Protein 4A9A (pdb70)

Sequence (903 aa):
STTVEKIKAIEDEMARTQKNKATSFHLGQLKAKLAKLRRELLTSGAGIGFDVARTGVASVGFVGFPSVGKSTLLSKLTGTESEAAEYEFTTLVTVPGVIRYKGAKIQMLDLPGIIDGGRGKQVIAVARTCNLLFIILDVNKPLHHKQIIEKELEGVGIRLNKTPPDILIKKKEKGGISITNTVPLTHLGNDEIRAVMSEYRINSAEIAFRCDATVDDLIDVLEASSRRYMPAIYVLNKIDSLSIEELELLYRIPNAVPISSGQDWNLDELLQVMWDRLNLVRIYTKPKGQIPDFTDPVVLRSDRCSVKDFCNQIHKSLVDDFRNALVYGSSVKHQPQYVGLSHILEDEDVVTILKKSTTVEKIKAIEDEMARTQKNKATSFHLGQLKAKLAKLRRELLTSASSGSGGGAGIGFDVARTGVASVGFVGFPSVGKSTLLSKLTGTESETTLVTVPGVIRYKGAKIQMLDLPGIIDGGKQVIAVARTCNLLFIILDVNKPLHHKQIIEKELEGVGIRLNKTPPDILIKKKEKGGISITNTVPLTHLGNDEIRAVMSEYRINSAEIAFRCDATVDDLIDVLEASSRRYMPAIYVLNKIDSLSIEELELLYRIPNAVPISSGQDWNLDELLQVMWDRLNLVRIYTKPKGQIPDFTDPVVLRSDRCSVKDFCNQIHKSLVDDFRNALVYGSSVKHQPQYVGLSHILEDEDVVTILKKLEKQPKITLEEFIETERGKLDKSKLTPITIANFAQWKKDHVIAKINAEKKLSSKRKPTGREIILKMSAEAWDLTEFTDALKKADHQDDGGIKDYGDGSNPTFDIKKLEKQPKITLEEFIETERGKLDKSKLTPITIANFAQWKKDHVIAKINAEKKLSSKRKPTGREIILKMSAEDGGIKDYGDGSNPTFDI

Foldseek 3Di:
DVLVVLLVVLVVVLVPDDDDPVCLLVNLLSVLVNLVSLQVVLPDCAAEVRLHDNDWLFEEEEEEDDDPQVQLLLCVVAVHHDDPLNNDLVRAKDFSHWDADLQTIYTYMYGSLLDDCVVNSRSLRNVLPGQEYEYEAALVDRDVGVVSSVCSCVSNQEAEPDDQFPKDKAADDDDFEAEAEDPDAPADDVSSVSSNCVSVVRGHIYMYHPDNDHSVSSSCVVVVVRHRYHYYAYEHEDCVVDDPVVQVVCVVDPRYQYYYSVVGRCVVVVVVVVVVRQQKAWEFEQEPPGGTDSPHTDIHGPVQAFLLSVQVSVPPCQLVFFPWKWKADDQDPDPIDTDHRRRGDHHYIYMYTDTD/DVLVVLLVVLVVVLVVDDDDPVCLLVPLLSVLVNLVSLVCLPCCDCCHVVRNDADNQDCLQAQEAEEEEDDDPPLCRQLLLCVVAVHHQDPPDFDFSHWDADQLGIYTYGYLPCLQVDCSRSLSVVLSHQEYEYRAALVDRPVSVVRRVVSCVSNQEDEPDDQFPKDKAQDPDDFEEEADDPDQDADDVSSVNSNCVSVVGGDIYMYHPDNDHSVSVSCVVVVVRHRYHYYAHEHEDCVPDDPVVVVVCVVPPRYFYAYSVVGRCSVVVVVVVVVRSQKAWEWEDEDVGGTDSNHTRIGRQVDAFQLSVQSNVPVCVVVFFDWKWKADDLDDDGIDIDDRRRGDGHYMYMYTDGD/DPDDDDDDPCCCVPPVVVVDDPVPDDDPDPVVVVVVVVVVVVVVVVVVVVVVVVDDDDPVRVVVVVVVVPDDCPVVVVVVVCVVCVVVVPDDDCDPVPPGDDDDDD/DDDDDDDDPVCCVPPVVVVDDVVPDDDDDPVVVVVVVVVVVVVVVVVCVVPPPPDDDDPVRVVVVVVPCPPPDDDCDPVPPDDDDD

Radius of gyration: 31.67 Å; Cα contacts (8 Å, |Δi|>4): 1609; chains: 4; bounding box: 94×55×94 Å

GO terms:
  GO:0005525 GTP binding (F, IDA)
  GO:0005777 peroxisome (C, IDA)
  GO:0002181 cytoplasmic translation (P, IGI)
  GO:1903833 positive regulation of cellular response to amino acid starvation (P, IGI)
  GO:0005737 cytoplasm (C, HDA)
  GO:0010494 cytoplasmic stress granule (C, HDA)
  GO:0005515 protein binding (F, IPI)

Secondary structure (DSSP, 8-state):
-HHHHHHHHHHHHHHHS--STTTHHHHHHHHHHHHHHHHHHH----SBTTTB-B-SSEEEEEE----HHHHHHHHHHHSBPPPGGGT-SS---EEEEEEEETTEEEEEEE-GGG----HHHHHHHHHHH-SEEEEEEETTSHHHHHHHHHHHHHHTTEEET-PPP-EEEEE-SSS-EEEEESS--SS--HHHHHHHHHHTT--SEEEEE-S---HHHHHHHHTTTT-EEE-EEEEEE-GGGS-HHHHHHHTTSTTEEE--TTT-TTHHHHHHHHHHHH--EEEEE--SSS---SSSPEEEBTTB-BHHHHHHHH-GGGGGGEEEEEEESTTSSSSSEEE-TTPBP-TT-EEEEEE-/-HHHHHHHHHHHHHHHPPPSTTTHHHHHHHHHHHHHHHHHHHTTTSSSTTSS-B----HHHHSEEEEEEE--TTSSHHHHHHHHHSS-----S----EEEEETTEEEEEEE-GGGS---HHHHHHHHH-SEEEEEEETTS-HHHHHHHHHHHHHTTEEET-PPP-EEEEE-SSS-EEEEESS--SS--HHHHHHHHHHTT--SEEEEE-S---HHHHHHHHTTTT-EEE-EEEEEE-GGGSBHHHHHHHTTSTTEEE-BTTTTBTHHHHHHHHHHHH-EEEEEE--SSSPPPSSS-EEEETTB-BHHHHHHHH-TTHHHH--EEEEESTT-SSSSEEE-TTPBP-TTEEEEEE--/--S-----HHHIIIIIGGGS-GGGPPP--HHHHHHHHHHHHHHHHHHHHHHHTTSPPPHHHHHHHHHH-----HHHHHHHHHHHHTTGGGSEE-TTSSS---PPB-/--------HHHIIIIIHHHS-GGG--B--HHHHHHHHHHHHHHHHHHHTTTTTSSPPPHHHHHHHHHT---S-EE-TTSSS-----

Solvent-accessible surface area: 46320 Å² total; per-residue (Å²): 92,86,40,81,115,111,16,133,62,16,52,69,43,46,94,186,24,128,180,69,202,94,28,26,83,88,20,3,39,7,61,0,82,13,11,47,22,64,71,88,63,42,95,118,66,48,0,6,6,30,11,3,12,35,60,0,4,0,0,0,0,0,0,1,49,84,61,122,3,16,30,36,0,5,7,22,0,5,4,58,87,16,122,86,37,32,145,93,88,122,14,21,3,8,46,8,15,23,0,9,1,49,26,0,12,0,2,0,0,4,0,8,10,11,8,101,128,79,51,36,102,15,3,44,13,0,0,23,48,8,54,0,0,0,0,14,5,38,3,78,128,3,41,132,41,23,118,50,0,34,104,64,0,74,20,25,4,0,32,18,48,100,116,87,24,68,8,96,37,137,141,90,164,182,72,28,26,60,48,79,68,98,72,100,44,107,110,13,26,70,75,30,0,104,0,0,0,49,8,34,168,19,118,4,0,75,0,29,1,119,33,52,0,46,18,63,26,0,6,2,29,37,8,61,105,12,20,92,59,8,30,0,0,26,0,0,4,68,0,72,70,21,3,23,64,11,0,86,20,0,50,48,15,63,53,11,4,0,0,2,3,52,83,51,26,2,0,48,12,0,0,68,37,0,19,78,62,7,98,9,10,29,0,9,16,31,53,99,77,123,113,1,60,51,112,44,23,10,8,9,24,64,136,120,9,16,0,83,31,0,0,70,24,8,75,83,45,4,45,113,64,22,163,36,0,14,0,23,0,22,22,6,200,122,67,42,68,133,18,36,49,97,35,119,2,72,45,24,0,0,0,7,5,27,116,184,91,93,24,80,110,106,15,133,61,16,59,50,65,44,89,182,36,149,124,82,206,96,29,12,77,73,14,1,58,7,52,0,82,10,10,46,25,70,60,29,57,25,40,8,26,45,42,1,12,9,26,48,18,7,18,29,20,60,4,16,128,44,6,32,0,2,0,0,0,0,1,44,109,102,2,14,23,60,55,0,4,7,27,0,6,15,74,141,64,158,132,42,5,6,51,49,28,15,45,0,42,2,66,20,1,56,0,17,0,0,24,0,67,34,11,11,119,87,84,98,41,23,45,28,4,0,26,27,9,26,0,0,0,0,0,0,27,2,67,160,1,37,126,38,26,109,46,0,44,116,50,0,49,21,25,4,0,29,12,50,100,121,85,28,68,5,107,39,131,146,89,161,168,77,31,49,56,58,79,78,76,88,110,44,104,92,14,26,83,52,10,0,128,0,0,0,62,14,30,168,17,127,12,0,74,0,18,0,116,35,51,0,52,14,68,36,0,6,11,32,40,7,61,110,9,23,90,63,6,30,0,0,22,0,0,0,70,0,67,79,6,1,30,60,9,0,87,21,0,53,49,11,58,52,12,4,0,0,0,7,57,78,55,22,2,0,35,10,0,0,83,32,0,33,98,63,9,85,16,7,23,0,8,55,27,68,159,77,111,113,3,61,56,97,75,13,12,3,0,71,57,115,114,8,14,0,101,22,2,0,57,30,80,108,180,47,20,45,124,74,40,131,47,0,32,0,28,1,35,22,18,193,118,66,45,71,128,18,38,48,96,38,104,2,78,53,29,0,0,1,6,32,13,106,125,185,162,168,72,86,133,10,66,4,62,80,1,58,121,80,30,93,68,153,55,79,176,103,155,48,45,83,17,68,126,76,46,10,57,94,22,34,115,74,27,59,87,61,93,90,75,52,84,126,127,113,44,92,154,96,112,53,17,0,87,52,15,17,78,120,107,85,92,171,101,30,113,21,73,75,64,17,77,60,33,67,121,14,24,67,49,48,53,79,64,24,44,89,15,37,99,10,72,142,26,95,21,117,76,145,224,165,96,204,121,85,142,9,68,4,68,82,1,49,128,84,30,89,62,153,53,87,152,104,165,44,57,96,16,68,116,72,33,12,58,118,20,32,123,84,33,59,88,59,67,85,94,58,74,120,167,134,46,82,172,133,144,59,22,0,90,83,24,17,82,168,106,83,84,176,132,74,74,36,38,89,15,38,98,4,70,144,30,90,21,123,107

InterPro domains:
  IPR004095 TGS [PF02824] (294-368)
  IPR004095 TGS [PS51880] (292-368)
  IPR005225 Small GTP-binding domain [TIGR00231] (67-200)
  IPR006073 GTP binding domain [PF01926] (68-183)
  IPR006073 GTP binding domain [PR00326] (68-88)
  IPR006073 GTP binding domain [PR00326] (89-107)
  IPR006073 GTP binding domain [PR00326] (116-131)
  IPR006073 GTP binding domain [PR00326] (133-151)
  IPR006074 GTP1/OBG, conserved site [PS00905] (118-131)
  IPR012675 Beta-grasp domain superfamily [G3DSA:3.10.20.30] (285-369)
  IPR012676 TGS-like [SSF81271] (288-368)
  IPR027417 P-loop containing nucleoside triphosphate hydrolase [SSF52540] (68-307)
  IPR031167 OBG-type guanine nucleotide-binding (G) domain [PS51710] (66-292)
  IPR031662 GTP binding protein, second domain [PF16897] (187-293)
  IPR045001 Developmentally regulated GTP-binding protein [PTHR43127] (1-369)
  IPR045001 Developmentally regulated GTP-binding protein [cd01896] (66-299)

B-factor: mean 76.94, std 29.66, range [32.93, 222.36]

CATH classification: 6.10.140.1070 (+2 more: 3.40.50.300, 3.10.20.30)

Structure (mmCIF, N/CA/C/O backbone):
data_4A9A
#
_entry.id   4A9A
#
_cell.length_a   86.200
_cell.length_b   224.890
_cell.length_c   84.890
_cell.angle_alpha   90.00
_cell.angle_beta   90.00
_cell.angle_gamma   90.00
#
_symmetry.space_group_name_H-M   'P 21 21 2'
#
loop_
_entity.id
_entity.type
_entity.pdbx_description
1 polymer 'RIBOSOME-INTERACTING GTPASE 1'
2 polymer 'TRANSLATION MACHINERY-ASSOCIATED PROTEIN 46'
3 water water
#
loop_
_atom_site.group_PDB
_atom_site.id
_atom_site.type_symbol
_atom_site.label_atom_id
_atom_site.label_alt_id
_atom_site.label_comp_id
_atom_site.label_asym_id
_atom_site.label_entity_id
_atom_site.label_seq_id
_atom_site.pdbx_PDB_ins_code
_atom_site.Cartn_x
_atom_site.Cartn_y
_atom_site.Cartn_z
_atom_site.occupancy
_atom_site.B_iso_or_equiv
_atom_site.auth_seq_id
_atom_site.auth_comp_id
_atom_site.auth_asym_id
_atom_site.auth_atom_id
_atom_site.pdbx_PDB_model_num
ATOM 1 N N . SER A 1 9 ? 80.839 9.398 61.243 1.00 142.61 2 SER A N 1
ATOM 2 C CA . SER A 1 9 ? 81.638 10.537 61.781 1.00 140.25 2 SER A CA 1
ATOM 3 C C . SER A 1 9 ? 81.344 10.796 63.255 1.00 133.57 2 SER A C 1
ATOM 4 O O . SER A 1 9 ? 80.274 10.447 63.761 1.00 127.93 2 SER A O 1
ATOM 7 N N . THR A 1 10 ? 82.300 11.421 63.935 1.00 132.84 3 THR A N 1
ATOM 8 C CA . THR A 1 10 ? 82.097 11.834 65.313 1.00 127.48 3 THR A CA 1
ATOM 9 C C . THR A 1 10 ? 80.857 12.728 65.406 1.00 117.01 3 THR A C 1
ATOM 10 O O . THR A 1 10 ? 80.047 12.583 66.320 1.00 112.85 3 THR A O 1
ATOM 14 N N . THR A 1 11 ? 80.695 13.617 64.428 1.00 112.95 4 THR A N 1
ATOM 15 C CA . THR A 1 11 ? 79.558 14.538 64.406 1.00 104.53 4 THR A CA 1
ATOM 16 C C . THR A 1 11 ? 78.201 13.832 64.248 1.00 100.86 4 THR A C 1
ATOM 17 O O . THR A 1 11 ? 77.197 14.299 64.788 1.00 95.59 4 THR A O 1
ATOM 21 N N . VAL A 1 12 ? 78.168 12.711 63.528 1.00 104.16 5 VAL A N 1
ATOM 22 C CA . VAL A 1 12 ? 76.929 11.936 63.405 1.00 101.69 5 VAL A CA 1
ATOM 23 C C . VAL A 1 12 ? 76.717 11.059 64.644 1.00 103.25 5 VAL A C 1
ATOM 24 O O . VAL A 1 12 ? 75.580 10.746 65.005 1.00 100.53 5 VAL A O 1
ATOM 28 N N . GLU A 1 13 ? 77.820 10.685 65.293 1.00 107.62 6 GLU A N 1
ATOM 29 C CA . GLU A 1 13 ? 77.777 9.949 66.550 1.00 110.49 6 GLU A CA 1
ATOM 30 C C . GLU A 1 13 ? 77.289 10.855 67.679 1.00 105.18 6 GLU A C 1
ATOM 31 O O . GLU A 1 13 ? 76.561 10.412 68.572 1.00 104.82 6 GLU A O 1
ATOM 37 N N . LYS A 1 14 ? 77.699 12.121 67.632 1.00 101.56 7 LYS A N 1
ATOM 38 C CA . LYS A 1 14 ? 77.322 13.107 68.645 1.00 97.18 7 LYS A CA 1
ATOM 39 C C . LYS A 1 14 ? 75.811 13.360 68.670 1.00 91.19 7 LYS A C 1
ATOM 40 O O . LYS A 1 14 ? 75.227 13.593 69.737 1.00 88.18 7 LYS A O 1
ATOM 46 N N . ILE A 1 15 ? 75.193 13.318 67.489 1.00 88.17 8 ILE A N 1
ATOM 47 C CA . ILE A 1 15 ? 73.751 13.514 67.350 1.00 82.69 8 ILE A CA 1
ATOM 48 C C . ILE A 1 15 ? 72.987 12.353 67.992 1.00 84.47 8 ILE A C 1
ATOM 49 O O . ILE A 1 15 ? 72.034 12.574 68.746 1.00 82.52 8 ILE A O 1
ATOM 54 N N . LYS A 1 16 ? 73.416 11.124 67.713 1.00 89.27 9 LYS A N 1
ATOM 55 C CA . LYS A 1 16 ? 72.726 9.963 68.250 1.00 92.85 9 LYS A CA 1
ATOM 56 C C . LYS A 1 16 ? 72.798 9.941 69.773 1.00 93.31 9 LYS A C 1
ATOM 57 O O . LYS A 1 16 ? 71.803 9.652 70.436 1.00 94.16 9 LYS A O 1
ATOM 63 N N . ALA A 1 17 ? 73.965 10.281 70.318 1.00 93.51 10 ALA A N 1
ATOM 64 C CA . ALA A 1 17 ? 74.164 10.337 71.766 1.00 94.37 10 ALA A CA 1
ATOM 65 C C . ALA A 1 17 ? 73.186 11.292 72.464 1.00 89.43 10 ALA A C 1
ATOM 66 O O . ALA A 1 17 ? 72.696 10.998 73.559 1.00 91.04 10 ALA A O 1
ATOM 68 N N . ILE A 1 18 ? 72.903 12.427 71.827 1.00 83.66 11 ILE A N 1
ATOM 69 C CA . ILE A 1 18 ? 71.945 13.393 72.362 1.00 78.88 11 ILE A CA 1
ATOM 70 C C . ILE A 1 18 ? 70.501 12.908 72.219 1.00 80.06 11 ILE A C 1
ATOM 71 O O . ILE A 1 18 ? 69.704 13.031 73.155 1.00 79.32 11 ILE A O 1
ATOM 76 N N . GLU A 1 19 ? 70.164 12.347 71.063 1.00 82.31 12 GLU A N 1
ATOM 77 C CA . GLU A 1 19 ? 68.823 11.798 70.879 1.00 86.84 12 GLU A CA 1
ATOM 78 C C . GLU A 1 19 ? 68.544 10.726 71.935 1.00 91.64 12 GLU A C 1
ATOM 79 O O . GLU A 1 19 ? 67.462 10.691 72.528 1.00 91.83 12 GLU A O 1
ATOM 85 N N . ASP A 1 20 ? 69.550 9.893 72.192 1.00 95.93 13 ASP A N 1
ATOM 86 C CA . ASP A 1 20 ? 69.464 8.853 73.211 1.00 102.45 13 ASP A CA 1
ATOM 87 C C . ASP A 1 20 ? 69.236 9.419 74.614 1.00 100.95 13 ASP A C 1
ATOM 88 O O . ASP A 1 20 ? 68.349 8.950 75.334 1.00 104.00 13 ASP A O 1
ATOM 93 N N . GLU A 1 21 ? 70.023 10.428 74.995 1.00 96.46 14 GLU A N 1
ATOM 94 C CA . GLU A 1 21 ? 69.900 11.023 76.325 1.00 94.32 14 GLU A CA 1
ATOM 95 C C . GLU A 1 21 ? 68.508 11.595 76.539 1.00 91.27 14 GLU A C 1
ATOM 96 O O . GLU A 1 21 ? 67.889 11.362 77.572 1.00 93.90 14 GLU A O 1
ATOM 102 N N . MET A 1 22 ? 68.019 12.327 75.548 1.00 88.04 15 MET A N 1
ATOM 103 C CA . MET A 1 22 ? 66.696 12.933 75.619 1.00 87.95 15 MET A CA 1
ATOM 104 C C . MET A 1 22 ? 65.593 11.895 75.853 1.00 92.34 15 MET A C 1
ATOM 105 O O . MET A 1 22 ? 64.707 12.102 76.687 1.00 92.41 15 MET A O 1
ATOM 110 N N . ALA A 1 23 ? 65.674 10.774 75.137 1.00 95.85 16 ALA A N 1
ATOM 111 C CA . ALA A 1 23 ? 64.681 9.702 75.241 1.00 101.45 16 ALA A CA 1
ATOM 112 C C . ALA A 1 23 ? 64.601 9.058 76.635 1.00 106.48 16 ALA A C 1
ATOM 113 O O . ALA A 1 23 ? 63.532 8.610 77.047 1.00 111.58 16 ALA A O 1
ATOM 115 N N . ARG A 1 24 ? 65.724 9.018 77.354 1.00 106.40 17 ARG A N 1
ATOM 116 C CA . ARG A 1 24 ? 65.782 8.396 78.692 1.00 111.80 17 ARG A CA 1
ATOM 117 C C . ARG A 1 24 ? 65.716 9.403 79.845 1.00 108.28 17 ARG A C 1
ATOM 118 O O . ARG A 1 24 ? 65.717 9.017 81.015 1.00 112.03 17 ARG A O 1
ATOM 126 N N . THR A 1 25 ? 65.668 10.689 79.502 1.00 102.38 18 THR A N 1
ATOM 127 C CA . THR A 1 25 ? 65.506 11.758 80.481 1.00 100.46 18 THR A CA 1
ATOM 128 C C . THR A 1 25 ? 64.034 12.117 80.603 1.00 102.75 18 THR A C 1
ATOM 129 O O . THR A 1 25 ? 63.401 12.494 79.618 1.00 100.09 18 THR A O 1
ATOM 133 N N . GLN A 1 26 ? 63.492 11.996 81.813 1.00 109.58 19 GLN A N 1
ATOM 134 C CA . GLN A 1 26 ? 62.122 12.435 82.070 1.00 112.72 19 GLN A CA 1
ATOM 135 C C . GLN A 1 26 ? 62.096 13.967 82.127 1.00 106.81 19 GLN A C 1
ATOM 136 O O . GLN A 1 26 ? 63.102 14.606 82.458 1.00 102.66 19 GLN A O 1
ATOM 142 N N . LYS A 1 27 ? 60.954 14.545 81.769 1.00 106.50 20 LYS A N 1
ATOM 143 C CA . LYS A 1 27 ? 60.849 15.986 81.565 1.00 101.11 20 LYS A CA 1
ATOM 144 C C . LYS A 1 27 ? 60.156 16.644 82.749 1.00 102.26 20 LYS A C 1
ATOM 145 O O . LYS A 1 27 ? 58.946 16.509 82.921 1.00 108.42 20 LYS A O 1
ATOM 151 N N . ASN A 1 28 ? 60.933 17.342 83.572 1.00 97.23 21 ASN A N 1
ATOM 152 C CA . ASN A 1 28 ? 60.387 18.059 84.719 1.00 98.16 21 ASN A CA 1
ATOM 153 C C . ASN A 1 28 ? 61.040 19.425 84.919 1.00 94.30 21 ASN A C 1
ATOM 154 O O . ASN A 1 28 ? 61.870 19.848 84.119 1.00 89.39 21 ASN A O 1
ATOM 159 N N . LYS A 1 29 ? 60.657 20.101 85.999 1.00 97.64 22 LYS A N 1
ATOM 160 C CA . LYS A 1 29 ? 61.200 21.403 86.368 1.00 95.32 22 LYS A CA 1
ATOM 161 C C . LYS A 1 29 ? 62.726 21.363 86.477 1.00 90.29 22 LYS A C 1
ATOM 162 O O . LYS A 1 29 ? 63.404 22.285 86.024 1.00 86.85 22 LYS A O 1
ATOM 168 N N . ALA A 1 30 ? 63.255 20.279 87.046 1.00 89.77 23 ALA A N 1
ATOM 169 C CA . ALA A 1 30 ? 64.697 20.140 87.273 1.00 87.30 23 ALA A CA 1
ATOM 170 C C . ALA A 1 30 ? 65.515 19.838 86.013 1.00 82.93 23 ALA A C 1
ATOM 171 O O . ALA A 1 30 ? 66.668 20.261 85.908 1.00 82.15 23 ALA A O 1
ATOM 173 N N . THR A 1 31 ? 64.928 19.121 85.059 1.00 80.86 24 THR A N 1
ATOM 174 C CA . THR A 1 31 ? 65.667 18.710 83.867 1.00 77.29 24 THR A CA 1
ATOM 175 C C . THR A 1 31 ? 65.537 19.686 82.692 1.00 74.51 24 THR A C 1
ATOM 176 O O . THR A 1 31 ? 66.237 19.540 81.686 1.00 71.84 24 THR A O 1
ATOM 180 N N . SER A 1 32 ? 64.649 20.672 82.811 1.00 75.20 25 SER A N 1
ATOM 181 C CA . SER A 1 32 ? 64.256 21.463 81.643 1.00 73.23 25 SER A CA 1
ATOM 182 C C . SER A 1 32 ? 65.393 22.285 81.068 1.00 70.31 25 SER A C 1
ATOM 183 O O . SER A 1 32 ? 65.551 22.342 79.845 1.00 71.04 25 SER A O 1
ATOM 186 N N . PHE A 1 33 ? 66.193 22.900 81.933 1.00 70.98 26 PHE A N 1
ATOM 187 C CA . PHE A 1 33 ? 67.385 23.617 81.478 1.00 70.60 26 PHE A CA 1
ATOM 188 C C . PHE A 1 33 ? 68.303 22.743 80.624 1.00 69.76 26 PHE A C 1
ATOM 189 O O . PHE A 1 33 ? 68.560 23.069 79.468 1.00 70.75 26 PHE A O 1
ATOM 197 N N . HIS A 1 34 ? 68.796 21.646 81.193 1.00 70.61 27 HIS A N 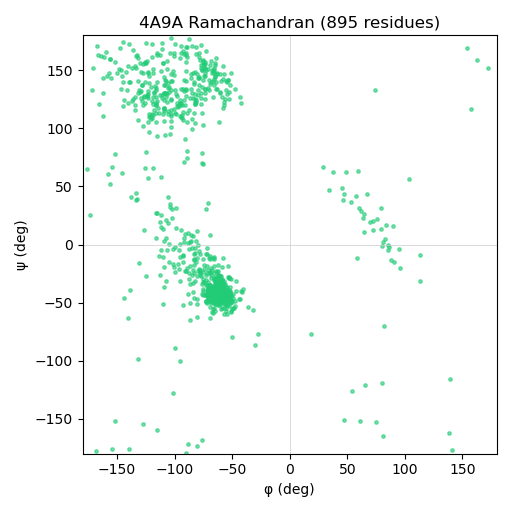1
ATOM 198 C CA . HIS A 1 34 ? 69.620 20.711 80.442 1.00 69.19 27 HIS A CA 1
ATOM 199 C C . HIS A 1 34 ? 68.986 20.287 79.141 1.00 67.91 27 HIS A C 1
ATOM 200 O O . HIS A 1 34 ? 69.644 20.315 78.102 1.00 67.88 27 HIS A O 1
ATOM 207 N N . LEU A 1 35 ? 67.710 19.905 79.168 1.00 67.31 28 LEU A N 1
ATOM 208 C CA . LEU A 1 35 ? 67.051 19.461 77.948 1.00 67.10 28 LEU A CA 1
ATOM 209 C C . LEU A 1 35 ? 66.992 20.586 76.919 1.00 66.42 28 LEU A C 1
ATOM 210 O O . LEU A 1 35 ? 67.047 20.338 75.711 1.00 65.19 28 LEU A O 1
ATOM 215 N N . GLY A 1 36 ? 66.873 21.820 77.407 1.00 66.27 29 GLY A N 1
ATOM 216 C CA . GLY A 1 36 ? 66.893 22.993 76.538 1.00 66.01 29 GLY A CA 1
ATOM 217 C C . GLY A 1 36 ? 68.232 23.105 75.834 1.00 64.72 29 GLY A C 1
ATOM 218 O O . GLY A 1 36 ? 68.303 23.284 74.613 1.00 64.58 29 GLY A O 1
ATOM 219 N N . GLN A 1 37 ? 69.299 22.976 76.608 1.00 64.11 30 GLN A N 1
ATOM 220 C CA . GLN A 1 37 ? 70.640 22.950 76.045 1.00 64.68 30 GLN A CA 1
ATOM 221 C C . GLN A 1 37 ? 70.805 21.793 75.067 1.00 64.52 30 GLN A C 1
ATOM 222 O O . GLN A 1 37 ? 71.426 21.969 74.014 1.00 66.29 30 GLN A O 1
ATOM 228 N N . LEU A 1 38 ? 70.227 20.632 75.385 1.00 62.82 31 LEU A N 1
ATOM 229 C CA . LEU A 1 38 ? 70.403 19.473 74.523 1.00 62.91 31 LEU A CA 1
ATOM 230 C C . LEU A 1 38 ? 69.786 19.711 73.137 1.00 63.15 31 LEU A C 1
ATOM 231 O O . LEU A 1 38 ? 70.440 19.476 72.111 1.00 62.39 31 LEU A O 1
ATOM 236 N N . LYS A 1 39 ? 68.547 20.208 73.122 1.00 63.40 32 LYS A N 1
ATOM 237 C CA . LYS A 1 39 ? 67.862 20.598 71.897 1.00 62.60 32 LYS A CA 1
ATOM 238 C C . LYS A 1 39 ? 68.707 21.553 71.060 1.00 62.57 32 LYS A C 1
ATOM 239 O O . LYS A 1 39 ? 68.787 21.406 69.846 1.00 64.14 32 LYS A O 1
ATOM 245 N N . ALA A 1 40 ? 69.348 22.510 71.724 1.00 63.37 33 ALA A N 1
ATOM 246 C CA . ALA A 1 40 ? 70.197 23.498 71.066 1.00 63.67 33 ALA A CA 1
ATOM 247 C C . ALA A 1 40 ? 71.492 22.889 70.537 1.00 64.06 33 ALA A C 1
ATOM 248 O O . ALA A 1 40 ? 71.908 2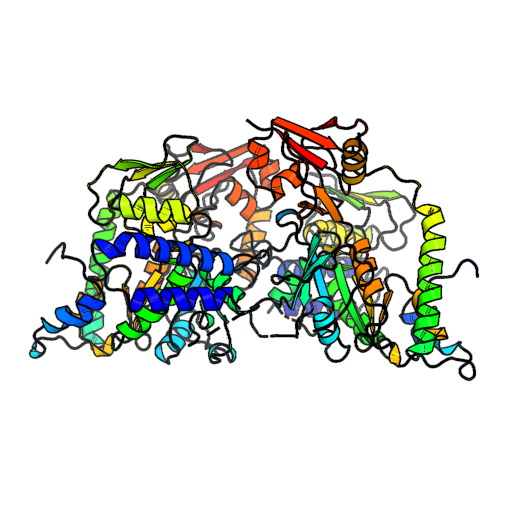3.187 69.415 1.00 64.84 33 ALA A O 1
ATOM 250 N N . LYS A 1 41 ? 72.126 22.043 71.347 1.00 64.71 34 LYS A N 1
ATOM 251 C CA . LYS A 1 41 ? 73.303 21.274 70.925 1.00 66.98 34 LYS A CA 1
ATOM 252 C C . LYS A 1 41 ? 72.950 20.477 69.661 1.00 65.96 34 LYS A C 1
ATOM 253 O O . LYS A 1 41 ? 73.695 20.452 68.681 1.00 67.03 34 LYS A O 1
ATOM 259 N N . LEU A 1 42 ? 71.782 19.850 69.699 1.00 63.16 35 LEU A N 1
ATOM 260 C CA . LEU A 1 42 ? 71.309 19.006 68.633 1.00 62.62 35 LEU A CA 1
ATOM 261 C C . LEU A 1 42 ? 71.097 19.818 67.361 1.00 63.36 35 LEU A C 1
ATOM 262 O O . LEU A 1 42 ? 71.550 19.432 66.279 1.00 67.22 35 LEU A O 1
ATOM 267 N N . ALA A 1 43 ? 70.411 20.947 67.497 1.00 60.43 36 ALA A N 1
ATOM 268 C CA . ALA A 1 43 ? 70.141 21.816 66.365 1.00 60.21 36 ALA A CA 1
ATOM 269 C C . ALA A 1 43 ? 71.431 22.269 65.667 1.00 61.79 36 ALA A C 1
ATOM 270 O O . ALA A 1 43 ? 71.530 22.226 64.434 1.00 62.10 36 ALA A O 1
ATOM 272 N N . LYS A 1 44 ? 72.414 22.691 66.463 1.00 61.62 37 LYS A N 1
ATOM 273 C CA . LYS A 1 44 ? 73.668 23.206 65.924 1.00 64.47 37 LYS A CA 1
ATOM 274 C C . LYS A 1 44 ? 74.370 22.127 65.115 1.00 66.16 37 LYS A C 1
ATOM 275 O O . LYS A 1 44 ? 74.798 22.365 63.984 1.00 68.71 37 LYS A O 1
ATOM 281 N N . LEU A 1 45 ? 74.436 20.928 65.683 1.00 65.63 38 LEU A N 1
ATOM 282 C CA . LEU A 1 45 ? 75.060 19.801 65.016 1.00 68.89 38 LEU A CA 1
ATOM 283 C C . LEU A 1 45 ? 74.394 19.515 63.674 1.00 69.08 38 LEU A C 1
ATOM 284 O O . LEU A 1 45 ? 75.065 19.396 62.653 1.00 72.35 38 LEU A O 1
ATOM 289 N N . ARG A 1 46 ? 73.070 19.444 63.673 1.00 67.89 39 ARG A N 1
ATOM 290 C CA . ARG A 1 46 ? 72.321 19.138 62.451 1.00 69.00 39 ARG A CA 1
ATOM 291 C C . ARG A 1 46 ? 72.537 20.147 61.322 1.00 70.49 39 ARG A C 1
ATOM 292 O O . ARG A 1 46 ? 72.596 19.762 60.148 1.00 74.35 39 ARG A O 1
ATOM 300 N N . ARG A 1 47 ? 72.660 21.428 61.672 1.00 69.76 40 ARG A N 1
ATOM 301 C CA . ARG A 1 47 ? 72.966 22.452 60.680 1.00 72.73 40 ARG A CA 1
ATOM 302 C C . ARG A 1 47 ? 74.355 22.251 60.088 1.00 76.09 40 ARG A C 1
ATOM 303 O O . ARG A 1 47 ? 74.560 22.496 58.895 1.00 79.08 40 ARG A O 1
ATOM 311 N N . GLU A 1 48 ? 75.299 21.810 60.913 1.00 77.10 41 GLU A N 1
ATOM 312 C CA . GLU A 1 48 ? 76.656 21.559 60.437 1.00 83.19 41 GLU A CA 1
ATOM 313 C C . GLU A 1 48 ? 76.693 20.529 59.315 1.00 85.40 41 GLU A C 1
ATOM 314 O O . GLU A 1 48 ? 77.560 20.594 58.443 1.00 92.74 41 GLU A O 1
ATOM 320 N N . LEU A 1 49 ? 75.744 19.597 59.323 1.00 82.01 42 LEU A N 1
ATOM 321 C CA . LEU A 1 49 ? 75.622 18.604 58.253 1.00 84.17 42 LEU A CA 1
ATOM 322 C C . LEU A 1 49 ? 75.292 19.195 56.877 1.00 86.50 42 LEU A C 1
ATOM 323 O O . LEU A 1 49 ? 75.702 18.648 55.847 1.00 92.71 42 LEU A O 1
ATOM 328 N N . LEU A 1 50 ? 74.553 20.302 56.866 1.00 83.26 43 LEU A N 1
ATOM 329 C CA . LEU A 1 50 ? 74.178 20.993 55.629 1.00 85.43 43 LEU A CA 1
ATOM 330 C C . LEU A 1 50 ? 75.335 21.815 55.046 1.00 92.32 43 LEU A C 1
ATOM 331 O O . LEU A 1 50 ? 75.398 22.052 53.832 1.00 95.10 43 LEU A O 1
ATOM 336 N N . THR A 1 51 ? 76.239 22.244 55.933 1.00 95.32 44 THR A N 1
ATOM 337 C CA . THR A 1 51 ? 77.385 23.104 55.604 1.00 101.69 44 THR A CA 1
ATOM 338 C C . THR A 1 51 ? 78.311 22.487 54.557 1.00 108.25 44 THR A C 1
ATOM 339 O O . THR A 1 51 ? 78.778 21.355 54.715 1.00 110.00 44 THR A O 1
ATOM 343 N N . SER A 1 52 ? 78.567 23.253 53.496 1.00 113.64 45 SER A N 1
ATOM 344 C CA . SER A 1 52 ? 79.363 22.797 52.356 1.00 118.43 45 SER A CA 1
ATOM 345 C C . SER A 1 52 ? 80.434 23.817 51.959 1.00 124.71 45 SER A C 1
ATOM 346 O O . SER A 1 52 ? 81.054 23.705 50.898 1.00 130.19 45 SER A O 1
ATOM 349 N N . GLY A 1 60 ? 75.599 26.615 45.940 1.00 77.42 53 GLY A N 1
ATOM 350 C CA . GLY A 1 60 ? 75.633 25.649 44.858 1.00 72.13 53 GLY A CA 1
ATOM 351 C C . GLY A 1 60 ? 75.145 24.294 45.316 1.00 70.94 53 GLY A C 1
ATOM 352 O O . GLY A 1 60 ? 75.914 23.330 45.312 1.00 73.86 53 GLY A O 1
ATOM 353 N N . ALA A 1 61 ? 73.872 24.221 45.712 1.00 65.46 54 ALA A N 1
ATOM 354 C CA . ALA A 1 61 ? 73.255 22.965 46.163 1.00 60.99 54 ALA A CA 1
ATOM 355 C C . ALA A 1 61 ? 71.748 22.874 45.850 1.00 57.22 54 ALA A C 1
ATOM 356 O O . ALA A 1 61 ? 71.050 23.887 45.791 1.00 54.61 54 ALA A O 1
ATOM 358 N N . GLY A 1 62 ? 71.246 21.655 45.654 1.00 54.95 55 GLY A N 1
ATOM 359 C CA . GLY A 1 62 ? 69.821 21.456 45.384 1.00 52.17 55 GLY A CA 1
ATOM 360 C C . GLY A 1 62 ? 69.410 21.844 43.973 1.00 51.31 55 GLY A C 1
ATOM 361 O O . GLY A 1 62 ? 70.218 21.793 43.031 1.00 50.75 55 GLY A O 1
ATOM 362 N N . ILE A 1 63 ? 68.149 22.233 43.820 1.00 49.27 56 ILE A N 1
ATOM 363 C CA . ILE A 1 63 ? 67.598 22.497 42.495 1.00 48.96 56 ILE A CA 1
ATOM 364 C C . ILE A 1 63 ? 68.359 23.603 41.794 1.00 50.13 56 ILE A C 1
ATOM 365 O O . ILE A 1 63 ? 68.630 24.642 42.379 1.00 55.51 56 ILE A O 1
ATOM 370 N N . GLY A 1 64 ? 68.747 23.358 40.550 1.00 50.15 57 GLY A N 1
ATOM 371 C CA . GLY A 1 64 ? 69.545 24.313 39.789 1.00 48.54 57 GLY A CA 1
ATOM 372 C C . GLY A 1 64 ? 71.024 24.019 39.872 1.00 50.32 57 GLY A C 1
ATOM 373 O O . GLY A 1 64 ? 71.818 24.696 39.237 1.00 50.63 57 GLY A O 1
ATOM 374 N N . PHE A 1 65 ? 71.392 23.013 40.665 1.00 51.18 58 PHE A N 1
ATOM 375 C CA . PHE A 1 65 ? 72.792 22.689 40.951 1.00 53.99 58 PHE A CA 1
ATOM 376 C C . PHE A 1 65 ? 72.991 21.187 40.990 1.00 55.18 58 PHE A C 1
ATOM 377 O O . PHE A 1 65 ? 73.720 20.633 40.185 1.00 58.83 58 PHE A O 1
ATOM 385 N N . ASP A 1 66 ? 72.333 20.535 41.934 1.00 54.48 59 ASP A N 1
ATOM 386 C CA . ASP A 1 66 ? 72.375 19.100 42.042 1.00 56.24 59 ASP A CA 1
ATOM 387 C C . ASP A 1 66 ? 71.436 18.381 41.033 1.00 55.65 59 ASP A C 1
ATOM 388 O O . ASP A 1 66 ? 71.656 17.213 40.720 1.00 57.94 59 ASP A O 1
ATOM 393 N N . VAL A 1 67 ? 70.402 19.075 40.544 1.00 53.18 60 VAL A N 1
ATOM 394 C CA . VAL A 1 67 ? 69.574 18.635 39.392 1.00 52.26 60 VAL A CA 1
ATOM 395 C C . VAL A 1 67 ? 69.231 19.881 38.582 1.00 50.80 60 VAL A C 1
ATOM 396 O O . VAL A 1 67 ? 69.065 20.955 39.156 1.00 52.41 60 VAL A O 1
ATOM 400 N N . ALA A 1 68 ? 69.089 19.759 37.267 1.00 49.69 61 ALA A N 1
ATOM 401 C CA . ALA A 1 68 ? 68.691 20.920 36.460 1.00 49.95 61 ALA A CA 1
ATOM 402 C C . ALA A 1 68 ? 67.299 21.396 36.852 1.00 48.81 61 ALA A C 1
ATOM 403 O O . ALA A 1 68 ? 66.396 20.584 37.043 1.00 49.83 61 ALA A O 1
ATOM 405 N N . ARG A 1 69 ? 67.141 22.704 37.019 1.00 50.15 62 ARG A N 1
ATOM 406 C CA . ARG A 1 69 ? 65.820 23.286 37.199 1.00 51.02 62 ARG A CA 1
ATOM 407 C C . ARG A 1 69 ? 65.153 23.349 35.838 1.00 52.12 62 ARG A C 1
ATOM 408 O O . ARG A 1 69 ? 65.715 23.908 34.879 1.00 52.83 62 ARG A O 1
ATOM 416 N N . THR A 1 70 ? 63.960 22.774 35.750 1.00 52.02 63 THR A N 1
ATOM 417 C CA . THR A 1 70 ? 63.246 22.690 34.473 1.00 53.65 63 THR A CA 1
ATOM 418 C C . THR A 1 70 ? 61.823 23.246 34.538 1.00 53.09 63 THR A C 1
ATOM 419 O O . THR A 1 70 ? 61.045 23.012 33.614 1.00 56.22 63 THR A O 1
ATOM 423 N N . GLY A 1 71 ? 61.481 23.961 35.612 1.00 50.82 64 GLY A N 1
ATOM 424 C CA . GLY A 1 71 ? 60.208 24.681 35.686 1.00 52.21 64 GLY A CA 1
ATOM 425 C C . GLY A 1 71 ? 60.299 25.999 36.445 1.00 53.18 64 GLY A C 1
ATOM 426 O O . GLY A 1 71 ? 61.335 26.301 36.999 1.00 57.64 64 GLY A O 1
ATOM 427 N N . VAL A 1 72 ? 59.222 26.788 36.460 1.00 51.56 65 VAL A N 1
ATOM 428 C CA . VAL A 1 72 ? 59.117 27.935 37.366 1.00 50.75 65 VAL A CA 1
ATOM 429 C C . VAL A 1 72 ? 58.975 27.488 38.817 1.00 50.18 65 VAL A C 1
ATOM 430 O O . VAL A 1 72 ? 59.284 28.244 39.724 1.00 53.19 65 VAL A O 1
ATOM 434 N N . ALA A 1 73 ? 58.490 26.271 39.030 1.00 45.19 66 ALA A N 1
ATOM 435 C CA . ALA A 1 73 ? 58.421 25.696 40.368 1.00 43.81 66 ALA A CA 1
ATOM 436 C C . ALA A 1 73 ? 58.784 24.216 40.334 1.00 43.79 66 ALA A C 1
ATOM 437 O O . ALA A 1 73 ? 58.622 23.532 39.319 1.00 45.43 66 ALA A O 1
ATOM 439 N N . SER A 1 74 ? 59.278 23.724 41.448 1.00 42.74 67 SER A N 1
ATOM 440 C CA . SER A 1 74 ? 59.676 22.347 41.537 1.00 44.24 67 SER A CA 1
ATOM 441 C C . SER A 1 74 ? 58.981 21.806 42.745 1.00 46.13 67 SER A C 1
ATOM 442 O O . SER A 1 74 ? 58.946 22.454 43.799 1.00 48.29 67 SER A O 1
ATOM 445 N N . VAL A 1 75 ? 58.461 20.602 42.594 1.00 42.55 68 VAL A N 1
ATOM 446 C CA . VAL A 1 75 ? 57.593 20.034 43.572 1.00 43.20 68 VAL A CA 1
ATOM 447 C C . VAL A 1 75 ? 58.071 18.625 43.920 1.00 43.69 68 VAL A C 1
ATOM 448 O O . VAL A 1 75 ? 58.346 17.827 43.017 1.00 43.34 68 VAL A O 1
ATOM 452 N N . GLY A 1 76 ? 58.177 18.331 45.220 1.00 42.96 69 GLY A N 1
ATOM 453 C CA . GLY A 1 76 ? 58.805 17.087 45.711 1.00 41.67 69 GLY A CA 1
ATOM 454 C C . GLY A 1 76 ? 57.815 16.098 46.301 1.00 41.69 69 GLY A C 1
ATOM 455 O O . GLY A 1 76 ? 56.905 16.498 47.019 1.00 43.73 69 GLY A O 1
ATOM 456 N N . PHE A 1 77 ? 57.977 14.816 45.984 1.00 40.52 70 PHE A N 1
ATOM 457 C CA . PHE A 1 77 ? 57.107 13.770 46.504 1.00 40.12 70 PHE A CA 1
ATOM 458 C C . PHE A 1 77 ? 57.893 12.955 47.489 1.00 41.12 70 PHE A C 1
ATOM 459 O O . PHE A 1 77 ? 58.995 12.517 47.165 1.00 43.90 70 PHE A O 1
ATOM 467 N N . VAL A 1 78 ? 57.320 12.735 48.671 1.00 39.21 71 VAL A N 1
ATOM 468 C CA . VAL A 1 78 ? 57.933 11.920 49.701 1.00 41.62 71 VAL A CA 1
ATOM 469 C C . VAL A 1 78 ? 56.950 10.855 50.151 1.00 42.87 71 VAL A C 1
ATOM 470 O O . VAL A 1 78 ? 55.861 11.160 50.635 1.00 43.18 71 VAL A O 1
ATOM 474 N N . GLY A 1 79 ? 57.331 9.597 49.994 1.00 44.13 72 GLY A N 1
ATOM 475 C CA . GLY A 1 79 ? 56.460 8.519 50.423 1.00 43.24 72 GLY A CA 1
ATOM 476 C C . GLY A 1 79 ? 57.150 7.182 50.359 1.00 45.43 72 GLY A C 1
ATOM 477 O O . GLY A 1 79 ? 58.056 6.998 49.543 1.00 49.17 72 GLY A O 1
ATOM 478 N N . PHE A 1 80 ? 56.725 6.255 51.222 1.00 43.22 73 PHE A N 1
ATOM 479 C CA . PHE A 1 80 ? 57.167 4.868 51.126 1.00 43.02 73 PHE A CA 1
ATOM 480 C C . PHE A 1 80 ? 56.703 4.187 49.847 1.00 41.53 73 PHE A C 1
ATOM 481 O O . PHE A 1 80 ? 55.620 4.469 49.334 1.00 39.18 73 PHE A O 1
ATOM 489 N N . PRO A 1 81 ? 57.550 3.314 49.308 1.00 42.18 74 PRO A N 1
ATOM 490 C CA . PRO A 1 81 ? 57.278 2.629 48.047 1.00 44.10 74 PRO A CA 1
ATOM 491 C C . PRO A 1 81 ? 55.948 1.889 48.100 1.00 45.13 74 PRO A C 1
ATOM 492 O O . PRO A 1 81 ? 55.664 1.186 49.074 1.00 47.25 74 PRO A O 1
ATOM 496 N N . SER A 1 82 ? 55.142 2.057 47.063 1.00 44.54 75 SER A N 1
ATOM 497 C CA . SER A 1 82 ? 53.860 1.388 46.988 1.00 44.44 75 SER A CA 1
ATOM 498 C C . SER A 1 82 ? 53.275 1.474 45.596 1.00 45.55 75 SER A C 1
ATOM 499 O O . SER A 1 82 ? 53.664 2.309 44.780 1.00 45.99 75 SER A O 1
ATOM 502 N N . VAL A 1 83 ? 52.308 0.608 45.341 1.00 46.92 76 VAL A N 1
ATOM 503 C CA . VAL A 1 83 ? 51.590 0.627 44.095 1.00 45.59 76 VAL A CA 1
ATOM 504 C C . VAL A 1 83 ? 50.768 1.933 43.978 1.00 45.83 76 VAL A C 1
ATOM 505 O O . VAL A 1 83 ? 50.657 2.518 42.893 1.00 46.15 76 VAL A O 1
ATOM 509 N N . GLY A 1 84 ? 50.217 2.395 45.101 1.00 44.49 77 GLY A N 1
ATOM 510 C CA . GLY A 1 84 ? 49.451 3.637 45.139 1.00 40.96 77 GLY A CA 1
ATOM 511 C C . GLY A 1 84 ? 50.266 4.835 44.691 1.00 44.63 77 GLY A C 1
ATOM 512 O O . GLY A 1 84 ? 49.819 5.642 43.856 1.00 44.52 77 GLY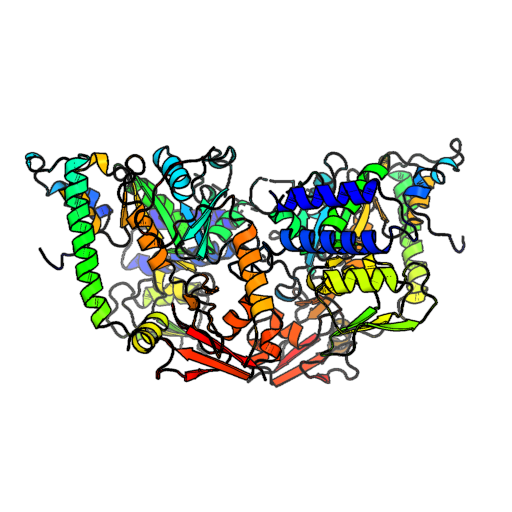 A O 1
ATOM 513 N N . LYS A 1 85 ? 51.483 4.940 45.228 1.00 45.14 78 LYS A N 1
ATOM 514 C CA . LYS A 1 85 ? 52.353 6.070 44.931 1.00 41.39 78 LYS A CA 1
ATOM 515 C C . LYS A 1 85 ? 52.891 6.016 43.492 1.00 40.60 78 LYS A C 1
ATOM 516 O O . LYS A 1 85 ? 53.014 7.050 42.851 1.00 40.70 78 LYS A O 1
ATOM 522 N N . SER A 1 86 ? 53.213 4.827 42.988 1.00 39.77 79 SER A N 1
ATOM 523 C CA . SER A 1 86 ? 53.645 4.699 41.593 1.00 41.64 79 SER A CA 1
ATOM 524 C C . SER A 1 86 ? 52.558 5.084 40.604 1.00 41.20 79 SER A C 1
ATOM 525 O O . SER A 1 86 ? 52.838 5.647 39.556 1.00 41.33 79 SER A O 1
ATOM 528 N N . THR A 1 87 ? 51.318 4.741 40.933 1.00 40.62 80 THR A N 1
ATOM 529 C CA . THR A 1 87 ? 50.200 5.046 40.074 1.00 38.70 80 THR A CA 1
ATOM 530 C C . THR A 1 87 ? 49.942 6.537 40.134 1.00 36.84 80 THR A C 1
ATOM 531 O O . THR A 1 87 ? 49.712 7.165 39.111 1.00 36.64 80 THR A O 1
ATOM 535 N N . LEU A 1 88 ? 50.003 7.089 41.336 1.00 36.09 81 LEU A N 1
ATOM 536 C CA . LEU A 1 88 ? 49.874 8.509 41.525 1.00 36.54 81 LEU A CA 1
ATOM 537 C C . LEU A 1 88 ? 50.817 9.274 40.605 1.00 39.73 81 LEU A C 1
ATOM 538 O O . LEU A 1 88 ? 50.352 10.100 39.804 1.00 41.14 81 LEU A O 1
ATOM 543 N N . LEU A 1 89 ? 52.125 9.002 40.708 1.00 39.86 82 LEU A N 1
ATOM 544 C CA . LEU A 1 89 ? 53.106 9.778 39.956 1.00 39.24 82 LEU A CA 1
ATOM 545 C C . LEU A 1 89 ? 52.886 9.588 38.467 1.00 40.34 82 LEU A C 1
ATOM 546 O O . LEU A 1 89 ? 52.944 10.549 37.709 1.00 42.61 82 LEU A O 1
ATOM 551 N N . SER A 1 90 ? 52.643 8.352 38.052 1.00 39.61 83 SER A N 1
ATOM 552 C CA . SER A 1 90 ? 52.414 8.043 36.653 1.00 42.38 83 SER A CA 1
ATOM 553 C C . SER A 1 90 ? 51.234 8.834 36.114 1.00 43.60 83 SER A C 1
ATOM 554 O O . SER A 1 90 ? 51.298 9.373 35.003 1.00 44.83 83 SER A O 1
ATOM 557 N N . LYS A 1 91 ? 50.178 8.917 36.922 1.00 39.75 84 LYS A N 1
ATOM 558 C CA . LYS A 1 91 ? 48.970 9.601 36.540 1.00 38.83 84 LYS A CA 1
ATOM 559 C C . LYS A 1 91 ? 49.120 11.097 36.505 1.00 39.40 84 LYS A C 1
ATOM 560 O O . LYS A 1 91 ? 48.648 11.723 35.582 1.00 44.97 84 LYS A O 1
ATOM 566 N N . LEU A 1 92 ? 49.754 11.680 37.511 1.00 39.42 85 LEU A N 1
ATOM 567 C CA . LEU A 1 92 ? 49.965 13.132 37.538 1.00 38.28 85 LEU A CA 1
ATOM 568 C C . LEU A 1 92 ? 50.834 13.609 36.398 1.00 39.00 85 LEU A C 1
ATOM 569 O O . LEU A 1 92 ? 50.654 14.729 35.931 1.00 39.96 85 LEU A O 1
ATOM 574 N N . THR A 1 93 ? 51.767 12.771 35.950 1.00 39.49 86 THR A N 1
ATOM 575 C CA . THR A 1 93 ? 52.782 13.214 34.993 1.00 41.11 86 THR A CA 1
ATOM 576 C C . THR A 1 93 ? 52.514 12.707 33.593 1.00 44.63 86 THR A C 1
ATOM 577 O O . THR A 1 93 ? 53.118 13.189 32.641 1.00 46.88 86 THR A O 1
ATOM 581 N N . GLY A 1 94 ? 51.629 11.717 33.475 1.00 45.91 87 GLY A N 1
ATOM 582 C CA . GLY A 1 94 ? 51.190 11.216 32.178 1.00 44.99 87 GLY A CA 1
ATOM 583 C C . GLY A 1 94 ? 52.090 10.161 31.570 1.00 47.49 87 GLY A C 1
ATOM 584 O O . GLY A 1 94 ? 51.789 9.613 30.511 1.00 50.56 87 GLY A O 1
ATOM 585 N N . THR A 1 95 ? 53.211 9.883 32.220 1.00 50.07 88 THR A N 1
ATOM 586 C CA . THR A 1 95 ? 54.156 8.884 31.712 1.00 52.04 88 THR A CA 1
ATOM 587 C C . THR A 1 95 ? 54.368 7.804 32.750 1.00 54.17 88 THR A C 1
ATOM 588 O O . THR A 1 95 ? 54.439 8.090 33.948 1.00 53.84 88 THR A O 1
ATOM 592 N N . GLU A 1 96 ? 54.433 6.560 32.281 1.00 61.05 89 GLU A N 1
ATOM 593 C CA . GLU A 1 96 ? 54.644 5.392 33.139 1.00 64.16 89 GLU A CA 1
ATOM 594 C C . GLU A 1 96 ? 56.016 5.470 33.789 1.00 64.75 89 GLU A C 1
ATOM 595 O O . GLU A 1 96 ? 56.997 5.879 33.152 1.00 67.60 89 GLU A O 1
ATOM 601 N N . SER A 1 97 ? 56.072 5.089 35.060 1.00 63.81 90 SER A N 1
ATOM 602 C CA . SER A 1 97 ? 57.321 5.030 35.815 1.00 67.11 90 SER A CA 1
ATOM 603 C C . SER A 1 97 ? 58.454 4.315 35.053 1.00 72.23 90 SER A C 1
ATOM 604 O O . SER A 1 97 ? 58.259 3.246 34.464 1.00 73.62 90 SER A O 1
ATOM 607 N N . GLU A 1 98 ? 59.633 4.930 35.056 1.00 76.26 91 GLU A N 1
ATOM 608 C CA . GLU A 1 98 ? 60.812 4.371 34.394 1.00 79.78 91 GLU A CA 1
ATOM 609 C C . GLU A 1 98 ? 61.635 3.476 35.338 1.00 81.13 91 GLU A C 1
ATOM 610 O O . GLU A 1 98 ? 61.438 3.522 36.563 1.00 75.41 91 GLU A O 1
ATOM 616 N N . ALA A 1 99 ? 62.544 2.670 34.765 1.00 82.79 92 ALA A N 1
ATOM 617 C CA . ALA A 1 99 ? 63.406 1.741 35.539 1.00 87.98 92 ALA A CA 1
ATOM 618 C C . ALA A 1 99 ? 63.863 2.300 36.908 1.00 89.15 92 ALA A C 1
ATOM 619 O O . ALA A 1 99 ? 63.641 1.673 37.957 1.00 86.98 92 ALA A O 1
ATOM 621 N N . ALA A 1 100 ? 64.462 3.493 36.873 1.00 88.87 93 ALA A N 1
ATOM 622 C CA . ALA A 1 100 ? 65.014 4.166 38.055 1.00 91.20 93 ALA A CA 1
ATOM 623 C C . ALA A 1 100 ? 63.988 4.530 39.143 1.00 90.55 93 ALA A C 1
ATOM 624 O O . ALA A 1 100 ? 64.343 4.639 40.322 1.00 89.86 93 ALA A O 1
ATOM 626 N N . GLU A 1 101 ? 62.727 4.713 38.753 1.00 89.19 94 GLU A N 1
ATOM 627 C CA . GLU A 1 101 ? 61.662 5.041 39.709 1.00 88.71 94 GLU A CA 1
ATOM 628 C C . GLU A 1 101 ? 61.234 3.857 40.605 1.00 92.12 94 GLU A C 1
ATOM 629 O O . GLU A 1 101 ? 60.450 4.037 41.544 1.00 84.10 94 GLU A O 1
ATOM 635 N N . TYR A 1 102 ? 61.743 2.654 40.304 1.00 97.49 95 TYR A N 1
ATOM 636 C CA . TYR A 1 102 ? 61.486 1.456 41.120 1.00 95.66 95 TYR A CA 1
ATOM 637 C C . TYR A 1 102 ? 62.644 1.084 42.064 1.00 98.83 95 TYR A C 1
ATOM 638 O O . TYR A 1 102 ? 62.440 0.349 43.034 1.00 94.01 95 TYR A O 1
ATOM 647 N N . GLU A 1 103 ? 63.845 1.597 41.780 1.00 106.44 96 GLU A N 1
ATOM 648 C CA . GLU A 1 103 ? 65.026 1.374 42.626 1.00 115.18 96 GLU A CA 1
ATOM 649 C C . GLU A 1 103 ? 64.936 2.194 43.916 1.00 121.77 96 GLU A C 1
ATOM 650 O O . GLU A 1 103 ? 64.649 3.398 43.884 1.00 119.12 96 GLU A O 1
ATOM 656 N N . PHE A 1 104 ? 65.160 1.534 45.050 1.00 133.82 97 PHE A N 1
ATOM 657 C CA . PHE A 1 104 ? 65.152 2.228 46.338 1.00 137.99 97 PHE A CA 1
ATOM 658 C C . PHE A 1 104 ? 66.547 2.760 46.706 1.00 135.29 97 PHE A C 1
ATOM 659 O O . PHE A 1 104 ? 66.666 3.679 47.524 1.00 135.83 97 PHE A O 1
ATOM 667 N N . THR A 1 105 ? 67.587 2.194 46.082 1.00 127.97 98 THR A N 1
ATOM 668 C CA . THR A 1 105 ? 68.962 2.721 46.177 1.00 120.47 98 THR A CA 1
ATOM 669 C C . THR A 1 105 ? 69.113 4.084 45.473 1.00 107.54 98 THR A C 1
ATOM 670 O O . THR A 1 105 ? 70.064 4.833 45.739 1.00 106.22 98 THR A O 1
ATOM 674 N N . THR A 1 106 ? 68.182 4.388 44.569 1.00 90.58 99 THR A N 1
ATOM 675 C CA . THR A 1 106 ? 68.182 5.646 43.839 1.00 78.02 99 THR A CA 1
ATOM 676 C C . THR A 1 106 ? 67.674 6.730 44.793 1.00 70.72 99 THR A C 1
ATOM 677 O O . THR A 1 106 ? 66.901 6.442 45.704 1.00 74.97 99 THR A O 1
ATOM 681 N N . LEU A 1 107 ? 68.114 7.966 44.619 1.00 60.40 100 LEU A N 1
ATOM 682 C CA . LEU A 1 107 ? 67.873 8.937 45.664 1.00 54.99 100 LEU A CA 1
ATOM 683 C C . LEU A 1 107 ? 66.838 9.979 45.259 1.00 51.19 100 LEU A C 1
ATOM 684 O O . LEU A 1 107 ? 66.015 10.405 46.077 1.00 48.18 100 LEU A O 1
ATOM 689 N N . VAL A 1 108 ? 66.871 10.353 43.984 1.00 49.43 101 VAL A N 1
ATOM 690 C CA . VAL A 1 108 ? 65.966 11.327 43.401 1.00 46.51 101 VAL A CA 1
ATOM 691 C C . VAL A 1 108 ? 65.670 10.888 41.982 1.00 45.16 101 VAL A C 1
ATOM 692 O O . VAL A 1 108 ? 66.559 10.454 41.284 1.00 45.96 101 VAL A O 1
ATOM 696 N N . THR A 1 109 ? 64.429 11.030 41.545 1.00 43.48 102 THR A N 1
ATOM 697 C CA . THR A 1 109 ? 64.108 10.877 40.137 1.00 44.26 102 THR A CA 1
ATOM 698 C C . THR A 1 109 ? 63.227 12.043 39.722 1.00 43.97 102 THR A C 1
ATOM 699 O O . THR A 1 109 ? 62.659 12.739 40.586 1.00 42.07 102 THR A O 1
ATOM 703 N N . VAL A 1 110 ? 63.123 12.259 38.405 1.00 43.96 103 VAL A N 1
ATOM 704 C CA . VAL A 1 110 ? 62.116 13.165 37.854 1.00 42.24 103 VAL A CA 1
ATOM 705 C C . VAL A 1 110 ? 61.030 12.362 37.140 1.00 41.43 103 VAL A C 1
ATOM 706 O O . VAL A 1 110 ? 61.164 12.048 35.969 1.00 42.83 103 VAL A O 1
ATOM 710 N N . PRO A 1 111 ? 59.939 12.040 37.845 1.00 41.59 104 PRO A N 1
ATOM 711 C CA . PRO A 1 111 ? 58.767 11.412 37.222 1.00 41.67 104 PRO A CA 1
ATOM 712 C C . PRO A 1 111 ? 58.269 12.159 35.984 1.00 43.51 104 PRO A C 1
ATOM 713 O O . PRO A 1 111 ? 57.701 11.538 35.089 1.00 45.33 104 PRO A O 1
ATOM 717 N N . GLY A 1 112 ? 58.470 13.477 35.948 1.00 43.27 105 GLY A N 1
ATOM 718 C CA . GLY A 1 112 ? 58.093 14.289 34.803 1.00 42.88 105 GLY A CA 1
ATOM 719 C C . GLY A 1 112 ? 57.794 15.755 35.082 1.00 43.88 105 GLY A C 1
ATOM 720 O O . GLY A 1 112 ? 57.676 16.206 36.255 1.00 42.40 105 GLY A O 1
ATOM 721 N N . VAL A 1 113 ? 57.679 16.503 33.990 1.00 41.39 106 VAL A N 1
ATOM 722 C CA . VAL A 1 113 ? 57.351 17.917 34.059 1.00 41.09 106 VAL A CA 1
ATOM 723 C C . VAL A 1 113 ? 55.930 18.098 33.560 1.00 40.96 106 VAL A C 1
ATOM 724 O O . VAL A 1 113 ? 55.582 17.577 32.503 1.00 43.44 106 VAL A O 1
ATOM 728 N N . ILE A 1 114 ? 55.097 18.815 34.305 1.00 40.42 107 ILE A N 1
ATOM 729 C CA . ILE A 1 114 ? 53.764 19.144 33.782 1.00 40.53 107 ILE A CA 1
ATOM 730 C C . ILE A 1 114 ? 53.617 20.636 33.482 1.00 41.97 107 ILE A C 1
ATOM 731 O O . ILE A 1 114 ? 54.484 21.444 33.833 1.00 44.27 107 ILE A O 1
ATOM 736 N N . ARG A 1 115 ? 52.540 20.979 32.790 1.00 41.99 108 ARG A N 1
ATOM 737 C CA . ARG A 1 115 ? 52.171 22.353 32.579 1.00 43.14 108 ARG A CA 1
ATOM 738 C C . ARG A 1 115 ? 50.764 22.510 33.115 1.00 43.61 108 ARG A C 1
ATOM 739 O O . ARG A 1 115 ? 49.846 21.763 32.745 1.00 42.79 108 ARG A O 1
ATOM 747 N N . TYR A 1 116 ? 50.620 23.483 34.002 1.00 42.41 109 TYR A N 1
ATOM 748 C CA . TYR A 1 116 ? 49.383 23.734 34.695 1.00 41.72 109 TYR A CA 1
ATOM 749 C C . TYR A 1 116 ? 49.200 25.234 34.686 1.00 42.94 109 TYR A C 1
ATOM 750 O O . TYR A 1 116 ? 50.087 25.970 35.112 1.00 41.69 109 TYR A O 1
ATOM 759 N N . LYS A 1 117 ? 48.063 25.674 34.146 1.00 44.79 110 LYS A N 1
ATOM 760 C CA . LYS A 1 117 ? 47.735 27.085 33.980 1.00 44.26 110 LYS A CA 1
ATOM 761 C C . LYS A 1 117 ? 48.903 27.855 33.395 1.00 45.78 110 LYS A C 1
ATOM 762 O O . LYS A 1 117 ? 49.167 28.993 33.778 1.00 47.25 110 LYS A O 1
ATOM 768 N N . GLY A 1 118 ? 49.607 27.234 32.459 1.00 45.43 111 GLY A N 1
ATOM 769 C CA . GLY A 1 118 ? 50.656 27.937 31.739 1.00 45.58 111 GLY A CA 1
ATOM 770 C C . GLY A 1 118 ? 52.016 27.817 32.394 1.00 44.61 111 GLY A C 1
ATOM 771 O O . GLY A 1 118 ? 53.005 28.121 31.774 1.00 47.37 111 GLY A O 1
ATOM 772 N N . ALA A 1 119 ? 52.073 27.376 33.644 1.00 41.98 112 ALA A N 1
ATOM 773 C CA . ALA A 1 119 ? 53.346 27.213 34.332 1.00 42.14 112 ALA A CA 1
ATOM 774 C C . ALA A 1 119 ? 53.927 25.800 34.181 1.00 42.20 112 ALA A C 1
ATOM 775 O O . ALA A 1 119 ? 53.215 24.801 34.362 1.00 42.40 112 ALA A O 1
ATOM 777 N N . LYS A 1 120 ? 55.208 25.714 33.827 1.00 43.23 113 LYS A N 1
ATOM 778 C CA . LYS A 1 120 ? 55.919 24.437 33.834 1.00 43.43 113 LYS A CA 1
ATOM 779 C C . LYS A 1 120 ? 56.290 24.068 35.263 1.00 43.52 113 LYS A C 1
ATOM 780 O O . LYS A 1 120 ? 56.981 24.834 35.949 1.00 43.86 113 LYS A O 1
ATOM 786 N N . ILE A 1 121 ? 55.816 22.913 35.729 1.00 41.17 114 ILE A N 1
ATOM 787 C CA . ILE A 1 121 ? 56.147 22.480 37.078 1.00 40.08 114 ILE A CA 1
ATOM 788 C C . ILE A 1 121 ? 56.906 21.168 37.023 1.00 42.47 114 ILE A C 1
ATOM 789 O O . ILE A 1 121 ? 56.410 20.194 36.456 1.00 45.98 114 ILE A O 1
ATOM 794 N N . GLN A 1 122 ? 58.124 21.174 37.563 1.00 40.61 115 GLN A N 1
ATOM 795 C CA . GLN A 1 122 ? 58.959 19.992 37.647 1.00 41.39 115 GLN A CA 1
ATOM 796 C C . GLN A 1 122 ? 58.514 19.130 38.833 1.00 41.61 115 GLN A C 1
ATOM 797 O O . GLN A 1 122 ? 58.399 19.620 39.964 1.00 41.87 115 GLN A O 1
ATOM 803 N N . MET A 1 123 ? 58.277 17.845 38.590 1.00 40.99 116 MET A N 1
ATOM 804 C CA . MET A 1 123 ? 57.902 16.948 39.676 1.00 39.70 116 MET A CA 1
ATOM 805 C C . MET A 1 123 ? 59.023 15.967 40.006 1.00 40.73 116 MET A C 1
ATOM 806 O O . MET A 1 123 ? 59.428 15.165 39.159 1.00 42.47 116 MET A O 1
ATOM 811 N N . LEU A 1 124 ? 59.538 16.046 41.233 1.00 40.50 117 LEU A N 1
ATOM 812 C CA . LEU A 1 124 ? 60.614 15.153 41.678 1.00 41.74 117 LEU A CA 1
ATOM 813 C C . LEU A 1 124 ? 60.143 14.144 42.707 1.00 41.93 117 LEU A C 1
ATOM 814 O O . LEU A 1 124 ? 59.292 14.453 43.549 1.00 43.19 117 LEU A O 1
ATOM 819 N N . ASP A 1 125 ? 60.689 12.938 42.636 1.00 42.24 118 ASP A N 1
ATOM 820 C CA . ASP A 1 125 ? 60.433 11.937 43.667 1.00 42.88 118 ASP A CA 1
ATOM 821 C C . ASP A 1 125 ? 61.676 11.839 44.5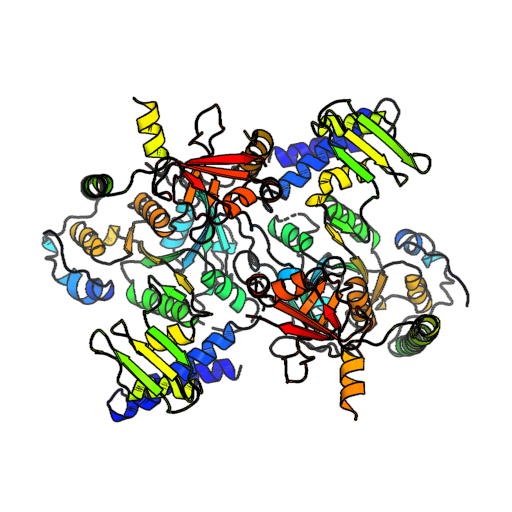37 1.00 43.73 118 ASP A C 1
ATOM 822 O O . ASP A 1 125 ? 62.800 11.806 44.025 1.00 44.77 118 ASP A O 1
ATOM 827 N N . LEU A 1 126 ? 61.470 11.796 45.852 1.00 42.86 119 LEU A N 1
ATOM 828 C CA . LEU A 1 126 ? 62.569 11.872 46.801 1.00 42.87 119 LEU A CA 1
ATOM 829 C C . LEU A 1 126 ? 62.648 10.674 47.768 1.00 45.57 119 LEU A C 1
ATOM 830 O O . LEU A 1 126 ? 62.650 10.853 48.993 1.00 46.39 119 LEU A O 1
ATOM 835 N N . PRO A 1 127 ? 62.757 9.444 47.230 1.00 46.53 120 PRO A N 1
ATOM 836 C CA . PRO A 1 127 ? 62.852 8.293 48.129 1.00 47.88 120 PRO A CA 1
ATOM 837 C C . PRO A 1 127 ? 64.092 8.359 49.038 1.00 51.68 120 PRO A C 1
ATOM 838 O O . PRO A 1 127 ? 64.086 7.808 50.145 1.00 53.44 120 PRO A O 1
ATOM 842 N N . GLY A 1 128 ? 65.130 9.050 48.579 1.00 51.83 121 GLY A N 1
ATOM 843 C CA . GLY A 1 128 ? 66.349 9.236 49.364 1.00 57.00 121 GLY A CA 1
ATOM 844 C C . GLY A 1 128 ? 66.184 9.798 50.771 1.00 58.13 121 GLY A C 1
ATOM 845 O O . GLY A 1 128 ? 67.000 9.524 51.649 1.00 60.32 121 GLY A O 1
ATOM 846 N N . ILE A 1 129 ? 65.142 10.592 50.988 1.00 58.26 122 ILE A N 1
ATOM 847 C CA . ILE A 1 129 ? 64.830 11.119 52.317 1.00 59.66 122 ILE A CA 1
ATOM 848 C C . ILE A 1 129 ? 64.502 10.000 53.336 1.00 62.87 122 ILE A C 1
ATOM 849 O O . ILE A 1 129 ? 64.657 10.186 54.540 1.00 66.14 122 ILE A O 1
ATOM 854 N N . ILE A 1 130 ? 64.080 8.838 52.846 1.00 65.44 123 ILE A N 1
ATOM 855 C CA . ILE A 1 130 ? 63.788 7.681 53.681 1.00 72.28 123 ILE A CA 1
ATOM 856 C C . ILE A 1 130 ? 64.849 6.577 53.494 1.00 81.02 123 ILE A C 1
ATOM 857 O O . ILE A 1 130 ? 64.873 5.900 52.462 1.00 81.00 123 ILE A O 1
ATOM 862 N N . ASP A 1 131 ? 65.734 6.392 54.472 1.00 94.26 124 ASP A N 1
ATOM 863 C CA . ASP A 1 131 ? 66.824 5.402 54.331 1.00 101.79 124 ASP A CA 1
ATOM 864 C C . ASP A 1 131 ? 67.231 4.681 55.627 1.00 113.06 124 ASP A C 1
ATOM 865 O O . ASP A 1 131 ? 68.381 4.774 56.079 1.00 117.82 124 ASP A O 1
ATOM 870 N N . GLY A 1 132 ? 66.279 3.945 56.201 1.00 120.46 125 GLY A N 1
ATOM 871 C CA . GLY A 1 132 ? 66.503 3.185 57.434 1.00 126.23 125 GLY A CA 1
ATOM 872 C C . GLY A 1 132 ? 65.317 2.311 57.804 1.00 125.39 125 GLY A C 1
ATOM 873 O O . GLY A 1 132 ? 65.452 1.096 57.959 1.00 125.39 125 GLY A O 1
ATOM 874 N N . GLY A 1 138 ? 78.014 12.185 50.689 1.00 93.49 131 GLY A N 1
ATOM 875 C CA . GLY A 1 138 ? 78.251 12.868 49.419 1.00 93.14 131 GLY A CA 1
ATOM 876 C C . GLY A 1 138 ? 76.949 13.064 48.663 1.00 92.78 131 GLY A C 1
ATOM 877 O O . GLY A 1 138 ? 76.388 14.167 48.647 1.00 95.31 131 GLY A O 1
ATOM 878 N N . ARG A 1 139 ? 76.466 11.980 48.051 1.00 89.49 132 ARG A N 1
ATOM 879 C CA . ARG A 1 139 ? 75.180 11.949 47.346 1.00 81.58 132 ARG A CA 1
ATOM 880 C C . ARG A 1 139 ? 73.974 12.063 48.286 1.00 77.92 132 ARG A C 1
ATOM 881 O O . ARG A 1 139 ? 72.898 12.487 47.865 1.00 76.46 132 ARG A O 1
ATOM 889 N N . GLY A 1 140 ? 74.150 11.671 49.549 1.00 76.80 133 GLY A N 1
ATOM 890 C CA . GLY A 1 140 ? 73.099 11.770 50.559 1.00 70.55 133 GLY A CA 1
ATOM 891 C C . GLY A 1 140 ? 72.752 13.222 50.835 1.00 69.32 133 GLY A C 1
ATOM 892 O O . GLY A 1 140 ? 71.585 13.567 51.071 1.00 67.25 133 GLY A O 1
ATOM 893 N N . LYS A 1 141 ? 73.763 14.081 50.789 1.00 68.36 134 LYS A N 1
ATOM 894 C CA . LYS A 1 141 ? 73.546 15.507 50.965 1.00 69.07 134 LYS A CA 1
ATOM 895 C C . LYS A 1 141 ? 72.849 16.161 49.760 1.00 65.89 134 LYS A C 1
ATOM 896 O O . LYS A 1 141 ? 72.192 17.192 49.913 1.00 65.87 134 LYS A O 1
ATOM 902 N N . GLN A 1 142 ? 72.985 15.558 48.576 1.00 63.30 135 GLN A N 1
ATOM 903 C CA . GLN A 1 142 ? 72.354 16.074 47.359 1.00 57.53 135 GLN A CA 1
ATOM 904 C C . GLN A 1 142 ? 70.853 15.918 47.426 1.00 54.39 135 GLN A C 1
ATOM 905 O O . GLN A 1 142 ? 70.120 16.845 47.092 1.00 53.78 135 GLN A O 1
ATOM 911 N N . VAL A 1 143 ? 70.376 14.764 47.873 1.00 52.22 136 VAL A N 1
ATOM 912 C CA . VAL A 1 143 ? 68.930 14.592 48.024 1.00 49.08 136 VAL A CA 1
ATOM 913 C C . VAL A 1 143 ? 68.350 15.552 49.080 1.00 47.99 136 VAL A C 1
ATOM 914 O O . VAL A 1 143 ? 67.281 16.145 48.882 1.00 45.58 136 VAL A O 1
ATOM 918 N N . ILE A 1 144 ? 69.074 15.734 50.181 1.00 49.72 137 ILE A N 1
ATOM 919 C CA . ILE A 1 144 ? 68.652 16.659 51.223 1.00 49.42 137 ILE A CA 1
ATOM 920 C C . ILE A 1 144 ? 68.554 18.068 50.655 1.00 48.82 137 ILE A C 1
ATOM 921 O O . ILE A 1 144 ? 67.533 18.740 50.833 1.00 48.43 137 ILE A O 1
ATOM 926 N N . ALA A 1 145 ? 69.595 18.503 49.949 1.00 48.01 138 ALA A N 1
ATOM 927 C CA . ALA A 1 145 ? 69.594 19.835 49.360 1.00 48.74 138 ALA A CA 1
ATOM 928 C C . ALA A 1 145 ? 68.429 20.016 48.385 1.00 48.91 138 ALA A C 1
ATOM 929 O O . ALA A 1 145 ? 67.772 21.066 48.370 1.00 52.42 138 ALA A O 1
ATOM 931 N N . VAL A 1 146 ? 68.162 18.993 47.586 1.00 46.19 139 VAL A N 1
ATOM 932 C CA . VAL A 1 146 ? 67.058 19.045 46.663 1.00 45.78 139 VAL A CA 1
ATOM 933 C C . VAL A 1 146 ? 65.766 19.217 47.451 1.00 46.40 139 VAL A C 1
ATOM 934 O O . VAL A 1 146 ? 64.932 20.074 47.111 1.00 45.51 139 VAL A O 1
ATOM 938 N N . ALA A 1 147 ? 65.612 18.424 48.513 1.00 47.13 140 ALA A N 1
ATOM 939 C CA . ALA A 1 147 ? 64.370 18.453 49.283 1.00 46.71 140 ALA A CA 1
ATOM 940 C C . ALA A 1 147 ? 64.173 19.868 49.802 1.00 47.67 140 ALA A C 1
ATOM 941 O O . ALA A 1 147 ? 63.095 20.441 49.666 1.00 47.95 140 ALA A O 1
ATOM 943 N N . ARG A 1 148 ? 65.244 20.438 50.344 1.00 48.25 141 ARG A N 1
ATOM 944 C CA . ARG A 1 148 ? 65.207 21.755 50.955 1.00 49.26 141 ARG A CA 1
ATOM 945 C C . ARG A 1 148 ? 64.881 22.859 49.960 1.00 49.66 141 ARG A C 1
ATOM 946 O O . ARG A 1 148 ? 64.421 23.928 50.352 1.00 51.21 141 ARG A O 1
ATOM 954 N N . THR A 1 149 ? 65.135 22.612 48.678 1.00 48.56 142 THR A N 1
ATOM 955 C CA . THR A 1 149 ? 64.971 23.667 47.690 1.00 47.29 142 THR A CA 1
ATOM 956 C C . THR A 1 149 ? 63.767 23.486 46.794 1.00 47.82 142 THR A C 1
ATOM 957 O O . THR A 1 149 ? 63.603 24.246 45.858 1.00 50.21 142 THR A O 1
ATOM 961 N N . CYS A 1 150 ? 62.940 22.480 47.068 1.00 46.56 143 CYS A N 1
ATOM 962 C CA . CYS A 1 150 ? 61.606 22.391 46.488 1.00 46.57 143 CYS A CA 1
ATOM 963 C C . CYS A 1 150 ? 60.691 23.543 46.947 1.00 46.90 143 CYS A C 1
ATOM 964 O O . CYS A 1 150 ? 60.899 24.133 48.004 1.00 51.83 143 CYS A O 1
ATOM 967 N N . ASN A 1 151 ? 59.676 23.856 46.153 1.00 46.18 144 ASN A N 1
ATOM 968 C CA . ASN A 1 151 ? 58.718 24.918 46.482 1.00 44.28 144 ASN A CA 1
ATOM 969 C C . ASN A 1 151 ? 57.524 24.402 47.264 1.00 46.96 144 ASN A C 1
ATOM 970 O O . ASN A 1 151 ? 56.835 25.179 47.940 1.00 50.76 144 ASN A O 1
ATOM 975 N N . LEU A 1 152 ? 57.258 23.102 47.134 1.00 43.98 145 LEU A N 1
ATOM 976 C CA . LEU A 1 152 ? 56.158 22.450 47.820 1.00 43.04 145 LEU A CA 1
ATOM 977 C C . LEU A 1 152 ? 56.431 20.949 47.902 1.00 42.83 145 LEU A C 1
ATOM 978 O O . LEU A 1 152 ? 56.986 20.371 46.976 1.00 46.14 145 LEU A O 1
ATOM 983 N N . LEU A 1 153 ? 56.030 20.310 48.990 1.00 42.19 146 LEU A N 1
ATOM 984 C CA . LEU A 1 153 ? 56.174 18.864 49.113 1.00 41.57 146 LEU A CA 1
ATOM 985 C C . LEU A 1 153 ? 54.822 18.151 49.186 1.00 40.41 146 LEU A C 1
ATOM 986 O O . LEU A 1 153 ? 53.895 18.624 49.845 1.00 41.66 146 LEU A O 1
ATOM 991 N N . PHE A 1 154 ? 54.705 17.009 48.525 1.00 39.63 147 PHE A N 1
ATOM 992 C CA . PHE A 1 154 ? 53.569 16.114 48.761 1.00 39.51 147 PHE A CA 1
ATOM 993 C C . PHE A 1 154 ? 54.031 14.967 49.622 1.00 39.66 147 PHE A C 1
ATOM 994 O O . PHE A 1 154 ? 54.972 14.270 49.266 1.00 41.04 147 PHE A O 1
ATOM 1002 N N . ILE A 1 155 ? 53.353 14.752 50.736 1.00 40.14 148 ILE A N 1
ATOM 1003 C CA . ILE A 1 155 ? 53.638 13.643 51.623 1.00 39.17 148 ILE A CA 1
ATOM 1004 C C . ILE A 1 155 ? 52.568 12.595 51.383 1.00 41.20 148 ILE A C 1
ATOM 1005 O O . ILE A 1 155 ? 51.380 12.821 51.675 1.00 42.46 148 ILE A O 1
ATOM 1010 N N . ILE A 1 156 ? 52.979 11.457 50.829 1.00 40.40 149 ILE A N 1
ATOM 1011 C CA . ILE A 1 156 ? 52.026 10.458 50.377 1.00 39.65 149 ILE A CA 1
ATOM 1012 C C . ILE A 1 156 ? 51.784 9.438 51.460 1.00 41.58 149 ILE A C 1
ATOM 1013 O O . ILE A 1 156 ? 52.711 8.742 51.887 1.00 42.46 149 ILE A O 1
ATOM 1018 N N . LEU A 1 157 ? 50.531 9.326 51.890 1.00 41.68 150 LEU A N 1
ATOM 1019 C CA . LEU A 1 157 ? 50.179 8.343 52.907 1.00 41.75 150 LEU A CA 1
ATOM 1020 C C . LEU A 1 157 ? 49.073 7.433 52.450 1.00 40.56 150 LEU A C 1
ATOM 1021 O O . LEU A 1 157 ? 48.299 7.774 51.556 1.00 41.47 150 LEU A O 1
ATOM 1026 N N . ASP A 1 158 ? 49.026 6.258 53.052 1.00 41.96 151 ASP A N 1
ATOM 1027 C CA . ASP A 1 158 ? 47.941 5.324 52.845 1.00 42.72 151 ASP A CA 1
ATOM 1028 C C . ASP A 1 158 ? 47.065 5.518 54.072 1.00 44.04 151 ASP A C 1
ATOM 1029 O O . ASP A 1 158 ? 47.487 5.275 55.208 1.00 45.67 151 ASP A O 1
ATOM 1034 N N . VAL A 1 159 ? 45.843 5.971 53.838 1.00 43.64 152 VAL A N 1
ATOM 1035 C CA . VAL A 1 159 ? 44.978 6.376 54.926 1.00 44.02 152 VAL A CA 1
ATOM 1036 C C . VAL A 1 159 ? 44.597 5.182 55.793 1.00 45.40 152 VAL A C 1
ATOM 1037 O O . VAL A 1 159 ? 44.057 5.362 56.871 1.00 47.95 152 VAL A O 1
ATOM 1041 N N . ASN A 1 160 ? 44.878 3.966 55.335 1.00 44.44 153 ASN A N 1
ATOM 1042 C CA . ASN A 1 160 ? 44.677 2.810 56.191 1.00 47.39 153 ASN A CA 1
ATOM 1043 C C . ASN A 1 160 ? 45.793 2.557 57.203 1.00 49.84 153 ASN A C 1
ATOM 1044 O O . ASN A 1 160 ? 45.624 1.738 58.113 1.00 53.22 153 ASN A O 1
ATOM 1049 N N . LYS A 1 161 ? 46.923 3.248 57.048 1.00 48.71 154 LYS A N 1
ATOM 1050 C CA . LYS A 1 161 ? 48.075 3.089 57.937 1.00 47.51 154 LYS A CA 1
ATOM 1051 C C . LYS A 1 161 ? 48.957 4.341 57.939 1.00 47.38 154 LYS A C 1
ATOM 1052 O O . LYS A 1 161 ? 50.169 4.260 57.734 1.00 50.30 154 LYS A O 1
ATOM 1058 N N . PRO A 1 162 ? 48.361 5.511 58.175 1.00 45.47 155 PRO A N 1
ATOM 1059 C CA . PRO A 1 162 ? 49.128 6.740 57.990 1.00 43.77 155 PRO A CA 1
ATOM 1060 C C . PRO A 1 162 ? 50.197 7.061 59.038 1.00 47.11 155 PRO A C 1
ATOM 1061 O O . PRO A 1 162 ? 51.190 7.701 58.687 1.00 49.85 155 PRO A O 1
ATOM 1065 N N . LEU A 1 163 ? 50.010 6.657 60.297 1.00 47.94 156 LEU A N 1
ATOM 1066 C CA . LEU A 1 163 ? 50.771 7.294 61.390 1.00 48.63 156 LEU A CA 1
ATOM 1067 C C . LEU A 1 163 ? 52.235 6.947 61.430 1.00 50.32 156 LEU A C 1
ATOM 1068 O O . LEU A 1 163 ? 53.083 7.840 61.483 1.00 50.68 156 LEU A O 1
ATOM 1073 N N . HIS A 1 164 ? 52.549 5.660 61.373 1.00 51.76 157 HIS A N 1
ATOM 1074 C CA . HIS A 1 164 ? 53.948 5.260 61.394 1.00 52.78 157 HIS A CA 1
ATOM 1075 C C . HIS A 1 164 ? 54.712 5.990 60.322 1.00 53.17 157 HIS A C 1
ATOM 1076 O O . HIS A 1 164 ? 55.700 6.654 60.618 1.00 54.28 157 HIS A O 1
ATOM 1083 N N . HIS A 1 165 ? 54.240 5.922 59.076 1.00 51.73 158 HIS A N 1
ATOM 1084 C CA . HIS A 1 165 ? 54.952 6.553 57.965 1.00 51.30 158 HIS A CA 1
ATOM 1085 C C . HIS A 1 165 ? 55.061 8.048 58.061 1.00 51.60 158 HIS A C 1
ATOM 1086 O O . HIS A 1 165 ? 56.100 8.612 57.725 1.00 50.65 158 HIS A O 1
ATOM 1093 N N . LYS A 1 166 ? 54.000 8.695 58.537 1.00 51.03 159 LYS A N 1
ATOM 1094 C CA . LYS A 1 166 ? 53.963 10.138 58.657 1.00 49.99 159 LYS A CA 1
ATOM 1095 C C . LYS A 1 166 ? 55.016 10.591 59.647 1.00 53.15 159 LYS A C 1
ATOM 1096 O O . LYS A 1 166 ? 55.743 11.565 59.427 1.00 54.10 159 LYS A O 1
ATOM 1102 N N . GLN A 1 167 ? 55.120 9.848 60.730 1.00 56.60 160 GLN A N 1
ATOM 1103 C CA . GLN A 1 167 ? 56.026 10.198 61.792 1.00 59.53 160 GLN A CA 1
ATOM 1104 C C . GLN A 1 167 ? 57.477 10.163 61.316 1.00 58.15 160 GLN A C 1
ATOM 1105 O O . GLN A 1 167 ? 58.248 11.058 61.658 1.00 59.11 160 GLN A O 1
ATOM 1111 N N . ILE A 1 168 ? 57.838 9.153 60.518 1.00 54.98 161 ILE A N 1
ATOM 1112 C CA . ILE A 1 168 ? 59.200 9.026 59.973 1.00 54.38 161 ILE A CA 1
ATOM 1113 C C . ILE A 1 168 ? 59.491 10.147 58.965 1.00 52.98 161 ILE A C 1
ATOM 1114 O O . ILE A 1 168 ? 60.561 10.780 58.985 1.00 54.98 161 ILE A O 1
ATOM 1119 N N . ILE A 1 169 ? 58.538 10.399 58.086 1.00 48.70 162 ILE A N 1
ATOM 1120 C CA . ILE A 1 169 ? 58.733 11.383 57.047 1.00 48.33 162 ILE A CA 1
ATOM 1121 C C . ILE A 1 169 ? 58.972 12.760 57.694 1.00 51.14 162 ILE A C 1
ATOM 1122 O O . ILE A 1 169 ? 59.923 13.483 57.362 1.00 50.74 162 ILE A O 1
ATOM 1127 N N . GLU A 1 170 ? 58.124 13.096 58.654 1.00 52.56 163 GLU A N 1
ATOM 1128 C CA . GLU A 1 170 ? 58.266 14.355 59.348 1.00 52.39 163 GLU A CA 1
ATOM 1129 C C . GLU A 1 170 ? 59.591 14.434 60.074 1.00 53.44 163 GLU A C 1
ATOM 1130 O O . GLU A 1 170 ? 60.319 15.377 59.865 1.00 55.23 163 GLU A O 1
ATOM 1136 N N . LYS A 1 171 ? 59.941 13.427 60.864 1.00 55.32 164 LYS A N 1
ATOM 1137 C CA . LYS A 1 171 ? 61.230 13.453 61.568 1.00 58.49 164 LYS A CA 1
ATOM 1138 C C . LYS A 1 171 ? 62.397 13.730 60.606 1.00 58.45 164 LYS A C 1
ATOM 1139 O O . LYS A 1 171 ? 63.247 14.569 60.889 1.00 59.95 164 LYS A O 1
ATOM 1145 N N . GLU A 1 172 ? 62.408 13.058 59.460 1.00 57.15 165 GLU A N 1
ATOM 1146 C CA . GLU A 1 172 ? 63.497 13.209 58.500 1.00 57.67 165 GLU A CA 1
ATOM 1147 C C . GLU A 1 172 ? 63.532 14.614 57.887 1.00 54.60 165 GLU A C 1
ATOM 1148 O O . GLU A 1 172 ? 64.602 15.211 57.739 1.00 54.06 165 GLU A O 1
ATOM 1154 N N . LEU A 1 173 ? 62.362 15.139 57.545 1.00 49.49 166 LEU A N 1
ATOM 1155 C CA . LEU A 1 173 ? 62.284 16.480 57.013 1.00 48.01 166 LEU A CA 1
ATOM 1156 C C . LEU A 1 173 ? 62.626 17.571 58.058 1.00 52.16 166 LEU A C 1
ATOM 1157 O O . LEU A 1 173 ? 63.478 18.440 57.782 1.00 51.89 166 LEU A O 1
ATOM 1162 N N . GLU A 1 174 ? 62.001 17.521 59.246 1.00 54.02 167 GLU A N 1
ATOM 1163 C CA . GLU A 1 174 ? 62.346 18.452 60.317 1.00 57.64 167 GLU A CA 1
ATOM 1164 C C . GLU A 1 174 ? 63.838 18.350 60.570 1.00 57.64 167 GLU A C 1
ATOM 1165 O O . GLU A 1 174 ? 64.506 19.362 60.664 1.00 58.52 167 GLU A O 1
ATOM 1171 N N . GLY A 1 175 ? 64.354 17.125 60.646 1.00 56.15 168 GLY A N 1
ATOM 1172 C CA . GLY A 1 175 ? 65.761 16.877 60.944 1.00 55.72 168 GLY A CA 1
ATOM 1173 C C . GLY A 1 175 ? 66.749 17.606 60.051 1.00 55.93 168 GLY A C 1
ATOM 1174 O O . GLY A 1 175 ? 67.874 17.901 60.476 1.00 58.87 168 GLY A O 1
ATOM 1175 N N . VAL A 1 176 ? 66.345 17.899 58.816 1.00 52.58 169 VAL A N 1
ATOM 1176 C CA . VAL A 1 176 ? 67.227 18.577 57.871 1.00 52.62 169 VAL A CA 1
ATOM 1177 C C . VAL A 1 176 ? 66.782 20.024 57.664 1.00 52.77 169 VAL A C 1
ATOM 1178 O O . VAL A 1 176 ? 67.098 20.653 56.641 1.00 52.23 169 VAL A O 1
ATOM 1182 N N . GLY A 1 177 ? 66.028 20.535 58.638 1.00 52.83 170 GLY A N 1
ATOM 1183 C CA . GLY A 1 177 ? 65.731 21.960 58.740 1.00 52.79 170 GLY A CA 1
ATOM 1184 C C . GLY A 1 177 ? 64.571 22.451 57.899 1.00 51.59 170 GLY A C 1
ATOM 1185 O O . GLY A 1 177 ? 64.435 23.658 57.662 1.00 52.25 170 GLY A O 1
ATOM 1186 N N . ILE A 1 178 ? 63.738 21.527 57.440 1.00 49.98 171 ILE A N 1
ATOM 1187 C CA . ILE A 1 178 ? 62.552 21.892 56.686 1.00 49.25 171 ILE A CA 1
ATOM 1188 C C . ILE A 1 178 ? 61.408 22.077 57.677 1.00 49.49 171 ILE A C 1
ATOM 1189 O O . ILE A 1 178 ? 61.209 21.261 58.564 1.00 50.71 171 ILE A O 1
ATOM 1194 N N . ARG A 1 179 ? 60.670 23.165 57.524 1.00 49.94 172 ARG A N 1
ATOM 1195 C CA . ARG A 1 179 ? 59.554 23.454 58.404 1.00 51.17 172 ARG A CA 1
ATOM 1196 C C . ARG A 1 179 ? 58.309 23.519 57.559 1.00 50.96 172 ARG A C 1
ATOM 1197 O O . ARG A 1 179 ? 58.140 24.436 56.756 1.00 52.11 172 ARG A O 1
ATOM 1205 N N . LEU A 1 180 ? 57.470 22.500 57.729 1.00 52.33 173 LEU A N 1
ATOM 1206 C CA . LEU A 1 180 ? 56.285 22.253 56.908 1.00 51.01 173 LEU A CA 1
ATOM 1207 C C . LEU A 1 180 ? 55.100 23.083 57.358 1.00 53.16 173 LEU A C 1
ATOM 1208 O O . LEU A 1 180 ? 54.695 23.022 58.528 1.00 54.77 173 LEU A O 1
ATOM 1213 N N . ASN A 1 181 ? 54.539 23.844 56.420 1.00 53.44 174 ASN A N 1
ATOM 1214 C CA . ASN A 1 181 ? 53.322 24.628 56.672 1.00 54.60 174 ASN A CA 1
ATOM 1215 C C . ASN A 1 181 ? 53.483 25.618 57.838 1.00 55.44 174 ASN A C 1
ATOM 1216 O O . ASN A 1 181 ? 52.592 25.783 58.674 1.00 56.31 174 ASN A O 1
ATOM 1221 N N . LYS A 1 182 ? 54.634 26.273 57.880 1.00 89.99 175 LYS A N 1
ATOM 1222 C CA . LYS A 1 182 ? 54.930 27.203 58.951 1.00 85.92 175 LYS A CA 1
ATOM 1223 C C . LYS A 1 182 ? 55.403 28.521 58.392 1.00 85.76 175 LYS A C 1
ATOM 1224 O O . LYS A 1 182 ? 56.031 28.570 57.338 1.00 88.25 175 LYS A O 1
ATOM 1230 N N . THR A 1 183 ? 55.085 29.588 59.110 1.00 84.76 176 THR A N 1
ATOM 1231 C CA . THR A 1 183 ? 55.668 30.893 58.866 1.00 84.68 176 THR A CA 1
ATOM 1232 C C . THR A 1 183 ? 56.739 31.049 59.945 1.00 78.88 176 THR A C 1
ATOM 1233 O O . THR A 1 183 ? 56.585 30.477 61.030 1.00 76.09 176 THR A O 1
ATOM 1237 N N . PRO A 1 184 ? 57.838 31.789 59.662 1.00 77.72 177 PRO A N 1
ATOM 1238 C CA . PRO A 1 184 ? 58.828 32.019 60.720 1.00 72.35 177 PRO A CA 1
ATOM 1239 C C . PRO A 1 184 ? 58.163 32.623 61.950 1.00 71.23 177 PRO A C 1
ATOM 1240 O O . PRO A 1 184 ? 57.262 33.456 61.802 1.00 75.55 177 PRO A O 1
ATOM 1244 N N . PRO A 1 185 ? 58.571 32.184 63.153 1.00 67.16 178 PRO A N 1
ATOM 1245 C CA . PRO A 1 185 ? 58.014 32.687 64.415 1.00 68.43 178 PRO A CA 1
ATOM 1246 C C . PRO A 1 185 ? 58.288 34.178 64.605 1.00 71.59 178 PRO A C 1
ATOM 1247 O O . PRO A 1 185 ? 59.321 34.679 64.150 1.00 70.85 178 PRO A O 1
ATOM 1251 N N . ASP A 1 186 ? 57.376 34.883 65.267 1.00 74.97 179 ASP A N 1
ATOM 1252 C CA . ASP A 1 186 ? 57.587 36.300 65.469 1.00 79.66 179 ASP A CA 1
ATOM 1253 C C . ASP A 1 186 ? 58.357 36.601 66.757 1.00 79.17 179 ASP A C 1
ATOM 1254 O O . ASP A 1 186 ? 57.799 37.058 67.766 1.00 80.72 179 ASP A O 1
ATOM 1259 N N . ILE A 1 187 ? 59.654 36.319 66.692 1.00 75.98 180 ILE A N 1
ATOM 1260 C CA . ILE A 1 187 ? 60.587 36.597 67.764 1.00 75.68 180 ILE A CA 1
ATOM 1261 C C . ILE A 1 187 ? 61.687 37.471 67.173 1.00 78.90 180 ILE A C 1
ATOM 1262 O O . ILE A 1 187 ? 62.236 37.145 66.115 1.00 77.68 180 ILE A O 1
ATOM 1267 N N . LEU A 1 188 ? 61.980 38.593 67.831 1.00 84.03 181 LEU A N 1
ATOM 1268 C CA . LEU A 1 188 ? 63.142 39.403 67.465 1.00 87.77 181 LEU A CA 1
ATOM 1269 C C . LEU A 1 188 ? 64.279 39.196 68.449 1.00 87.51 181 LEU A C 1
ATOM 1270 O O . LEU A 1 188 ? 64.067 39.210 69.665 1.00 87.78 181 LEU A O 1
ATOM 1275 N N . ILE A 1 189 ? 65.481 38.982 67.916 1.00 87.61 182 ILE A N 1
ATOM 1276 C CA . ILE A 1 189 ? 66.681 38.856 68.744 1.00 87.59 182 ILE A CA 1
ATOM 1277 C C . ILE A 1 189 ? 67.686 39.939 68.385 1.00 95.15 182 ILE A C 1
ATOM 1278 O O . ILE A 1 189 ? 68.245 39.950 67.289 1.00 97.40 182 ILE A O 1
ATOM 1283 N N . LYS A 1 190 ? 67.902 40.852 69.321 1.00 101.06 183 LYS A N 1
ATOM 1284 C CA . LYS A 1 190 ? 68.879 41.909 69.154 1.00 110.49 183 LYS A CA 1
ATOM 1285 C C . LYS A 1 190 ? 70.046 41.613 70.087 1.00 112.57 183 LYS A C 1
ATOM 1286 O O . LYS A 1 190 ? 69.874 41.583 71.307 1.00 111.58 183 LYS A O 1
ATOM 1292 N N . LYS A 1 191 ? 71.226 41.381 69.515 1.00 116.27 184 LYS A N 1
ATOM 1293 C CA . LYS A 1 191 ? 72.412 41.033 70.308 1.00 118.64 184 LYS A CA 1
ATOM 1294 C C . LYS A 1 191 ? 73.030 42.253 70.997 1.00 127.90 184 LYS A C 1
ATOM 1295 O O . LYS A 1 191 ? 73.271 43.282 70.364 1.00 135.11 184 LYS A O 1
ATOM 1301 N N . LYS A 1 192 ? 73.278 42.122 72.298 1.00 128.69 185 LYS A N 1
ATOM 1302 C CA . LYS A 1 192 ? 73.751 43.232 73.128 1.00 138.01 185 LYS A CA 1
ATOM 1303 C C . LYS A 1 192 ? 75.203 43.056 73.595 1.00 142.86 185 LYS A C 1
ATOM 1304 O O . LYS A 1 192 ? 75.812 42.004 73.382 1.00 138.06 185 LYS A O 1
ATOM 1310 N N . GLU A 1 193 ? 75.742 44.095 74.233 1.00 152.10 186 GLU A N 1
ATOM 1311 C CA . GLU A 1 193 ? 77.122 44.090 74.718 1.00 158.42 186 GLU A CA 1
ATOM 1312 C C . GLU A 1 193 ? 77.220 43.614 76.165 1.00 156.54 186 GLU A C 1
ATOM 1313 O O . GLU A 1 193 ? 78.001 42.712 76.480 1.00 153.32 186 GLU A O 1
ATOM 1319 N N . LYS A 1 194 ? 76.421 44.233 77.033 1.00 159.06 187 LYS A N 1
ATOM 1320 C CA . LYS A 1 194 ? 76.477 44.007 78.476 1.00 159.50 187 LYS A CA 1
ATOM 1321 C C . LYS A 1 194 ? 75.100 43.600 79.009 1.00 152.61 187 LYS A C 1
ATOM 1322 O O . LYS A 1 194 ? 74.113 43.602 78.268 1.00 146.34 187 LYS A O 1
ATOM 1328 N N . GLY A 1 195 ? 75.047 43.238 80.290 1.00 153.03 188 GLY A N 1
ATOM 1329 C CA . GLY A 1 195 ? 73.783 43.039 80.999 1.00 149.15 188 GLY A CA 1
ATOM 1330 C C . GLY A 1 195 ? 72.980 41.804 80.641 1.00 137.20 188 GLY A C 1
ATOM 1331 O O . GLY A 1 195 ? 71.773 41.762 80.882 1.00 135.46 188 GLY A O 1
ATOM 1332 N N . GLY A 1 196 ? 73.645 40.810 80.056 1.00 130.22 189 GLY A N 1
ATOM 1333 C CA . GLY A 1 196 ? 73.063 39.483 79.843 1.00 120.16 189 GLY A CA 1
ATOM 1334 C C . GLY A 1 196 ? 71.822 39.421 78.976 1.00 114.52 189 GLY A C 1
ATOM 1335 O O . GLY A 1 196 ? 71.617 40.264 78.104 1.00 116.40 189 GLY A O 1
ATOM 1336 N N . ILE A 1 197 ? 70.992 38.414 79.229 1.00 108.51 190 ILE A N 1
ATOM 1337 C CA . ILE A 1 197 ? 69.790 38.160 78.437 1.00 101.58 190 ILE A CA 1
ATOM 1338 C C . ILE A 1 197 ? 68.547 38.868 79.001 1.00 104.09 190 ILE A C 1
ATOM 1339 O O . ILE A 1 197 ? 68.147 38.628 80.134 1.00 105.98 190 ILE A O 1
ATOM 1344 N N . SER A 1 198 ? 67.945 39.736 78.191 1.00 105.15 191 SER A N 1
ATOM 1345 C CA . SER A 1 198 ? 66.719 40.456 78.556 1.00 108.92 191 SER A CA 1
ATOM 1346 C C . SER A 1 198 ? 65.549 40.078 77.624 1.00 104.37 191 SER A C 1
ATOM 1347 O O . SER A 1 198 ? 65.716 40.015 76.406 1.00 99.75 191 SER A O 1
ATOM 1350 N N . ILE A 1 199 ? 64.371 39.850 78.207 1.00 105.98 192 ILE A N 1
ATOM 1351 C CA . ILE A 1 199 ? 63.240 39.243 77.495 1.00 102.43 192 ILE A CA 1
ATOM 1352 C C . ILE A 1 199 ? 61.964 40.094 77.524 1.00 108.76 192 ILE A C 1
ATOM 1353 O O . ILE A 1 199 ? 61.504 40.486 78.593 1.00 113.83 192 ILE A O 1
ATOM 1358 N N . THR A 1 200 ? 61.388 40.353 76.345 1.00 109.65 193 THR A N 1
ATOM 1359 C CA . THR A 1 200 ? 60.086 41.035 76.230 1.00 115.98 193 THR A CA 1
ATOM 1360 C C . THR A 1 200 ? 59.002 40.074 75.737 1.00 112.71 193 THR A C 1
ATOM 1361 O O . THR A 1 200 ? 59.291 39.075 75.071 1.00 104.94 193 THR A O 1
ATOM 1365 N N . ASN A 1 201 ? 57.753 40.399 76.059 1.00 119.10 194 ASN A N 1
ATOM 1366 C CA . ASN A 1 201 ? 56.637 39.483 75.892 1.00 118.54 194 ASN A CA 1
ATOM 1367 C C . ASN A 1 201 ? 55.326 40.197 75.538 1.00 125.40 194 ASN A C 1
ATOM 1368 O O . ASN A 1 201 ? 54.979 41.205 76.164 1.00 134.28 194 ASN A O 1
ATOM 1373 N N . THR A 1 202 ? 54.608 39.677 74.538 1.00 122.60 195 THR A N 1
ATOM 1374 C CA . THR A 1 202 ? 53.258 40.158 74.209 1.00 128.52 195 THR A CA 1
ATOM 1375 C C . THR A 1 202 ? 52.213 39.220 74.808 1.00 130.00 195 THR A C 1
ATOM 1376 O O . THR A 1 202 ? 51.755 39.432 75.928 1.00 138.73 195 THR A O 1
ATOM 1380 N N . VAL A 1 203 ? 51.837 38.191 74.056 1.00 124.98 196 VAL A N 1
ATOM 1381 C CA . VAL A 1 203 ? 50.952 37.156 74.568 1.00 126.61 196 VAL A CA 1
ATOM 1382 C C . VAL A 1 203 ? 51.739 36.334 75.592 1.00 123.40 196 VAL A C 1
ATOM 1383 O O . VAL A 1 203 ? 52.901 36.000 75.346 1.00 116.41 196 VAL A O 1
ATOM 1387 N N . PRO A 1 204 ? 51.124 36.034 76.753 1.00 129.34 197 PRO A N 1
ATOM 1388 C CA . PRO A 1 204 ? 51.779 35.224 77.780 1.00 128.26 197 PRO A CA 1
ATOM 1389 C C . PRO A 1 204 ? 52.354 33.923 77.227 1.00 120.39 197 PRO A C 1
ATOM 1390 O O . PRO A 1 204 ? 51.810 33.352 76.279 1.00 119.25 197 PRO A O 1
ATOM 1394 N N . LEU A 1 205 ? 53.454 33.470 77.819 1.00 115.84 198 LEU A N 1
ATOM 1395 C CA . LEU A 1 205 ? 54.198 32.333 77.300 1.00 108.46 198 LEU A CA 1
ATOM 1396 C C . LEU A 1 205 ? 53.864 31.055 78.049 1.00 112.77 198 LEU A C 1
ATOM 1397 O O . LEU A 1 205 ? 54.190 30.917 79.229 1.00 117.22 198 LEU A O 1
ATOM 1402 N N . THR A 1 206 ? 53.229 30.119 77.349 1.00 112.88 199 THR A N 1
ATOM 1403 C CA . THR A 1 206 ? 52.732 28.880 77.954 1.00 118.68 199 THR A CA 1
ATOM 1404 C C . THR A 1 206 ? 53.732 27.725 77.859 1.00 114.93 199 THR A C 1
ATOM 1405 O O . THR A 1 206 ? 53.534 26.676 78.480 1.00 120.00 199 THR A O 1
ATOM 1409 N N . HIS A 1 207 ? 54.805 27.918 77.093 1.00 107.21 200 HIS A N 1
ATOM 1410 C CA . HIS A 1 207 ? 55.705 26.813 76.758 1.00 103.00 200 HIS A CA 1
ATOM 1411 C C . HIS A 1 207 ? 57.143 27.046 77.104 1.00 98.75 200 HIS A C 1
ATOM 1412 O O . HIS A 1 207 ? 57.884 26.094 77.349 1.00 100.33 200 HIS A O 1
ATOM 1419 N N . LEU A 1 208 ? 57.553 28.309 77.133 1.00 95.22 201 LEU A N 1
ATOM 1420 C CA . LEU A 1 208 ? 58.915 28.654 77.521 1.00 90.87 201 LEU A CA 1
ATOM 1421 C C . LEU A 1 208 ? 58.987 29.252 78.913 1.00 95.68 201 LEU A C 1
ATOM 1422 O O . LEU A 1 208 ? 58.139 30.058 79.294 1.00 101.79 201 LEU A O 1
ATOM 1427 N N . GLY A 1 209 ? 60.007 28.855 79.664 1.00 95.07 202 GLY A N 1
ATOM 1428 C CA . GLY A 1 209 ? 60.389 29.569 80.878 1.00 99.44 202 GLY A CA 1
ATOM 1429 C C . GLY A 1 209 ? 61.630 30.367 80.539 1.00 94.07 202 GLY A C 1
ATOM 1430 O O . GLY A 1 209 ? 62.258 30.118 79.509 1.00 87.56 202 GLY A O 1
ATOM 1431 N N . ASN A 1 210 ? 61.986 31.328 81.391 1.00 98.06 203 ASN A N 1
ATOM 1432 C CA . ASN A 1 210 ? 63.207 32.116 81.186 1.00 95.16 203 ASN A CA 1
ATOM 1433 C C . ASN A 1 210 ? 64.457 31.244 81.250 1.00 92.38 203 ASN A C 1
ATOM 1434 O O . ASN A 1 210 ? 65.392 31.419 80.470 1.00 88.47 203 ASN A O 1
ATOM 1439 N N . ASP A 1 211 ? 64.442 30.301 82.186 1.00 97.03 204 ASP A N 1
ATOM 1440 C CA . ASP A 1 211 ? 65.470 29.275 82.335 1.00 96.85 204 ASP A CA 1
ATOM 1441 C C . ASP A 1 211 ? 65.806 28.616 80.995 1.00 89.80 204 ASP A C 1
ATOM 1442 O O . ASP A 1 211 ? 66.972 28.573 80.596 1.00 86.76 204 ASP A O 1
ATOM 1447 N N . GLU A 1 212 ? 64.773 28.136 80.302 1.00 87.58 205 GLU A N 1
ATOM 1448 C CA . GLU A 1 212 ? 64.911 27.499 78.995 1.00 81.34 205 GLU A CA 1
ATOM 1449 C C . GLU A 1 212 ? 65.426 28.438 77.914 1.00 75.54 205 GLU A C 1
ATOM 1450 O O . GLU A 1 212 ? 66.227 28.027 77.074 1.00 73.84 205 GLU A O 1
ATOM 1456 N N . ILE A 1 213 ? 64.961 29.685 77.916 1.00 74.26 206 ILE A N 1
ATOM 1457 C CA . ILE A 1 213 ? 65.465 30.674 76.964 1.00 71.29 206 ILE A CA 1
ATOM 1458 C C . ILE A 1 213 ? 66.955 30.880 77.193 1.00 70.73 206 ILE A C 1
ATOM 1459 O O . ILE A 1 213 ? 67.748 30.824 76.256 1.00 67.98 206 ILE A O 1
ATOM 1464 N N . ARG A 1 214 ? 67.330 31.090 78.448 1.00 74.86 207 ARG A N 1
ATOM 1465 C CA . ARG A 1 214 ? 68.740 31.203 78.809 1.00 77.17 207 ARG A CA 1
ATOM 1466 C C . ARG A 1 214 ? 69.524 29.959 78.415 1.00 74.76 207 ARG A C 1
ATOM 1467 O O . ARG A 1 214 ? 70.665 30.061 77.964 1.00 74.20 207 ARG A O 1
ATOM 1475 N N . ALA A 1 215 ? 68.893 28.795 78.575 1.00 74.33 208 ALA A N 1
ATOM 1476 C CA . ALA A 1 215 ? 69.501 27.519 78.220 1.00 73.61 208 ALA A CA 1
ATOM 1477 C C . ALA A 1 215 ? 69.916 27.514 76.761 1.00 70.42 208 ALA A C 1
ATOM 1478 O O . ALA A 1 215 ? 71.032 27.111 76.425 1.00 71.68 208 ALA A O 1
ATOM 1480 N N . VAL A 1 216 ? 69.016 27.983 75.905 1.00 67.76 209 VAL A N 1
ATOM 1481 C CA . VAL A 1 216 ? 69.255 28.023 74.467 1.00 65.42 209 VAL A CA 1
ATOM 1482 C C . VAL A 1 216 ? 70.309 29.082 74.106 1.00 66.73 209 VAL A C 1
ATOM 1483 O O . VAL A 1 216 ? 71.268 28.798 73.373 1.00 66.40 209 VAL A O 1
ATOM 1487 N N . MET A 1 217 ? 70.144 30.287 74.646 1.00 67.36 210 MET A N 1
ATOM 1488 C CA . MET A 1 217 ? 71.034 31.389 74.318 1.00 69.53 210 MET A CA 1
ATOM 1489 C C . MET A 1 217 ? 72.476 31.107 74.735 1.00 72.38 210 MET A C 1
ATOM 1490 O O . MET A 1 217 ? 73.415 31.426 74.001 1.00 75.42 210 MET A O 1
ATOM 1495 N N . SER A 1 218 ? 72.648 30.500 75.904 1.00 72.73 211 SER A N 1
ATOM 1496 C CA . SER A 1 218 ? 73.988 30.190 76.415 1.00 75.85 211 SER A CA 1
ATOM 1497 C C . SER A 1 218 ? 74.651 29.062 75.622 1.00 73.79 211 SER A C 1
ATOM 1498 O O . SER A 1 218 ? 75.846 29.100 75.352 1.00 75.67 211 SER A O 1
ATOM 1501 N N . GLU A 1 219 ? 73.865 28.062 75.248 1.00 70.71 212 GLU A N 1
ATOM 1502 C CA . GLU A 1 219 ? 74.363 26.992 74.401 1.00 70.57 212 GLU A CA 1
ATOM 1503 C C . GLU A 1 219 ? 74.843 27.541 73.054 1.00 70.48 212 GLU A C 1
ATOM 1504 O O . GLU A 1 219 ? 75.828 27.054 72.488 1.00 71.99 212 GLU A O 1
ATOM 1510 N N . TYR A 1 220 ? 74.150 28.571 72.570 1.00 68.78 213 TYR A N 1
ATOM 1511 C CA . TYR A 1 220 ? 74.556 29.286 71.367 1.00 70.36 213 TYR A CA 1
ATOM 1512 C C . TYR A 1 220 ? 75.653 30.296 71.642 1.00 76.55 213 TYR A C 1
ATOM 1513 O O . TYR A 1 220 ? 75.967 31.122 70.783 1.00 79.90 213 TYR A O 1
ATOM 1522 N N . ARG A 1 221 ? 76.235 30.216 72.838 1.00 79.18 214 ARG A N 1
ATOM 1523 C CA . ARG A 1 221 ? 77.292 31.124 73.272 1.00 85.76 214 ARG A CA 1
ATOM 1524 C C . ARG A 1 221 ? 76.953 32.580 72.987 1.00 87.77 214 ARG A C 1
ATOM 1525 O O . ARG A 1 221 ? 77.783 33.344 72.510 1.00 92.84 214 ARG A O 1
ATOM 1533 N N . ILE A 1 222 ? 75.706 32.942 73.270 1.00 85.77 215 ILE A N 1
ATOM 1534 C CA . ILE A 1 222 ? 75.272 34.328 73.203 1.00 89.69 215 ILE A CA 1
ATOM 1535 C C . ILE A 1 222 ? 75.189 34.871 74.634 1.00 94.38 215 ILE A C 1
ATOM 1536 O O . ILE A 1 222 ? 74.238 34.588 75.386 1.00 91.81 215 ILE A O 1
ATOM 1541 N N . ASN A 1 223 ? 76.232 35.622 74.986 1.00 101.77 216 ASN A N 1
ATOM 1542 C CA . ASN A 1 223 ? 76.429 36.219 76.298 1.00 107.37 216 ASN A CA 1
ATOM 1543 C C . ASN A 1 223 ? 75.256 37.122 76.669 1.00 107.34 216 ASN A C 1
ATOM 1544 O O . ASN A 1 223 ? 74.620 36.946 77.717 1.00 104.83 216 ASN A O 1
ATOM 1549 N N . SER A 1 224 ? 74.969 38.074 75.785 1.00 109.39 217 SER A N 1
ATOM 1550 C CA . SER A 1 224 ? 74.043 39.155 76.078 1.00 112.05 217 SER A CA 1
ATOM 1551 C C . SER A 1 224 ? 73.196 39.467 74.859 1.00 108.05 217 SER A C 1
ATOM 1552 O O . SER A 1 224 ? 73.718 39.589 73.746 1.00 108.11 217 SER A O 1
ATOM 1555 N N . ALA A 1 225 ? 71.889 39.595 75.080 1.00 104.63 218 ALA A N 1
ATOM 1556 C CA . ALA A 1 225 ? 70.940 39.864 74.005 1.00 101.91 218 ALA A CA 1
ATOM 1557 C C . ALA A 1 225 ? 69.584 40.352 74.510 1.00 102.20 218 ALA A C 1
ATOM 1558 O O . ALA A 1 225 ? 69.240 40.170 75.677 1.00 101.53 218 ALA A O 1
ATOM 1560 N N . GLU A 1 226 ? 68.822 40.963 73.605 1.00 104.10 219 GLU A N 1
ATOM 1561 C CA . GLU A 1 226 ? 67.452 41.387 73.866 1.00 106.64 219 GLU A CA 1
ATOM 1562 C C . GLU A 1 226 ? 66.475 40.654 72.937 1.00 101.43 219 GLU A C 1
ATOM 1563 O O . GLU A 1 226 ? 66.517 40.820 71.714 1.00 102.89 219 GLU A O 1
ATOM 1569 N N . ILE A 1 227 ? 65.598 39.846 73.531 1.00 96.66 220 ILE A N 1
ATOM 1570 C CA . ILE A 1 227 ? 64.694 38.972 72.786 1.00 90.47 220 ILE A CA 1
ATOM 1571 C C . ILE A 1 227 ? 63.228 39.359 72.993 1.00 91.63 220 ILE A C 1
ATOM 1572 O O . ILE A 1 227 ? 62.744 39.390 74.125 1.00 93.81 220 ILE A O 1
ATOM 1577 N N . ALA A 1 228 ? 62.520 39.640 71.903 1.00 90.61 221 ALA A N 1
ATOM 1578 C CA . ALA A 1 228 ? 61.130 40.083 71.998 1.00 94.33 221 ALA A CA 1
ATOM 1579 C C . ALA A 1 228 ? 60.145 39.066 71.422 1.00 91.08 221 ALA A C 1
ATOM 1580 O O . ALA A 1 228 ? 60.121 38.817 70.209 1.00 89.47 221 ALA A O 1
ATOM 1582 N N . PHE A 1 229 ? 59.331 38.491 72.303 1.00 92.29 222 PHE A N 1
ATOM 1583 C CA . PHE A 1 229 ? 58.349 37.471 71.926 1.00 91.05 222 PHE A CA 1
ATOM 1584 C C . PHE A 1 229 ? 56.960 38.029 71.614 1.00 97.48 222 PHE A C 1
ATOM 1585 O O . PHE A 1 229 ? 56.242 38.500 72.507 1.00 103.06 222 PHE A O 1
ATOM 1593 N N . ARG A 1 230 ? 56.587 37.956 70.339 1.00 98.40 223 ARG A N 1
ATOM 1594 C CA . ARG A 1 230 ? 55.264 38.371 69.886 1.00 103.21 223 ARG A CA 1
ATOM 1595 C C . ARG A 1 230 ? 54.376 37.176 69.562 1.00 99.42 223 ARG A C 1
ATOM 1596 O O . ARG A 1 230 ? 53.380 37.309 68.854 1.00 102.09 223 ARG A O 1
ATOM 1604 N N . CYS A 1 231 ? 54.751 36.010 70.074 1.00 94.35 224 CYS A N 1
ATOM 1605 C CA . CYS A 1 231 ? 54.013 34.773 69.841 1.00 93.90 224 CYS A CA 1
ATOM 1606 C C . CYS A 1 231 ? 54.223 33.853 71.029 1.00 92.15 224 CYS A C 1
ATOM 1607 O O . CYS A 1 231 ? 55.199 33.993 71.760 1.00 90.09 224 CYS A O 1
ATOM 1610 N N . ASP A 1 232 ? 53.304 32.916 71.227 1.00 94.37 225 ASP A N 1
ATOM 1611 C CA . ASP A 1 232 ? 53.442 31.939 72.296 1.00 94.28 225 ASP A CA 1
ATOM 1612 C C . ASP A 1 232 ? 54.482 30.904 71.870 1.00 87.13 225 ASP A C 1
ATOM 1613 O O . ASP A 1 232 ? 54.162 29.750 71.598 1.00 86.73 225 ASP A O 1
ATOM 1618 N N . ALA A 1 233 ? 55.734 31.344 71.818 1.00 82.22 226 ALA A N 1
ATOM 1619 C CA . ALA A 1 233 ? 56.808 30.561 71.239 1.00 76.50 226 ALA A CA 1
ATOM 1620 C C . ALA A 1 233 ? 57.196 29.346 72.057 1.00 76.71 226 ALA A C 1
ATOM 1621 O O . ALA A 1 233 ? 57.220 29.366 73.285 1.00 79.36 226 ALA A O 1
ATOM 1623 N N . THR A 1 234 ? 57.497 28.281 71.332 1.00 76.51 227 THR A N 1
ATOM 1624 C CA . THR A 1 234 ? 58.051 27.070 71.898 1.00 78.05 227 THR A CA 1
ATOM 1625 C C . THR A 1 234 ? 59.585 27.177 71.872 1.00 74.19 227 THR A C 1
ATOM 1626 O O . THR A 1 234 ? 60.147 28.101 71.269 1.00 71.00 227 THR A O 1
ATOM 1630 N N . VAL A 1 235 ? 60.261 26.248 72.535 1.00 74.46 228 VAL A N 1
ATOM 1631 C CA . VAL A 1 235 ? 61.721 26.238 72.536 1.00 70.99 228 VAL A CA 1
ATOM 1632 C C . VAL A 1 235 ? 62.274 26.003 71.123 1.00 67.50 228 VAL A C 1
ATOM 1633 O O . VAL A 1 235 ? 63.256 26.636 70.737 1.00 66.85 228 VAL A O 1
ATOM 1637 N N . ASP A 1 236 ? 61.617 25.138 70.348 1.00 67.80 229 ASP A N 1
ATOM 1638 C CA . ASP A 1 236 ? 61.970 24.912 68.932 1.00 64.44 229 ASP A CA 1
ATOM 1639 C C . ASP A 1 236 ? 61.810 26.148 68.058 1.00 63.31 229 ASP A C 1
ATOM 1640 O O . ASP A 1 236 ? 62.610 26.379 67.148 1.00 62.15 229 ASP A O 1
ATOM 1645 N N . ASP A 1 237 ? 60.763 26.926 68.331 1.00 64.59 230 ASP A N 1
ATOM 1646 C CA . ASP A 1 237 ? 60.513 28.186 67.639 1.00 64.05 230 ASP A CA 1
ATOM 1647 C C . ASP A 1 237 ? 61.686 29.146 67.828 1.00 62.64 230 ASP A C 1
ATOM 1648 O O . ASP A 1 237 ? 62.129 29.795 66.875 1.00 63.60 230 ASP A O 1
ATOM 1653 N N . LEU A 1 238 ? 62.178 29.234 69.062 1.00 60.74 231 LEU A N 1
ATOM 1654 C CA . LEU A 1 238 ? 63.296 30.109 69.381 1.00 59.71 231 LEU A CA 1
ATOM 1655 C C . LEU A 1 238 ? 64.519 29.660 68.619 1.00 58.42 231 LEU A C 1
ATOM 1656 O O . LEU A 1 238 ? 65.195 30.466 67.978 1.00 61.01 231 LEU A O 1
ATOM 1661 N N . ILE A 1 239 ? 64.789 28.364 68.684 1.00 56.73 232 ILE A N 1
ATOM 1662 C CA . ILE A 1 239 ? 65.905 27.777 67.958 1.00 56.80 232 ILE A CA 1
ATOM 1663 C C . ILE A 1 239 ? 65.767 28.029 66.460 1.00 57.12 232 ILE A C 1
ATOM 1664 O O . ILE A 1 239 ? 66.721 28.446 65.816 1.00 59.53 232 ILE A O 1
ATOM 1669 N N . ASP A 1 240 ? 64.580 27.803 65.910 1.00 69.26 233 ASP A N 1
ATOM 1670 C CA . ASP A 1 240 ? 64.367 28.066 64.487 1.00 67.26 233 ASP A CA 1
ATOM 1671 C C . ASP A 1 240 ? 64.831 29.464 64.120 1.00 67.77 233 ASP A C 1
ATOM 1672 O O . ASP A 1 240 ? 65.516 29.635 63.123 1.00 67.96 233 ASP A O 1
ATOM 1677 N N . VAL A 1 241 ? 64.485 30.449 64.951 1.00 68.20 234 VAL A N 1
ATOM 1678 C CA . VAL A 1 241 ? 64.804 31.851 64.681 1.00 67.54 234 VAL A CA 1
ATOM 1679 C C . VAL A 1 241 ? 66.307 32.064 64.694 1.00 69.21 234 VAL A C 1
ATOM 1680 O O . VAL A 1 241 ? 66.858 32.703 63.799 1.00 67.53 234 VAL A O 1
ATOM 1684 N N . LEU A 1 242 ? 66.967 31.523 65.716 1.00 71.13 235 LEU A N 1
ATOM 1685 C CA . LEU A 1 242 ? 68.423 31.512 65.770 1.00 71.48 235 LEU A CA 1
ATOM 1686 C C . LEU A 1 242 ? 69.025 30.835 64.546 1.00 70.13 235 LEU A C 1
ATOM 1687 O O . LEU A 1 242 ? 70.077 31.233 64.071 1.00 69.20 235 LEU A O 1
ATOM 1692 N N . GLU A 1 243 ? 68.338 29.818 64.032 1.00 69.24 236 GLU A N 1
ATOM 1693 C CA . GLU A 1 243 ? 68.822 29.061 62.891 1.00 68.59 236 GLU A CA 1
ATOM 1694 C C . GLU A 1 243 ? 68.161 29.536 61.600 1.00 67.45 236 GLU A C 1
ATOM 1695 O O . GLU A 1 243 ? 67.947 28.747 60.667 1.00 65.09 236 GLU A O 1
ATOM 1701 N N . ALA A 1 244 ? 67.833 30.825 61.546 1.00 68.31 237 ALA A N 1
ATOM 1702 C CA . ALA A 1 244 ? 66.937 31.317 60.501 1.00 67.25 237 ALA A CA 1
ATOM 1703 C C . ALA A 1 244 ? 67.569 31.261 59.138 1.00 66.84 237 ALA A C 1
ATOM 1704 O O . ALA A 1 244 ? 66.869 31.108 58.148 1.00 66.16 237 ALA A O 1
ATOM 1706 N N . SER A 1 245 ? 68.888 31.367 59.075 1.00 69.29 238 SER A N 1
ATOM 1707 C CA . SER A 1 245 ? 69.526 31.452 57.779 1.00 71.03 238 SER A CA 1
ATOM 1708 C C . SER A 1 245 ? 69.497 30.113 57.039 1.00 71.06 238 SER A C 1
ATOM 1709 O O . SER A 1 245 ? 69.647 30.078 55.819 1.00 75.22 238 SER A O 1
ATOM 1712 N N . SER A 1 246 ? 69.278 29.015 57.758 1.00 70.03 239 SER A N 1
ATOM 1713 C CA . SER A 1 246 ? 69.220 27.711 57.100 1.00 67.63 239 SER A CA 1
ATOM 1714 C C . SER A 1 246 ? 67.860 27.015 57.130 1.00 63.79 239 SER A C 1
ATOM 1715 O O . SER A 1 246 ? 67.674 26.031 56.433 1.00 64.08 239 SER A O 1
ATOM 1718 N N . ARG A 1 247 ? 66.906 27.516 57.904 1.00 61.83 240 ARG A N 1
ATOM 1719 C CA . ARG A 1 247 ? 65.560 26.925 57.886 1.00 60.48 240 ARG A CA 1
ATOM 1720 C C . ARG A 1 247 ? 64.860 27.192 56.550 1.00 60.87 240 ARG A C 1
ATOM 1721 O O . ARG A 1 247 ? 64.977 28.285 55.988 1.00 62.74 240 ARG A O 1
ATOM 1729 N N . ARG A 1 248 ? 64.150 26.191 56.035 1.00 59.78 241 ARG A N 1
ATOM 1730 C CA . ARG A 1 248 ? 63.404 26.336 54.795 1.00 56.68 241 ARG A CA 1
ATOM 1731 C C . ARG A 1 248 ? 61.950 26.042 55.082 1.00 55.33 241 ARG A C 1
ATOM 1732 O O . ARG A 1 248 ? 61.577 24.915 55.394 1.00 55.01 241 ARG A O 1
ATOM 1740 N N . TYR A 1 249 ? 61.134 27.083 55.013 1.00 56.14 242 TYR A N 1
ATOM 1741 C CA . TYR A 1 249 ? 59.708 26.971 55.310 1.00 54.13 242 TYR A CA 1
ATOM 1742 C C . TYR A 1 249 ? 58.990 26.637 54.040 1.00 52.62 242 TYR A C 1
ATOM 1743 O O . TYR A 1 249 ? 59.169 27.311 53.023 1.00 52.49 242 TYR A O 1
ATOM 1752 N N . MET A 1 250 ? 58.189 25.583 54.069 1.00 51.77 243 MET A N 1
ATOM 1753 C CA . MET A 1 250 ? 57.506 25.215 52.850 1.00 50.23 243 MET A CA 1
ATOM 1754 C C . MET A 1 250 ? 56.169 24.558 53.022 1.00 48.38 243 MET A C 1
ATOM 1755 O O . MET A 1 250 ? 55.956 23.832 54.000 1.00 51.79 243 MET A O 1
ATOM 1760 N N . PRO A 1 251 ? 55.266 24.815 52.060 1.00 44.14 244 PRO A N 1
ATOM 1761 C CA . PRO A 1 251 ? 53.948 24.209 52.027 1.00 43.22 244 PRO A CA 1
ATOM 1762 C C . PRO A 1 251 ? 54.129 22.727 51.803 1.00 43.19 244 PRO A C 1
ATOM 1763 O O . PRO A 1 251 ? 55.029 22.327 51.068 1.00 43.66 244 PRO A O 1
ATOM 1767 N N . ALA A 1 252 ? 53.298 21.921 52.446 1.00 44.16 245 ALA A N 1
ATOM 1768 C CA . ALA A 1 252 ? 53.324 20.487 52.230 1.00 44.71 245 ALA A CA 1
ATOM 1769 C C . ALA A 1 252 ? 51.886 20.052 52.185 1.00 45.84 245 ALA A C 1
ATOM 1770 O O . ALA A 1 252 ? 51.079 20.538 52.970 1.00 50.90 245 ALA A O 1
ATOM 1772 N N . ILE A 1 253 ? 51.567 19.142 51.277 1.00 43.76 246 ILE A N 1
ATOM 1773 C CA . ILE A 1 253 ? 50.222 18.605 51.178 1.00 43.31 246 ILE A CA 1
ATOM 1774 C C . ILE A 1 253 ? 50.248 17.156 51.608 1.00 42.92 246 ILE A C 1
ATOM 1775 O O . ILE A 1 253 ? 51.030 16.368 51.092 1.00 43.25 246 ILE A O 1
ATOM 1780 N N . TYR A 1 254 ? 49.395 16.811 52.560 1.00 44.09 247 TYR A N 1
ATOM 1781 C CA . TYR A 1 254 ? 49.257 15.425 52.981 1.00 43.61 247 TYR A CA 1
ATOM 1782 C C . TYR A 1 254 ? 48.282 14.727 52.060 1.00 43.03 247 TYR A C 1
ATOM 1783 O O . TYR A 1 254 ? 47.082 15.002 52.079 1.00 44.22 247 TYR A O 1
ATOM 1792 N N . VAL A 1 255 ? 48.818 13.860 51.213 1.00 38.84 248 VAL A N 1
ATOM 1793 C CA . VAL A 1 255 ? 47.996 13.165 50.256 1.00 36.85 248 VAL A CA 1
ATOM 1794 C C . VAL A 1 255 ? 47.581 11.851 50.860 1.00 37.67 248 VAL A C 1
ATOM 1795 O O . VAL A 1 255 ? 48.431 10.975 51.106 1.00 37.22 248 VAL A O 1
ATOM 1799 N N . LEU A 1 256 ? 46.282 11.710 51.115 1.00 36.15 249 LEU A N 1
ATOM 1800 C CA . LEU A 1 256 ? 45.813 10.525 51.823 1.00 37.78 249 LEU A CA 1
ATOM 1801 C C . LEU A 1 256 ? 45.154 9.573 50.842 1.00 37.81 249 LEU A C 1
ATOM 1802 O O . LEU A 1 256 ? 43.966 9.705 50.517 1.00 40.62 249 LEU A O 1
ATOM 1807 N N . ASN A 1 257 ? 45.931 8.615 50.364 1.00 36.75 250 ASN A N 1
ATOM 1808 C CA . ASN A 1 257 ? 45.456 7.692 49.350 1.00 36.96 250 ASN A CA 1
ATOM 1809 C C . ASN A 1 257 ? 44.576 6.614 49.948 1.00 37.07 250 ASN A C 1
ATOM 1810 O O . ASN A 1 257 ? 44.562 6.419 51.169 1.00 37.22 250 ASN A O 1
ATOM 1815 N N . LYS A 1 258 ? 43.842 5.923 49.081 1.00 37.57 251 LYS A N 1
ATOM 1816 C CA . LYS A 1 258 ? 43.074 4.720 49.448 1.00 41.42 251 LYS A CA 1
ATOM 1817 C C . LYS A 1 258 ? 41.753 4.999 50.149 1.00 41.88 251 LYS A C 1
ATOM 1818 O O . LYS A 1 258 ? 41.316 4.204 50.975 1.00 44.55 251 LYS A O 1
ATOM 1824 N N . ILE A 1 259 ? 41.111 6.111 49.822 1.00 41.23 252 ILE A N 1
ATOM 1825 C CA . ILE A 1 259 ? 39.806 6.419 50.413 1.00 41.34 252 ILE A CA 1
ATOM 1826 C C . ILE A 1 259 ? 38.707 5.402 50.079 1.00 41.41 252 ILE A C 1
ATOM 1827 O O . ILE A 1 259 ? 37.711 5.323 50.761 1.00 44.73 252 ILE A O 1
ATOM 1832 N N . ASP A 1 260 ? 38.901 4.598 49.055 1.00 40.68 253 ASP A N 1
ATOM 1833 C CA . ASP A 1 260 ? 37.904 3.589 48.704 1.00 42.39 253 ASP A CA 1
ATOM 1834 C C . ASP A 1 260 ? 37.749 2.501 49.763 1.00 42.11 253 ASP A C 1
ATOM 1835 O O . ASP A 1 260 ? 36.808 1.731 49.711 1.00 43.66 253 ASP A O 1
ATOM 1840 N N . SER A 1 261 ? 38.646 2.462 50.735 1.00 42.06 254 SER A N 1
ATOM 1841 C CA . SER A 1 261 ? 38.477 1.597 51.894 1.00 44.07 254 SER A CA 1
ATOM 1842 C C . SER A 1 261 ? 37.683 2.286 53.018 1.00 43.86 254 SER A C 1
ATOM 1843 O O . SER A 1 261 ? 37.491 1.723 54.089 1.00 43.93 254 SER A O 1
ATOM 1846 N N . LEU A 1 262 ? 37.247 3.511 52.788 1.00 42.79 255 LEU A N 1
ATOM 1847 C CA . LEU A 1 262 ? 36.542 4.245 53.818 1.00 43.24 255 LEU A CA 1
ATOM 1848 C C . LEU A 1 262 ? 35.037 4.233 53.591 1.00 44.68 255 LEU A C 1
ATOM 1849 O O . LEU A 1 262 ? 34.439 3.186 53.401 1.00 46.74 255 LEU A O 1
ATOM 1854 N N . SER A 1 263 ? 34.446 5.418 53.600 1.00 46.94 256 SER A N 1
ATOM 1855 C CA . SER A 1 263 ? 33.011 5.639 53.423 1.00 47.02 256 SER A CA 1
ATOM 1856 C C . SER A 1 263 ? 32.863 7.143 53.180 1.00 48.17 256 SER A C 1
ATOM 1857 O O . SER A 1 263 ? 33.833 7.908 53.382 1.00 47.49 256 SER A O 1
ATOM 1860 N N . ILE A 1 264 ? 31.667 7.587 52.796 1.00 45.85 257 ILE A N 1
ATOM 1861 C CA . ILE A 1 264 ? 31.447 9.006 52.535 1.00 44.14 257 ILE A CA 1
ATOM 1862 C C . ILE A 1 264 ? 31.639 9.847 53.804 1.00 46.65 257 ILE A C 1
ATOM 1863 O O . ILE A 1 264 ? 32.288 10.900 53.767 1.00 45.14 257 ILE A O 1
ATOM 1868 N N . GLU A 1 265 ? 31.106 9.378 54.931 1.00 47.36 258 GLU A N 1
ATOM 1869 C CA . GLU A 1 265 ? 31.173 10.180 56.139 1.00 49.72 258 GLU A CA 1
ATOM 1870 C C . GLU A 1 265 ? 32.606 10.285 56.606 1.00 49.77 258 GLU A C 1
ATOM 1871 O O . GLU A 1 265 ? 33.040 11.356 57.053 1.00 51.22 258 GLU A O 1
ATOM 1877 N N . GLU A 1 266 ? 33.344 9.180 56.498 1.00 49.09 259 GLU A N 1
ATOM 1878 C CA . GLU A 1 266 ? 34.760 9.179 56.855 1.00 48.21 259 GLU A CA 1
ATOM 1879 C C . GLU A 1 266 ? 35.552 10.102 55.930 1.00 49.34 259 GLU A C 1
ATOM 1880 O O . GLU A 1 266 ? 36.384 10.899 56.393 1.00 52.16 259 GLU A O 1
ATOM 1886 N N . LEU A 1 267 ? 35.269 10.031 54.631 1.00 46.73 260 LEU A N 1
ATOM 1887 C CA . LEU A 1 267 ? 35.899 10.939 53.686 1.00 44.90 260 LEU A CA 1
ATOM 1888 C C . LEU A 1 267 ? 35.667 12.404 54.074 1.00 45.79 260 LEU A C 1
ATOM 1889 O O . LEU A 1 267 ? 36.624 13.174 54.159 1.00 45.58 260 LEU A O 1
ATOM 1894 N N . GLU A 1 268 ? 34.409 12.772 54.328 1.00 47.34 261 GLU A N 1
ATOM 1895 C CA . GLU A 1 268 ? 34.052 14.137 54.750 1.00 48.69 261 GLU A CA 1
ATOM 1896 C C . GLU A 1 268 ? 34.899 14.554 55.937 1.00 49.32 261 GLU A C 1
ATOM 1897 O O . GLU A 1 268 ? 35.471 15.639 55.950 1.00 53.18 261 GLU A O 1
ATOM 1903 N N . LEU A 1 269 ? 35.024 13.655 56.902 1.00 49.11 262 LEU A N 1
ATOM 1904 C CA . LEU A 1 269 ? 35.810 13.882 58.100 1.00 50.11 262 LEU A CA 1
ATOM 1905 C C . LEU A 1 269 ? 37.302 14.225 57.849 1.00 50.57 262 LEU A C 1
ATOM 1906 O O . LEU A 1 269 ? 37.901 15.003 58.597 1.00 51.70 262 LEU A O 1
ATOM 1911 N N . LEU A 1 270 ? 37.908 13.665 56.806 1.00 47.01 263 LEU A N 1
ATOM 1912 C CA . LEU A 1 270 ? 39.305 13.980 56.530 1.00 45.44 263 LEU A CA 1
ATOM 1913 C C . LEU A 1 270 ? 39.496 15.462 56.214 1.00 47.20 263 LEU A C 1
ATOM 1914 O O . LEU A 1 270 ? 40.575 16.022 56.456 1.00 46.56 263 LEU A O 1
ATOM 1919 N N . TYR A 1 271 ? 38.451 16.107 55.695 1.00 46.71 264 TYR A N 1
ATOM 1920 C CA . TYR A 1 271 ? 38.570 17.516 55.336 1.00 45.25 264 TYR A CA 1
ATOM 1921 C C . TYR A 1 271 ? 38.626 18.408 56.559 1.00 47.57 264 TYR A C 1
ATOM 1922 O O . TYR A 1 271 ? 38.820 19.619 56.441 1.00 48.55 264 TYR A O 1
ATOM 1931 N N . ARG A 1 272 ? 38.499 17.818 57.743 1.00 48.57 265 ARG A N 1
ATOM 1932 C CA . ARG A 1 272 ? 38.738 18.598 58.950 1.00 50.25 265 ARG A CA 1
ATOM 1933 C C . ARG A 1 272 ? 40.227 18.657 59.340 1.00 50.91 265 ARG A C 1
ATOM 1934 O O . ARG A 1 272 ? 40.584 19.352 60.301 1.00 51.80 265 ARG A O 1
ATOM 1942 N N . ILE A 1 273 ? 41.074 17.950 58.581 1.00 46.85 266 ILE A N 1
ATOM 1943 C CA . ILE A 1 273 ? 42.515 17.950 58.788 1.00 46.52 266 ILE A CA 1
ATOM 1944 C C . ILE A 1 273 ? 43.136 18.949 57.831 1.00 47.66 266 ILE A C 1
ATOM 1945 O O . ILE A 1 273 ? 43.011 18.783 56.627 1.00 50.76 266 ILE A O 1
ATOM 1950 N N . PRO A 1 274 ? 43.806 19.989 58.356 1.00 50.31 267 PRO A N 1
ATOM 1951 C CA . PRO A 1 274 ? 44.475 20.974 57.507 1.00 50.17 267 PRO A CA 1
ATOM 1952 C C . PRO A 1 274 ? 45.516 20.358 56.578 1.00 51.41 267 PRO A C 1
ATOM 1953 O O . PRO A 1 274 ? 46.229 19.422 56.962 1.00 53.37 267 PRO A O 1
ATOM 1957 N N . ASN A 1 275 ? 45.584 20.902 55.364 1.00 50.17 268 ASN A N 1
ATOM 1958 C CA . ASN A 1 275 ? 46.586 20.554 54.354 1.00 49.38 268 ASN A CA 1
ATOM 1959 C C . ASN A 1 275 ? 46.511 19.117 53.883 1.00 48.43 268 ASN A C 1
ATOM 1960 O O . ASN A 1 275 ? 47.505 18.568 53.385 1.00 52.31 268 ASN A O 1
ATOM 1965 N N . ALA A 1 276 ? 45.340 18.510 54.035 1.00 45.59 269 ALA A N 1
ATOM 1966 C CA . ALA A 1 276 ? 45.122 17.145 53.582 1.00 44.00 269 ALA A CA 1
ATOM 1967 C C . ALA A 1 276 ? 44.291 17.170 52.340 1.00 43.08 269 ALA A C 1
ATOM 1968 O O . ALA A 1 276 ? 43.294 17.864 52.281 1.00 47.04 269 ALA A O 1
ATOM 1970 N N . VAL A 1 277 ? 44.697 16.397 51.346 1.00 42.09 270 VAL A N 1
ATOM 1971 C CA . VAL A 1 277 ? 43.847 16.125 50.205 1.00 39.32 270 VAL A CA 1
ATOM 1972 C C . VAL A 1 277 ? 43.638 14.614 50.117 1.00 40.39 270 VAL A C 1
ATOM 1973 O O . VAL A 1 277 ? 44.559 13.889 49.782 1.00 44.00 270 VAL A O 1
ATOM 1977 N N . PRO A 1 278 ? 42.433 14.126 50.449 1.00 41.40 271 PRO A N 1
ATOM 1978 C CA . PRO A 1 278 ? 42.191 12.686 50.342 1.00 41.14 271 PRO A CA 1
ATOM 1979 C C . PRO A 1 278 ? 41.938 12.289 48.898 1.00 41.88 271 PRO A C 1
ATOM 1980 O O . PRO A 1 278 ? 41.201 12.988 48.185 1.00 45.79 271 PRO A O 1
ATOM 1984 N N . ILE A 1 279 ? 42.529 11.175 48.474 1.00 39.66 272 ILE A N 1
ATOM 1985 C CA . ILE A 1 279 ? 42.436 10.731 47.088 1.00 38.17 272 ILE A CA 1
ATOM 1986 C C . ILE A 1 279 ? 42.260 9.213 46.969 1.00 39.71 272 ILE A C 1
ATOM 1987 O O . ILE A 1 279 ? 42.340 8.468 47.950 1.00 42.94 272 ILE A O 1
ATOM 1992 N N . SER A 1 280 ? 42.015 8.767 45.747 1.00 37.32 273 SER A N 1
ATOM 1993 C CA . SER A 1 280 ? 42.166 7.395 45.402 1.00 35.97 273 SER A CA 1
ATOM 1994 C C . SER A 1 280 ? 42.911 7.423 44.088 1.00 38.88 273 SER A C 1
ATOM 1995 O O . SER A 1 280 ? 42.363 7.904 43.075 1.00 42.70 273 SER A O 1
ATOM 1998 N N . SER A 1 281 ? 44.133 6.893 44.076 1.00 37.12 274 SER A N 1
ATOM 1999 C CA . SER A 1 281 ? 44.948 6.922 42.873 1.00 36.13 274 SER A CA 1
ATOM 2000 C C . SER A 1 281 ? 44.439 5.944 41.822 1.00 37.46 274 SER A C 1
ATOM 2001 O O . SER A 1 281 ? 44.661 6.142 40.625 1.00 37.97 274 SER A O 1
ATOM 2004 N N . GLY A 1 282 ? 43.761 4.889 42.264 1.00 37.84 275 GLY A N 1
ATOM 2005 C CA . GLY A 1 282 ? 43.159 3.933 41.341 1.00 38.73 275 GLY A CA 1
ATOM 2006 C C . GLY A 1 282 ? 41.940 4.517 40.647 1.00 42.89 275 GLY A C 1
ATOM 2007 O O . GLY A 1 282 ? 41.834 4.458 39.419 1.00 45.53 275 GLY A O 1
ATOM 2008 N N . GLN A 1 283 ? 41.025 5.111 41.420 1.00 40.82 276 GLN A N 1
ATOM 2009 C CA . GLN A 1 283 ? 39.802 5.667 40.845 1.00 39.22 276 GLN A CA 1
ATOM 2010 C C . GLN A 1 283 ? 39.943 7.052 40.215 1.00 40.57 276 GLN A C 1
ATOM 2011 O O . GLN A 1 283 ? 39.057 7.454 39.473 1.00 40.20 276 GLN A O 1
ATOM 2017 N N . ASP A 1 284 ? 41.043 7.769 40.492 1.00 40.88 277 ASP A N 1
ATOM 2018 C CA . ASP A 1 284 ? 41.244 9.184 40.055 1.00 40.66 277 ASP A CA 1
ATOM 2019 C C . ASP A 1 284 ? 40.534 10.234 40.930 1.00 40.77 277 ASP A C 1
ATOM 2020 O O . ASP A 1 284 ? 40.659 11.443 40.682 1.00 43.16 277 ASP A O 1
ATOM 2025 N N . TRP A 1 285 ? 39.807 9.782 41.949 1.00 37.90 278 TRP A N 1
ATOM 2026 C CA . TRP A 1 285 ? 39.093 10.674 42.841 1.00 35.72 278 TRP A CA 1
ATOM 2027 C C . TRP A 1 285 ? 40.022 11.679 43.413 1.00 36.44 278 TRP A C 1
ATOM 2028 O O . TRP A 1 285 ? 41.078 11.316 43.928 1.00 36.00 278 TRP A O 1
ATOM 2039 N N . ASN A 1 286 ? 39.609 12.948 43.313 1.00 36.78 279 ASN A N 1
ATOM 2040 C CA . ASN A 1 286 ? 40.271 14.110 43.897 1.00 36.85 279 ASN A CA 1
ATOM 2041 C C . ASN A 1 286 ? 41.675 14.440 43.368 1.00 38.67 279 ASN A C 1
ATOM 2042 O O . ASN A 1 286 ? 42.381 15.295 43.939 1.00 40.55 279 ASN A O 1
ATOM 2047 N N . LEU A 1 287 ? 42.084 13.789 42.280 1.00 37.85 280 LEU A N 1
ATOM 2048 C CA . LEU A 1 287 ? 43.322 14.196 41.612 1.00 36.84 280 LEU A CA 1
ATOM 2049 C C . LEU A 1 287 ? 43.176 15.610 41.103 1.00 37.25 280 LEU A C 1
ATOM 2050 O O . LEU A 1 287 ? 44.119 16.386 41.156 1.00 40.44 280 LEU A O 1
ATOM 2055 N N . ASP A 1 288 ? 41.987 15.972 40.652 1.00 38.76 281 ASP A N 1
ATOM 2056 C CA . ASP A 1 288 ? 41.782 17.330 40.186 1.00 41.05 281 ASP A CA 1
ATOM 2057 C C . ASP A 1 288 ? 41.972 18.308 41.359 1.00 41.73 281 ASP A C 1
ATOM 2058 O O . ASP A 1 288 ? 42.675 19.308 41.227 1.00 44.44 281 ASP A O 1
ATOM 2063 N N . GLU A 1 289 ? 41.397 17.981 42.514 1.00 41.43 282 GLU A N 1
ATOM 2064 C CA . GLU A 1 289 ? 41.547 18.795 43.710 1.00 41.24 282 GLU A CA 1
ATOM 2065 C C . GLU A 1 289 ? 43.004 18.901 44.105 1.00 40.35 282 GLU A C 1
ATOM 2066 O O . GLU A 1 289 ? 43.466 19.999 44.423 1.00 40.05 282 GLU A O 1
ATOM 2072 N N . LEU A 1 290 ? 43.721 17.768 44.090 1.00 38.57 283 LEU A N 1
ATOM 2073 C CA . LEU A 1 290 ? 45.150 17.741 44.426 1.00 36.10 283 LEU A CA 1
ATOM 2074 C C . LEU A 1 290 ? 45.937 18.763 43.633 1.00 38.73 283 LEU A C 1
ATOM 2075 O O . LEU A 1 290 ? 46.767 19.477 44.192 1.00 39.21 283 LEU A O 1
ATOM 2080 N N . LEU A 1 291 ? 45.674 18.842 42.329 1.00 38.59 284 LEU A N 1
ATOM 2081 C CA . LEU A 1 291 ? 46.401 19.764 41.504 1.00 39.96 284 LEU A CA 1
ATOM 2082 C C . LEU A 1 291 ? 45.970 21.198 41.785 1.00 43.81 284 LEU A C 1
ATOM 2083 O O . LEU A 1 291 ? 46.810 22.104 41.861 1.00 45.12 284 LEU A O 1
ATOM 2088 N N . GLN A 1 292 ? 44.672 21.409 41.982 1.00 47.02 285 GLN A N 1
ATOM 2089 C CA . GLN A 1 292 ? 44.184 22.745 42.293 1.00 48.31 285 GLN A CA 1
ATOM 2090 C C . GLN A 1 292 ? 44.867 23.283 43.557 1.00 46.79 285 GLN A C 1
ATOM 2091 O O . GLN A 1 292 ? 45.374 24.406 43.578 1.00 47.34 285 GLN A O 1
ATOM 2097 N N . VAL A 1 293 ? 44.919 22.459 44.594 1.00 44.03 286 VAL A N 1
ATOM 2098 C CA . VAL A 1 293 ? 45.497 22.872 45.849 1.00 43.66 286 VAL A CA 1
ATOM 2099 C C . VAL A 1 293 ? 46.990 23.132 45.673 1.00 43.90 286 VAL A C 1
ATOM 2100 O O . VAL A 1 293 ? 47.529 24.116 46.179 1.00 42.42 286 VAL A O 1
ATOM 2104 N N . MET A 1 294 ? 47.648 22.272 44.909 1.00 43.34 287 MET A N 1
ATOM 2105 C CA . MET A 1 294 ? 49.050 22.484 44.625 1.00 44.05 287 MET A CA 1
ATOM 2106 C C . MET A 1 294 ? 49.239 23.883 44.040 1.00 47.23 287 MET A C 1
ATOM 2107 O O . MET A 1 294 ? 50.049 24.673 44.528 1.00 51.35 287 MET A O 1
ATOM 2112 N N . TRP A 1 295 ? 48.477 24.195 43.004 1.00 46.30 288 TRP A N 1
ATOM 2113 C CA . TRP A 1 295 ? 48.566 25.507 42.395 1.00 46.82 288 TRP A CA 1
ATOM 2114 C C . TRP A 1 295 ? 48.358 26.616 43.402 1.00 49.43 288 TRP A C 1
ATOM 2115 O O . TRP A 1 295 ? 49.129 27.575 43.442 1.00 51.01 288 TRP A O 1
ATOM 2126 N N . ASP A 1 296 ? 47.317 26.495 44.219 1.00 50.42 289 ASP A N 1
ATOM 2127 C CA . ASP A 1 296 ? 47.024 27.496 45.242 1.00 53.22 289 ASP A CA 1
ATOM 2128 C C . ASP A 1 296 ? 48.197 27.740 46.191 1.00 51.71 289 ASP A C 1
ATOM 2129 O O . ASP A 1 296 ? 48.465 28.887 46.544 1.00 54.32 289 ASP A O 1
ATOM 2134 N N . ARG A 1 297 ? 48.882 26.672 46.602 1.00 47.89 290 ARG A N 1
ATOM 2135 C CA . ARG A 1 297 ? 49.941 26.801 47.584 1.00 49.08 290 ARG A CA 1
ATOM 2136 C C . ARG A 1 297 ? 51.249 27.309 46.990 1.00 50.22 290 ARG A C 1
ATOM 2137 O O . ARG A 1 297 ? 52.101 27.807 47.731 1.00 52.50 290 ARG A O 1
ATOM 2145 N N . LEU A 1 298 ? 51.424 27.160 45.678 1.00 46.55 291 LEU A N 1
ATOM 2146 C CA . LEU A 1 298 ? 52.676 27.526 45.031 1.00 44.50 291 LEU A CA 1
ATOM 2147 C C . LEU A 1 298 ? 52.776 29.032 44.833 1.00 49.22 291 LEU A C 1
ATOM 2148 O O . LEU A 1 298 ? 53.879 29.559 44.676 1.00 49.13 291 LEU A O 1
ATOM 2153 N N . ASN A 1 299 ? 51.618 29.707 44.823 1.00 50.36 292 ASN A N 1
ATOM 2154 C CA . ASN A 1 299 ? 51.513 31.160 44.666 1.00 50.90 292 ASN A CA 1
ATOM 2155 C C . ASN A 1 299 ? 52.370 31.762 43.571 1.00 51.32 292 ASN A C 1
ATOM 2156 O O . ASN A 1 299 ? 53.062 32.750 43.796 1.00 52.27 292 ASN A O 1
ATOM 2161 N N . LEU A 1 300 ? 52.323 31.172 42.383 1.00 50.10 293 LEU A N 1
ATOM 2162 C CA . LEU A 1 300 ? 53.083 31.694 41.247 1.00 48.66 293 LEU A CA 1
ATOM 2163 C C . LEU A 1 300 ? 52.406 32.946 40.703 1.00 51.95 293 LEU A C 1
ATOM 2164 O O . LEU A 1 300 ? 51.206 33.148 40.943 1.00 55.77 293 LEU A O 1
ATOM 2169 N N . VAL A 1 301 ? 53.152 33.799 39.993 1.00 51.41 294 VAL A N 1
ATOM 2170 C CA . VAL A 1 301 ? 52.523 34.982 39.433 1.00 51.70 294 VAL A CA 1
ATOM 2171 C C . VAL A 1 301 ? 52.588 35.052 37.905 1.00 52.40 294 VAL A C 1
ATOM 2172 O O . VAL A 1 301 ? 53.637 35.227 37.301 1.00 52.35 294 VAL A O 1
ATOM 2176 N N . ARG A 1 302 ? 51.423 34.908 37.294 1.00 53.53 295 ARG A N 1
ATOM 2177 C CA . ARG A 1 302 ? 51.272 35.071 35.857 1.00 54.97 295 ARG A CA 1
ATOM 2178 C C . ARG A 1 302 ? 51.152 36.529 35.507 1.00 58.07 295 ARG A C 1
ATOM 2179 O O . ARG A 1 302 ? 50.279 37.216 36.027 1.00 60.33 295 ARG A O 1
ATOM 2187 N N . ILE A 1 303 ? 52.028 37.004 34.631 1.00 58.85 296 ILE A N 1
ATOM 2188 C CA . ILE A 1 303 ? 51.929 38.364 34.131 1.00 61.77 296 ILE A CA 1
ATOM 2189 C C . ILE A 1 303 ? 51.480 38.268 32.695 1.00 63.94 296 ILE A C 1
ATOM 2190 O O . ILE A 1 303 ? 51.946 37.399 31.971 1.00 65.50 296 ILE A O 1
ATOM 2195 N N . TYR A 1 304 ? 50.554 39.131 32.300 1.00 66.27 297 TYR A N 1
ATOM 2196 C CA . TYR A 1 304 ? 50.048 39.142 30.934 1.00 68.93 297 TYR A CA 1
ATOM 2197 C C . TYR A 1 304 ? 50.596 40.343 30.205 1.00 72.39 297 TYR A C 1
ATOM 2198 O O . TYR A 1 304 ? 50.410 41.479 30.638 1.00 75.48 297 TYR A O 1
ATOM 2207 N N . THR A 1 305 ? 51.279 40.091 29.097 1.00 73.47 298 THR A N 1
ATOM 2208 C CA . THR A 1 305 ? 51.932 41.150 28.359 1.00 75.03 298 THR A CA 1
ATOM 2209 C C . THR A 1 305 ? 50.921 41.797 27.455 1.00 78.94 298 THR A C 1
ATOM 2210 O O . THR A 1 305 ? 50.075 41.107 26.878 1.00 77.91 298 THR A O 1
ATOM 2214 N N . LYS A 1 306 ? 51.004 43.128 27.374 1.00 82.16 299 LYS A N 1
ATOM 2215 C CA . LYS A 1 306 ? 50.123 43.943 26.544 1.00 85.41 299 LYS A CA 1
ATOM 2216 C C . LYS A 1 306 ? 50.953 44.963 25.785 1.00 89.20 299 LYS A C 1
ATOM 2217 O O . LYS A 1 306 ? 51.639 45.776 26.402 1.00 89.04 299 LYS A O 1
ATOM 2223 N N . PRO A 1 307 ? 50.910 44.915 24.442 1.00 96.52 300 PRO A N 1
ATOM 2224 C CA . PRO A 1 307 ? 51.547 45.965 23.654 1.00 102.93 300 PRO A CA 1
ATOM 2225 C C . PRO A 1 307 ? 50.707 47.243 23.702 1.00 107.33 300 PRO A C 1
ATOM 2226 O O . PRO A 1 307 ? 49.494 47.174 23.935 1.00 107.13 300 PRO A O 1
ATOM 2230 N N . LYS A 1 308 ? 51.346 48.393 23.482 1.00 112.08 301 LYS A N 1
ATOM 2231 C CA . LYS A 1 308 ? 50.667 49.692 23.573 1.00 116.61 301 LYS A CA 1
ATOM 2232 C C . LYS A 1 308 ? 49.345 49.714 22.794 1.00 122.79 301 LYS A C 1
ATOM 2233 O O . LYS A 1 308 ? 48.292 50.024 23.358 1.00 122.12 301 LYS A O 1
ATOM 2239 N N . GLY A 1 309 ? 49.406 49.364 21.511 1.00 130.10 302 GLY A N 1
ATOM 2240 C CA . GLY A 1 309 ? 48.224 49.364 20.653 1.00 138.19 302 GLY A CA 1
ATOM 2241 C C . GLY A 1 309 ? 47.221 48.277 20.993 1.00 136.39 302 GLY A C 1
ATOM 2242 O O . GLY A 1 309 ? 46.088 48.564 21.398 1.00 135.90 302 GLY A O 1
ATOM 2243 N N . GLN A 1 310 ? 47.647 47.026 20.846 1.00 134.92 303 GLN A N 1
ATOM 2244 C CA . GLN A 1 310 ? 46.737 45.890 20.954 1.00 134.71 303 GLN A CA 1
ATOM 2245 C C . GLN A 1 310 ? 46.440 45.493 22.412 1.00 124.46 303 GLN A C 1
ATOM 2246 O O . GLN A 1 310 ? 46.823 46.200 23.346 1.00 116.76 303 GLN A O 1
ATOM 2252 N N . ILE A 1 311 ? 45.730 44.379 22.587 1.00 124.31 304 ILE A N 1
ATOM 2253 C CA . ILE A 1 311 ? 45.279 43.910 23.899 1.00 117.70 304 ILE A CA 1
ATOM 2254 C C . ILE A 1 311 ? 46.261 42.895 24.489 1.00 113.23 304 ILE A C 1
ATOM 2255 O O . ILE A 1 311 ? 47.181 42.462 23.792 1.00 116.78 304 ILE A O 1
ATOM 2260 N N . PRO A 1 312 ? 46.074 42.514 25.773 1.00 105.95 305 PRO A N 1
ATOM 2261 C CA . PRO A 1 312 ? 46.910 41.458 26.335 1.00 101.00 305 PRO A CA 1
ATOM 2262 C C . PRO A 1 312 ? 46.484 40.115 25.765 1.00 105.79 305 PRO A C 1
ATOM 2263 O O . PRO A 1 312 ? 45.318 39.951 25.400 1.00 111.00 305 PRO A O 1
ATOM 2267 N N . ASP A 1 313 ? 47.409 39.163 25.685 1.00 105.15 306 ASP A N 1
ATOM 2268 C CA . ASP A 1 313 ? 47.114 37.899 25.001 1.00 113.61 306 ASP A CA 1
ATOM 2269 C C . ASP A 1 313 ? 46.369 36.861 25.854 1.00 111.60 306 ASP A C 1
ATOM 2270 O O . ASP A 1 313 ? 45.595 36.058 25.311 1.00 119.02 306 ASP A O 1
ATOM 2275 N N . PHE A 1 314 ? 46.613 36.871 27.168 1.00 100.49 307 PHE A N 1
ATOM 2276 C CA . PHE A 1 314 ? 45.971 35.947 28.121 1.00 95.50 307 PHE A CA 1
ATOM 2277 C C . PHE A 1 314 ? 46.205 34.466 27.841 1.00 96.65 307 PHE A C 1
ATOM 2278 O O . PHE A 1 314 ? 45.907 33.619 28.687 1.00 95.72 307 PHE A O 1
ATOM 2286 N N . THR A 1 315 ? 46.740 34.165 26.660 1.00 98.33 308 THR A N 1
ATOM 2287 C CA . THR A 1 315 ? 47.069 32.798 26.261 1.00 99.44 308 THR A CA 1
ATOM 2288 C C . THR A 1 315 ? 48.444 32.380 26.793 1.00 93.85 308 THR A C 1
ATOM 2289 O O . THR A 1 315 ? 48.611 31.258 27.263 1.00 93.18 308 THR A O 1
ATOM 2293 N N . ASP A 1 316 ? 49.419 33.284 26.737 1.00 89.50 309 ASP A N 1
ATOM 2294 C CA . ASP A 1 316 ? 50.779 32.958 27.146 1.00 86.40 309 ASP A CA 1
ATOM 2295 C C . ASP A 1 316 ? 51.313 33.895 28.209 1.00 78.87 309 ASP A C 1
ATOM 2296 O O . ASP A 1 316 ? 52.082 34.803 27.901 1.00 79.85 309 ASP A O 1
ATOM 2301 N N . PRO A 1 317 ? 50.921 33.680 29.474 1.00 72.98 310 PRO A N 1
ATOM 2302 C CA . PRO A 1 317 ? 51.523 34.474 30.544 1.00 66.61 310 PRO A CA 1
ATOM 2303 C C . PRO A 1 317 ? 53.008 34.163 30.740 1.00 65.44 310 PRO A C 1
ATOM 2304 O O . PRO A 1 317 ? 53.443 33.034 30.484 1.00 68.59 310 PRO A O 1
ATOM 2308 N N . VAL A 1 318 ? 53.783 35.153 31.179 1.00 61.37 311 VAL A N 1
ATOM 2309 C CA . VAL A 1 318 ? 55.086 34.850 31.753 1.00 60.85 311 VAL A CA 1
ATOM 2310 C C . VAL A 1 318 ? 54.882 34.558 33.231 1.00 58.12 311 VAL A C 1
ATOM 2311 O O . VAL A 1 318 ? 54.258 35.334 33.952 1.00 56.36 311 VAL A O 1
ATOM 2315 N N . VAL A 1 319 ? 55.362 33.406 33.669 1.00 59.58 312 VAL A N 1
ATOM 2316 C CA . VAL A 1 319 ? 55.115 32.993 35.026 1.00 58.47 312 VAL A CA 1
ATOM 2317 C C . VAL A 1 319 ? 56.356 33.222 35.861 1.00 59.65 312 VAL A C 1
ATOM 2318 O O . VAL A 1 319 ? 57.439 32.744 35.530 1.00 63.74 312 VAL A O 1
ATOM 2322 N N . LEU A 1 320 ? 56.186 33.971 36.939 1.00 58.71 313 LEU A N 1
ATOM 2323 C CA . LEU A 1 320 ? 57.278 34.304 37.840 1.00 60.67 313 LEU A CA 1
ATOM 2324 C C . LEU A 1 320 ? 57.113 33.595 39.179 1.00 61.88 313 LEU A C 1
ATOM 2325 O O . LEU A 1 320 ? 55.999 33.247 39.556 1.00 60.31 313 LEU A O 1
ATOM 2330 N N . ARG A 1 321 ? 58.213 33.391 39.897 1.00 65.78 314 ARG A N 1
ATOM 2331 C CA . ARG A 1 321 ? 58.134 32.794 41.229 1.00 70.76 314 ARG A CA 1
ATOM 2332 C C . ARG A 1 321 ? 57.663 33.782 42.300 1.00 70.30 314 ARG A C 1
ATOM 2333 O O . ARG A 1 321 ? 57.829 34.993 42.175 1.00 68.99 314 ARG A O 1
ATOM 2341 N N . SER A 1 322 ? 57.072 33.242 43.355 1.00 74.64 315 SER A N 1
ATOM 2342 C CA . SER A 1 322 ? 56.528 34.026 44.472 1.00 74.46 315 SER A CA 1
ATOM 2343 C C . SER A 1 322 ? 57.508 35.066 45.013 1.00 74.80 315 SER A C 1
ATOM 2344 O O . SER A 1 322 ? 57.118 36.195 45.293 1.00 72.52 315 SER A O 1
ATOM 2347 N N . ASP A 1 323 ? 58.779 34.678 45.156 1.00 78.33 316 ASP A N 1
ATOM 2348 C CA . ASP A 1 323 ? 59.817 35.560 45.724 1.00 79.44 316 ASP A CA 1
ATOM 2349 C C . ASP A 1 323 ? 60.756 36.192 44.678 1.00 76.78 316 ASP A C 1
ATOM 2350 O O . ASP A 1 323 ? 61.873 36.600 44.998 1.00 79.00 316 ASP A O 1
ATOM 2355 N N . ARG A 1 324 ? 60.284 36.285 43.438 1.00 71.87 317 ARG A N 1
ATOM 2356 C CA . ARG A 1 324 ? 61.092 36.780 42.335 1.00 70.95 317 ARG A CA 1
ATOM 2357 C C . ARG A 1 324 ? 60.169 37.278 41.229 1.00 65.50 317 ARG A C 1
ATOM 2358 O O . ARG A 1 324 ? 60.186 36.783 40.104 1.00 64.13 317 ARG A O 1
ATOM 2366 N N . CYS A 1 325 ? 59.357 38.274 41.551 1.00 62.71 318 CYS A N 1
ATOM 2367 C CA . CYS A 1 325 ? 58.389 38.763 40.586 1.00 60.22 318 CYS A CA 1
ATOM 2368 C C . CYS A 1 325 ? 58.393 40.282 40.484 1.00 61.05 318 CYS A C 1
ATOM 2369 O O . CYS A 1 325 ? 57.334 40.928 40.342 1.00 59.98 318 CYS A O 1
ATOM 2372 N N . SER A 1 326 ? 59.589 40.860 40.542 1.00 63.08 319 SER A N 1
ATOM 2373 C CA . SER A 1 326 ? 59.706 42.284 40.324 1.00 63.99 319 SER A CA 1
ATOM 2374 C C . SER A 1 326 ? 59.559 42.575 38.831 1.00 63.12 319 SER A C 1
ATOM 2375 O O . SER A 1 326 ? 59.752 41.689 37.991 1.00 62.10 319 SER A O 1
ATOM 2378 N N . VAL A 1 327 ? 59.200 43.812 38.504 1.00 62.08 320 VAL A N 1
ATOM 2379 C CA . VAL A 1 327 ? 59.191 44.250 37.114 1.00 62.33 320 VAL A CA 1
ATOM 2380 C C . VAL A 1 327 ? 60.560 43.923 36.493 1.00 66.13 320 VAL A C 1
ATOM 2381 O O . VAL A 1 327 ? 60.646 43.447 35.357 1.00 66.01 320 VAL A O 1
ATOM 2385 N N . LYS A 1 328 ? 61.614 44.143 37.279 1.00 70.20 321 LYS A N 1
ATOM 2386 C CA . LYS A 1 328 ? 62.983 43.739 36.933 1.00 75.99 321 LYS A CA 1
ATOM 2387 C C . LYS A 1 328 ? 63.053 42.267 36.534 1.00 73.56 321 LYS A C 1
ATOM 2388 O O . LYS A 1 328 ? 63.656 41.932 35.517 1.00 76.23 321 LYS A O 1
ATOM 2394 N N . ASP A 1 329 ? 62.414 41.405 37.322 1.00 69.62 322 ASP A N 1
ATOM 2395 C CA . ASP A 1 329 ? 62.417 39.964 37.063 1.00 67.82 322 ASP A CA 1
ATOM 2396 C C . ASP A 1 329 ? 61.611 39.619 35.825 1.00 63.98 322 ASP A C 1
ATOM 2397 O O . ASP A 1 329 ? 62.005 38.773 35.040 1.00 62.90 322 ASP A O 1
ATOM 2402 N N . PHE A 1 330 ? 60.488 40.308 35.644 1.00 62.26 323 PHE A N 1
ATOM 2403 C CA . PHE A 1 330 ? 59.690 40.173 34.435 1.00 61.32 323 PHE A CA 1
ATOM 2404 C C . PHE A 1 330 ? 60.535 40.468 33.204 1.00 66.15 323 PHE A C 1
ATOM 2405 O O . PHE A 1 330 ? 60.590 39.652 32.273 1.00 69.16 323 PHE A O 1
ATOM 2413 N N . CYS A 1 331 ? 61.216 41.617 33.223 1.00 67.19 324 CYS A N 1
ATOM 2414 C CA . CYS A 1 331 ? 62.068 42.042 32.114 1.00 71.15 324 CYS A CA 1
ATOM 2415 C C . CYS A 1 331 ? 63.100 40.980 31.769 1.00 76.23 324 CYS A C 1
ATOM 2416 O O . CYS A 1 331 ? 63.215 40.558 30.612 1.00 79.64 324 CYS A O 1
ATOM 2419 N N . ASN A 1 332 ? 63.835 40.535 32.784 1.00 77.56 325 ASN A N 1
ATOM 2420 C CA . ASN A 1 332 ? 64.895 39.558 32.590 1.00 81.31 325 ASN A CA 1
ATOM 2421 C C . ASN A 1 332 ? 64.359 38.243 32.057 1.00 81.91 325 ASN A C 1
ATOM 2422 O O . ASN A 1 332 ? 64.974 37.612 31.200 1.00 86.68 325 ASN A O 1
ATOM 2427 N N . GLN A 1 333 ? 63.194 37.848 32.548 1.00 78.71 326 GLN A N 1
ATOM 2428 C CA . GLN A 1 333 ? 62.540 36.635 32.073 1.00 81.40 326 GLN A CA 1
ATOM 2429 C C . GLN A 1 333 ? 62.285 36.708 30.561 1.00 83.14 326 GLN A C 1
ATOM 2430 O O . GLN A 1 333 ? 62.340 35.697 29.876 1.00 86.18 326 GLN A O 1
ATOM 2436 N N . ILE A 1 334 ? 62.026 37.908 30.049 1.00 82.64 327 ILE A N 1
ATOM 2437 C CA . ILE A 1 334 ? 61.747 38.088 28.623 1.00 84.96 327 ILE A CA 1
ATOM 2438 C C . ILE A 1 334 ? 63.022 38.196 27.784 1.00 90.16 327 ILE A C 1
ATOM 2439 O O . ILE A 1 334 ? 63.129 37.562 26.736 1.00 95.31 327 ILE A O 1
ATOM 2444 N N . HIS A 1 335 ? 63.978 39.005 28.239 1.00 90.46 328 HIS A N 1
ATOM 2445 C CA . HIS A 1 335 ? 65.282 39.111 27.574 1.00 96.51 328 HIS A CA 1
ATOM 2446 C C . HIS A 1 335 ? 66.277 39.921 28.358 1.00 97.81 328 HIS A C 1
ATOM 2447 O O . HIS A 1 335 ? 65.968 41.023 28.824 1.00 97.38 328 HIS A O 1
ATOM 2454 N N . LYS A 1 336 ? 67.489 39.384 28.479 1.00 101.79 329 LYS A N 1
ATOM 2455 C CA . LYS A 1 336 ? 68.579 39.981 29.264 1.00 104.16 329 LYS A CA 1
ATOM 2456 C C . LYS A 1 336 ? 68.743 41.509 29.149 1.00 104.58 329 LYS A C 1
ATOM 2457 O O . LYS A 1 336 ? 68.990 42.182 30.155 1.00 102.17 329 LYS A O 1
ATOM 2459 N N . SER A 1 337 ? 68.589 42.038 27.933 1.00 108.30 330 SER A N 1
ATOM 2460 C CA . SER A 1 337 ? 68.954 43.426 27.595 1.00 111.81 330 SER A CA 1
ATOM 2461 C C . SER A 1 337 ? 67.993 44.505 28.099 1.00 107.75 330 SER A C 1
ATOM 2462 O O . SER A 1 337 ? 68.422 45.618 28.412 1.00 109.83 330 SER A O 1
ATOM 2465 N N . LEU A 1 338 ? 66.707 44.158 28.175 1.00 104.04 331 LEU A N 1
ATOM 2466 C CA . LEU A 1 338 ? 65.604 45.094 28.476 1.00 100.47 331 LEU A CA 1
ATOM 2467 C C . LEU A 1 338 ? 65.841 46.123 29.584 1.00 99.14 331 LEU A C 1
ATOM 2468 O O . LEU A 1 338 ? 65.430 47.274 29.448 1.00 100.23 331 LEU A O 1
ATOM 2473 N N . VAL A 1 339 ? 66.493 45.702 30.667 1.00 98.46 332 VAL A N 1
ATOM 2474 C CA . VAL A 1 339 ? 66.797 46.567 31.815 1.00 98.65 332 VAL A CA 1
ATOM 2475 C C . VAL A 1 339 ? 67.567 47.832 31.412 1.00 105.14 332 VAL A C 1
ATOM 2476 O O . VAL A 1 339 ? 67.311 48.922 31.935 1.00 103.70 332 VAL A O 1
ATOM 2480 N N . ASP A 1 340 ? 68.493 47.675 30.468 1.00 112.03 333 ASP A N 1
ATOM 2481 C CA . ASP A 1 340 ? 69.365 48.755 30.025 1.00 118.31 333 ASP A CA 1
ATOM 2482 C C . ASP A 1 340 ? 68.621 49.907 29.365 1.00 117.51 333 ASP A C 1
ATOM 2483 O O . ASP A 1 340 ? 69.055 51.054 29.455 1.00 121.44 333 ASP A O 1
ATOM 2488 N N . ASP A 1 341 ? 67.515 49.597 28.696 1.00 113.38 334 ASP A N 1
ATOM 2489 C CA . ASP A 1 341 ? 66.737 50.608 27.978 1.00 114.30 334 ASP A CA 1
ATOM 2490 C C . ASP A 1 341 ? 65.335 50.785 28.566 1.00 106.33 334 ASP A C 1
ATOM 2491 O O . ASP A 1 341 ? 64.400 51.189 27.871 1.00 105.96 334 ASP A O 1
ATOM 2496 N N . PHE A 1 342 ? 65.200 50.487 29.851 1.00 100.81 335 PHE A N 1
ATOM 2497 C CA . PHE A 1 342 ? 63.916 50.548 30.531 1.00 94.95 335 PHE A CA 1
ATOM 2498 C C . PHE A 1 342 ? 63.608 51.971 30.955 1.00 96.84 335 PHE A C 1
ATOM 2499 O O . PHE A 1 342 ? 64.376 52.561 31.709 1.00 100.86 335 PHE A O 1
ATOM 2507 N N . ARG A 1 343 ? 62.494 52.521 30.476 1.00 96.60 336 ARG A N 1
ATOM 2508 C CA . ARG A 1 343 ? 61.999 53.815 30.974 1.00 96.52 336 ARG A CA 1
ATOM 2509 C C . ARG A 1 343 ? 61.135 53.556 32.213 1.00 90.12 336 ARG A C 1
ATOM 2510 O O . ARG A 1 343 ? 61.489 53.957 33.325 1.00 88.41 336 ARG A O 1
ATOM 2518 N N . ASN A 1 344 ? 60.019 52.859 32.007 1.00 85.73 337 ASN A N 1
ATOM 2519 C CA . ASN A 1 344 ? 59.132 52.418 33.085 1.00 80.33 337 ASN A CA 1
ATOM 2520 C C . ASN A 1 344 ? 58.093 51.409 32.579 1.00 76.92 337 ASN A C 1
ATOM 2521 O O . ASN A 1 344 ? 58.114 51.032 31.401 1.00 79.46 337 ASN A O 1
ATOM 2526 N N . ALA A 1 345 ? 57.196 50.975 33.468 1.00 71.94 338 ALA A N 1
ATOM 2527 C CA . ALA A 1 345 ? 56.166 49.995 33.123 1.00 67.69 338 ALA A CA 1
ATOM 2528 C C . ALA A 1 345 ? 54.765 50.442 33.517 1.00 66.86 338 ALA A C 1
ATOM 2529 O O . ALA A 1 345 ? 54.555 50.979 34.611 1.00 67.24 338 ALA A O 1
ATOM 2531 N N . LEU A 1 346 ? 53.814 50.206 32.617 1.00 66.03 339 LEU A N 1
ATOM 2532 C CA . LEU A 1 346 ? 52.416 50.468 32.875 1.00 65.78 339 LEU A CA 1
ATOM 2533 C C . LEU A 1 346 ? 51.743 49.192 33.345 1.00 64.69 339 LEU A C 1
ATOM 2534 O O . LEU A 1 346 ? 51.788 48.163 32.664 1.00 67.32 339 LEU A O 1
ATOM 2539 N N . VAL A 1 347 ? 51.113 49.261 34.511 1.00 63.40 340 VAL A N 1
ATOM 2540 C CA . VAL A 1 347 ? 50.559 48.077 35.163 1.00 59.88 340 VAL A CA 1
ATOM 2541 C C . VAL A 1 347 ? 49.105 48.277 35.574 1.00 61.48 340 VAL A C 1
ATOM 2542 O O . VAL A 1 347 ? 48.765 49.258 36.269 1.00 61.42 340 VAL A O 1
ATOM 2546 N N . TYR A 1 348 ? 48.256 47.349 35.132 1.00 60.43 341 TYR A N 1
ATOM 2547 C CA . TYR A 1 348 ? 46.922 47.190 35.691 1.00 60.64 341 TYR A CA 1
ATOM 2548 C C . TYR A 1 348 ? 46.966 45.988 36.607 1.00 59.71 341 TYR A C 1
ATOM 2549 O O . TYR A 1 348 ? 47.619 44.986 36.283 1.00 62.73 341 TYR A O 1
ATOM 2558 N N . GLY A 1 349 ? 46.281 46.066 37.742 1.00 58.62 342 GLY A N 1
ATOM 2559 C CA . GLY A 1 349 ? 46.139 44.905 38.602 1.00 56.32 342 GLY A CA 1
ATOM 2560 C C . GLY A 1 349 ? 46.227 45.163 40.088 1.00 56.81 342 GLY A C 1
ATOM 2561 O O . GLY A 1 349 ? 46.350 46.305 40.532 1.00 59.35 342 GLY A O 1
ATOM 2562 N N . SER A 1 350 ? 46.170 44.080 40.853 1.00 55.37 343 SER A N 1
ATOM 2563 C CA . SER A 1 350 ? 46.086 44.152 42.303 1.00 57.16 343 SER A CA 1
ATOM 2564 C C . SER A 1 350 ? 47.366 44.646 42.968 1.00 57.43 343 SER A C 1
ATOM 2565 O O . SER A 1 350 ? 47.358 44.967 44.158 1.00 62.19 343 SER A O 1
ATOM 2568 N N . SER A 1 351 ? 48.453 44.721 42.211 1.00 55.04 344 SER A N 1
ATOM 2569 C CA . SER A 1 351 ? 49.734 45.149 42.767 1.00 57.16 344 SER A CA 1
ATOM 2570 C C . SER A 1 351 ? 49.882 46.679 42.837 1.00 60.74 344 SER A C 1
ATOM 2571 O O . SER A 1 351 ? 50.790 47.192 43.509 1.00 64.79 344 SER A O 1
ATOM 2574 N N . VAL A 1 352 ? 48.993 47.403 42.156 1.00 60.12 345 VAL A N 1
ATOM 2575 C CA . VAL A 1 352 ? 49.061 48.867 42.125 1.00 63.27 345 VAL A CA 1
ATOM 2576 C C . VAL A 1 352 ? 47.803 49.494 42.720 1.00 68.46 345 VAL A C 1
ATOM 2577 O O . VAL A 1 352 ? 46.713 48.935 42.608 1.00 70.27 345 VAL A O 1
ATOM 2581 N N . LYS A 1 353 ? 47.945 50.648 43.359 1.00 73.38 346 LYS A N 1
ATOM 2582 C CA . LYS A 1 353 ? 46.823 51.180 44.129 1.00 78.52 346 LYS A CA 1
ATOM 2583 C C . LYS A 1 353 ? 45.911 52.113 43.316 1.00 79.62 346 LYS A C 1
ATOM 2584 O O . LYS A 1 353 ? 45.014 52.746 43.869 1.00 83.34 346 LYS A O 1
ATOM 2590 N N . HIS A 1 354 ? 46.146 52.168 42.004 1.00 76.55 347 HIS A N 1
ATOM 2591 C CA . HIS A 1 354 ? 45.349 52.951 41.051 1.00 76.53 347 HIS A CA 1
ATOM 2592 C C . HIS A 1 354 ? 45.466 52.345 39.678 1.00 73.59 347 HIS A C 1
ATOM 2593 O O . HIS A 1 354 ? 46.544 51.881 39.304 1.00 71.81 347 HIS A O 1
ATOM 2600 N N . GLN A 1 355 ? 44.386 52.353 38.900 1.00 73.96 348 GLN A N 1
ATOM 2601 C CA . GLN A 1 355 ? 44.385 51.623 37.628 1.00 71.90 348 GLN A CA 1
ATOM 2602 C C . GLN A 1 355 ? 44.395 52.526 36.403 1.00 74.42 348 GLN A C 1
ATOM 2603 O O . GLN A 1 355 ? 43.450 53.268 36.191 1.00 79.59 348 GLN A O 1
ATOM 2609 N N . PRO A 1 356 ? 45.477 52.483 35.600 1.00 72.41 349 PRO A N 1
ATOM 2610 C CA . PRO A 1 356 ? 46.736 51.787 35.822 1.00 67.99 349 PRO A CA 1
ATOM 2611 C C . PRO A 1 356 ? 47.705 52.672 36.573 1.00 69.07 349 PRO A C 1
ATOM 2612 O O . PRO A 1 356 ? 47.330 53.755 37.025 1.00 72.66 349 PRO A O 1
ATOM 2616 N N . GLN A 1 357 ? 48.944 52.215 36.695 1.00 67.50 350 GLN A N 1
ATOM 2617 C CA . GLN A 1 357 ? 49.986 53.035 37.287 1.00 70.72 350 GLN A CA 1
ATOM 2618 C C . GLN A 1 357 ? 51.340 52.779 36.631 1.00 68.69 350 GLN A C 1
ATOM 2619 O O . GLN A 1 357 ? 51.643 51.656 36.225 1.00 66.38 350 GLN A O 1
ATOM 2625 N N . TYR A 1 358 ? 52.155 53.819 36.515 1.00 69.91 351 TYR A N 1
ATOM 2626 C CA . TYR A 1 358 ? 53.536 53.615 36.088 1.00 68.69 351 TYR A CA 1
ATOM 2627 C C . TYR A 1 358 ? 54.369 53.214 37.281 1.00 67.86 351 TYR A C 1
ATOM 2628 O O . TYR A 1 358 ? 54.225 53.781 38.380 1.00 69.22 351 TYR A O 1
ATOM 2637 N N . VAL A 1 359 ? 55.240 52.236 37.060 1.00 65.72 352 VAL A N 1
ATOM 2638 C CA . VAL A 1 359 ? 56.088 51.716 38.121 1.00 65.65 352 VAL A CA 1
ATOM 2639 C C . VAL A 1 359 ? 57.519 51.517 37.626 1.00 68.38 352 VAL A C 1
ATOM 2640 O O . VAL A 1 359 ? 57.774 51.552 36.415 1.00 68.91 352 VAL A O 1
ATOM 2644 N N . GLY A 1 360 ? 58.432 51.295 38.579 1.00 70.10 353 GLY A N 1
ATOM 2645 C CA . GLY A 1 360 ? 59.841 51.032 38.308 1.00 70.88 353 GLY A CA 1
ATOM 2646 C C . GLY A 1 360 ? 60.230 49.570 38.436 1.00 69.94 353 GLY A C 1
ATOM 2647 O O . GLY A 1 360 ? 59.414 48.713 38.802 1.00 65.24 353 GLY A O 1
ATOM 2648 N N . LEU A 1 361 ? 61.498 49.298 38.138 1.00 73.11 354 LEU A N 1
ATOM 2649 C CA . LEU A 1 361 ? 62.053 47.948 38.119 1.00 72.13 354 LEU A CA 1
ATOM 2650 C C . LEU A 1 361 ? 61.797 47.153 39.398 1.00 72.65 354 LEU A C 1
ATOM 2651 O O . LEU A 1 361 ? 61.572 45.938 39.352 1.00 72.27 354 LEU A O 1
ATOM 2656 N N . SER A 1 362 ? 61.838 47.835 40.536 1.00 75.60 355 SER A N 1
ATOM 2657 C CA . SER A 1 362 ? 61.722 47.160 41.824 1.00 76.61 355 SER A CA 1
ATOM 2658 C C . SER A 1 362 ? 60.283 46.865 42.216 1.00 73.70 355 SER A C 1
ATOM 2659 O O . SER A 1 362 ? 60.048 46.260 43.262 1.00 77.09 355 SER A O 1
ATOM 2662 N N . HIS A 1 363 ? 59.323 47.304 41.400 1.00 69.20 356 HIS A N 1
ATOM 2663 C CA . HIS A 1 363 ? 57.918 47.096 41.713 1.00 64.25 356 HIS A CA 1
ATOM 2664 C C . HIS A 1 363 ? 57.585 45.633 41.669 1.00 62.68 356 HIS A C 1
ATOM 2665 O O . HIS A 1 363 ? 57.865 44.946 40.670 1.00 61.37 356 HIS A O 1
ATOM 2672 N N . ILE A 1 364 ? 56.989 45.153 42.760 1.00 61.40 357 ILE A N 1
ATOM 2673 C CA . ILE A 1 364 ? 56.626 43.747 42.924 1.00 59.83 357 ILE A CA 1
ATOM 2674 C C . ILE A 1 364 ? 55.237 43.433 42.361 1.00 58.01 357 ILE A C 1
ATOM 2675 O O . ILE A 1 364 ? 54.223 43.946 42.850 1.00 56.88 357 ILE A O 1
ATOM 2680 N N . LEU A 1 365 ? 55.200 42.585 41.332 1.00 56.01 358 LEU A N 1
ATOM 2681 C CA . LEU A 1 365 ? 53.942 42.253 40.668 1.00 54.13 358 LEU A CA 1
ATOM 2682 C C . LEU A 1 365 ? 53.138 41.177 41.409 1.00 55.97 358 LEU A C 1
ATOM 2683 O O . LEU A 1 365 ? 53.636 40.526 42.347 1.00 57.11 358 LEU A O 1
ATOM 2688 N N . GLU A 1 366 ? 51.896 40.994 40.966 1.00 53.12 359 GLU A N 1
ATOM 2689 C CA . GLU A 1 366 ? 50.972 40.039 41.569 1.00 52.43 359 GLU A CA 1
ATOM 2690 C C . GLU A 1 366 ? 50.225 39.289 40.494 1.00 50.93 359 GLU A C 1
ATOM 2691 O O . GLU A 1 366 ? 50.015 39.815 39.406 1.00 51.90 359 GLU A O 1
ATOM 2697 N N . ASP A 1 367 ? 49.821 38.064 40.809 1.00 50.90 360 ASP A N 1
ATOM 2698 C CA . ASP A 1 367 ? 49.182 37.179 39.842 1.00 51.76 360 ASP A CA 1
ATOM 2699 C C . ASP A 1 367 ? 48.142 37.905 38.985 1.00 52.94 360 ASP A C 1
ATOM 2700 O O . ASP A 1 367 ? 47.239 38.578 39.507 1.00 53.68 360 ASP A O 1
ATOM 2705 N N . GLU A 1 368 ? 48.305 37.773 37.667 1.00 53.39 361 GLU A N 1
ATOM 2706 C CA . GLU A 1 368 ? 47.381 38.308 36.655 1.00 54.11 361 GLU A CA 1
ATOM 2707 C C . GLU A 1 368 ? 47.364 39.839 36.531 1.00 53.07 361 GLU A C 1
ATOM 2708 O O . GLU A 1 368 ? 46.423 40.407 35.988 1.00 53.43 361 GLU A O 1
ATOM 2714 N N . ASP A 1 369 ? 48.413 40.499 37.021 1.00 52.09 362 ASP A N 1
ATOM 2715 C CA . ASP A 1 369 ? 48.727 41.863 36.597 1.00 52.70 362 ASP A CA 1
ATOM 2716 C C . ASP A 1 369 ? 48.906 41.876 35.078 1.00 54.89 362 ASP A C 1
ATOM 2717 O O . ASP A 1 369 ? 49.398 40.905 34.497 1.00 54.77 362 ASP A O 1
ATOM 2722 N N . VAL A 1 370 ? 48.518 42.980 34.446 1.00 56.23 363 VAL A N 1
ATOM 2723 C CA . VAL A 1 370 ? 48.751 43.202 33.022 1.00 57.50 363 VAL A CA 1
ATOM 2724 C C . VAL A 1 370 ? 49.820 44.293 32.871 1.00 58.62 363 VAL A C 1
ATOM 2725 O O . VAL A 1 370 ? 49.713 45.357 33.498 1.00 60.23 363 VAL A O 1
ATOM 2729 N N . VAL A 1 371 ? 50.844 44.033 32.052 1.00 58.76 364 VAL A N 1
ATOM 2730 C CA . VAL A 1 371 ? 52.039 44.894 32.003 1.00 59.31 364 VAL A CA 1
ATOM 2731 C C . VAL A 1 371 ? 52.485 45.322 30.599 1.00 64.27 364 VAL A C 1
ATOM 2732 O O . VAL A 1 371 ? 52.586 44.498 29.686 1.00 68.50 364 VAL A O 1
ATOM 2736 N N . THR A 1 372 ? 52.756 46.617 30.451 1.00 65.51 365 THR A N 1
ATOM 2737 C CA . THR A 1 372 ? 53.302 47.188 29.228 1.00 70.07 365 THR A CA 1
ATOM 2738 C C . THR A 1 372 ? 54.609 47.893 29.567 1.00 71.72 365 THR A C 1
ATOM 2739 O O . THR A 1 372 ? 54.597 48.909 30.257 1.00 74.91 365 THR A O 1
ATOM 2743 N N . ILE A 1 373 ? 55.733 47.372 29.088 1.00 73.33 366 ILE A N 1
ATOM 2744 C CA . ILE A 1 373 ? 57.022 48.023 29.333 1.00 75.64 366 ILE A CA 1
ATOM 2745 C C . ILE A 1 373 ? 57.290 49.137 28.323 1.00 80.47 366 ILE A C 1
ATOM 2746 O O . ILE A 1 373 ? 56.870 49.051 27.167 1.00 84.07 366 ILE A O 1
ATOM 2751 N N . LEU A 1 374 ? 57.989 50.183 28.767 1.00 80.94 367 LEU A N 1
ATOM 2752 C CA . LEU A 1 374 ? 58.273 51.333 27.909 1.00 86.94 367 LEU A CA 1
ATOM 2753 C C . LEU A 1 374 ? 59.762 51.608 27.763 1.00 91.00 367 LEU A C 1
ATOM 2754 O O . LEU A 1 374 ? 60.549 51.421 28.703 1.00 88.34 367 LEU A O 1
ATOM 2759 N N . LYS A 1 375 ? 60.123 52.055 26.564 1.00 97.80 368 LYS A N 1
ATOM 2760 C CA . LYS A 1 375 ? 61.509 52.190 26.148 1.00 104.61 368 LYS A CA 1
ATOM 2761 C C . LYS A 1 375 ? 62.078 53.572 26.482 1.00 109.93 368 LYS A C 1
ATOM 2762 O O . LYS A 1 375 ? 61.451 54.601 26.211 1.00 110.73 368 LYS A O 1
ATOM 2768 N N . LYS A 1 376 ? 63.275 53.566 27.069 1.00 113.64 369 LYS A N 1
ATOM 2769 C CA . LYS A 1 376 ? 64.035 54.778 27.375 1.00 118.13 369 LYS A CA 1
ATOM 2770 C C . LYS A 1 376 ? 64.514 55.425 26.089 1.00 123.80 369 LYS A C 1
ATOM 2771 O O . LYS A 1 376 ? 63.733 56.054 25.383 1.00 125.08 369 LYS A O 1
ATOM 2777 N N . SER B 1 9 ? 61.748 14.023 17.355 1.00 137.20 2 SER B N 1
ATOM 2778 C CA . SER B 1 9 ? 61.804 15.490 17.609 1.00 130.91 2 SER B CA 1
ATOM 2779 C C . SER B 1 9 ? 62.096 16.225 16.304 1.00 123.33 2 SER B C 1
ATOM 2780 O O . SER B 1 9 ? 63.206 16.159 15.773 1.00 115.34 2 SER B O 1
ATOM 2783 N N . THR B 1 10 ? 61.084 16.919 15.790 1.00 125.75 3 THR B N 1
ATOM 2784 C CA . THR B 1 10 ? 61.207 17.625 14.516 1.00 120.10 3 THR B CA 1
ATOM 2785 C C . THR B 1 10 ? 62.431 18.546 14.508 1.00 109.62 3 THR B C 1
ATOM 2786 O O . THR B 1 10 ? 63.034 18.777 13.465 1.00 105.48 3 THR B O 1
ATOM 2790 N N . THR B 1 11 ? 62.821 19.044 15.675 1.00 106.48 4 THR B N 1
ATOM 2791 C CA . THR B 1 11 ? 64.012 19.886 15.748 1.00 98.35 4 THR B CA 1
ATOM 2792 C C . THR B 1 11 ? 65.332 19.101 15.581 1.00 94.17 4 THR B C 1
ATOM 2793 O O . THR B 1 11 ? 66.286 19.614 14.986 1.00 88.46 4 THR B O 1
ATOM 2797 N N . VAL B 1 12 ? 65.378 17.865 16.077 1.00 97.92 5 VAL B N 1
ATOM 2798 C CA . VAL B 1 12 ? 66.573 17.028 15.925 1.00 95.24 5 VAL B CA 1
ATOM 2799 C C . VAL B 1 12 ? 66.661 16.467 14.507 1.00 95.15 5 VAL B C 1
ATOM 2800 O O . VAL B 1 12 ? 67.755 16.301 13.961 1.00 90.88 5 VAL B O 1
ATOM 2804 N N . GLU B 1 13 ? 65.498 16.186 13.923 1.00 100.70 6 GLU B N 1
ATOM 2805 C CA . GLU B 1 13 ? 65.418 15.673 12.563 1.00 103.17 6 GLU B CA 1
ATOM 2806 C C . GLU B 1 13 ? 65.870 16.762 11.601 1.00 97.04 6 GLU B C 1
ATOM 2807 O O . GLU B 1 13 ? 66.560 16.477 10.622 1.00 96.90 6 GLU B O 1
ATOM 2813 N N . LYS B 1 14 ? 65.484 18.005 11.898 1.00 93.44 7 LYS B N 1
ATOM 2814 C CA . LYS B 1 14 ? 65.912 19.168 11.126 1.00 87.00 7 LYS B CA 1
ATOM 2815 C C . LYS B 1 14 ? 67.424 19.293 11.123 1.00 81.28 7 LYS B C 1
ATOM 2816 O O . LYS B 1 14 ? 68.014 19.540 10.079 1.00 79.57 7 LYS B O 1
ATOM 2822 N N . ILE B 1 15 ? 68.041 19.122 12.291 1.00 81.12 8 ILE B N 1
ATOM 2823 C CA . ILE B 1 15 ? 69.496 19.155 12.415 1.00 77.15 8 ILE B CA 1
ATOM 2824 C C . ILE B 1 15 ? 70.119 18.142 11.457 1.00 78.70 8 ILE B C 1
ATOM 2825 O O . ILE B 1 15 ? 70.927 18.513 10.598 1.00 76.66 8 ILE B O 1
ATOM 2830 N N . LYS B 1 16 ? 69.723 16.876 11.598 1.00 83.21 9 LYS B N 1
ATOM 2831 C CA . LYS B 1 16 ? 70.294 15.783 10.812 1.00 86.44 9 LYS B CA 1
ATOM 2832 C C . LYS B 1 16 ? 70.209 16.072 9.317 1.00 85.60 9 LYS B C 1
ATOM 2833 O O . LYS B 1 16 ? 71.183 15.890 8.579 1.00 84.92 9 LYS B O 1
ATOM 2839 N N . ALA B 1 17 ? 69.043 16.541 8.883 1.00 86.41 10 ALA B N 1
ATOM 2840 C CA . ALA B 1 17 ? 68.801 16.856 7.477 1.00 86.21 10 ALA B CA 1
ATOM 2841 C C . ALA B 1 17 ? 69.837 17.847 6.958 1.00 81.70 10 ALA B C 1
ATOM 2842 O O . ALA B 1 17 ? 70.343 17.700 5.838 1.00 83.34 10 ALA B O 1
ATOM 2844 N N . ILE B 1 18 ? 70.158 18.843 7.782 1.00 76.70 11 ILE B N 1
ATOM 2845 C CA . ILE B 1 18 ? 71.120 19.868 7.402 1.00 72.56 11 ILE B CA 1
ATOM 2846 C C . ILE B 1 18 ? 72.538 19.306 7.397 1.00 73.39 11 ILE B C 1
ATOM 2847 O O . ILE B 1 18 ? 73.264 19.467 6.417 1.00 75.24 11 ILE B O 1
ATOM 2852 N N . GLU B 1 19 ? 72.913 18.616 8.467 1.00 75.41 12 GLU B N 1
ATOM 2853 C CA . GLU B 1 19 ? 74.220 17.974 8.536 1.00 76.84 12 GLU B CA 1
ATOM 2854 C C . GLU B 1 19 ? 74.469 17.077 7.327 1.00 79.72 12 GLU B C 1
ATOM 2855 O O . GLU B 1 19 ? 75.563 17.080 6.766 1.00 79.58 12 GLU B O 1
ATOM 2861 N N . ASP B 1 20 ? 73.447 16.325 6.923 1.00 82.41 13 ASP B N 1
ATOM 2862 C CA . ASP B 1 20 ? 73.578 15.390 5.808 1.00 86.46 13 ASP B CA 1
ATOM 2863 C C . ASP B 1 20 ? 73.693 16.101 4.463 1.00 85.15 13 ASP B C 1
ATOM 2864 O O . ASP B 1 20 ? 74.470 15.674 3.605 1.00 87.73 13 ASP B O 1
ATOM 2869 N N . GLU B 1 21 ? 72.928 17.181 4.285 1.00 81.37 14 GLU B N 1
ATOM 2870 C CA . GLU B 1 21 ? 73.039 17.995 3.079 1.00 78.76 14 GLU B CA 1
ATOM 2871 C C . GLU B 1 21 ? 74.424 18.639 3.040 1.00 76.08 14 GLU B C 1
ATOM 2872 O O . GLU B 1 21 ? 75.106 18.592 2.024 1.00 77.58 14 GLU B O 1
ATOM 2878 N N . MET B 1 22 ? 74.846 19.210 4.160 1.00 73.66 15 MET B N 1
ATOM 2879 C CA . MET B 1 22 ? 76.153 19.858 4.237 1.00 74.82 15 MET B CA 1
ATOM 2880 C C . MET B 1 22 ? 77.281 18.902 3.860 1.00 78.95 15 MET B C 1
ATOM 2881 O O . MET B 1 22 ? 78.225 19.279 3.160 1.00 80.70 15 MET B O 1
ATOM 2886 N N . ALA B 1 23 ? 77.158 17.659 4.321 1.00 81.87 16 ALA B N 1
ATOM 2887 C CA . ALA B 1 23 ? 78.227 16.673 4.215 1.00 86.41 16 ALA B CA 1
ATOM 2888 C C . ALA B 1 23 ? 78.488 16.253 2.776 1.00 90.20 16 ALA B C 1
ATOM 2889 O O . ALA B 1 23 ? 79.645 16.137 2.365 1.00 94.86 16 ALA B O 1
ATOM 2891 N N . ARG B 1 24 ? 77.421 16.028 2.012 1.00 88.60 17 ARG B N 1
ATOM 2892 C CA . ARG B 1 24 ? 77.572 15.602 0.623 1.00 91.97 17 ARG B CA 1
ATOM 2893 C C . ARG B 1 24 ? 77.699 16.790 -0.336 1.00 88.89 17 ARG B C 1
ATOM 2894 O O . ARG B 1 24 ? 77.940 16.602 -1.529 1.00 91.64 17 ARG B O 1
ATOM 2902 N N . THR B 1 25 ? 77.567 18.005 0.202 1.00 84.25 18 THR B N 1
ATOM 2903 C CA . THR B 1 25 ? 77.724 19.235 -0.583 1.00 83.28 18 THR B CA 1
ATOM 2904 C C . THR B 1 25 ? 79.126 19.842 -0.476 1.00 86.21 18 THR B C 1
ATOM 2905 O O . THR B 1 25 ? 79.588 20.201 0.609 1.00 85.90 18 THR B O 1
ATOM 2909 N N . GLN B 1 26 ? 79.786 19.954 -1.625 1.00 91.73 19 GLN B N 1
ATOM 2910 C CA . GLN B 1 26 ? 81.118 20.534 -1.722 1.00 95.56 19 GLN B CA 1
ATOM 2911 C C . GLN B 1 26 ? 81.040 22.046 -1.849 1.00 93.10 19 GLN B C 1
ATOM 2912 O O . GLN B 1 26 ? 80.108 22.574 -2.461 1.00 90.98 19 GLN B O 1
ATOM 2918 N N . LYS B 1 27 ? 82.029 22.738 -1.289 1.00 94.30 20 LYS B N 1
ATOM 2919 C CA . LYS B 1 27 ? 82.072 24.197 -1.359 1.00 92.56 20 LYS B CA 1
ATOM 2920 C C . LYS B 1 27 ? 82.654 24.706 -2.677 1.00 96.70 20 LYS B C 1
ATOM 2921 O O . LYS B 1 27 ? 83.774 24.359 -3.053 1.00 102.05 20 LYS B O 1
ATOM 2927 N N . ASN B 1 28 ? 81.857 25.510 -3.378 1.00 93.64 21 ASN B N 1
ATOM 2928 C CA . ASN B 1 28 ? 82.286 26.257 -4.564 1.00 97.14 21 ASN B CA 1
ATOM 2929 C C . ASN B 1 28 ? 81.407 27.491 -4.741 1.00 93.78 21 ASN B C 1
ATOM 2930 O O . ASN B 1 28 ? 80.540 27.751 -3.901 1.00 89.74 21 ASN B O 1
ATOM 2935 N N . LYS B 1 29 ? 81.618 28.237 -5.825 1.00 96.72 22 LYS B N 1
ATOM 2936 C CA . LYS B 1 29 ? 80.861 29.463 -6.090 1.00 95.32 22 LYS B CA 1
ATOM 2937 C C . LYS B 1 29 ? 79.359 29.187 -6.198 1.00 89.67 22 LYS B C 1
ATOM 2938 O O . LYS B 1 29 ? 78.538 30.050 -5.904 1.00 87.80 22 LYS B O 1
ATOM 2944 N N . ALA B 1 30 ? 79.010 27.973 -6.602 1.00 88.10 23 ALA B N 1
ATOM 2945 C CA . ALA B 1 30 ? 77.612 27.595 -6.790 1.00 84.59 23 ALA B CA 1
ATOM 2946 C C . ALA B 1 30 ? 76.907 27.161 -5.505 1.00 78.84 23 ALA B C 1
ATOM 2947 O O . ALA B 1 30 ? 75.691 26.965 -5.518 1.00 77.41 23 ALA B O 1
ATOM 2949 N N . THR B 1 31 ? 77.656 27.010 -4.412 1.00 76.33 24 THR B N 1
ATOM 2950 C CA . THR B 1 31 ? 77.099 26.455 -3.177 1.00 72.25 24 THR B CA 1
ATOM 2951 C C . THR B 1 31 ? 77.411 27.266 -1.934 1.00 71.87 24 THR B C 1
ATOM 2952 O O . THR B 1 31 ? 76.779 27.066 -0.888 1.00 70.81 24 THR B O 1
ATOM 2956 N N . SER B 1 32 ? 78.394 28.161 -2.022 1.00 74.19 25 SER B N 1
ATOM 2957 C CA . SER B 1 32 ? 78.885 28.843 -0.823 1.00 73.84 25 SER B CA 1
ATOM 2958 C C . SER B 1 32 ? 77.827 29.690 -0.110 1.00 71.43 25 SER B C 1
ATOM 2959 O O . SER B 1 32 ? 77.783 29.714 1.119 1.00 70.79 25 SER B O 1
ATOM 2962 N N . PHE B 1 33 ? 76.979 30.371 -0.872 1.00 72.95 26 PHE B N 1
ATOM 2963 C CA . PHE B 1 33 ? 75.839 31.079 -0.298 1.00 73.24 26 PHE B CA 1
ATOM 2964 C C . PHE B 1 33 ? 74.987 30.090 0.491 1.00 71.70 26 PHE B C 1
ATOM 2965 O O . PHE B 1 33 ? 74.807 30.248 1.704 1.00 71.41 26 PHE B O 1
ATOM 2973 N N . HIS B 1 34 ? 74.490 29.065 -0.203 1.00 71.26 27 HIS B N 1
ATOM 2974 C CA . HIS B 1 34 ? 73.657 28.038 0.408 1.00 69.72 27 HIS B CA 1
ATOM 2975 C C . HIS B 1 34 ? 74.278 27.453 1.642 1.00 67.85 27 HIS B C 1
ATOM 2976 O O . HIS B 1 34 ? 73.611 27.332 2.668 1.00 65.39 27 HIS B O 1
ATOM 2983 N N . LEU B 1 35 ? 75.556 27.091 1.565 1.00 68.05 28 LEU B N 1
ATOM 2984 C CA . LEU B 1 35 ? 76.236 26.525 2.725 1.00 68.22 28 LEU B CA 1
ATOM 2985 C C . LEU B 1 35 ? 76.234 27.512 3.891 1.00 67.56 28 LEU B C 1
ATOM 2986 O O . LEU B 1 35 ? 76.204 27.110 5.060 1.00 64.93 28 LEU B O 1
ATOM 2991 N N . GLY B 1 36 ? 76.259 28.802 3.553 1.00 68.76 29 GLY B N 1
ATOM 2992 C CA . GLY B 1 36 ? 76.179 29.874 4.541 1.00 69.02 29 GLY B CA 1
ATOM 2993 C C . GLY B 1 36 ? 74.826 29.832 5.212 1.00 67.30 29 GLY B C 1
ATOM 2994 O O . GLY B 1 36 ? 74.739 29.698 6.427 1.00 67.89 29 GLY B O 1
ATOM 2995 N N . GLN B 1 37 ? 73.768 29.922 4.412 1.00 67.95 30 GLN B N 1
ATOM 2996 C CA . GLN B 1 37 ? 72.410 29.680 4.896 1.00 68.44 30 GLN B CA 1
ATOM 2997 C C . GLN B 1 37 ? 72.334 28.453 5.807 1.00 65.80 30 GLN B C 1
ATOM 2998 O O . GLN B 1 37 ? 71.737 28.513 6.884 1.00 67.93 30 GLN B O 1
ATOM 3004 N N . LEU B 1 38 ? 72.939 27.349 5.378 1.00 61.97 31 LEU B N 1
ATOM 3005 C CA . LEU B 1 38 ? 72.782 26.096 6.092 1.00 60.47 31 LEU B CA 1
ATOM 3006 C C . LEU B 1 38 ? 73.476 26.155 7.444 1.00 59.85 31 LEU B C 1
ATOM 3007 O O . LEU B 1 38 ? 72.911 25.719 8.446 1.00 60.04 31 LEU B O 1
ATOM 3012 N N . LYS B 1 39 ? 74.680 26.722 7.473 1.00 59.78 32 LYS B N 1
ATOM 3013 C CA . LYS B 1 39 ? 75.446 26.847 8.714 1.00 58.22 32 LYS B CA 1
ATOM 3014 C C . LYS B 1 39 ? 74.717 27.726 9.722 1.00 58.57 32 LYS B C 1
ATOM 3015 O O . LYS B 1 39 ? 74.723 27.437 10.926 1.00 59.17 32 LYS B O 1
ATOM 3021 N N . ALA B 1 40 ? 74.065 28.772 9.220 1.00 58.70 33 ALA B N 1
ATOM 3022 C CA . ALA B 1 40 ? 73.253 29.648 10.050 1.00 60.75 33 ALA B CA 1
ATOM 3023 C C . ALA B 1 40 ? 72.036 28.902 10.597 1.00 63.11 33 ALA B C 1
ATOM 3024 O O . ALA B 1 40 ? 71.839 28.844 11.814 1.00 64.83 33 ALA B O 1
ATOM 3026 N N . LYS B 1 41 ? 71.238 28.309 9.706 1.00 63.83 34 LYS B N 1
ATOM 3027 C CA . LYS B 1 41 ? 70.121 27.467 10.125 1.00 65.47 34 LYS B CA 1
ATOM 3028 C C . LYS B 1 41 ? 70.541 26.435 11.178 1.00 64.41 34 LYS B C 1
ATOM 3029 O O . LYS B 1 41 ? 69.858 26.269 12.191 1.00 67.07 34 LYS B O 1
ATOM 3035 N N . LEU B 1 42 ? 71.667 25.762 10.941 1.00 60.55 35 LEU B N 1
ATOM 3036 C CA . LEU B 1 42 ? 72.151 24.743 11.852 1.00 59.92 35 LEU B CA 1
ATOM 3037 C C . LEU B 1 42 ? 72.454 25.346 13.222 1.00 61.37 35 LEU B C 1
ATOM 3038 O O . LEU B 1 42 ? 71.990 24.840 14.249 1.00 62.45 35 LEU B O 1
ATOM 3043 N N . ALA B 1 43 ? 73.206 26.443 13.230 1.00 59.86 36 ALA B N 1
ATOM 3044 C CA . ALA B 1 43 ? 73.549 27.100 14.476 1.00 60.62 36 ALA B CA 1
ATOM 3045 C C . ALA B 1 43 ? 72.305 27.565 15.213 1.00 63.43 36 ALA B C 1
ATOM 3046 O O . ALA B 1 43 ? 72.219 27.416 16.428 1.00 66.90 36 ALA B O 1
ATOM 3048 N N . LYS B 1 44 ? 71.333 28.110 14.484 1.00 64.55 37 LYS B N 1
ATOM 3049 C CA . LYS B 1 44 ? 70.098 28.578 15.120 1.00 67.59 37 LYS B CA 1
ATOM 3050 C C . LYS B 1 44 ? 69.374 27.438 15.817 1.00 69.25 37 LYS B C 1
ATOM 3051 O O . LYS B 1 44 ? 68.905 27.595 16.954 1.00 73.25 37 LYS B O 1
ATOM 3057 N N . LEU B 1 45 ? 69.330 26.282 15.157 1.00 67.15 38 LEU B N 1
ATOM 3058 C CA . LEU B 1 45 ? 68.657 25.111 15.718 1.00 68.85 38 LEU B CA 1
ATOM 3059 C C . LEU B 1 45 ? 69.366 24.549 16.947 1.00 68.68 38 LEU B C 1
ATOM 3060 O O . LEU B 1 45 ? 68.716 24.207 17.939 1.00 72.63 38 LEU B O 1
ATOM 3065 N N . ARG B 1 46 ? 70.695 24.503 16.893 1.00 65.15 39 ARG B N 1
ATOM 3066 C CA . ARG B 1 46 ? 71.496 23.986 17.999 1.00 64.49 39 ARG B CA 1
ATOM 3067 C C . ARG B 1 46 ? 71.377 24.821 19.269 1.00 65.15 39 ARG B C 1
ATOM 3068 O O . ARG B 1 46 ? 71.371 24.270 20.366 1.00 67.12 39 ARG B O 1
ATOM 3076 N N . ARG B 1 47 ? 71.290 26.142 19.106 1.00 64.11 40 ARG B N 1
ATOM 3077 C CA . ARG B 1 47 ? 71.108 27.070 20.218 1.00 67.50 40 ARG B CA 1
ATOM 3078 C C . ARG B 1 47 ? 69.790 26.787 20.923 1.00 72.77 40 ARG B C 1
ATOM 3079 O O . ARG B 1 47 ? 69.708 26.843 22.153 1.00 76.09 40 ARG B O 1
ATOM 3087 N N . GLU B 1 48 ? 68.766 26.472 20.137 1.00 75.04 41 GLU B N 1
ATOM 3088 C CA . GLU B 1 48 ? 67.439 26.223 20.678 1.00 82.13 41 GLU B CA 1
ATOM 3089 C C . GLU B 1 48 ? 67.377 24.985 21.563 1.00 83.34 41 GLU B C 1
ATOM 3090 O O . GLU B 1 48 ? 66.587 24.948 22.501 1.00 89.38 41 GLU B O 1
ATOM 3096 N N . LEU B 1 49 ? 68.212 23.987 21.282 1.00 79.64 42 LEU B N 1
ATOM 3097 C CA . LEU B 1 49 ? 68.326 22.819 22.161 1.00 82.72 42 LEU B CA 1
ATOM 3098 C C . LEU B 1 49 ? 68.898 23.167 23.533 1.00 84.55 42 LEU B C 1
ATOM 3099 O O . LEU B 1 49 ? 68.661 22.460 24.516 1.00 87.90 42 LEU B O 1
ATOM 3104 N N . LEU B 1 50 ? 69.660 24.254 23.591 1.00 82.97 43 LEU B N 1
ATOM 3105 C CA . LEU B 1 50 ? 70.257 24.699 24.847 1.00 86.61 43 LEU B CA 1
ATOM 3106 C C . LEU B 1 50 ? 69.299 25.594 25.615 1.00 93.72 43 LEU B C 1
ATOM 3107 O O . LEU B 1 50 ? 69.046 25.376 26.797 1.00 96.66 43 LEU B O 1
ATOM 3112 N N . THR B 1 51 ? 68.770 26.602 24.919 1.00 99.00 44 THR B N 1
ATOM 3113 C CA . THR B 1 51 ? 67.910 27.635 25.511 1.00 108.00 44 THR B CA 1
ATOM 3114 C C . THR B 1 51 ? 66.518 27.080 25.856 1.00 117.89 44 THR B C 1
ATOM 3115 O O . THR B 1 51 ? 65.525 27.808 25.841 1.00 125.15 44 THR B O 1
ATOM 3119 N N . SER B 1 52 ? 66.465 25.788 26.179 1.00 122.28 45 SER B N 1
ATOM 3120 C CA . SER B 1 52 ? 65.211 25.090 26.478 1.00 132.52 45 SER B CA 1
ATOM 3121 C C . SER B 1 52 ? 64.585 25.381 27.863 1.00 142.34 45 SER B C 1
ATOM 3122 O O . SER B 1 52 ? 63.362 25.509 27.951 1.00 148.55 45 SER B O 1
ATOM 3125 N N . ALA B 1 53 ? 65.374 25.487 28.941 1.00 146.08 46 ALA B N 1
ATOM 3126 C CA . ALA B 1 53 ? 66.832 25.321 28.952 1.00 140.90 46 ALA B CA 1
ATOM 3127 C C . ALA B 1 53 ? 67.553 26.327 29.832 1.00 144.50 46 ALA B C 1
ATOM 3128 O O . ALA B 1 53 ? 67.374 26.334 31.054 1.00 147.32 46 ALA B O 1
ATOM 3129 N N . SER B 1 54 ? 68.375 27.169 29.203 1.00 142.47 47 SER B N 1
ATOM 3130 C CA . SER B 1 54 ? 69.111 28.227 29.902 1.00 145.58 47 SER B CA 1
ATOM 3131 C C . SER B 1 54 ? 68.259 29.458 30.162 1.00 152.19 47 SER B C 1
ATOM 3132 O O . SER B 1 54 ? 68.259 30.004 31.273 1.00 156.17 47 SER B O 1
ATOM 3133 N N . SER B 1 55 ? 67.540 29.893 29.126 1.00 151.57 48 SER B N 1
ATOM 3134 C CA . SER B 1 55 ? 66.580 30.991 29.231 1.00 155.25 48 SER B CA 1
ATOM 3135 C C . SER B 1 55 ? 65.146 30.518 29.056 1.00 159.43 48 SER B C 1
ATOM 3136 O O . SER B 1 55 ? 64.432 30.984 28.163 1.00 159.12 48 SER B O 1
ATOM 3137 N N . GLY B 1 56 ? 64.727 29.590 29.917 1.00 161.09 49 GLY B N 1
ATOM 3138 C CA . GLY B 1 56 ? 63.386 29.011 29.850 1.00 164.53 49 GLY B CA 1
ATOM 3139 C C . GLY B 1 56 ? 62.542 29.338 31.065 1.00 173.36 49 GLY B C 1
ATOM 3140 O O . GLY B 1 56 ? 62.824 30.302 31.783 1.00 175.38 49 GLY B O 1
ATOM 3141 N N . SER B 1 57 ? 61.505 28.529 31.286 1.00 178.50 50 SER B N 1
ATOM 3142 C CA . SER B 1 57 ? 60.588 28.684 32.420 1.00 185.25 50 SER B CA 1
ATOM 3143 C C . SER B 1 57 ? 61.292 28.635 33.762 1.00 183.66 50 SER B C 1
ATOM 3144 O O . SER B 1 57 ? 61.887 27.620 34.128 1.00 178.42 50 SER B O 1
ATOM 3145 N N . GLY B 1 58 ? 61.213 29.744 34.492 1.00 188.10 51 GLY B N 1
ATOM 3146 C CA . GLY B 1 58 ? 61.946 29.923 35.741 1.00 187.74 51 GLY B CA 1
ATOM 3147 C C . GLY B 1 58 ? 63.001 31.004 35.590 1.00 183.06 51 GLY B C 1
ATOM 3148 O O . GLY B 1 58 ? 63.318 31.707 36.554 1.00 184.21 51 GLY B O 1
ATOM 3149 N N . GLY B 1 59 ? 63.542 31.126 34.372 1.00 176.41 52 GLY B N 1
ATOM 3150 C CA . GLY B 1 59 ? 64.554 32.136 34.028 1.00 171.24 52 GLY B CA 1
ATOM 3151 C C . GLY B 1 59 ? 65.964 31.735 34.419 1.00 164.38 52 GLY B C 1
ATOM 3152 O O . GLY B 1 59 ? 66.807 31.464 33.549 1.00 153.26 52 GLY B O 1
ATOM 3153 N N . GLY B 1 60 ? 66.209 31.719 35.735 1.00 169.09 53 GLY B N 1
ATOM 3154 C CA . GLY B 1 60 ? 67.439 31.187 36.336 1.00 163.02 53 GLY B CA 1
ATOM 3155 C C . GLY B 1 60 ? 67.395 29.672 36.307 1.00 159.04 53 GLY B C 1
ATOM 3156 O O . GLY B 1 60 ? 67.283 29.013 37.344 1.00 161.00 53 GLY B O 1
ATOM 3157 N N . ALA B 1 61 ? 67.499 29.137 35.093 1.00 83.84 54 ALA B N 1
ATOM 3158 C CA . ALA B 1 61 ? 67.179 27.738 34.795 1.00 82.39 54 ALA B CA 1
ATOM 3159 C C . ALA B 1 61 ? 68.412 26.924 34.346 1.00 77.76 54 ALA B C 1
ATOM 3160 O O . ALA B 1 61 ? 69.465 27.482 33.994 1.00 78.64 54 ALA B O 1
ATOM 3162 N N . GLY B 1 62 ? 68.262 25.603 34.370 1.00 70.84 55 GLY B N 1
ATOM 3163 C CA . GLY B 1 62 ? 69.351 24.702 34.099 1.00 61.16 55 GLY B CA 1
ATOM 3164 C C . GLY B 1 62 ? 70.225 24.550 35.331 1.00 56.61 55 GLY B C 1
ATOM 3165 O O . GLY B 1 62 ? 69.772 24.112 36.394 1.00 55.34 55 GLY B O 1
ATOM 3166 N N . ILE B 1 63 ? 71.485 24.930 35.175 1.00 51.92 56 ILE B N 1
ATOM 3167 C CA . ILE B 1 63 ? 72.497 24.659 36.149 1.00 50.07 56 ILE B CA 1
ATOM 3168 C C . ILE B 1 63 ? 73.208 25.965 36.482 1.00 50.20 56 ILE B C 1
ATOM 3169 O O . ILE B 1 63 ? 73.743 26.617 35.590 1.00 51.03 56 ILE B O 1
ATOM 3174 N N . GLY B 1 64 ? 73.216 26.335 37.767 1.00 51.70 57 GLY B N 1
ATOM 3175 C CA . GLY B 1 64 ? 73.701 27.650 38.218 1.00 51.85 57 GLY B CA 1
ATOM 3176 C C . GLY B 1 64 ? 75.163 27.807 38.621 1.00 52.62 57 GLY B C 1
ATOM 3177 O O . GLY B 1 64 ? 75.551 28.872 39.096 1.00 53.77 57 GLY B O 1
ATOM 3178 N N . PHE B 1 65 ? 75.978 26.767 38.446 1.00 52.23 58 PHE B N 1
ATOM 3179 C CA . PHE B 1 65 ? 77.400 26.851 38.786 1.00 51.71 58 PHE B CA 1
ATOM 3180 C C . PHE B 1 65 ? 78.005 28.054 38.100 1.00 52.83 58 PHE B C 1
ATOM 3181 O O . PHE B 1 65 ? 77.895 28.189 36.885 1.00 54.24 58 PHE B O 1
ATOM 3189 N N . ASP B 1 66 ? 78.632 28.920 38.896 1.00 54.71 59 ASP B N 1
ATOM 3190 C CA . ASP B 1 66 ? 79.194 30.190 38.443 1.00 54.45 59 ASP B CA 1
ATOM 3191 C C . ASP B 1 66 ? 80.202 30.717 39.484 1.00 53.59 59 ASP B C 1
ATOM 3192 O O . ASP B 1 66 ? 79.806 31.133 40.586 1.00 51.86 59 ASP B O 1
ATOM 3197 N N . VAL B 1 67 ? 81.490 30.716 39.131 1.00 50.09 60 VAL B N 1
ATOM 3198 C CA . VAL B 1 67 ? 82.526 31.124 40.095 1.00 51.05 60 VAL B CA 1
ATOM 3199 C C . VAL B 1 67 ? 82.380 32.564 40.590 1.00 52.89 60 VAL B C 1
ATOM 3200 O O . VAL B 1 67 ? 82.623 32.839 41.772 1.00 54.41 60 VAL B O 1
ATOM 3204 N N . ALA B 1 68 ? 81.963 33.469 39.707 1.00 52.27 61 ALA B N 1
ATOM 3205 C CA . ALA B 1 68 ? 81.662 34.844 40.111 1.00 54.65 61 ALA B CA 1
ATOM 3206 C C . ALA B 1 68 ? 80.694 34.915 41.298 1.00 57.56 61 ALA B C 1
ATOM 3207 O O . ALA B 1 68 ? 80.915 35.673 42.234 1.00 59.84 61 ALA B O 1
ATOM 3209 N N . ARG B 1 69 ? 79.642 34.102 41.267 1.00 60.72 62 ARG B N 1
ATOM 3210 C CA . ARG B 1 69 ? 78.656 34.096 42.337 1.00 63.90 62 ARG B CA 1
ATOM 3211 C C . ARG B 1 69 ? 79.160 33.391 43.602 1.00 61.46 62 ARG B C 1
ATOM 3212 O O . ARG B 1 69 ? 78.898 33.834 44.721 1.00 66.34 62 ARG B O 1
ATOM 3220 N N . THR B 1 70 ? 79.899 32.305 43.428 1.00 57.46 63 THR B N 1
ATOM 3221 C CA . THR B 1 70 ? 80.150 31.384 44.536 1.00 56.97 63 THR B CA 1
ATOM 3222 C C . THR B 1 70 ? 81.611 31.369 44.979 1.00 55.59 63 THR B C 1
ATOM 3223 O O . THR B 1 70 ? 81.914 31.035 46.114 1.00 54.78 63 THR B O 1
ATOM 3227 N N . GLY B 1 71 ? 82.519 31.701 44.073 1.00 53.92 64 GLY B N 1
ATOM 3228 C CA . GLY B 1 71 ? 83.938 31.616 44.389 1.00 54.16 64 GLY B CA 1
ATOM 3229 C C . GLY B 1 71 ? 84.489 30.210 44.303 1.00 51.97 64 GLY B C 1
ATOM 3230 O O . GLY B 1 71 ? 85.602 29.951 44.766 1.00 54.08 64 GLY B O 1
ATOM 3231 N N . VAL B 1 72 ? 83.709 29.315 43.701 1.00 50.16 65 VAL B N 1
ATOM 3232 C CA . VAL B 1 72 ? 84.091 27.927 43.486 1.00 47.35 65 VAL B CA 1
ATOM 3233 C C . VAL B 1 72 ? 84.165 27.670 41.985 1.00 47.30 65 VAL B C 1
ATOM 3234 O O . VAL B 1 72 ? 83.148 27.711 41.284 1.00 50.49 65 VAL B O 1
ATOM 3238 N N . ALA B 1 73 ? 85.373 27.423 41.500 1.00 44.24 66 ALA B N 1
ATOM 3239 C CA . ALA B 1 73 ? 85.609 27.116 40.107 1.00 43.25 66 ALA B CA 1
ATOM 3240 C C . ALA B 1 73 ? 85.112 25.706 39.787 1.00 44.88 66 ALA B C 1
ATOM 3241 O O . ALA B 1 73 ? 85.156 24.826 40.658 1.00 45.71 66 ALA B O 1
ATOM 3243 N N . SER B 1 74 ? 84.678 25.476 38.543 1.00 43.54 67 SER B N 1
ATOM 3244 C CA . SER B 1 74 ? 84.300 24.126 38.124 1.00 44.12 67 SER B CA 1
ATOM 3245 C C . SER B 1 74 ? 85.141 23.574 36.998 1.00 43.68 67 SER B C 1
ATOM 3246 O O . SER B 1 74 ? 85.329 24.224 35.969 1.00 45.57 67 SER B O 1
ATOM 3249 N N . VAL B 1 75 ? 85.604 22.348 37.194 1.00 42.67 68 VAL B N 1
ATOM 3250 C CA . VAL B 1 75 ? 86.407 21.630 36.210 1.00 41.91 68 VAL B CA 1
ATOM 3251 C C . VAL B 1 75 ? 85.670 20.348 35.824 1.00 42.84 68 VAL B C 1
ATOM 3252 O O . VAL B 1 75 ? 85.309 19.537 36.687 1.00 41.58 68 VAL B O 1
ATOM 3256 N N . GLY B 1 76 ? 85.417 20.193 34.527 1.00 43.30 69 GLY B N 1
ATOM 3257 C CA . GLY B 1 76 ? 84.686 19.048 34.016 1.00 43.20 69 GLY B CA 1
ATOM 3258 C C . GLY B 1 76 ? 85.619 18.051 33.377 1.00 44.94 69 GLY B C 1
ATOM 3259 O O . GLY B 1 76 ? 86.564 18.433 32.683 1.00 46.44 69 GLY B O 1
ATOM 3260 N N . PHE B 1 77 ? 85.347 16.770 33.602 1.00 46.62 70 PHE B N 1
ATOM 3261 C CA . PHE B 1 77 ? 86.194 15.685 33.102 1.00 48.28 70 PHE B CA 1
ATOM 3262 C C . PHE B 1 77 ? 85.471 14.954 31.980 1.00 50.80 70 PHE B C 1
ATOM 3263 O O . PHE B 1 77 ? 84.394 14.380 32.208 1.00 54.04 70 PHE B O 1
ATOM 3271 N N . VAL B 1 78 ? 86.051 14.982 30.779 1.00 50.29 71 VAL B N 1
ATOM 3272 C CA . VAL B 1 78 ? 85.427 14.386 29.586 1.00 52.87 71 VAL B CA 1
ATOM 3273 C C . VAL B 1 78 ? 86.253 13.219 29.041 1.00 54.31 71 VAL B C 1
ATOM 3274 O O . VAL B 1 78 ? 87.451 13.367 28.784 1.00 54.93 71 VAL B O 1
ATOM 3278 N N . GLY B 1 79 ? 85.616 12.066 28.863 1.00 54.25 72 GLY B N 1
ATOM 3279 C CA . GLY B 1 79 ? 86.340 10.880 28.446 1.00 56.62 72 GLY B CA 1
ATOM 3280 C C . GLY B 1 79 ? 85.490 9.630 28.485 1.00 61.10 72 GLY B C 1
ATOM 3281 O O . GLY B 1 79 ? 84.551 9.530 29.273 1.00 61.54 72 GLY B O 1
ATOM 3282 N N . PHE B 1 80 ? 85.828 8.674 27.627 1.00 63.40 73 PHE B N 1
ATOM 3283 C CA . PHE B 1 80 ? 85.163 7.384 27.597 1.00 67.99 73 PHE B CA 1
ATOM 3284 C C . PHE B 1 80 ? 85.560 6.537 28.799 1.00 70.69 73 PHE B C 1
ATOM 3285 O O . PHE B 1 80 ? 86.516 6.874 29.504 1.00 69.65 73 PHE B O 1
ATOM 3293 N N . PRO B 1 81 ? 84.823 5.435 29.055 1.00 76.55 74 PRO B N 1
ATOM 3294 C CA . PRO B 1 81 ? 85.303 4.478 30.061 1.00 77.64 74 PRO B CA 1
ATOM 3295 C C . PRO B 1 81 ? 86.629 3.842 29.612 1.00 78.84 74 PRO B C 1
ATOM 3296 O O . PRO B 1 81 ? 86.959 3.868 28.418 1.00 80.43 74 PRO B O 1
ATOM 3300 N N . SER B 1 82 ? 87.379 3.285 30.556 1.00 77.98 75 SER B N 1
ATOM 3301 C CA . SER B 1 82 ? 88.649 2.589 30.247 1.00 82.20 75 SER B CA 1
ATOM 3302 C C . SER B 1 82 ? 89.760 3.455 29.610 1.00 77.94 75 SER B C 1
ATOM 3303 O O . SER B 1 82 ? 90.601 2.962 28.849 1.00 81.16 75 SER B O 1
ATOM 3306 N N . VAL B 1 83 ? 89.757 4.742 29.929 1.00 72.26 76 VAL B N 1
ATOM 3307 C CA . VAL B 1 83 ? 90.929 5.580 29.704 1.00 67.25 76 VAL B CA 1
ATOM 3308 C C . VAL B 1 83 ? 91.425 6.060 31.063 1.00 64.65 76 VAL B C 1
ATOM 3309 O O . VAL B 1 83 ? 92.342 6.865 31.139 1.00 63.27 76 VAL B O 1
ATOM 3313 N N . GLY B 1 84 ? 90.798 5.553 32.130 1.00 64.45 77 GLY B N 1
ATOM 3314 C CA . GLY B 1 84 ? 91.208 5.836 33.509 1.00 62.58 77 GLY B CA 1
ATOM 3315 C C . GLY B 1 84 ? 90.584 7.051 34.180 1.00 60.31 77 GLY B C 1
ATOM 3316 O O . GLY B 1 84 ? 91.075 7.514 35.219 1.00 60.28 77 GLY B O 1
ATOM 3317 N N . LYS B 1 85 ? 89.496 7.562 33.606 1.00 59.87 78 LYS B N 1
ATOM 3318 C CA . LYS B 1 85 ? 88.858 8.784 34.103 1.00 57.95 78 LYS B CA 1
ATOM 3319 C C . LYS B 1 85 ? 88.558 8.727 35.603 1.00 58.38 78 LYS B C 1
ATOM 3320 O O . LYS B 1 85 ? 88.941 9.631 36.348 1.00 60.40 78 LYS B O 1
ATOM 3326 N N . SER B 1 86 ? 87.915 7.651 36.048 1.00 59.17 79 SER B N 1
ATOM 3327 C CA . SER B 1 86 ? 87.487 7.539 37.445 1.00 59.54 79 SER B CA 1
ATOM 3328 C C . SER B 1 86 ? 88.638 7.325 38.419 1.00 56.79 79 SER B C 1
ATOM 3329 O O . SER B 1 86 ? 88.588 7.823 39.541 1.00 54.98 79 SER B O 1
ATOM 3332 N N . THR B 1 87 ? 89.662 6.585 37.994 1.00 56.22 80 THR B N 1
ATOM 3333 C CA . THR B 1 87 ? 90.899 6.465 38.777 1.00 54.46 80 THR B CA 1
ATOM 3334 C C . THR B 1 87 ? 91.482 7.858 38.998 1.00 51.57 80 THR B C 1
ATOM 3335 O O . THR B 1 87 ? 91.813 8.230 40.131 1.00 50.72 80 THR B O 1
ATOM 3339 N N . LEU B 1 88 ? 91.583 8.628 37.916 1.00 48.75 81 LEU B N 1
ATOM 3340 C CA . LEU B 1 88 ? 92.072 10.002 38.004 1.00 47.51 81 LEU B CA 1
ATOM 3341 C C . LEU B 1 88 ? 91.216 10.848 38.950 1.00 47.98 81 LEU B C 1
ATOM 3342 O O . LEU B 1 88 ? 91.746 11.569 39.796 1.00 47.95 81 LEU B O 1
ATOM 3347 N N . LEU B 1 89 ? 89.896 10.758 38.793 1.00 48.27 82 LEU B N 1
ATOM 3348 C CA . LEU B 1 89 ? 88.979 11.449 39.689 1.00 49.42 82 LEU B CA 1
ATOM 3349 C C . LEU B 1 89 ? 89.220 11.098 41.156 1.00 49.56 82 LEU B C 1
ATOM 3350 O O . LEU B 1 89 ? 89.312 11.990 42.004 1.00 49.38 82 LEU B O 1
ATOM 3355 N N . SER B 1 90 ? 89.351 9.804 41.436 1.00 49.51 83 SER B N 1
ATOM 3356 C CA . SER B 1 90 ? 89.536 9.326 42.793 1.00 52.18 83 SER B CA 1
ATOM 3357 C C . SER B 1 90 ? 90.810 9.855 43.423 1.00 52.78 83 SER B C 1
ATOM 3358 O O . SER B 1 90 ? 90.835 10.180 44.613 1.00 53.82 83 SER B O 1
ATOM 3361 N N . LYS B 1 91 ? 91.858 9.948 42.614 1.00 50.86 84 LYS B N 1
ATOM 3362 C CA . LYS B 1 91 ? 93.145 10.371 43.104 1.00 50.41 84 LYS B CA 1
ATOM 3363 C C . LYS B 1 91 ? 93.151 11.853 43.344 1.00 49.34 84 LYS B C 1
ATOM 3364 O O . LYS B 1 91 ? 93.660 12.318 44.366 1.00 49.81 84 LYS B O 1
ATOM 3370 N N . LEU B 1 92 ? 92.580 12.594 42.402 1.00 48.29 85 LEU B N 1
ATOM 3371 C CA . LEU B 1 92 ? 92.548 14.047 42.505 1.00 46.21 85 LEU B CA 1
ATOM 3372 C C . LEU B 1 92 ? 91.625 14.511 43.625 1.00 46.16 85 LEU B C 1
ATOM 3373 O O . LEU B 1 92 ? 91.935 15.484 44.302 1.00 45.92 85 LEU B O 1
ATOM 3378 N N . THR B 1 93 ? 90.502 13.820 43.821 1.00 45.75 86 THR B N 1
ATOM 3379 C CA . THR B 1 93 ? 89.539 14.223 44.844 1.00 46.74 86 THR B CA 1
ATOM 3380 C C . THR B 1 93 ? 89.876 13.609 46.192 1.00 49.91 86 THR B C 1
ATOM 3381 O O . THR B 1 93 ? 89.467 14.129 47.223 1.00 50.21 86 THR B O 1
ATOM 3385 N N . GLY B 1 94 ? 90.586 12.480 46.172 1.00 52.96 87 GLY B N 1
ATOM 3386 C CA . GLY B 1 94 ? 90.948 11.755 47.384 1.00 54.54 87 GLY B CA 1
ATOM 3387 C C . GLY B 1 94 ? 89.860 10.801 47.844 1.00 60.41 87 GLY B C 1
ATOM 3388 O O . GLY B 1 94 ? 90.018 10.120 48.864 1.00 62.18 87 GLY B O 1
ATOM 3389 N N . THR B 1 95 ? 88.746 10.745 47.114 1.00 61.99 88 THR B N 1
ATOM 3390 C CA . THR B 1 95 ? 87.666 9.813 47.463 1.00 65.96 88 THR B CA 1
ATOM 3391 C C . THR B 1 95 ? 87.332 8.879 46.310 1.00 66.98 88 THR B C 1
ATOM 3392 O O . THR B 1 95 ? 87.464 9.241 45.153 1.00 62.79 88 THR B O 1
ATOM 3396 N N . GLU B 1 96 ? 86.903 7.669 46.637 1.00 77.35 89 GLU B N 1
ATOM 3397 C CA . GLU B 1 96 ? 86.571 6.679 45.616 1.00 86.62 89 GLU B CA 1
ATOM 3398 C C . GLU B 1 96 ? 85.262 7.000 44.907 1.00 86.75 89 GLU B C 1
ATOM 3399 O O . GLU B 1 96 ? 84.345 7.556 45.508 1.00 86.22 89 GLU B O 1
ATOM 3405 N N . SER B 1 97 ? 85.186 6.642 43.626 1.00 93.30 90 SER B N 1
ATOM 3406 C CA . SER B 1 97 ? 84.001 6.915 42.802 1.00 100.38 90 SER B CA 1
ATOM 3407 C C . SER B 1 97 ? 82.724 6.314 43.407 1.00 104.41 90 SER B C 1
ATOM 3408 O O . SER B 1 97 ? 82.641 5.109 43.663 1.00 107.96 90 SER B O 1
ATOM 3411 N N . GLU B 1 98 ? 81.741 7.176 43.642 1.00 106.27 91 GLU B N 1
ATOM 3412 C CA . GLU B 1 98 ? 80.512 6.809 44.347 1.00 108.05 91 GLU B CA 1
ATOM 3413 C C . GLU B 1 98 ? 79.382 6.445 43.371 1.00 107.17 91 GLU B C 1
ATOM 3414 O O . GLU B 1 98 ? 79.302 5.321 42.867 1.00 103.27 91 GLU B O 1
ATOM 3420 N N . THR B 1 105 ? 71.154 7.304 37.836 1.00 80.30 98 THR B N 1
ATOM 3421 C CA . THR B 1 105 ? 71.465 8.627 38.398 1.00 79.04 98 THR B CA 1
ATOM 3422 C C . THR B 1 105 ? 70.857 9.818 37.619 1.00 75.95 98 THR B C 1
ATOM 3423 O O . THR B 1 105 ? 71.198 10.060 36.456 1.00 74.37 98 THR B O 1
ATOM 3427 N N . THR B 1 106 ? 69.974 10.567 38.275 1.00 73.74 99 THR B N 1
ATOM 3428 C CA . THR B 1 106 ? 69.491 11.828 37.727 1.00 69.90 99 THR B CA 1
ATOM 3429 C C . THR B 1 106 ? 70.259 13.028 38.290 1.00 65.11 99 THR B C 1
ATOM 3430 O O . THR B 1 106 ? 70.219 14.116 37.718 1.00 63.30 99 THR B O 1
ATOM 3434 N N . LEU B 1 107 ? 70.967 12.824 39.402 1.00 63.19 100 LEU B N 1
ATOM 3435 C CA . LEU B 1 107 ? 71.733 13.893 40.056 1.00 58.92 100 LEU B CA 1
ATOM 3436 C C . LEU B 1 107 ? 73.010 14.178 39.315 1.00 56.90 100 LEU B C 1
ATOM 3437 O O . LEU B 1 107 ? 73.587 13.294 38.705 1.00 59.26 100 LEU B O 1
ATOM 3442 N N . VAL B 1 108 ? 73.464 15.419 39.381 1.00 55.37 101 VAL B N 1
ATOM 3443 C CA . VAL B 1 108 ? 74.776 15.770 38.857 1.00 53.17 101 VAL B CA 1
ATOM 3444 C C . VAL B 1 108 ? 75.849 15.031 39.662 1.00 53.85 101 VAL B C 1
ATOM 3445 O O . VAL B 1 108 ? 75.797 14.992 40.898 1.00 54.59 101 VAL B O 1
ATOM 3449 N N . THR B 1 109 ? 76.808 14.436 38.961 1.00 54.70 102 THR B N 1
ATOM 3450 C CA . THR B 1 109 ? 77.889 13.705 39.620 1.00 56.18 102 THR B CA 1
ATOM 3451 C C . THR B 1 109 ? 78.986 14.655 40.064 1.00 54.58 102 THR B C 1
ATOM 3452 O O . THR B 1 109 ? 79.665 15.261 39.228 1.00 53.90 102 THR B O 1
ATOM 3456 N N . VAL B 1 110 ? 79.153 14.779 41.380 1.00 54.86 103 VAL B N 1
ATOM 3457 C CA . VAL B 1 110 ? 80.260 15.552 41.937 1.00 53.72 103 VAL B CA 1
ATOM 3458 C C . VAL B 1 110 ? 81.197 14.622 42.699 1.00 54.52 103 VAL B C 1
ATOM 3459 O O . VAL B 1 110 ? 80.981 14.353 43.884 1.00 56.70 103 VAL B O 1
ATOM 3463 N N . PRO B 1 111 ? 82.243 14.121 42.011 1.00 55.24 104 PRO B N 1
ATOM 3464 C CA . PRO B 1 111 ? 83.237 13.233 42.615 1.00 54.16 104 PRO B CA 1
ATOM 3465 C C . PRO B 1 111 ? 83.964 13.891 43.785 1.00 55.84 104 PRO B C 1
ATOM 3466 O O . PRO B 1 111 ? 84.434 13.189 44.686 1.00 55.80 104 PRO B O 1
ATOM 3470 N N . GLY B 1 112 ? 84.064 15.224 43.771 1.00 55.02 105 GLY B N 1
ATOM 3471 C CA . GLY B 1 112 ? 84.638 15.917 44.902 1.00 53.69 105 GLY B CA 1
ATOM 3472 C C . GLY B 1 112 ? 85.097 17.344 44.700 1.00 55.43 105 GLY B C 1
ATOM 3473 O O . GLY B 1 112 ? 85.374 17.795 43.576 1.00 54.69 105 GLY B O 1
ATOM 3474 N N . VAL B 1 113 ? 85.181 18.046 45.826 1.00 52.58 106 VAL B N 1
ATOM 3475 C CA . VAL B 1 113 ? 85.634 19.408 45.869 1.00 48.14 106 VAL B CA 1
ATOM 3476 C C . VAL B 1 113 ? 87.033 19.376 46.464 1.00 47.27 106 VAL B C 1
ATOM 3477 O O . VAL B 1 113 ? 87.253 18.735 47.488 1.00 46.87 106 VAL B O 1
ATOM 3481 N N . ILE B 1 114 ? 87.985 20.031 45.801 1.00 45.65 107 ILE B N 1
ATOM 3482 C CA . ILE B 1 114 ? 89.322 20.202 46.360 1.00 46.09 107 ILE B CA 1
ATOM 3483 C C . ILE B 1 114 ? 89.609 21.667 46.698 1.00 48.30 107 ILE B C 1
ATOM 3484 O O . ILE B 1 114 ? 88.904 22.576 46.225 1.00 49.15 107 ILE B O 1
ATOM 3489 N N . ARG B 1 115 ? 90.635 21.884 47.521 1.00 48.86 108 ARG B N 1
ATOM 3490 C CA . ARG B 1 115 ? 91.181 23.214 47.754 1.00 49.78 108 ARG B CA 1
ATOM 3491 C C . ARG B 1 115 ? 92.627 23.335 47.267 1.00 47.89 108 ARG B C 1
ATOM 3492 O O . ARG B 1 115 ? 93.510 22.617 47.721 1.00 46.05 108 ARG B O 1
ATOM 3500 N N . TYR B 1 116 ? 92.842 24.261 46.339 1.00 47.50 109 TYR B N 1
ATOM 3501 C CA . TYR B 1 116 ? 94.140 24.471 45.714 1.00 46.67 109 TYR B CA 1
ATOM 3502 C C . TYR B 1 116 ? 94.512 25.951 45.775 1.00 48.88 109 TYR B C 1
ATOM 3503 O O . TYR B 1 116 ? 93.703 26.834 45.453 1.00 48.31 109 TYR B O 1
ATOM 3512 N N . LYS B 1 117 ? 95.744 26.211 46.196 1.00 51.34 110 LYS B N 1
ATOM 3513 C CA . LYS B 1 117 ? 96.230 27.564 46.474 1.00 51.02 110 LYS B CA 1
ATOM 3514 C C . LYS B 1 117 ? 95.130 28.457 47.029 1.00 50.73 110 LYS B C 1
ATOM 3515 O O . LYS B 1 117 ? 94.942 29.579 46.565 1.00 50.71 110 LYS B O 1
ATOM 3521 N N . GLY B 1 118 ? 94.391 27.937 48.011 1.00 50.67 111 GLY B N 1
ATOM 3522 C CA . GLY B 1 118 ? 93.383 28.711 48.736 1.00 49.34 111 GLY B CA 1
ATOM 3523 C C . GLY B 1 118 ? 92.007 28.699 48.101 1.00 49.58 111 GLY B C 1
ATOM 3524 O O . GLY B 1 118 ? 91.026 29.091 48.746 1.00 51.11 111 GLY B O 1
ATOM 3525 N N . ALA B 1 119 ? 91.929 28.234 46.850 1.00 46.60 112 ALA B N 1
ATOM 3526 C CA . ALA B 1 119 ? 90.689 28.239 46.076 1.00 46.41 112 ALA B CA 1
ATOM 3527 C C . ALA B 1 119 ? 89.963 26.875 46.044 1.00 48.72 112 ALA B C 1
ATOM 3528 O O . ALA B 1 119 ? 90.577 25.807 45.805 1.00 50.38 112 ALA B O 1
ATOM 3530 N N . LYS B 1 120 ? 88.656 26.913 46.280 1.00 48.18 113 LYS B N 1
ATOM 3531 C CA . LYS B 1 120 ? 87.841 25.714 46.195 1.00 48.73 113 LYS B CA 1
ATOM 3532 C C . LYS B 1 120 ? 87.501 25.441 44.740 1.00 47.20 113 LYS B C 1
ATOM 3533 O O . LYS B 1 120 ? 86.927 26.290 44.065 1.00 46.98 113 LYS B O 1
ATOM 3539 N N . ILE B 1 121 ? 87.863 24.253 44.260 1.00 47.37 114 ILE B N 1
ATOM 3540 C CA . ILE B 1 121 ? 87.584 23.849 42.882 1.00 45.60 114 ILE B CA 1
ATOM 3541 C C . ILE B 1 121 ? 86.799 22.551 42.881 1.00 47.53 114 ILE B C 1
ATOM 3542 O O . ILE B 1 121 ? 87.199 21.571 43.488 1.00 52.66 114 ILE B O 1
ATOM 3547 N N . GLN B 1 122 ? 85.691 22.561 42.167 1.00 48.49 115 GLN B N 1
ATOM 3548 C CA . GLN B 1 122 ? 84.749 21.455 42.076 1.00 49.05 115 GLN B CA 1
ATOM 3549 C C . GLN B 1 122 ? 85.078 20.538 40.892 1.00 47.34 115 GLN B C 1
ATOM 3550 O O . GLN B 1 122 ? 85.160 21.001 39.746 1.00 45.15 115 GLN B O 1
ATOM 3556 N N . MET B 1 123 ? 85.267 19.248 41.152 1.00 46.96 116 MET B N 1
ATOM 3557 C CA . MET B 1 123 ? 85.560 18.329 40.071 1.00 47.77 116 MET B CA 1
ATOM 3558 C C . MET B 1 123 ? 84.250 17.708 39.646 1.00 50.40 116 MET B C 1
ATOM 3559 O O . MET B 1 123 ? 83.584 17.070 40.459 1.00 57.01 116 MET B O 1
ATOM 3564 N N . LEU B 1 124 ? 83.875 17.893 38.380 1.00 49.41 117 LEU B N 1
ATOM 3565 C CA . LEU B 1 124 ? 82.629 17.336 37.831 1.00 48.40 117 LEU B CA 1
ATOM 3566 C C . LEU B 1 124 ? 82.920 16.273 36.801 1.00 48.28 117 LEU B C 1
ATOM 3567 O O . LEU B 1 124 ? 83.693 16.491 35.877 1.00 49.75 117 LEU B O 1
ATOM 3572 N N . ASP B 1 125 ? 82.313 15.111 36.961 1.00 50.24 118 ASP B N 1
ATOM 3573 C CA . ASP B 1 125 ? 82.365 14.115 35.917 1.00 51.80 118 ASP B CA 1
ATOM 3574 C C . ASP B 1 125 ? 81.233 14.421 34.949 1.00 54.80 118 ASP B C 1
ATOM 3575 O O . ASP B 1 125 ? 80.153 14.859 35.359 1.00 56.04 118 ASP B O 1
ATOM 3580 N N . LEU B 1 126 ? 81.480 14.215 33.661 1.00 56.21 119 LEU B N 1
ATOM 3581 C CA . LEU B 1 126 ? 80.458 14.479 32.651 1.00 57.18 119 LEU B CA 1
ATOM 3582 C C . LEU B 1 126 ? 80.093 13.204 31.887 1.00 62.38 119 LEU B C 1
ATOM 3583 O O . LEU B 1 126 ? 80.333 13.112 30.687 1.00 62.52 119 LEU B O 1
ATOM 3588 N N . PRO B 1 127 ? 79.490 12.224 32.588 1.00 67.51 120 PRO B N 1
ATOM 3589 C CA . PRO B 1 127 ? 79.233 10.874 32.089 1.00 72.53 120 PRO B CA 1
ATOM 3590 C C . PRO B 1 127 ? 79.003 10.734 30.576 1.00 77.05 120 PRO B C 1
ATOM 3591 O O . PRO B 1 127 ? 79.950 10.455 29.814 1.00 83.52 120 PRO B O 1
ATOM 3595 N N . GLY B 1 128 ? 77.762 10.914 30.147 1.00 74.59 121 GLY B N 1
ATOM 3596 C CA . GLY B 1 128 ? 77.384 10.522 28.799 1.00 79.94 121 GLY B CA 1
ATOM 3597 C C . GLY B 1 128 ? 77.256 11.710 27.882 1.00 82.33 121 GLY B C 1
ATOM 3598 O O . GLY B 1 128 ? 76.396 11.736 26.998 1.00 86.10 121 GLY B O 1
ATOM 3599 N N . ILE B 1 129 ? 78.111 12.702 28.097 1.00 80.84 122 ILE B N 1
ATOM 3600 C CA . ILE B 1 129 ? 78.136 13.883 27.243 1.00 80.68 122 ILE B CA 1
ATOM 3601 C C . ILE B 1 129 ? 78.544 13.504 25.814 1.00 83.69 122 ILE B C 1
ATOM 3602 O O . ILE B 1 129 ? 78.049 14.067 24.838 1.00 86.56 122 ILE B O 1
ATOM 3607 N N . ILE B 1 130 ? 79.413 12.508 25.719 1.00 85.80 123 ILE B N 1
ATOM 3608 C CA . ILE B 1 130 ? 80.060 12.143 24.480 1.00 90.67 123 ILE B CA 1
ATOM 3609 C C . ILE B 1 130 ? 79.177 11.288 23.572 1.00 101.62 123 ILE B C 1
ATOM 3610 O O . ILE B 1 130 ? 78.823 11.715 22.469 1.00 107.20 123 ILE B O 1
ATOM 3615 N N . ASP B 1 131 ? 78.793 10.101 24.041 1.00 106.01 124 ASP B N 1
ATOM 3616 C CA . ASP B 1 131 ? 77.920 9.211 23.265 1.00 109.95 124 ASP B CA 1
ATOM 3617 C C . ASP B 1 131 ? 76.471 9.732 23.123 1.00 109.43 124 ASP B C 1
ATOM 3618 O O . ASP B 1 131 ? 75.592 9.024 22.625 1.00 111.43 124 ASP B O 1
ATOM 3623 N N . GLY B 1 132 ? 76.238 10.971 23.550 1.00 103.70 125 GLY B N 1
ATOM 3624 C CA . GLY B 1 132 ? 74.942 11.618 23.391 1.00 105.33 125 GLY B CA 1
ATOM 3625 C C . GLY B 1 132 ? 74.728 12.077 21.961 1.00 107.38 125 GLY B C 1
ATOM 3626 O O . GLY B 1 132 ? 73.724 12.716 21.649 1.00 107.35 125 GLY B O 1
ATOM 3627 N N . GLY B 1 140 ? 70.582 14.043 27.096 1.00 80.89 133 GLY B N 1
ATOM 3628 C CA . GLY B 1 140 ? 71.415 14.485 28.213 1.00 72.36 133 GLY B CA 1
ATOM 3629 C C . GLY B 1 140 ? 71.449 15.994 28.307 1.00 70.73 133 GLY B C 1
ATOM 3630 O O . GLY B 1 140 ? 72.533 16.586 28.282 1.00 72.14 133 GLY B O 1
ATOM 3631 N N . LYS B 1 141 ? 70.273 16.622 28.425 1.00 68.40 134 LYS B N 1
ATOM 3632 C CA . LYS B 1 141 ? 70.187 18.078 28.552 1.00 66.67 134 LYS B CA 1
ATOM 3633 C C . LYS B 1 141 ? 70.971 18.591 29.761 1.00 63.92 134 LYS B C 1
ATOM 3634 O O . LYS B 1 141 ? 71.681 19.600 29.675 1.00 64.88 134 LYS B O 1
ATOM 3640 N N . GLN B 1 142 ? 70.851 17.881 30.879 1.00 60.55 135 GLN B N 1
ATOM 3641 C CA . GLN B 1 142 ? 71.518 18.263 32.109 1.00 55.39 135 GLN B CA 1
ATOM 3642 C C . GLN B 1 142 ? 73.045 18.254 31.995 1.00 53.54 135 GLN B C 1
ATOM 3643 O O . GLN B 1 142 ? 73.692 19.247 32.369 1.00 52.61 135 GLN B O 1
ATOM 3649 N N . VAL B 1 143 ? 73.624 17.165 31.479 1.00 50.76 136 VAL B N 1
ATOM 3650 C CA . VAL B 1 143 ? 75.091 17.034 31.457 1.00 46.75 136 VAL B CA 1
ATOM 3651 C C . VAL B 1 143 ? 75.708 18.105 30.555 1.00 46.46 136 VAL B C 1
ATOM 3652 O O . VAL B 1 143 ? 76.734 18.726 30.901 1.00 43.62 136 VAL B O 1
ATOM 3656 N N . ILE B 1 144 ? 75.045 18.351 29.424 1.00 47.40 137 ILE B N 1
ATOM 3657 C CA . ILE B 1 144 ? 75.425 19.439 28.537 1.00 46.72 137 ILE B CA 1
ATOM 3658 C C . ILE B 1 144 ? 75.440 20.756 29.317 1.00 46.82 137 ILE B C 1
ATOM 3659 O O . ILE B 1 144 ? 76.473 21.459 29.355 1.00 46.19 137 ILE B O 1
ATOM 3664 N N . ALA B 1 145 ? 74.319 21.072 29.972 1.00 47.25 138 ALA B N 1
ATOM 3665 C CA . ALA B 1 145 ? 74.250 22.279 30.818 1.00 47.04 138 ALA B CA 1
ATOM 3666 C C . ALA B 1 145 ? 75.365 22.332 31.881 1.00 45.46 138 ALA B C 1
ATOM 3667 O O . ALA B 1 145 ? 75.944 23.392 32.126 1.00 46.21 138 ALA B O 1
ATOM 3669 N N . VAL B 1 146 ? 75.682 21.203 32.501 1.00 44.43 139 VAL B N 1
ATOM 3670 C CA . VAL B 1 146 ? 76.795 21.199 33.446 1.00 44.05 139 VAL B CA 1
ATOM 3671 C C . VAL B 1 146 ? 78.070 21.608 32.709 1.00 44.07 139 VAL B C 1
ATOM 3672 O O . VAL B 1 146 ? 78.768 22.539 33.136 1.00 43.23 139 VAL B O 1
ATOM 3676 N N . ALA B 1 147 ? 78.347 20.942 31.585 1.00 45.09 140 ALA B N 1
ATOM 3677 C CA . ALA B 1 147 ? 79.595 21.177 30.855 1.00 45.17 140 ALA B CA 1
ATOM 3678 C C . ALA B 1 147 ? 79.760 22.643 30.515 1.00 45.61 140 ALA B C 1
ATOM 3679 O O . ALA B 1 147 ? 80.837 23.204 30.675 1.00 46.88 140 ALA B O 1
ATOM 3681 N N . ARG B 1 148 ? 78.682 23.268 30.062 1.00 47.16 141 ARG B N 1
ATOM 3682 C CA . ARG B 1 148 ? 78.748 24.651 29.580 1.00 47.97 141 ARG B CA 1
ATOM 3683 C C . ARG B 1 148 ? 78.938 25.622 30.726 1.00 48.20 141 ARG B C 1
ATOM 3684 O O . ARG B 1 148 ? 79.185 26.798 30.521 1.00 52.51 141 ARG B O 1
ATOM 3692 N N . THR B 1 149 ? 78.849 25.102 31.935 1.00 46.90 142 THR B N 1
ATOM 3693 C CA . THR B 1 149 ? 79.006 25.871 33.141 1.00 46.40 142 THR B CA 1
ATOM 3694 C C . THR B 1 149 ? 80.462 25.858 33.663 1.00 46.99 142 THR B C 1
ATOM 3695 O O . THR B 1 149 ? 80.826 26.681 34.500 1.00 48.14 142 THR B O 1
ATOM 3699 N N . CYS B 1 150 ? 81.284 24.939 33.156 1.00 46.12 143 CYS B N 1
ATOM 3700 C CA . CYS B 1 150 ? 82.676 24.760 33.596 1.00 46.98 143 CYS B CA 1
ATOM 3701 C C . CYS B 1 150 ? 83.651 25.879 33.226 1.00 47.86 143 CYS B C 1
ATOM 3702 O O . CYS B 1 150 ? 83.459 26.578 32.246 1.00 50.98 143 CYS B O 1
ATOM 3705 N N . ASN B 1 151 ? 84.718 26.021 34.009 1.00 49.42 144 ASN B N 1
ATOM 3706 C CA . ASN B 1 151 ? 85.757 27.036 33.755 1.00 48.48 144 ASN B CA 1
ATOM 3707 C C . ASN B 1 151 ? 86.935 26.457 32.983 1.00 47.01 144 ASN B C 1
ATOM 3708 O O . ASN B 1 151 ? 87.698 27.194 32.350 1.00 47.04 144 ASN B O 1
ATOM 3713 N N . LEU B 1 152 ? 87.068 25.135 33.049 1.00 45.94 145 LEU B N 1
ATOM 3714 C CA . LEU B 1 152 ? 88.081 24.399 32.296 1.00 47.14 145 LEU B CA 1
ATOM 3715 C C . LEU B 1 152 ? 87.635 22.949 32.120 1.00 48.41 145 LEU B C 1
ATOM 3716 O O . LEU B 1 152 ? 86.955 22.383 32.992 1.00 49.96 145 LEU B O 1
ATOM 3721 N N . LEU B 1 153 ? 88.017 22.340 31.005 1.00 48.04 146 LEU B N 1
ATOM 3722 C CA . LEU B 1 153 ? 87.792 20.916 30.849 1.00 48.06 146 LEU B CA 1
ATOM 3723 C C . LEU B 1 153 ? 89.083 20.086 30.841 1.00 48.93 146 LEU B C 1
ATOM 3724 O O . LEU B 1 153 ? 90.153 20.557 30.437 1.00 47.75 146 LEU B O 1
ATOM 3729 N N . PHE B 1 154 ? 88.967 18.854 31.324 1.00 48.85 147 PHE B N 1
ATOM 3730 C CA . PHE B 1 154 ? 89.992 17.847 31.135 1.00 48.68 147 PHE B CA 1
ATOM 3731 C C . PHE B 1 154 ? 89.494 16.868 30.110 1.00 50.36 147 PHE B C 1
ATOM 3732 O O . PHE B 1 154 ? 88.505 16.170 30.338 1.00 53.16 147 PHE B O 1
ATOM 3740 N N . ILE B 1 155 ? 90.174 16.820 28.976 1.00 50.49 148 ILE B N 1
ATOM 3741 C CA . ILE B 1 155 ? 89.871 15.832 27.968 1.00 50.88 148 ILE B CA 1
ATOM 3742 C C . ILE B 1 155 ? 90.822 14.666 28.191 1.00 52.15 148 ILE B C 1
ATOM 3743 O O . ILE B 1 155 ? 92.039 14.803 27.985 1.00 55.00 148 ILE B O 1
ATOM 3748 N N . ILE B 1 156 ? 90.270 13.540 28.646 1.00 50.14 149 ILE B N 1
ATOM 3749 C CA . ILE B 1 156 ? 91.089 12.405 29.059 1.00 50.86 149 ILE B CA 1
ATOM 3750 C C . ILE B 1 156 ? 91.205 11.448 27.890 1.00 53.31 149 ILE B C 1
ATOM 3751 O O . ILE B 1 156 ? 90.195 10.962 27.382 1.00 55.44 149 ILE B O 1
ATOM 3756 N N . LEU B 1 157 ? 92.436 11.176 27.468 1.00 53.65 150 LEU B N 1
ATOM 3757 C CA . LEU B 1 157 ? 92.685 10.236 26.369 1.00 55.80 150 LEU B CA 1
ATOM 3758 C C . LEU B 1 157 ? 93.669 9.141 26.786 1.00 57.54 150 LEU B C 1
ATOM 3759 O O . LEU B 1 157 ? 94.449 9.308 27.736 1.00 57.59 150 LEU B O 1
ATOM 3764 N N . ASP B 1 158 ? 93.619 8.015 26.086 1.00 59.53 151 ASP B N 1
ATOM 3765 C CA . ASP B 1 158 ? 94.635 6.991 26.234 1.00 60.47 151 ASP B CA 1
ATOM 3766 C C . ASP B 1 158 ? 95.679 7.255 25.157 1.00 62.33 151 ASP B C 1
ATOM 3767 O O . ASP B 1 158 ? 95.429 7.039 23.963 1.00 64.21 151 ASP B O 1
ATOM 3772 N N . VAL B 1 159 ? 96.848 7.720 25.587 1.00 60.71 152 VAL B N 1
ATOM 3773 C CA . VAL B 1 159 ? 97.906 8.134 24.672 1.00 61.77 152 VAL B CA 1
ATOM 3774 C C . VAL B 1 159 ? 98.282 7.058 23.643 1.00 65.34 152 VAL B C 1
ATOM 3775 O O . VAL B 1 159 ? 98.874 7.371 22.612 1.00 67.59 152 VAL B O 1
ATOM 3779 N N . ASN B 1 160 ? 97.921 5.805 23.910 1.00 67.10 153 ASN B N 1
ATOM 3780 C CA . ASN B 1 160 ? 98.274 4.698 23.008 1.00 72.49 153 ASN B CA 1
ATOM 3781 C C . ASN B 1 160 ? 97.327 4.509 21.804 1.00 77.91 153 ASN B C 1
ATOM 3782 O O . ASN B 1 160 ? 97.728 3.928 20.786 1.00 80.16 153 ASN B O 1
ATOM 3787 N N . LYS B 1 161 ? 96.075 4.967 21.943 1.00 78.52 154 LYS B N 1
ATOM 3788 C CA . LYS B 1 161 ? 95.156 5.200 20.808 1.00 78.11 154 LYS B CA 1
ATOM 3789 C C . LYS B 1 161 ? 94.132 6.307 21.132 1.00 74.20 154 LYS B C 1
ATOM 3790 O O . LYS B 1 161 ? 92.969 6.034 21.457 1.00 72.00 154 LYS B O 1
ATOM 3796 N N . PRO B 1 162 ? 94.587 7.569 21.046 1.00 68.79 155 PRO B N 1
ATOM 3797 C CA . PRO B 1 162 ? 93.825 8.737 21.438 1.00 66.03 155 PRO B CA 1
ATOM 3798 C C . PRO B 1 162 ? 92.970 9.372 20.343 1.00 65.67 155 PRO B C 1
ATOM 3799 O O . PRO B 1 162 ? 92.005 10.064 20.656 1.00 62.87 155 PRO B O 1
ATOM 3803 N N . LEU B 1 163 ? 93.324 9.142 19.083 1.00 68.47 156 LEU B N 1
ATOM 3804 C CA . LEU B 1 163 ? 92.843 9.970 17.970 1.00 69.19 156 LEU B CA 1
ATOM 3805 C C . LEU B 1 163 ? 91.340 9.965 17.704 1.00 69.85 156 LEU B C 1
ATOM 3806 O O . LEU B 1 163 ? 90.743 11.026 17.473 1.00 67.95 156 LEU B O 1
ATOM 3811 N N . HIS B 1 164 ? 90.736 8.779 17.734 1.00 71.99 157 HIS B N 1
ATOM 3812 C CA . HIS B 1 164 ? 89.297 8.654 17.512 1.00 74.03 157 HIS B CA 1
ATOM 3813 C C . HIS B 1 164 ? 88.537 9.404 18.579 1.00 70.75 157 HIS B C 1
ATOM 3814 O O . HIS B 1 164 ? 87.643 10.195 18.266 1.00 69.69 157 HIS B O 1
ATOM 3821 N N . HIS B 1 165 ? 88.914 9.177 19.840 1.00 68.01 158 HIS B N 1
ATOM 3822 C CA . HIS B 1 165 ? 88.323 9.869 20.984 1.00 65.74 158 HIS B CA 1
ATOM 3823 C C . HIS B 1 165 ? 88.464 11.364 20.907 1.00 65.38 158 HIS B C 1
ATOM 3824 O O . HIS B 1 165 ? 87.501 12.088 21.150 1.00 66.07 158 HIS B O 1
ATOM 3831 N N . LYS B 1 166 ? 89.660 11.852 20.585 1.00 64.43 159 LYS B N 1
ATOM 3832 C CA . LYS B 1 166 ? 89.868 13.288 20.483 1.00 64.25 159 LYS B CA 1
ATOM 3833 C C . LYS B 1 166 ? 88.897 13.882 19.457 1.00 66.71 159 LYS B C 1
ATOM 3834 O O . LYS B 1 166 ? 88.204 14.863 19.730 1.00 66.41 159 LYS B O 1
ATOM 3840 N N . GLN B 1 167 ? 88.825 13.250 18.295 1.00 69.90 160 GLN B N 1
ATOM 3841 C CA . GLN B 1 167 ? 88.004 13.730 17.215 1.00 72.43 160 GLN B CA 1
ATOM 3842 C C . GLN B 1 167 ? 86.529 13.818 17.617 1.00 71.86 160 GLN B C 1
ATOM 3843 O O . GLN B 1 167 ? 85.882 14.844 17.378 1.00 71.93 160 GLN B O 1
ATOM 3849 N N . ILE B 1 168 ? 86.024 12.747 18.234 1.00 70.12 161 ILE B N 1
ATOM 3850 C CA . ILE B 1 168 ? 84.615 12.625 18.652 1.00 68.99 161 ILE B CA 1
ATOM 3851 C C . ILE B 1 168 ? 84.216 13.607 19.771 1.00 66.72 161 ILE B C 1
ATOM 3852 O O . ILE B 1 168 ? 83.157 14.243 19.702 1.00 67.65 161 ILE B O 1
ATOM 3857 N N . ILE B 1 169 ? 85.064 13.712 20.793 1.00 64.01 162 ILE B N 1
ATOM 3858 C CA . ILE B 1 169 ? 84.853 14.607 21.934 1.00 61.50 162 ILE B CA 1
ATOM 3859 C C . ILE B 1 169 ? 84.855 16.081 21.502 1.00 60.96 162 ILE B C 1
ATOM 3860 O O . ILE B 1 169 ? 83.978 16.858 21.893 1.00 59.42 162 ILE B O 1
ATOM 3865 N N . GLU B 1 170 ? 85.840 16.463 20.696 1.00 61.15 163 GLU B N 1
ATOM 3866 C CA . GLU B 1 170 ? 85.868 17.806 20.145 1.00 61.68 163 GLU B CA 1
ATOM 3867 C C . GLU B 1 170 ? 84.617 18.107 19.323 1.00 63.00 163 GLU B C 1
ATOM 3868 O O . GLU B 1 170 ? 84.075 19.202 19.427 1.00 63.87 163 GLU B O 1
ATOM 3874 N N . LYS B 1 171 ? 84.150 17.134 18.543 1.00 63.64 164 LYS B N 1
ATOM 3875 C CA . LYS B 1 171 ? 82.956 17.309 17.723 1.00 67.94 164 LYS B CA 1
ATOM 3876 C C . LYS B 1 171 ? 81.699 17.567 18.564 1.00 67.44 164 LYS B C 1
ATOM 3877 O O . LYS B 1 171 ? 80.916 18.468 18.258 1.00 67.36 164 LYS B O 1
ATOM 3883 N N . GLU B 1 172 ? 81.526 16.792 19.631 1.00 66.99 165 GLU B N 1
ATOM 3884 C CA . GLU B 1 172 ? 80.346 16.913 20.476 1.00 66.96 165 GLU B CA 1
ATOM 3885 C C . GLU B 1 172 ? 80.344 18.189 21.310 1.00 63.80 165 GLU B C 1
ATOM 3886 O O . GLU B 1 172 ? 79.303 18.845 21.456 1.00 64.38 165 GLU B O 1
ATOM 3892 N N . LEU B 1 173 ? 81.505 18.555 21.840 1.00 59.24 166 LEU B N 1
ATOM 3893 C CA . LEU B 1 173 ? 81.620 19.787 22.608 1.00 56.17 166 LEU B CA 1
ATOM 3894 C C . LEU B 1 173 ? 81.417 21.017 21.729 1.00 58.04 166 LEU B C 1
ATOM 3895 O O . LEU B 1 173 ? 80.616 21.890 22.063 1.00 58.57 166 LEU B O 1
ATOM 3900 N N . GLU B 1 174 ? 82.104 21.081 20.592 1.00 58.71 167 GLU B N 1
ATOM 3901 C CA . GLU B 1 174 ? 81.882 22.189 19.675 1.00 60.56 167 GLU B CA 1
ATOM 3902 C C . GLU B 1 174 ? 80.406 22.245 19.301 1.00 60.45 167 GLU B C 1
ATOM 3903 O O . GLU B 1 174 ? 79.829 23.322 19.239 1.00 60.72 167 GLU B O 1
ATOM 3909 N N . GLY B 1 175 ? 79.796 21.076 19.095 1.00 60.62 168 GLY B N 1
ATOM 3910 C CA . GLY B 1 175 ? 78.389 20.957 18.708 1.00 59.27 168 GLY B CA 1
ATOM 3911 C C . GLY B 1 175 ? 77.389 21.569 19.673 1.00 58.36 168 GLY B C 1
ATOM 3912 O O . GLY B 1 175 ? 76.254 21.834 19.294 1.00 59.15 168 GLY B O 1
ATOM 3913 N N . VAL B 1 176 ? 77.801 21.796 20.922 1.00 56.41 169 VAL B N 1
ATOM 3914 C CA . VAL B 1 176 ? 76.918 22.388 21.942 1.00 54.86 169 VAL B CA 1
ATOM 3915 C C . VAL B 1 176 ? 77.423 23.749 22.393 1.00 54.46 169 VAL B C 1
ATOM 3916 O O . VAL B 1 176 ? 77.174 24.165 23.533 1.00 53.47 169 VAL B O 1
ATOM 3920 N N . GLY B 1 177 ? 78.148 24.430 21.507 1.00 55.75 170 GLY B N 1
ATOM 3921 C CA . GLY B 1 177 ? 78.588 25.818 21.745 1.00 55.48 170 GLY B CA 1
ATOM 3922 C C . GLY B 1 177 ? 79.845 26.037 22.584 1.00 53.74 170 GLY B C 1
ATOM 3923 O O . GLY B 1 177 ? 80.199 27.179 22.894 1.00 54.23 170 GLY B O 1
ATOM 3924 N N . ILE B 1 178 ? 80.516 24.962 22.970 1.00 50.73 171 ILE B N 1
ATOM 3925 C CA . ILE B 1 178 ? 81.774 25.099 23.681 1.00 49.26 171 ILE B CA 1
ATOM 3926 C C . ILE B 1 178 ? 82.903 25.251 22.664 1.00 51.52 171 ILE B C 1
ATOM 3927 O O . ILE B 1 178 ? 82.972 24.517 21.685 1.00 53.32 171 ILE B O 1
ATOM 3932 N N . ARG B 1 179 ? 83.775 26.225 22.905 1.00 52.39 172 ARG B N 1
ATOM 3933 C CA . ARG B 1 179 ? 84.869 26.555 22.000 1.00 53.72 172 ARG B CA 1
ATOM 3934 C C . ARG B 1 179 ? 86.146 26.452 22.787 1.00 53.64 172 ARG B C 1
ATOM 3935 O O . ARG B 1 179 ? 86.440 27.325 23.610 1.00 53.64 172 ARG B O 1
ATOM 3943 N N . LEU B 1 180 ? 86.892 25.379 22.534 1.00 55.82 173 LEU B N 1
ATOM 3944 C CA . LEU B 1 180 ? 88.004 24.959 23.398 1.00 55.21 173 LEU B CA 1
ATOM 3945 C C . LEU B 1 180 ? 89.300 25.672 23.079 1.00 56.54 173 LEU B C 1
ATOM 3946 O O . LEU B 1 180 ? 89.733 25.709 21.921 1.00 58.72 173 LEU B O 1
ATOM 3951 N N . ASN B 1 181 ? 89.932 26.211 24.117 1.00 56.63 174 ASN B N 1
ATOM 3952 C CA . ASN B 1 181 ? 91.218 26.901 23.969 1.00 57.45 174 ASN B CA 1
ATOM 3953 C C . ASN B 1 181 ? 91.153 27.994 22.893 1.00 59.09 174 ASN B C 1
ATOM 3954 O O . ASN B 1 181 ? 92.115 28.197 22.150 1.00 60.19 174 ASN B O 1
ATOM 3959 N N . LYS B 1 182 ? 90.005 28.669 22.804 1.00 95.64 175 LYS B N 1
ATOM 3960 C CA . LYS B 1 182 ? 89.796 29.734 21.82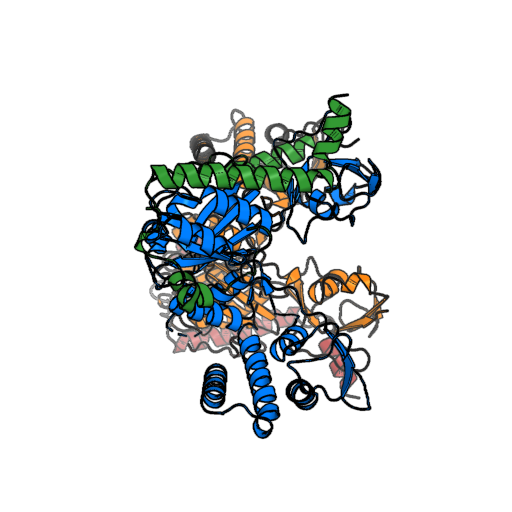4 1.00 91.47 175 LYS B CA 1
ATOM 3961 C C . LYS B 1 182 ? 89.411 31.042 22.489 1.00 91.01 175 LYS B C 1
ATOM 3962 O O . LYS B 1 182 ? 88.756 31.060 23.531 1.00 91.63 175 LYS B O 1
ATOM 3968 N N . THR B 1 183 ? 89.836 32.135 21.870 1.00 90.79 176 THR B N 1
ATOM 3969 C CA . THR B 1 183 ? 89.358 33.463 22.218 1.00 90.21 176 THR B CA 1
ATOM 3970 C C . THR B 1 183 ? 88.351 33.890 21.153 1.00 83.60 176 THR B C 1
ATOM 3971 O O . THR B 1 183 ? 88.500 33.519 19.980 1.00 82.09 176 THR B O 1
ATOM 3975 N N . PRO B 1 184 ? 87.317 34.665 21.550 1.00 81.14 177 PRO B N 1
ATOM 3976 C CA . PRO B 1 184 ? 86.281 35.094 20.592 1.00 75.65 177 PRO B CA 1
ATOM 3977 C C . PRO B 1 184 ? 86.862 35.786 19.360 1.00 75.00 177 PRO B C 1
ATOM 3978 O O . PRO B 1 184 ? 87.836 36.532 19.472 1.00 77.36 177 PRO B O 1
ATOM 3982 N N . PRO B 1 185 ? 86.281 35.525 18.179 1.00 73.07 178 PRO B N 1
ATOM 3983 C CA . PRO B 1 185 ? 86.782 36.196 16.979 1.00 73.72 178 PRO B CA 1
ATOM 3984 C C . PRO B 1 185 ? 86.647 37.710 17.103 1.00 77.11 178 PRO B C 1
ATOM 3985 O O . PRO B 1 185 ? 85.719 38.206 17.762 1.00 75.62 178 PRO B O 1
ATOM 3989 N N . ASP B 1 186 ? 87.591 38.431 16.501 1.00 82.03 179 ASP B N 1
ATOM 3990 C CA . ASP B 1 186 ? 87.571 39.885 16.535 1.00 85.79 179 ASP B CA 1
ATOM 3991 C C . ASP B 1 186 ? 86.763 40.424 15.354 1.00 83.91 179 ASP B C 1
ATOM 3992 O O . ASP B 1 186 ? 87.316 40.814 14.327 1.00 85.75 179 ASP B O 1
ATOM 3997 N N . ILE B 1 187 ? 85.443 40.405 15.521 1.00 80.59 180 ILE B N 1
ATOM 3998 C CA . ILE B 1 187 ? 84.490 40.915 14.542 1.00 80.30 180 ILE B CA 1
ATOM 3999 C C . ILE B 1 187 ? 83.436 41.713 15.297 1.00 82.42 180 ILE B C 1
ATOM 4000 O O . ILE B 1 187 ? 82.813 41.197 16.223 1.00 80.74 180 ILE B O 1
ATOM 4005 N N . LEU B 1 188 ? 83.236 42.967 14.911 1.00 87.89 181 LEU B N 1
ATOM 4006 C CA . LEU B 1 188 ? 82.199 43.781 15.538 1.00 92.18 181 LEU B CA 1
ATOM 4007 C C . LEU B 1 188 ? 80.995 43.949 14.627 1.00 92.13 181 LEU B C 1
ATOM 4008 O O . LEU B 1 188 ? 81.141 44.279 13.451 1.00 94.35 181 LEU B O 1
ATOM 4013 N N . ILE B 1 189 ? 79.806 43.708 15.174 1.00 91.61 182 ILE B N 1
ATOM 4014 C CA . ILE B 1 189 ? 78.563 43.861 14.418 1.00 92.10 182 ILE B CA 1
ATOM 4015 C C . ILE B 1 189 ? 77.695 44.963 15.024 1.00 99.11 182 ILE B C 1
ATOM 4016 O O . ILE B 1 189 ? 77.091 44.784 16.086 1.00 100.02 182 ILE B O 1
ATOM 4021 N N . LYS B 1 190 ? 77.661 46.109 14.350 1.00 105.54 183 LYS B N 1
ATOM 4022 C CA . LYS B 1 190 ? 76.788 47.207 14.737 1.00 112.43 183 LYS B CA 1
ATOM 4023 C C . LYS B 1 190 ? 75.476 47.084 13.957 1.00 113.87 183 LYS B C 1
ATOM 4024 O O . LYS B 1 190 ? 75.437 47.313 12.741 1.00 113.03 183 LYS B O 1
ATOM 4030 N N . LYS B 1 191 ? 74.419 46.690 14.671 1.00 114.55 184 LYS B N 1
ATOM 4031 C CA . LYS B 1 191 ? 73.063 46.572 14.123 1.00 116.07 184 LYS B CA 1
ATOM 4032 C C . LYS B 1 191 ? 72.483 47.955 13.822 1.00 124.32 184 LYS B C 1
ATOM 4033 O O . LYS B 1 191 ? 72.568 48.863 14.655 1.00 130.42 184 LYS B O 1
ATOM 4039 N N . LYS B 1 192 ? 71.897 48.113 12.635 1.00 125.40 185 LYS B N 1
ATOM 4040 C CA . LYS B 1 192 ? 71.414 49.426 12.189 1.00 133.62 185 LYS B CA 1
ATOM 4041 C C . LYS B 1 192 ? 69.957 49.460 11.720 1.00 137.36 185 LYS B C 1
ATOM 4042 O O . LYS B 1 192 ? 69.400 48.448 11.288 1.00 131.71 185 LYS B O 1
ATOM 4048 N N . GLU B 1 193 ? 69.362 50.647 11.815 1.00 147.39 186 GLU B N 1
ATOM 4049 C CA . GLU B 1 193 ? 67.965 50.884 11.456 1.00 154.04 186 GLU B CA 1
ATOM 4050 C C . GLU B 1 193 ? 67.715 50.709 9.961 1.00 153.80 186 GLU B C 1
ATOM 4051 O O . GLU B 1 193 ? 66.670 50.193 9.555 1.00 154.80 186 GLU B O 1
ATOM 4057 N N . LYS B 1 194 ? 68.680 51.141 9.152 1.00 153.29 187 LYS B N 1
ATOM 4058 C CA . LYS B 1 194 ? 68.532 51.162 7.700 1.00 154.83 187 LYS B CA 1
ATOM 4059 C C . LYS B 1 194 ? 69.907 51.221 7.040 1.00 151.15 187 LYS B C 1
ATOM 4060 O O . LYS B 1 194 ? 70.910 51.490 7.704 1.00 148.78 187 LYS B O 1
ATOM 4066 N N . GLY B 1 195 ? 69.949 50.950 5.738 1.00 151.00 188 GLY B N 1
ATOM 4067 C CA . GLY B 1 195 ? 71.181 51.084 4.968 1.00 149.70 188 GLY B CA 1
ATOM 4068 C C . GLY B 1 195 ? 71.790 49.801 4.431 1.00 141.08 188 GLY B C 1
ATOM 4069 O O . GLY B 1 195 ? 72.740 49.854 3.650 1.00 141.68 188 GLY B O 1
ATOM 4070 N N . GLY B 1 196 ? 71.259 48.652 4.847 1.00 133.77 189 GLY B N 1
ATOM 4071 C CA . GLY B 1 196 ? 71.751 47.355 4.372 1.00 125.72 189 GLY B CA 1
ATOM 4072 C C . GLY B 1 196 ? 73.005 46.876 5.084 1.00 119.26 189 GLY B C 1
ATOM 4073 O O . GLY B 1 196 ? 73.359 47.390 6.145 1.00 119.78 189 GLY B O 1
ATOM 4074 N N . ILE B 1 197 ? 73.676 45.885 4.502 1.00 114.11 190 ILE B N 1
ATOM 4075 C CA . ILE B 1 197 ? 74.897 45.310 5.085 1.00 107.50 190 ILE B CA 1
ATOM 4076 C C . ILE B 1 197 ? 76.159 45.913 4.452 1.00 111.07 190 ILE B C 1
ATOM 4077 O O . ILE B 1 197 ? 76.300 45.941 3.229 1.00 115.05 190 ILE B O 1
ATOM 4082 N N . SER B 1 198 ? 77.066 46.404 5.293 1.00 110.54 191 SER B N 1
ATOM 4083 C CA . SER B 1 198 ? 78.346 46.931 4.821 1.00 113.88 191 SER B CA 1
ATOM 4084 C C . SER B 1 198 ? 79.496 46.396 5.676 1.00 107.97 191 SER B C 1
ATOM 4085 O O . SER B 1 198 ? 79.313 46.100 6.855 1.00 102.49 191 SER B O 1
ATOM 4088 N N . ILE B 1 199 ? 80.678 46.300 5.068 1.00 109.76 192 ILE B N 1
ATOM 4089 C CA . ILE B 1 199 ? 81.779 45.502 5.603 1.00 106.15 192 ILE B CA 1
ATOM 4090 C C . ILE B 1 199 ? 83.089 46.279 5.751 1.00 111.10 192 ILE B C 1
ATOM 4091 O O . ILE B 1 199 ? 83.560 46.889 4.806 1.00 117.73 192 ILE B O 1
ATOM 4096 N N . THR B 1 200 ? 83.670 46.236 6.948 1.00 110.45 193 THR B N 1
ATOM 4097 C CA . THR B 1 200 ? 85.011 46.773 7.195 1.00 116.06 193 THR B CA 1
ATOM 4098 C C . THR B 1 200 ? 86.024 45.628 7.206 1.00 112.66 193 THR B C 1
ATOM 4099 O O . THR B 1 200 ? 85.711 44.515 7.631 1.00 104.25 193 THR B O 1
ATOM 4103 N N . ASN B 1 201 ? 87.234 45.908 6.732 1.00 119.20 194 ASN B N 1
ATOM 4104 C CA . ASN B 1 201 ? 88.219 44.860 6.510 1.00 118.92 194 ASN B CA 1
ATOM 4105 C C . ASN B 1 201 ? 89.672 45.246 6.812 1.00 125.44 194 ASN B C 1
ATOM 4106 O O . ASN B 1 201 ? 90.216 46.213 6.266 1.00 134.25 194 ASN B O 1
ATOM 4111 N N . THR B 1 202 ? 90.283 44.456 7.685 1.00 122.58 195 THR B N 1
ATOM 4112 C CA . THR B 1 202 ? 91.694 44.561 8.025 1.00 128.07 195 THR B CA 1
ATOM 4113 C C . THR B 1 202 ? 92.282 43.178 7.812 1.00 126.19 195 THR B C 1
ATOM 4114 O O . THR B 1 202 ? 91.764 42.193 8.354 1.00 121.15 195 THR B O 1
ATOM 4118 N N . VAL B 1 203 ? 93.362 43.100 7.036 1.00 132.04 196 VAL B N 1
ATOM 4119 C CA . VAL B 1 203 ? 93.912 41.820 6.572 1.00 132.06 196 VAL B CA 1
ATOM 4120 C C . VAL B 1 203 ? 92.977 41.281 5.488 1.00 128.88 196 VAL B C 1
ATOM 4121 O O . VAL B 1 203 ? 91.759 41.302 5.658 1.00 121.69 196 VAL B O 1
ATOM 4125 N N . PRO B 1 204 ? 93.542 40.831 4.353 1.00 135.13 197 PRO B N 1
ATOM 4126 C CA . PRO B 1 204 ? 92.726 40.195 3.318 1.00 133.07 197 PRO B CA 1
ATOM 4127 C C . PRO B 1 204 ? 91.857 39.061 3.869 1.00 123.87 197 PRO B C 1
ATOM 4128 O O . PRO B 1 204 ? 92.317 38.267 4.700 1.00 121.71 197 PRO B O 1
ATOM 4132 N N . LEU B 1 205 ? 90.603 39.018 3.418 1.00 118.85 198 LEU B N 1
ATOM 4133 C CA . LEU B 1 205 ? 89.672 37.947 3.758 1.00 109.13 198 LEU B CA 1
ATOM 4134 C C . LEU B 1 205 ? 89.796 36.820 2.742 1.00 111.63 198 LEU B C 1
ATOM 4135 O O . LEU B 1 205 ? 89.463 36.985 1.569 1.00 115.09 198 LEU B O 1
ATOM 4140 N N . THR B 1 206 ? 90.279 35.675 3.211 1.00 111.09 199 THR B N 1
ATOM 4141 C CA . THR B 1 206 ? 90.587 34.532 2.354 1.00 115.68 199 THR B CA 1
ATOM 4142 C C . THR B 1 206 ? 89.442 33.525 2.291 1.00 110.65 199 THR B C 1
ATOM 4143 O O . THR B 1 206 ? 89.232 32.872 1.272 1.00 114.79 199 THR B O 1
ATOM 4147 N N . HIS B 1 207 ? 88.697 33.413 3.382 1.00 103.80 200 HIS B N 1
ATOM 4148 C CA . HIS B 1 207 ? 87.735 32.332 3.538 1.00 101.12 200 HIS B CA 1
ATOM 4149 C C . HIS B 1 207 ? 86.310 32.779 3.387 1.00 96.69 200 HIS B C 1
ATOM 4150 O O . HIS B 1 207 ? 85.393 31.959 3.388 1.00 94.48 200 HIS B O 1
ATOM 4157 N N . LEU B 1 208 ? 86.113 34.084 3.235 1.00 96.68 201 LEU B N 1
ATOM 4158 C CA . LEU B 1 208 ? 84.786 34.665 3.324 1.00 92.22 201 LEU B CA 1
ATOM 4159 C C . LEU B 1 208 ? 84.515 35.654 2.204 1.00 96.84 201 LEU B C 1
ATOM 4160 O O . LEU B 1 208 ? 85.297 36.578 1.970 1.00 101.76 201 LEU B O 1
ATOM 4165 N N . GLY B 1 209 ? 83.407 35.436 1.502 1.00 96.49 202 GLY B N 1
ATOM 4166 C CA . GLY B 1 209 ? 82.927 36.372 0.493 1.00 100.84 202 GLY B CA 1
ATOM 4167 C C . GLY B 1 209 ? 81.717 37.097 1.040 1.00 97.17 202 GLY B C 1
ATOM 4168 O O . GLY B 1 209 ? 81.067 36.609 1.971 1.00 91.21 202 GLY B O 1
ATOM 4169 N N . ASN B 1 210 ? 81.421 38.268 0.476 1.00 101.54 203 ASN B N 1
ATOM 4170 C CA . ASN B 1 210 ? 80.228 39.037 0.852 1.00 100.23 203 ASN B CA 1
ATOM 4171 C C . ASN B 1 210 ? 78.979 38.209 0.587 1.00 98.41 203 ASN B C 1
ATOM 4172 O O . ASN B 1 210 ? 77.991 38.276 1.317 1.00 95.98 203 ASN B O 1
ATOM 4177 N N . ASP B 1 211 ? 79.060 37.451 -0.496 1.00 101.42 204 ASP B N 1
ATOM 4178 C CA . ASP B 1 211 ? 78.250 36.285 -0.771 1.00 99.69 204 ASP B CA 1
ATOM 4179 C C . ASP B 1 211 ? 77.753 35.568 0.494 1.00 92.21 204 ASP B C 1
ATOM 4180 O O . ASP B 1 211 ? 76.589 35.692 0.892 1.00 89.10 204 ASP B O 1
ATOM 4185 N N . GLU B 1 212 ? 78.656 34.816 1.113 1.00 89.10 205 GLU B N 1
ATOM 4186 C CA . GLU B 1 212 ? 78.372 34.075 2.326 1.00 82.64 205 GLU B CA 1
ATOM 4187 C C . GLU B 1 212 ? 77.879 34.993 3.427 1.00 79.20 205 GLU B C 1
ATOM 4188 O O . GLU B 1 212 ? 76.948 34.653 4.144 1.00 77.55 205 GLU B O 1
ATOM 4194 N N . ILE B 1 213 ? 78.514 36.150 3.576 1.00 80.15 206 ILE B N 1
ATOM 4195 C CA . ILE B 1 213 ? 78.137 37.087 4.632 1.00 78.13 206 ILE B CA 1
ATOM 4196 C C . ILE B 1 213 ? 76.653 37.443 4.529 1.00 79.52 206 ILE B C 1
ATOM 4197 O O . ILE B 1 213 ? 75.909 37.313 5.504 1.00 77.50 206 ILE B O 1
ATOM 4202 N N . ARG B 1 214 ? 76.232 37.853 3.336 1.00 83.82 207 ARG B N 1
ATOM 4203 C CA . ARG B 1 214 ? 74.853 38.257 3.074 1.00 87.48 207 ARG B CA 1
ATOM 4204 C C . ARG B 1 214 ? 73.871 37.128 3.390 1.00 84.39 207 ARG B C 1
ATOM 4205 O O . ARG B 1 214 ? 72.768 37.374 3.880 1.00 85.42 207 ARG B O 1
ATOM 4213 N N . ALA B 1 215 ? 74.280 35.896 3.093 1.00 81.40 208 ALA B N 1
ATOM 4214 C CA . ALA B 1 215 ? 73.458 34.719 3.329 1.00 78.53 208 ALA B CA 1
ATOM 4215 C C . ALA B 1 215 ? 73.201 34.513 4.820 1.00 74.47 208 ALA B C 1
ATOM 4216 O O . ALA B 1 215 ? 72.069 34.230 5.222 1.00 75.75 208 ALA B O 1
ATOM 4218 N N . VAL B 1 216 ? 74.248 34.672 5.632 1.00 71.04 209 VAL B N 1
ATOM 4219 C CA . VAL B 1 216 ? 74.153 34.519 7.095 1.00 66.90 209 VAL B CA 1
ATOM 4220 C C . VAL B 1 216 ? 73.282 35.600 7.728 1.00 68.75 209 VAL B C 1
ATOM 4221 O O . VAL B 1 216 ? 72.371 35.297 8.498 1.00 68.87 209 VAL B O 1
ATOM 4225 N N . MET B 1 217 ? 73.549 36.854 7.375 1.00 71.79 210 MET B N 1
ATOM 4226 C CA . MET B 1 217 ? 72.791 37.984 7.896 1.00 74.57 210 MET B CA 1
ATOM 4227 C C . MET B 1 217 ? 71.325 37.897 7.528 1.00 76.92 210 MET B C 1
ATOM 4228 O O . MET B 1 217 ? 70.455 38.339 8.284 1.00 79.30 210 MET B O 1
ATOM 4233 N N . SER B 1 218 ? 71.055 37.324 6.365 1.00 77.73 211 SER B N 1
ATOM 4234 C CA . SER B 1 218 ? 69.686 37.150 5.911 1.00 82.18 211 SER B CA 1
ATOM 4235 C C . SER B 1 218 ? 69.000 36.080 6.761 1.00 80.85 211 SER B C 1
ATOM 4236 O O . SER B 1 218 ? 67.857 36.250 7.194 1.00 83.67 211 SER B O 1
ATOM 4239 N N . GLU B 1 219 ? 69.715 34.994 7.030 1.00 77.04 212 GLU B N 1
ATOM 4240 C CA . GLU B 1 219 ? 69.139 33.913 7.804 1.00 77.84 212 GLU B CA 1
ATOM 4241 C C . GLU B 1 219 ? 68.894 34.324 9.262 1.00 79.13 212 GLU B C 1
ATOM 4242 O O . GLU B 1 219 ? 67.993 33.793 9.916 1.00 82.11 212 GLU B O 1
ATOM 4248 N N . TYR B 1 220 ? 69.673 35.287 9.753 1.00 77.29 213 TYR B N 1
ATOM 4249 C CA . TYR B 1 220 ? 69.442 35.840 11.083 1.00 80.10 213 TYR B CA 1
ATOM 4250 C C . TYR B 1 220 ? 68.393 36.950 11.125 1.00 87.48 213 TYR B C 1
ATOM 4251 O O . TYR B 1 220 ? 68.187 37.562 12.173 1.00 90.65 213 TYR B O 1
ATOM 4260 N N . ARG B 1 221 ? 67.715 37.180 9.999 1.00 91.07 214 ARG B N 1
ATOM 4261 C CA . ARG B 1 221 ? 66.690 38.229 9.869 1.00 98.07 214 ARG B CA 1
ATOM 4262 C C . ARG B 1 221 ? 67.263 39.630 10.135 1.00 98.09 214 ARG B C 1
ATOM 4263 O O . ARG B 1 221 ? 66.561 40.513 10.636 1.00 103.11 214 ARG B O 1
ATOM 4271 N N . ILE B 1 222 ? 68.538 39.826 9.798 1.00 93.07 215 ILE B N 1
ATOM 4272 C CA . ILE B 1 222 ? 69.198 41.129 9.956 1.00 95.66 215 ILE B CA 1
ATOM 4273 C C . ILE B 1 222 ? 69.322 41.836 8.603 1.00 100.14 215 ILE B C 1
ATOM 4274 O O . ILE B 1 222 ? 70.085 41.406 7.725 1.00 98.05 215 ILE B O 1
ATOM 4279 N N . ASN B 1 223 ? 68.563 42.922 8.449 1.00 107.29 216 ASN B N 1
ATOM 4280 C CA . ASN B 1 223 ? 68.499 43.672 7.192 1.00 111.55 216 ASN B CA 1
ATOM 4281 C C . ASN B 1 223 ? 69.570 44.738 7.024 1.00 113.10 216 ASN B C 1
ATOM 4282 O O . ASN B 1 223 ? 70.026 44.992 5.908 1.00 115.08 216 ASN B O 1
ATOM 4287 N N . SER B 1 224 ? 69.959 45.367 8.129 1.00 112.85 217 SER B N 1
ATOM 4288 C CA . SER B 1 224 ? 70.906 46.473 8.087 1.00 115.56 217 SER B CA 1
ATOM 4289 C C . SER B 1 224 ? 71.899 46.420 9.250 1.00 111.27 217 SER B C 1
ATOM 4290 O O . SER B 1 224 ? 71.498 46.430 10.416 1.00 112.35 217 SER B O 1
ATOM 4293 N N . ALA B 1 225 ? 73.192 46.359 8.920 1.00 107.55 218 ALA B N 1
ATOM 4294 C CA . ALA B 1 225 ? 74.273 46.363 9.917 1.00 103.36 218 ALA B CA 1
ATOM 4295 C C . ALA B 1 225 ? 75.630 46.745 9.314 1.00 103.06 218 ALA B C 1
ATOM 4296 O O . ALA B 1 225 ? 75.826 46.677 8.097 1.00 103.85 218 ALA B O 1
ATOM 4298 N N . GLU B 1 226 ? 76.564 47.146 10.171 1.00 102.54 219 GLU B N 1
ATOM 4299 C CA . GLU B 1 226 ? 77.931 47.405 9.741 1.00 102.86 219 GLU B CA 1
ATOM 4300 C C . GLU B 1 226 ? 78.833 46.412 10.428 1.00 96.41 219 GLU B C 1
ATOM 4301 O O . GLU B 1 226 ? 78.891 46.366 11.657 1.00 96.09 219 GLU B O 1
ATOM 4307 N N . ILE B 1 227 ? 79.534 45.617 9.629 1.00 92.11 220 ILE B N 1
ATOM 4308 C CA . ILE B 1 227 ? 80.372 44.547 10.150 1.00 86.55 220 ILE B CA 1
ATOM 4309 C C . ILE B 1 227 ? 81.854 44.879 9.977 1.00 89.61 220 ILE B C 1
ATOM 4310 O O . ILE B 1 227 ? 82.310 45.152 8.860 1.00 92.39 220 ILE B O 1
ATOM 4315 N N . ALA B 1 228 ? 82.589 44.862 11.090 1.00 89.26 221 ALA B N 1
ATOM 4316 C CA . ALA B 1 228 ? 84.018 45.182 11.100 1.00 93.38 221 ALA B CA 1
ATOM 4317 C C . ALA B 1 228 ? 84.880 43.948 11.370 1.00 90.13 221 ALA B C 1
ATOM 4318 O O . ALA B 1 228 ? 84.850 43.391 12.468 1.00 88.18 221 ALA B O 1
ATOM 4320 N N . PHE B 1 229 ? 85.634 43.523 10.357 1.00 92.62 222 PHE B N 1
ATOM 4321 C CA . PHE B 1 229 ? 86.485 42.332 10.444 1.00 91.66 222 PHE B CA 1
ATOM 4322 C C . PHE B 1 229 ? 87.921 42.701 10.750 1.00 97.53 222 PHE B C 1
ATOM 4323 O O . PHE B 1 229 ? 88.571 43.393 9.970 1.00 104.40 222 PHE B O 1
ATOM 4331 N N . ARG B 1 230 ? 88.416 42.217 11.881 1.00 97.34 223 ARG B N 1
ATOM 4332 C CA . ARG B 1 230 ? 89.791 42.473 12.282 1.00 103.68 223 ARG B CA 1
ATOM 4333 C C . ARG B 1 230 ? 90.620 41.195 12.268 1.00 101.81 223 ARG B C 1
ATOM 4334 O O . ARG B 1 230 ? 91.680 41.127 12.883 1.00 105.94 223 ARG B O 1
ATOM 4342 N N . CYS B 1 231 ? 90.130 40.191 11.551 1.00 96.64 224 CYS B N 1
ATOM 4343 C CA . CYS B 1 231 ? 90.772 38.885 11.484 1.00 94.98 224 CYS B CA 1
ATOM 4344 C C . CYS B 1 231 ? 90.358 38.193 10.193 1.00 93.59 224 CYS B C 1
ATOM 4345 O O . CYS B 1 231 ? 89.341 38.546 9.592 1.00 91.45 224 CYS B O 1
ATOM 4348 N N . ASP B 1 232 ? 91.142 37.212 9.763 1.00 95.67 225 ASP B N 1
ATOM 4349 C CA . ASP B 1 232 ? 90.773 36.423 8.598 1.00 95.82 225 ASP B CA 1
ATOM 4350 C C . ASP B 1 232 ? 89.679 35.430 8.995 1.00 89.95 225 ASP B C 1
ATOM 4351 O O . ASP B 1 232 ? 89.937 34.243 9.216 1.00 89.46 225 ASP B O 1
ATOM 4356 N N . ALA B 1 233 ? 88.452 35.938 9.084 1.00 86.05 226 ALA B N 1
ATOM 4357 C CA . ALA B 1 233 ? 87.318 35.188 9.633 1.00 80.45 226 ALA B CA 1
ATOM 4358 C C . ALA B 1 233 ? 86.774 34.099 8.718 1.00 78.54 226 ALA B C 1
ATOM 4359 O O . ALA B 1 233 ? 86.758 34.246 7.493 1.00 80.98 226 ALA B O 1
ATOM 4361 N N . THR B 1 234 ? 86.329 33.007 9.332 1.00 74.45 227 THR B N 1
ATOM 4362 C CA . THR B 1 234 ? 85.555 31.985 8.633 1.00 73.89 227 THR B CA 1
ATOM 4363 C C . THR B 1 234 ? 84.073 32.287 8.835 1.00 70.44 227 THR B C 1
ATOM 4364 O O . THR B 1 234 ? 83.712 33.085 9.706 1.00 69.52 227 THR B O 1
ATOM 4368 N N . VAL B 1 235 ? 83.211 31.665 8.039 1.00 70.34 228 VAL B N 1
ATOM 4369 C CA . VAL B 1 235 ? 81.772 31.804 8.266 1.00 67.77 228 VAL B CA 1
ATOM 4370 C C . VAL B 1 235 ? 81.414 31.370 9.687 1.00 64.09 228 VAL B C 1
ATOM 4371 O O . VAL B 1 235 ? 80.626 32.038 10.357 1.00 62.54 228 VAL B O 1
ATOM 4375 N N . ASP B 1 236 ? 82.042 30.292 10.157 1.00 64.92 229 ASP B N 1
ATOM 4376 C CA . ASP B 1 236 ? 81.868 29.817 11.541 1.00 63.28 229 ASP B CA 1
ATOM 4377 C C . ASP B 1 236 ? 82.173 30.865 12.598 1.00 61.70 229 ASP B C 1
ATOM 4378 O O . ASP B 1 236 ? 81.508 30.892 13.636 1.00 59.46 229 ASP B O 1
ATOM 4383 N N . ASP B 1 237 ? 83.183 31.704 12.333 1.00 62.32 230 ASP B N 1
ATOM 4384 C CA . ASP B 1 237 ? 83.573 32.782 13.243 1.00 62.70 230 ASP B CA 1
ATOM 4385 C C . ASP B 1 237 ? 82.484 33.835 13.319 1.00 60.83 230 ASP B C 1
ATOM 4386 O O . ASP B 1 237 ? 82.137 34.308 14.407 1.00 60.15 230 ASP B O 1
ATOM 4391 N N . LEU B 1 238 ? 81.956 34.203 12.155 1.00 59.27 231 LEU B N 1
ATOM 4392 C CA . LEU B 1 238 ? 80.884 35.179 12.089 1.00 59.11 231 LEU B CA 1
ATOM 4393 C C . LEU B 1 238 ? 79.685 34.695 12.892 1.00 58.14 231 LEU B C 1
ATOM 4394 O O . LEU B 1 238 ? 79.126 35.428 13.711 1.00 60.18 231 LEU B O 1
ATOM 4399 N N . ILE B 1 239 ? 79.319 33.444 12.666 1.00 56.41 232 ILE B N 1
ATOM 4400 C CA . ILE B 1 239 ? 78.217 32.828 13.370 1.00 56.13 232 ILE B CA 1
ATOM 4401 C C . ILE B 1 239 ? 78.494 32.760 14.872 1.00 56.96 232 ILE B C 1
ATOM 4402 O O . ILE B 1 239 ? 77.579 32.912 15.682 1.00 58.22 232 ILE B O 1
ATOM 4407 N N . ASP B 1 240 ? 79.753 32.551 15.242 1.00 68.31 233 ASP B N 1
ATOM 4408 C CA . ASP B 1 240 ? 80.109 32.523 16.657 1.00 65.88 233 ASP B CA 1
ATOM 4409 C C . ASP B 1 240 ? 79.851 33.871 17.320 1.00 66.46 233 ASP B C 1
ATOM 4410 O O . ASP B 1 240 ? 79.377 33.925 18.455 1.00 66.89 233 ASP B O 1
ATOM 4415 N N . VAL B 1 241 ? 80.127 34.954 16.596 1.00 67.23 234 VAL B N 1
ATOM 4416 C CA . VAL B 1 241 ? 79.924 36.298 17.124 1.00 65.79 234 VAL B CA 1
ATOM 4417 C C . VAL B 1 241 ? 78.435 36.607 17.176 1.00 66.72 234 VAL B C 1
ATOM 4418 O O . VAL B 1 241 ? 77.946 37.166 18.150 1.00 65.25 234 VAL B O 1
ATOM 4422 N N . LEU B 1 242 ? 77.711 36.226 16.129 1.00 69.10 235 LEU B N 1
ATOM 4423 C CA . LEU B 1 242 ? 76.265 36.384 16.115 1.00 69.62 235 LEU B CA 1
ATOM 4424 C C . LEU B 1 242 ? 75.660 35.619 17.278 1.00 68.37 235 LEU B C 1
ATOM 4425 O O . LEU B 1 242 ? 74.658 36.037 17.838 1.00 68.13 235 LEU B O 1
ATOM 4430 N N . GLU B 1 243 ? 76.288 34.505 17.648 1.00 67.64 236 GLU B N 1
ATOM 4431 C CA . GLU B 1 243 ? 75.792 33.669 18.726 1.00 67.48 236 GLU B CA 1
ATOM 4432 C C . GLU B 1 243 ? 76.602 33.857 19.994 1.00 67.70 236 GLU B C 1
ATOM 4433 O O . GLU B 1 243 ? 76.763 32.907 20.770 1.00 67.55 236 GLU B O 1
ATOM 4439 N N . ALA B 1 244 ? 77.115 35.066 20.218 1.00 68.99 237 ALA B N 1
ATOM 4440 C CA . ALA B 1 244 ? 78.112 35.253 21.287 1.00 68.72 237 ALA B CA 1
ATOM 4441 C C . ALA B 1 244 ? 77.584 34.888 22.680 1.00 67.48 237 ALA B C 1
ATOM 4442 O O . ALA B 1 244 ? 78.309 34.336 23.497 1.00 66.60 237 ALA B O 1
ATOM 4444 N N . SER B 1 245 ? 76.311 35.160 22.939 1.00 68.33 238 SER B N 1
ATOM 4445 C CA . SER B 1 245 ? 75.778 34.960 24.281 1.00 67.47 238 SER B CA 1
ATOM 4446 C C . SER B 1 245 ? 75.537 33.498 24.682 1.00 65.84 238 SER B C 1
ATOM 4447 O O . SER B 1 245 ? 75.422 33.193 25.876 1.00 66.08 238 SER B O 1
ATOM 4450 N N . SER B 1 246 ? 75.485 32.591 23.703 1.00 64.59 239 SER B N 1
ATOM 4451 C CA . SER B 1 246 ? 75.399 31.155 24.020 1.00 61.89 239 SER B CA 1
ATOM 4452 C C . SER B 1 246 ? 76.718 30.399 23.884 1.00 58.34 239 SER B C 1
ATOM 4453 O O . SER B 1 246 ? 76.854 29.308 24.418 1.00 59.92 239 SER B O 1
ATOM 4456 N N . ARG B 1 247 ? 77.694 30.974 23.195 1.00 57.23 240 ARG B N 1
ATOM 4457 C CA . ARG B 1 247 ? 79.031 30.373 23.142 1.00 55.40 240 ARG B CA 1
ATOM 4458 C C . ARG B 1 247 ? 79.691 30.367 24.514 1.00 53.59 240 ARG B C 1
ATOM 4459 O O . ARG B 1 247 ? 79.478 31.266 25.318 1.00 55.44 240 ARG B O 1
ATOM 4467 N N . ARG B 1 248 ? 80.462 29.331 24.794 1.00 51.82 241 ARG B N 1
ATOM 4468 C CA . ARG B 1 248 ? 81.193 29.241 26.041 1.00 50.04 241 ARG B CA 1
ATOM 4469 C C . ARG B 1 248 ? 82.654 28.977 25.715 1.00 51.39 241 ARG B C 1
ATOM 4470 O O . ARG B 1 248 ? 83.023 27.851 25.377 1.00 52.69 241 ARG B O 1
ATOM 4478 N N . TYR B 1 249 ? 83.483 30.014 25.796 1.00 52.70 242 TYR B N 1
ATOM 4479 C CA . TYR B 1 249 ? 84.919 29.868 25.538 1.00 52.23 242 TYR B CA 1
ATOM 4480 C C . TYR B 1 249 ? 85.601 29.290 26.754 1.00 52.47 242 TYR B C 1
ATOM 4481 O O . TYR B 1 249 ? 85.346 29.729 27.866 1.00 53.33 242 TYR B O 1
ATOM 4490 N N . MET B 1 250 ? 86.454 28.291 26.565 1.00 52.86 243 MET B N 1
ATOM 4491 C CA . MET B 1 250 ? 87.076 27.700 27.736 1.00 53.52 243 MET B CA 1
ATOM 4492 C C . MET B 1 250 ? 88.329 26.873 27.480 1.00 54.05 243 MET B C 1
ATOM 4493 O O . MET B 1 250 ? 88.443 26.179 26.461 1.00 55.56 243 MET B O 1
ATOM 4498 N N . PRO B 1 251 ? 89.284 26.961 28.412 1.00 50.73 244 PRO B N 1
ATOM 4499 C CA . PRO B 1 251 ? 90.506 26.199 28.246 1.00 49.59 244 PRO B CA 1
ATOM 4500 C C . PRO B 1 251 ? 90.212 24.726 28.449 1.00 48.74 244 PRO B C 1
ATOM 4501 O O . PRO B 1 251 ? 89.276 24.375 29.170 1.00 52.01 244 PRO B O 1
ATOM 4505 N N . ALA B 1 252 ? 90.978 23.875 27.789 1.00 46.47 245 ALA B N 1
ATOM 4506 C CA . ALA B 1 252 ? 90.843 22.452 27.968 1.00 47.14 245 ALA B CA 1
ATOM 4507 C C . ALA B 1 252 ? 92.237 21.831 27.993 1.00 49.65 245 ALA B C 1
ATOM 4508 O O . ALA B 1 252 ? 93.126 22.242 27.237 1.00 50.73 245 ALA B O 1
ATOM 4510 N N . ILE B 1 253 ? 92.432 20.856 28.873 1.00 48.26 246 ILE B N 1
ATOM 4511 C CA . ILE B 1 253 ? 93.707 20.187 28.942 1.00 49.90 246 ILE B CA 1
ATOM 4512 C C . ILE B 1 253 ? 93.566 18.787 28.372 1.00 52.10 246 ILE B C 1
ATOM 4513 O O . ILE B 1 253 ? 92.664 18.034 28.762 1.00 52.69 246 ILE B O 1
ATOM 4518 N N . TYR B 1 254 ? 94.436 18.464 27.421 1.00 52.36 247 TYR B N 1
ATOM 4519 C CA . TYR B 1 254 ? 94.475 17.128 26.860 1.00 54.43 247 TYR B CA 1
ATOM 4520 C C . TYR B 1 254 ? 95.281 16.245 27.782 1.00 54.89 247 TYR B C 1
ATOM 4521 O O . TYR B 1 254 ? 96.514 16.335 27.859 1.00 56.12 247 TYR B O 1
ATOM 4530 N N . VAL B 1 255 ? 94.560 15.419 28.525 1.00 51.81 248 VAL B N 1
ATOM 4531 C CA . VAL B 1 255 ? 95.188 14.585 29.516 1.00 50.08 248 VAL B CA 1
ATOM 4532 C C . VAL B 1 255 ? 95.571 13.295 28.803 1.00 51.15 248 VAL B C 1
ATOM 4533 O O . VAL B 1 255 ? 94.717 12.473 28.470 1.00 52.31 248 VAL B O 1
ATOM 4537 N N . LEU B 1 256 ? 96.864 13.154 28.531 1.00 51.97 249 LEU B N 1
ATOM 4538 C CA . LEU B 1 256 ? 97.384 11.980 27.835 1.00 53.62 249 LEU B CA 1
ATOM 4539 C C . LEU B 1 256 ? 97.800 10.902 28.837 1.00 54.54 249 LEU B C 1
ATOM 4540 O O . LEU B 1 256 ? 98.929 10.879 29.321 1.00 53.74 249 LEU B O 1
ATOM 4545 N N . ASN B 1 257 ? 96.850 10.027 29.152 1.00 54.97 250 ASN B N 1
ATOM 4546 C CA . ASN B 1 257 ? 97.017 9.037 30.200 1.00 55.28 250 ASN B CA 1
ATOM 4547 C C . ASN B 1 257 ? 97.631 7.765 29.647 1.00 57.55 250 ASN B C 1
ATOM 4548 O O . ASN B 1 257 ? 97.747 7.602 28.433 1.00 58.38 250 ASN B O 1
ATOM 4553 N N . LYS B 1 258 ? 98.019 6.875 30.560 1.00 59.21 251 LYS B N 1
ATOM 4554 C CA . LYS B 1 258 ? 98.573 5.556 30.249 1.00 62.05 251 LYS B CA 1
ATOM 4555 C C . LYS B 1 258 ? 99.950 5.637 29.577 1.00 63.72 251 LYS B C 1
ATOM 4556 O O . LYS B 1 258 ? 100.227 4.909 28.618 1.00 66.27 251 LYS B O 1
ATOM 4562 N N . ILE B 1 259 ? 100.814 6.509 30.102 1.00 62.07 252 ILE B N 1
ATOM 4563 C CA . ILE B 1 259 ? 102.181 6.656 29.586 1.00 63.36 252 ILE B CA 1
ATOM 4564 C C . ILE B 1 259 ? 103.107 5.544 30.079 1.00 64.47 252 ILE B C 1
ATOM 4565 O O . ILE B 1 259 ? 104.250 5.459 29.661 1.00 66.30 252 ILE B O 1
ATOM 4570 N N . ASP B 1 260 ? 102.587 4.703 30.970 1.00 65.87 253 ASP B N 1
ATOM 4571 C CA . ASP B 1 260 ? 103.217 3.464 31.426 1.00 67.00 253 ASP B CA 1
ATOM 4572 C C . ASP B 1 260 ? 103.755 2.618 30.280 1.00 68.72 253 ASP B C 1
ATOM 4573 O O . ASP B 1 260 ? 104.722 1.882 30.448 1.00 69.47 253 ASP B O 1
ATOM 4578 N N . SER B 1 261 ? 103.096 2.693 29.128 1.00 68.68 254 SER B N 1
ATOM 4579 C CA . SER B 1 261 ? 103.431 1.847 27.980 1.00 70.22 254 SER B CA 1
ATOM 4580 C C . SER B 1 261 ? 104.438 2.524 27.056 1.00 69.79 254 SER B C 1
ATOM 4581 O O . SER B 1 261 ? 104.797 1.968 26.015 1.00 72.85 254 SER B O 1
ATOM 4584 N N . LEU B 1 262 ? 104.889 3.718 27.429 1.00 65.63 255 LEU B N 1
ATOM 4585 C CA . LEU B 1 262 ? 105.739 4.506 26.556 1.00 65.94 255 LEU B CA 1
ATOM 4586 C C . LEU B 1 262 ? 107.220 4.408 26.913 1.00 66.78 255 LEU B C 1
ATOM 4587 O O . LEU B 1 262 ? 107.594 3.803 27.914 1.00 66.76 255 LEU B O 1
ATOM 4592 N N . SER B 1 263 ? 108.059 4.984 26.060 1.00 68.20 256 SER B N 1
ATOM 4593 C CA . SER B 1 263 ? 109.456 5.214 26.384 1.00 69.45 256 SER B CA 1
ATOM 4594 C C . SER B 1 263 ? 109.651 6.641 26.928 1.00 68.62 256 SER B C 1
ATOM 4595 O O . SER B 1 263 ? 108.804 7.521 26.713 1.00 67.23 256 SER B O 1
ATOM 4598 N N . ILE B 1 264 ? 110.766 6.854 27.628 1.00 69.09 257 ILE B N 1
ATOM 4599 C CA . ILE B 1 264 ? 111.196 8.187 28.061 1.00 68.12 257 ILE B CA 1
ATOM 4600 C C . ILE B 1 264 ? 111.266 9.143 26.866 1.00 68.34 257 ILE B C 1
ATOM 4601 O O . ILE B 1 264 ? 110.743 10.257 26.926 1.00 66.82 257 ILE B O 1
ATOM 4606 N N . GLU B 1 265 ? 111.890 8.693 25.780 1.00 70.31 258 GLU B N 1
ATOM 4607 C CA . GLU B 1 265 ? 112.020 9.504 24.568 1.00 72.46 258 GLU B CA 1
ATOM 4608 C C . GLU B 1 265 ? 110.669 9.961 24.014 1.00 72.82 258 GLU B C 1
ATOM 4609 O O . GLU B 1 265 ? 110.517 11.138 23.659 1.00 75.92 258 GLU B O 1
ATOM 4615 N N . GLU B 1 266 ? 109.688 9.059 23.942 1.00 71.07 259 GLU B N 1
ATOM 4616 C CA . GLU B 1 266 ? 108.377 9.464 23.418 1.00 69.95 259 GLU B CA 1
ATOM 4617 C C . GLU B 1 266 ? 107.540 10.235 24.429 1.00 66.79 259 GLU B C 1
ATOM 4618 O O . GLU B 1 266 ? 106.672 11.010 24.043 1.00 66.04 259 GLU B O 1
ATOM 4624 N N . LEU B 1 267 ? 107.819 10.048 25.717 1.00 63.75 260 LEU B N 1
ATOM 4625 C CA . LEU B 1 267 ? 107.224 10.898 26.733 1.00 59.53 260 LEU B CA 1
ATOM 4626 C C . LEU B 1 267 ? 107.692 12.337 26.533 1.00 60.08 260 LEU B C 1
ATOM 4627 O O . LEU B 1 267 ? 106.897 13.274 26.627 1.00 57.95 260 LEU B O 1
ATOM 4632 N N . GLU B 1 268 ? 108.987 12.500 26.271 1.00 62.58 261 GLU B N 1
ATOM 4633 C CA . GLU B 1 268 ? 109.576 13.810 26.033 1.00 64.12 261 GLU B CA 1
ATOM 4634 C C . GLU B 1 268 ? 108.908 14.489 24.845 1.00 64.79 261 GLU B C 1
ATOM 4635 O O . GLU B 1 268 ? 108.596 15.675 24.892 1.00 64.96 261 GLU B O 1
ATOM 4641 N N . LEU B 1 269 ? 108.682 13.715 23.789 1.00 65.77 262 LEU B N 1
ATOM 4642 C CA . LEU B 1 269 ? 108.043 14.197 22.582 1.00 66.90 262 LEU B CA 1
ATOM 4643 C C . LEU B 1 269 ? 106.632 14.756 22.829 1.00 64.91 262 LEU B C 1
ATOM 4644 O O . LEU B 1 269 ? 106.187 15.673 22.136 1.00 66.32 262 LEU B O 1
ATOM 4649 N N . LEU B 1 270 ? 105.930 14.217 23.817 1.00 60.96 263 LEU B N 1
ATOM 4650 C CA . LEU B 1 270 ? 104.566 14.656 24.078 1.00 60.22 263 LEU B CA 1
ATOM 4651 C C . LEU B 1 270 ? 104.512 16.122 24.491 1.00 60.20 263 LEU B C 1
ATOM 4652 O O . LEU B 1 270 ? 103.484 16.779 24.321 1.00 58.43 263 LEU B O 1
ATOM 4657 N N . TYR B 1 271 ? 105.622 16.633 25.020 1.00 60.98 264 TYR B N 1
ATOM 4658 C CA . TYR B 1 271 ? 105.639 18.002 25.515 1.00 60.39 264 TYR B CA 1
ATOM 4659 C C . TYR B 1 271 ? 105.747 19.006 24.400 1.00 61.90 264 TYR B C 1
ATOM 4660 O O . TYR B 1 271 ? 105.574 20.197 24.620 1.00 61.96 264 TYR B O 1
ATOM 4669 N N . ARG B 1 272 ? 105.982 18.517 23.191 1.00 64.10 265 ARG B N 1
ATOM 4670 C CA . ARG B 1 272 ? 105.860 19.373 22.028 1.00 66.74 265 ARG B CA 1
ATOM 4671 C C . ARG B 1 272 ? 104.398 19.573 21.572 1.00 66.14 265 ARG B C 1
ATOM 4672 O O . ARG B 1 272 ? 104.144 20.305 20.611 1.00 68.69 265 ARG B O 1
ATOM 4680 N N . ILE B 1 273 ? 103.446 18.942 22.269 1.00 61.91 266 ILE B N 1
ATOM 4681 C CA . ILE B 1 273 ? 102.007 19.088 21.963 1.00 60.75 266 ILE B CA 1
ATOM 4682 C C . ILE B 1 273 ? 101.331 20.105 22.882 1.00 60.95 266 ILE B C 1
ATOM 4683 O O . ILE B 1 273 ? 101.183 19.848 24.087 1.00 61.07 266 ILE B O 1
ATOM 4688 N N . PRO B 1 274 ? 100.896 21.255 22.329 1.00 63.93 267 PRO B N 1
ATOM 4689 C CA . PRO B 1 274 ? 100.232 22.293 23.144 1.00 61.84 267 PRO B CA 1
ATOM 4690 C C . PRO B 1 274 ? 99.047 21.758 23.948 1.00 58.60 267 PRO B C 1
ATOM 4691 O O . PRO B 1 274 ? 98.307 20.912 23.453 1.00 59.15 267 PRO B O 1
ATOM 4695 N N . ASN B 1 275 ? 98.886 22.248 25.176 1.00 56.76 268 ASN B N 1
ATOM 4696 C CA . ASN B 1 275 ? 97.727 21.935 26.033 1.00 55.61 268 ASN B CA 1
ATOM 4697 C C . ASN B 1 275 ? 97.623 20.482 26.449 1.00 55.21 268 ASN B C 1
ATOM 4698 O O . ASN B 1 275 ? 96.521 19.985 26.746 1.00 53.97 268 ASN B O 1
ATOM 4703 N N . ALA B 1 276 ? 98.769 19.811 26.482 1.00 54.04 269 ALA B N 1
ATOM 4704 C CA . ALA B 1 276 ? 98.809 18.407 26.826 1.00 54.41 269 ALA B CA 1
ATOM 4705 C C . ALA B 1 276 ? 99.583 18.191 28.100 1.00 54.78 269 ALA B C 1
ATOM 4706 O O . ALA B 1 276 ? 100.686 18.723 28.289 1.00 57.77 269 ALA B O 1
ATOM 4708 N N . VAL B 1 277 ? 98.989 17.406 28.983 1.00 53.36 270 VAL B N 1
ATOM 4709 C CA . VAL B 1 277 ? 99.695 16.925 30.151 1.00 51.87 270 VAL B CA 1
ATOM 4710 C C . VAL B 1 277 ? 99.661 15.393 30.149 1.00 52.80 270 VAL B C 1
ATOM 4711 O O . VAL B 1 277 ? 98.594 14.780 30.334 1.00 52.01 270 VAL B O 1
ATOM 4715 N N . PRO B 1 278 ? 100.826 14.774 29.906 1.00 52.40 271 PRO B N 1
ATOM 4716 C CA . PRO B 1 278 ? 100.990 13.318 29.967 1.00 53.20 271 PRO B CA 1
ATOM 4717 C C . PRO B 1 278 ? 101.056 12.850 31.405 1.00 51.45 271 PRO B C 1
ATOM 4718 O O . PRO B 1 278 ? 101.747 13.469 32.222 1.00 52.61 271 PRO B O 1
ATOM 4722 N N . ILE B 1 279 ? 100.346 11.767 31.709 1.00 49.51 272 ILE B N 1
ATOM 4723 C CA . ILE B 1 279 ? 100.194 11.292 33.088 1.00 47.87 272 ILE B CA 1
ATOM 4724 C C . ILE B 1 279 ? 100.092 9.778 33.114 1.00 49.58 272 ILE B C 1
ATOM 4725 O O . ILE B 1 279 ? 99.955 9.129 32.072 1.00 52.08 272 ILE B O 1
ATOM 4730 N N . SER B 1 280 ? 100.179 9.217 34.310 1.00 49.53 273 SER B N 1
ATOM 4731 C CA . SER B 1 280 ? 99.801 7.849 34.535 1.00 50.36 273 SER B CA 1
ATOM 4732 C C . SER B 1 280 ? 98.916 7.878 35.759 1.00 51.55 273 SER B C 1
ATOM 4733 O O . SER B 1 280 ? 99.412 8.072 36.877 1.00 51.88 273 SER B O 1
ATOM 4736 N N . SER B 1 281 ? 97.611 7.690 35.556 1.00 51.37 274 SER B N 1
ATOM 4737 C CA . SER B 1 281 ? 96.674 7.680 36.672 1.00 52.18 274 SER B CA 1
ATOM 4738 C C . SER B 1 281 ? 96.969 6.543 37.650 1.00 54.17 274 SER B C 1
ATOM 4739 O O . SER B 1 281 ? 96.704 6.670 38.845 1.00 55.17 274 SER B O 1
ATOM 4742 N N . GLY B 1 282 ? 97.534 5.449 37.139 1.00 56.27 275 GLY B N 1
ATOM 4743 C CA . GLY B 1 282 ? 97.949 4.315 37.961 1.00 58.21 275 GLY B CA 1
ATOM 4744 C C . GLY B 1 282 ? 99.132 4.593 38.873 1.00 60.73 275 GLY B C 1
ATOM 4745 O O . GLY B 1 282 ? 99.099 4.246 40.058 1.00 63.00 275 GLY B O 1
ATOM 4746 N N . GLN B 1 283 ? 100.174 5.223 38.329 1.00 60.09 276 GLN B N 1
ATOM 4747 C CA . GLN B 1 283 ? 101.413 5.439 39.074 1.00 60.58 276 GLN B CA 1
ATOM 4748 C C . GLN B 1 283 ? 101.508 6.797 39.765 1.00 60.19 276 GLN B C 1
ATOM 4749 O O . GLN B 1 283 ? 102.406 7.004 40.583 1.00 62.47 276 GLN B O 1
ATOM 4755 N N . ASP B 1 284 ? 100.590 7.713 39.451 1.00 57.52 277 ASP B N 1
ATOM 4756 C CA . ASP B 1 284 ? 100.635 9.105 39.945 1.00 55.79 277 ASP B CA 1
ATOM 4757 C C . ASP B 1 284 ? 101.592 10.021 39.167 1.00 53.39 277 ASP B C 1
ATOM 4758 O O . ASP B 1 284 ? 101.740 11.196 39.514 1.00 52.59 277 ASP B O 1
ATOM 4763 N N . TRP B 1 285 ? 102.239 9.502 38.128 1.00 51.36 278 TRP B N 1
ATOM 4764 C CA . TRP B 1 285 ? 103.161 10.314 37.334 1.00 49.29 278 TRP B CA 1
ATOM 4765 C C . TRP B 1 285 ? 102.496 11.526 36.766 1.00 48.46 278 TRP B C 1
ATOM 4766 O O . TRP B 1 285 ? 101.519 11.422 36.022 1.00 47.86 278 TRP B O 1
ATOM 4777 N N . ASN B 1 286 ? 103.017 12.686 37.150 1.00 49.25 279 ASN B N 1
ATOM 4778 C CA . ASN B 1 286 ? 102.619 14.004 36.625 1.00 48.48 279 ASN B CA 1
ATOM 4779 C C . ASN B 1 286 ? 101.265 14.546 37.050 1.00 47.44 279 ASN B C 1
ATOM 4780 O O . ASN B 1 286 ? 100.786 15.540 36.494 1.00 47.53 279 ASN B O 1
ATOM 4785 N N . LEU B 1 287 ? 100.647 13.930 38.045 1.00 47.61 280 LEU B N 1
ATOM 4786 C CA . LEU B 1 287 ? 99.395 14.485 38.547 1.00 47.96 280 LEU B CA 1
ATOM 4787 C C . LEU B 1 287 ? 99.645 15.855 39.174 1.00 49.14 280 LEU B C 1
ATOM 4788 O O . LEU B 1 287 ? 98.803 16.756 39.082 1.00 47.65 280 LEU B O 1
ATOM 4793 N N . ASP B 1 288 ? 100.817 16.008 39.791 1.00 50.59 281 ASP B N 1
ATOM 4794 C CA . ASP B 1 288 ? 101.249 17.305 40.300 1.00 51.44 281 ASP B CA 1
ATOM 4795 C C . ASP B 1 288 ? 101.268 18.361 39.190 1.00 51.03 281 ASP B C 1
ATOM 4796 O O . ASP B 1 288 ? 100.697 19.437 39.354 1.00 51.84 281 ASP B O 1
ATOM 4801 N N . GLU B 1 289 ? 101.891 18.032 38.059 1.00 51.32 282 GLU B N 1
ATOM 4802 C CA . GLU B 1 289 ? 101.974 18.936 36.928 1.00 50.70 282 GLU B CA 1
ATOM 4803 C C . GLU B 1 289 ? 100.581 19.240 36.393 1.00 49.24 282 GLU B C 1
ATOM 4804 O O . GLU B 1 289 ? 100.279 20.372 36.032 1.00 47.29 282 GLU B O 1
ATOM 4810 N N . LEU B 1 290 ? 99.730 18.222 36.356 1.00 48.65 283 LEU B N 1
ATOM 4811 C CA . LEU B 1 290 ? 98.367 18.402 35.892 1.00 47.87 283 LEU B CA 1
ATOM 4812 C C . LEU B 1 290 ? 97.635 19.451 36.726 1.00 48.57 283 LEU B C 1
ATOM 4813 O O . LEU B 1 290 ? 96.970 20.324 36.170 1.00 48.79 283 LEU B O 1
ATOM 4818 N N . LEU B 1 291 ? 97.787 19.384 38.049 1.00 47.83 284 LEU B N 1
ATOM 4819 C CA . LEU B 1 291 ? 97.129 20.341 38.918 1.00 48.10 284 LEU B CA 1
ATOM 4820 C C . LEU B 1 291 ? 97.695 21.743 38.703 1.00 49.72 284 LEU B C 1
ATOM 4821 O O . LEU B 1 291 ? 96.936 22.701 38.593 1.00 50.36 284 LEU B O 1
ATOM 4826 N N . GLN B 1 292 ? 99.016 21.843 38.590 1.00 51.27 285 GLN B N 1
ATOM 4827 C CA . GLN B 1 292 ? 99.675 23.114 38.328 1.00 54.19 285 GLN B CA 1
ATOM 4828 C C . GLN B 1 292 ? 99.177 23.771 37.049 1.00 52.38 285 GLN B C 1
ATOM 4829 O O . GLN B 1 292 ? 98.838 24.957 37.042 1.00 50.94 285 GLN B O 1
ATOM 4835 N N . VAL B 1 293 ? 99.115 22.994 35.973 1.00 49.76 286 VAL B N 1
ATOM 4836 C CA . VAL B 1 293 ? 98.603 23.512 34.715 1.00 48.77 286 VAL B CA 1
ATOM 4837 C C . VAL B 1 293 ? 97.121 23.896 34.821 1.00 48.76 286 VAL B C 1
ATOM 4838 O O . VAL B 1 293 ? 96.719 24.951 34.340 1.00 48.32 286 VAL B O 1
ATOM 4842 N N . MET B 1 294 ? 96.318 23.050 35.460 1.00 46.86 287 MET B N 1
ATOM 4843 C CA . MET B 1 294 ? 94.929 23.388 35.717 1.00 47.11 287 MET B CA 1
ATOM 4844 C C . MET B 1 294 ? 94.801 24.774 36.363 1.00 49.81 287 MET B C 1
ATOM 4845 O O . MET B 1 294 ? 94.009 25.625 35.913 1.00 48.28 287 MET B O 1
ATOM 4850 N N . TRP B 1 295 ? 95.596 24.998 37.411 1.00 50.91 288 TRP B N 1
ATOM 4851 C CA . TRP B 1 295 ? 95.575 26.265 38.136 1.00 50.59 288 TRP B CA 1
ATOM 4852 C C . TRP B 1 295 ? 95.916 27.433 37.245 1.00 52.11 288 TRP B C 1
ATOM 4853 O O . TRP B 1 295 ? 95.272 28.478 37.264 1.00 52.73 288 TRP B O 1
ATOM 4864 N N . ASP B 1 296 ? 96.938 27.242 36.439 1.00 54.41 289 ASP B N 1
ATOM 4865 C CA . ASP B 1 296 ? 97.418 28.261 35.552 1.00 57.57 289 ASP B CA 1
ATOM 4866 C C . ASP B 1 296 ? 96.366 28.603 34.470 1.00 57.33 289 ASP B C 1
ATOM 4867 O O . ASP B 1 296 ? 96.123 29.776 34.190 1.00 62.31 289 ASP B O 1
ATOM 4872 N N . ARG B 1 297 ? 95.716 27.601 33.890 1.00 53.42 290 ARG B N 1
ATOM 4873 C CA . ARG B 1 297 ? 94.808 27.863 32.794 1.00 52.51 290 ARG B CA 1
ATOM 4874 C C . ARG B 1 297 ? 93.470 28.416 33.270 1.00 52.77 290 ARG B C 1
ATOM 4875 O O . ARG B 1 297 ? 92.798 29.122 32.508 1.00 53.55 290 ARG B O 1
ATOM 4883 N N . LEU B 1 298 ? 93.091 28.084 34.515 1.00 51.27 291 LEU B N 1
ATOM 4884 C CA . LEU B 1 298 ? 91.877 28.599 35.176 1.00 48.91 291 LEU B CA 1
ATOM 4885 C C . LEU B 1 298 ? 91.931 30.108 35.343 1.00 52.93 291 LEU B C 1
ATOM 4886 O O . LEU B 1 298 ? 90.904 30.806 35.319 1.00 53.33 291 LEU B O 1
ATOM 4891 N N . ASN B 1 299 ? 93.147 30.598 35.542 1.00 55.92 292 ASN B N 1
ATOM 4892 C CA . ASN B 1 299 ? 93.421 32.020 35.555 1.00 59.64 292 ASN B CA 1
ATOM 4893 C C . ASN B 1 299 ? 92.455 32.798 36.435 1.00 59.58 292 ASN B C 1
ATOM 4894 O O . ASN B 1 299 ? 91.695 33.651 35.972 1.00 58.02 292 ASN B O 1
ATOM 4899 N N . LEU B 1 300 ? 92.494 32.476 37.718 1.00 57.47 293 LEU B N 1
ATOM 4900 C CA . LEU B 1 300 ? 91.606 33.096 38.664 1.00 55.69 293 LEU B CA 1
ATOM 4901 C C . LEU B 1 300 ? 92.352 34.187 39.413 1.00 58.32 293 LEU B C 1
ATOM 4902 O O . LEU B 1 300 ? 93.595 34.269 39.370 1.00 60.97 293 LEU B O 1
ATOM 4907 N N . VAL B 1 301 ? 91.591 35.040 40.084 1.00 57.17 294 VAL B N 1
ATOM 4908 C CA . VAL B 1 301 ? 92.172 36.058 40.933 1.00 57.79 294 VAL B CA 1
ATOM 4909 C C . VAL B 1 301 ? 91.591 35.873 42.331 1.00 56.41 294 VAL B C 1
ATOM 4910 O O . VAL B 1 301 ? 90.376 35.702 42.494 1.00 56.37 294 VAL B O 1
ATOM 4914 N N . ARG B 1 302 ? 92.477 35.871 43.319 1.00 53.72 295 ARG B N 1
ATOM 4915 C CA . ARG B 1 302 ? 92.108 35.670 44.701 1.00 54.04 295 ARG B CA 1
ATOM 4916 C C . ARG B 1 302 ? 92.224 36.978 45.430 1.00 57.70 295 ARG B C 1
ATOM 4917 O O . ARG B 1 302 ? 93.261 37.640 45.334 1.00 62.10 295 ARG B O 1
ATOM 4925 N N . ILE B 1 303 ? 91.183 37.359 46.165 1.00 56.91 296 ILE B N 1
ATOM 4926 C CA . ILE B 1 303 ? 91.246 38.589 46.951 1.00 58.72 296 ILE B CA 1
ATOM 4927 C C . ILE B 1 303 ? 90.970 38.291 48.403 1.00 58.74 296 ILE B C 1
ATOM 4928 O O . ILE B 1 303 ? 89.988 37.632 48.723 1.00 58.82 296 ILE B O 1
ATOM 4933 N N . TYR B 1 304 ? 91.840 38.767 49.280 1.00 60.49 297 TYR B N 1
ATOM 4934 C CA . TYR B 1 304 ? 91.658 38.503 50.691 1.00 62.53 297 TYR B CA 1
ATOM 4935 C C . TYR B 1 304 ? 90.859 39.593 51.364 1.00 65.50 297 TYR B C 1
ATOM 4936 O O . TYR B 1 304 ? 91.014 40.775 51.069 1.00 66.49 297 TYR B O 1
ATOM 4945 N N . THR B 1 305 ? 89.998 39.175 52.275 1.00 67.36 298 THR B N 1
ATOM 4946 C CA . THR B 1 305 ? 89.188 40.087 53.054 1.00 70.46 298 THR B CA 1
ATOM 4947 C C . THR B 1 305 ? 90.037 40.621 54.186 1.00 74.10 298 THR B C 1
ATOM 4948 O O . THR B 1 305 ? 90.927 39.928 54.665 1.00 76.04 298 THR B O 1
ATOM 4952 N N . LYS B 1 306 ? 89.790 41.868 54.573 1.00 78.02 299 LYS B N 1
ATOM 4953 C CA . LYS B 1 306 ? 90.449 42.472 55.726 1.00 83.06 299 LYS B CA 1
ATOM 4954 C C . LYS B 1 306 ? 89.497 43.425 56.454 1.00 87.24 299 LYS B C 1
ATOM 4955 O O . LYS B 1 306 ? 89.016 44.393 55.869 1.00 86.26 299 LYS B O 1
ATOM 4961 N N . PRO B 1 307 ? 89.208 43.133 57.734 1.00 92.52 300 PRO B N 1
ATOM 4962 C CA . PRO B 1 307 ? 88.410 44.001 58.594 1.00 98.99 300 PRO B CA 1
ATOM 4963 C C . PRO B 1 307 ? 89.179 45.276 58.893 1.00 102.82 300 PRO B C 1
ATOM 4964 O O . PRO B 1 307 ? 90.413 45.279 58.808 1.00 103.00 300 PRO B O 1
ATOM 4968 N N . LYS B 1 308 ? 88.460 46.339 59.255 1.00 105.89 301 LYS B N 1
ATOM 4969 C CA . LYS B 1 308 ? 89.054 47.669 59.324 1.00 107.70 301 LYS B CA 1
ATOM 4970 C C . LYS B 1 308 ? 90.315 47.730 60.193 1.00 112.82 301 LYS B C 1
ATOM 4971 O O . LYS B 1 308 ? 91.348 48.254 59.763 1.00 111.74 301 LYS B O 1
ATOM 4977 N N . GLY B 1 309 ? 90.233 47.186 61.401 1.00 119.34 302 GLY B N 1
ATOM 4978 C CA . GLY B 1 309 ? 91.350 47.268 62.336 1.00 127.42 302 GLY B CA 1
ATOM 4979 C C . GLY B 1 309 ? 92.157 45.994 62.367 1.00 128.01 302 GLY B C 1
ATOM 4980 O O . GLY B 1 309 ? 93.339 45.997 62.720 1.00 130.54 302 GLY B O 1
ATOM 4981 N N . GLN B 1 310 ? 91.504 44.905 61.982 1.00 125.80 303 GLN B N 1
ATOM 4982 C CA . GLN B 1 310 ? 92.077 43.577 62.097 1.00 128.48 303 GLN B CA 1
ATOM 4983 C C . GLN B 1 310 ? 92.879 43.193 60.847 1.00 120.66 303 GLN B C 1
ATOM 4984 O O . GLN B 1 310 ? 92.736 43.816 59.795 1.00 113.12 303 GLN B O 1
ATOM 4990 N N . ILE B 1 311 ? 93.740 42.186 60.994 1.00 124.25 304 ILE B N 1
ATOM 4991 C CA . ILE B 1 311 ? 94.537 41.630 59.892 1.00 119.76 304 ILE B CA 1
ATOM 4992 C C . ILE B 1 311 ? 93.687 40.700 59.013 1.00 112.71 304 ILE B C 1
ATOM 4993 O O . ILE B 1 311 ? 92.656 40.196 59.469 1.00 113.89 304 ILE B O 1
ATOM 4998 N N . PRO B 1 312 ? 94.115 40.468 57.754 1.00 105.82 305 PRO B N 1
ATOM 4999 C CA . PRO B 1 312 ? 93.318 39.678 56.813 1.00 100.67 305 PRO B CA 1
ATOM 5000 C C . PRO B 1 312 ? 93.403 38.185 57.090 1.00 105.59 305 PRO B C 1
ATOM 5001 O O . PRO B 1 312 ? 94.414 37.720 57.622 1.00 111.43 305 PRO B O 1
ATOM 5005 N N . ASP B 1 313 ? 92.353 37.438 56.744 1.00 107.47 306 ASP B N 1
ATOM 5006 C CA . ASP B 1 313 ? 92.475 35.979 56.685 1.00 110.65 306 ASP B CA 1
ATOM 5007 C C . ASP B 1 313 ? 92.907 35.629 55.277 1.00 101.76 306 ASP B C 1
ATOM 5008 O O . ASP B 1 313 ? 92.461 36.243 54.297 1.00 94.60 306 ASP B O 1
ATOM 5013 N N . PHE B 1 314 ? 93.799 34.656 55.191 1.00 98.30 307 PHE B N 1
ATOM 5014 C CA . PHE B 1 314 ? 94.303 34.216 53.911 1.00 90.37 307 PHE B CA 1
ATOM 5015 C C . PHE B 1 314 ? 93.800 32.804 53.629 1.00 89.18 307 PHE B C 1
ATOM 5016 O O . PHE B 1 314 ? 94.282 32.122 52.721 1.00 86.91 307 PHE B O 1
ATOM 5024 N N . THR B 1 315 ? 92.801 32.390 54.403 1.00 90.08 308 THR B N 1
ATOM 5025 C CA . THR B 1 315 ? 92.270 31.037 54.298 1.00 91.43 308 THR B CA 1
ATOM 5026 C C . THR B 1 315 ? 91.157 30.937 53.248 1.00 84.61 308 THR B C 1
ATOM 5027 O O . THR B 1 315 ? 91.134 29.988 52.452 1.00 80.30 308 THR B O 1
ATOM 5031 N N . ASP B 1 316 ? 90.260 31.924 53.237 1.00 80.56 309 ASP B N 1
ATOM 5032 C CA . ASP B 1 316 ? 89.112 31.894 52.338 1.00 75.92 309 ASP B CA 1
ATOM 5033 C C . ASP B 1 316 ? 88.986 33.138 51.478 1.00 68.93 309 ASP B C 1
ATOM 5034 O O . ASP B 1 316 ? 88.023 33.900 51.608 1.00 69.49 309 ASP B O 1
ATOM 5039 N N . PRO B 1 317 ? 89.951 33.351 50.578 1.00 62.17 310 PRO B N 1
ATOM 5040 C CA . PRO B 1 317 ? 89.815 34.495 49.668 1.00 58.53 310 PRO B CA 1
ATOM 5041 C C . PRO B 1 317 ? 88.516 34.425 48.853 1.00 58.39 310 PRO B C 1
ATOM 5042 O O . PRO B 1 317 ? 87.995 33.320 48.618 1.00 59.85 310 PRO B O 1
ATOM 5046 N N . VAL B 1 318 ? 87.985 35.566 48.416 1.00 56.67 311 VAL B N 1
ATOM 5047 C CA . VAL B 1 318 ? 87.023 35.472 47.324 1.00 58.08 311 VAL B CA 1
ATOM 5048 C C . VAL B 1 318 ? 87.811 35.188 46.033 1.00 57.04 311 VAL B C 1
ATOM 5049 O O . VAL B 1 318 ? 88.960 35.635 45.869 1.00 55.31 311 VAL B O 1
ATOM 5053 N N . VAL B 1 319 ? 87.209 34.400 45.153 1.00 57.19 312 VAL B N 1
ATOM 5054 C CA . VAL B 1 319 ? 87.874 33.986 43.931 1.00 55.06 312 VAL B CA 1
ATOM 5055 C C . VAL B 1 319 ? 87.057 34.504 42.760 1.00 56.68 312 VAL B C 1
ATOM 5056 O O . VAL B 1 319 ? 85.843 34.275 42.676 1.00 56.76 312 VAL B O 1
ATOM 5060 N N . LEU B 1 320 ? 87.732 35.219 41.867 1.00 57.13 313 LEU B N 1
ATOM 5061 C CA . LEU B 1 320 ? 87.064 35.826 40.722 1.00 60.95 313 LEU B CA 1
ATOM 5062 C C . LEU B 1 320 ? 87.716 35.418 39.411 1.00 63.68 313 LEU B C 1
ATOM 5063 O O . LEU B 1 320 ? 88.887 35.045 39.383 1.00 61.66 313 LEU B O 1
ATOM 5068 N N . ARG B 1 321 ? 86.937 35.489 38.335 1.00 70.42 314 ARG B N 1
ATOM 5069 C CA . ARG B 1 321 ? 87.448 35.286 36.987 1.00 75.81 314 ARG B CA 1
ATOM 5070 C C . ARG B 1 321 ? 88.161 36.581 36.547 1.00 75.29 314 ARG B C 1
ATOM 5071 O O . ARG B 1 321 ? 87.737 37.686 36.898 1.00 73.32 314 ARG B O 1
ATOM 5079 N N . SER B 1 322 ? 89.242 36.434 35.786 1.00 75.80 315 SER B N 1
ATOM 5080 C CA . SER B 1 322 ? 90.081 37.556 35.389 1.00 76.95 315 SER B CA 1
ATOM 5081 C C . SER B 1 322 ? 89.399 38.590 34.487 1.00 83.13 315 SER B C 1
ATOM 5082 O O . SER B 1 322 ? 89.755 39.773 34.526 1.00 84.49 315 SER B O 1
ATOM 5085 N N . ASP B 1 323 ? 88.437 38.163 33.675 1.00 87.27 316 ASP B N 1
ATOM 5086 C CA . ASP B 1 323 ? 87.684 39.120 32.871 1.00 93.90 316 ASP B CA 1
ATOM 5087 C C . ASP B 1 323 ? 86.493 39.726 33.636 1.00 93.41 316 ASP B C 1
ATOM 5088 O O . ASP B 1 323 ? 85.673 40.443 33.054 1.00 99.60 316 ASP B O 1
ATOM 5093 N N . ARG B 1 324 ? 86.409 39.445 34.937 1.00 87.76 317 ARG B N 1
ATOM 5094 C CA . ARG B 1 324 ? 85.297 39.921 35.758 1.00 87.09 317 ARG B CA 1
ATOM 5095 C C . ARG B 1 324 ? 85.678 40.047 37.234 1.00 78.63 317 ARG B C 1
ATOM 5096 O O . ARG B 1 324 ? 85.148 39.319 38.081 1.00 75.84 317 ARG B O 1
ATOM 5104 N N . CYS B 1 325 ? 86.580 40.977 37.540 1.00 74.81 318 CYS B N 1
ATOM 5105 C CA . CYS B 1 325 ? 87.156 41.062 38.882 1.00 68.96 318 CYS B CA 1
ATOM 5106 C C . CYS B 1 325 ? 87.310 42.481 39.441 1.00 68.99 318 CYS B C 1
ATOM 5107 O O . CYS B 1 325 ? 88.315 42.821 40.091 1.00 65.92 318 CYS B O 1
ATOM 5110 N N . SER B 1 326 ? 86.302 43.308 39.194 1.00 72.37 319 SER B N 1
ATOM 5111 C CA . SER B 1 326 ? 86.230 44.628 39.795 1.00 72.00 319 SER B CA 1
ATOM 5112 C C . SER B 1 326 ? 85.773 44.500 41.252 1.00 69.61 319 SER B C 1
ATOM 5113 O O . SER B 1 326 ? 85.370 43.413 41.696 1.00 68.41 319 SER B O 1
ATOM 5116 N N . VAL B 1 327 ? 85.827 45.612 41.986 1.00 68.19 320 VAL B N 1
ATOM 5117 C CA . VAL B 1 327 ? 85.450 45.624 43.400 1.00 66.71 320 VAL B CA 1
ATOM 5118 C C . VAL B 1 327 ? 83.971 45.262 43.566 1.00 69.98 320 VAL B C 1
ATOM 5119 O O . VAL B 1 327 ? 83.583 44.562 44.512 1.00 68.18 320 VAL B O 1
ATOM 5123 N N . LYS B 1 328 ? 83.167 45.728 42.615 1.00 74.33 321 LYS B N 1
ATOM 5124 C CA . LYS B 1 328 ? 81.765 45.361 42.491 1.00 79.01 321 LYS B CA 1
ATOM 5125 C C . LYS B 1 328 ? 81.594 43.846 42.552 1.00 77.77 321 LYS B C 1
ATOM 5126 O O . LYS B 1 328 ? 80.840 43.327 43.388 1.00 78.60 321 LYS B O 1
ATOM 5132 N N . ASP B 1 329 ? 82.316 43.149 41.673 1.00 75.92 322 ASP B N 1
ATOM 5133 C CA . ASP B 1 329 ? 82.241 41.694 41.562 1.00 74.11 322 ASP B CA 1
ATOM 5134 C C . ASP B 1 329 ? 82.620 41.061 42.886 1.00 69.78 322 ASP B C 1
ATOM 5135 O O . ASP B 1 329 ? 81.955 40.143 43.368 1.00 70.27 322 ASP B O 1
ATOM 5140 N N . PHE B 1 330 ? 83.688 41.590 43.474 1.00 66.79 323 PHE B N 1
ATOM 5141 C CA . PHE B 1 330 ? 84.112 41.226 44.810 1.00 63.58 323 PHE B CA 1
ATOM 5142 C C . PHE B 1 330 ? 82.931 41.317 45.780 1.00 65.48 323 PHE B C 1
ATOM 5143 O O . PHE B 1 330 ? 82.597 40.336 46.432 1.00 65.11 323 PHE B O 1
ATOM 5151 N N . CYS B 1 331 ? 82.281 42.481 45.851 1.00 67.92 324 CYS B N 1
ATOM 5152 C CA . CYS B 1 331 ? 81.190 42.687 46.812 1.00 70.52 324 CYS B CA 1
ATOM 5153 C C . CYS B 1 331 ? 80.051 41.742 46.547 1.00 74.21 324 CYS B C 1
ATOM 5154 O O . CYS B 1 331 ? 79.492 41.166 47.474 1.00 76.61 324 CYS B O 1
ATOM 5157 N N . ASN B 1 332 ? 79.728 41.562 45.273 1.00 75.92 325 ASN B N 1
ATOM 5158 C CA . ASN B 1 332 ? 78.622 40.702 44.900 1.00 82.93 325 ASN B CA 1
ATOM 5159 C C . ASN B 1 332 ? 78.803 39.229 45.208 1.00 81.30 325 ASN B C 1
ATOM 5160 O O . ASN B 1 332 ? 77.824 38.484 45.262 1.00 86.18 325 ASN B O 1
ATOM 5165 N N . GLN B 1 333 ? 80.047 38.818 45.429 1.00 75.61 326 GLN B N 1
ATOM 5166 C CA . GLN B 1 333 ? 80.311 37.462 45.892 1.00 75.33 326 GLN B CA 1
ATOM 5167 C C . GLN B 1 333 ? 80.178 37.297 47.414 1.00 77.67 326 GLN B C 1
ATOM 5168 O O . GLN B 1 333 ? 79.792 36.227 47.890 1.00 82.01 326 GLN B O 1
ATOM 5174 N N . ILE B 1 334 ? 80.511 38.343 48.168 1.00 77.00 327 ILE B N 1
ATOM 5175 C CA . ILE B 1 334 ? 80.406 38.308 49.626 1.00 79.52 327 ILE B CA 1
ATOM 5176 C C . ILE B 1 334 ? 78.942 38.285 50.016 1.00 87.13 327 ILE B C 1
ATOM 5177 O O . ILE B 1 334 ? 78.503 37.428 50.780 1.00 92.18 327 ILE B O 1
ATOM 5182 N N . HIS B 1 335 ? 78.204 39.261 49.495 1.00 91.14 328 HIS B N 1
ATOM 5183 C CA . HIS B 1 335 ? 76.767 39.366 49.689 1.00 99.96 328 HIS B CA 1
ATOM 5184 C C . HIS B 1 335 ? 76.165 40.284 48.664 1.00 103.20 328 HIS B C 1
ATOM 5185 O O . HIS B 1 335 ? 76.628 41.418 48.456 1.00 99.89 328 HIS B O 1
ATOM 5192 N N . LYS B 1 336 ? 75.109 39.779 48.032 1.00 110.56 329 LYS B N 1
ATOM 5193 C CA . LYS B 1 336 ? 74.436 40.408 46.899 1.00 114.57 329 LYS B CA 1
ATOM 5194 C C . LYS B 1 336 ? 73.899 41.817 47.195 1.00 117.92 329 LYS B C 1
ATOM 5195 O O . LYS B 1 336 ? 73.514 42.542 46.274 1.00 119.60 329 LYS B O 1
ATOM 5201 N N . SER B 1 337 ? 73.892 42.205 48.470 1.00 119.49 330 SER B N 1
ATOM 5202 C CA . SER B 1 337 ? 73.405 43.529 48.879 1.00 123.96 330 SER B CA 1
ATOM 5203 C C . SER B 1 337 ? 74.507 44.486 49.340 1.00 117.12 330 SER B C 1
ATOM 5204 O O . SER B 1 337 ? 74.218 45.606 49.772 1.00 120.44 330 SER B O 1
ATOM 5207 N N . LEU B 1 338 ? 75.760 44.053 49.260 1.00 108.89 331 LEU B N 1
ATOM 5208 C CA . LEU B 1 338 ? 76.856 44.887 49.738 1.00 105.57 331 LEU B CA 1
ATOM 5209 C C . LEU B 1 338 ? 76.959 46.187 48.951 1.00 105.48 331 LEU B C 1
ATOM 5210 O O . LEU B 1 338 ? 77.024 47.261 49.541 1.00 108.49 331 LEU B O 1
ATOM 5215 N N . VAL B 1 339 ? 76.958 46.070 47.622 1.00 104.33 332 VAL B N 1
ATOM 5216 C CA . VAL B 1 339 ? 76.955 47.210 46.693 1.00 104.08 332 VAL B CA 1
ATOM 5217 C C . VAL B 1 339 ? 76.032 48.344 47.166 1.00 111.42 332 VAL B C 1
ATOM 5218 O O . VAL B 1 339 ? 76.362 49.525 47.031 1.00 111.40 332 VAL B O 1
ATOM 5222 N N . ASP B 1 340 ? 74.890 47.976 47.738 1.00 117.02 333 ASP B N 1
ATOM 5223 C CA . ASP B 1 340 ? 73.929 48.948 48.232 1.00 123.61 333 ASP B CA 1
ATOM 5224 C C . ASP B 1 340 ? 74.461 49.768 49.401 1.00 121.34 333 ASP B C 1
ATOM 5225 O O . ASP B 1 340 ? 74.055 50.914 49.584 1.00 125.54 333 ASP B O 1
ATOM 5230 N N . ASP B 1 341 ? 75.364 49.181 50.183 1.00 115.45 334 ASP B N 1
ATOM 5231 C CA . ASP B 1 341 ? 75.906 49.839 51.377 1.00 114.48 334 ASP B CA 1
ATOM 5232 C C . ASP B 1 341 ? 77.330 50.363 51.201 1.00 106.14 334 ASP B C 1
ATOM 5233 O O . ASP B 1 341 ? 77.898 50.935 52.131 1.00 106.28 334 ASP B O 1
ATOM 5238 N N . PHE B 1 342 ? 77.890 50.171 50.008 1.00 100.51 335 PHE B N 1
ATOM 5239 C CA . PHE B 1 342 ? 79.243 50.623 49.674 1.00 95.30 335 PHE B CA 1
ATOM 5240 C C . PHE B 1 342 ? 79.447 52.135 49.880 1.00 98.30 335 PHE B C 1
ATOM 5241 O O . PHE B 1 342 ? 78.700 52.952 49.340 1.00 101.63 335 PHE B O 1
ATOM 5249 N N . ARG B 1 343 ? 80.459 52.490 50.671 1.00 97.10 336 ARG B N 1
ATOM 5250 C CA . ARG B 1 343 ? 80.947 53.867 50.752 1.00 98.86 336 ARG B CA 1
ATOM 5251 C C . ARG B 1 343 ? 82.335 53.974 50.103 1.00 93.46 336 ARG B C 1
ATOM 5252 O O . ARG B 1 343 ? 82.564 54.834 49.245 1.00 92.93 336 ARG B O 1
ATOM 5260 N N . ASN B 1 344 ? 83.248 53.092 50.517 1.00 87.47 337 ASN B N 1
ATOM 5261 C CA . ASN B 1 344 ? 84.621 53.088 50.017 1.00 82.38 337 ASN B CA 1
ATOM 5262 C C . ASN B 1 344 ? 85.319 51.740 50.149 1.00 77.24 337 ASN B C 1
ATOM 5263 O O . ASN B 1 344 ? 84.906 50.896 50.938 1.00 78.02 337 ASN B O 1
ATOM 5268 N N . ALA B 1 345 ? 86.373 51.545 49.361 1.00 72.53 338 ALA B N 1
ATOM 5269 C CA . ALA B 1 345 ? 87.194 50.344 49.453 1.00 68.38 338 ALA B CA 1
ATOM 5270 C C . ALA B 1 345 ? 88.648 50.735 49.659 1.00 68.75 338 ALA B C 1
ATOM 5271 O O . ALA B 1 345 ? 89.138 51.691 49.059 1.00 69.88 338 ALA B O 1
ATOM 5273 N N . LEU B 1 346 ? 89.329 49.989 50.518 1.00 68.10 339 LEU B N 1
ATOM 5274 C CA . LEU B 1 346 ? 90.723 50.229 50.822 1.00 68.38 339 LEU B CA 1
ATOM 5275 C C . LEU B 1 346 ? 91.482 49.005 50.343 1.00 66.47 339 LEU B C 1
ATOM 5276 O O . LEU B 1 346 ? 91.179 47.879 50.765 1.00 64.17 339 LEU B O 1
ATOM 5281 N N . VAL B 1 347 ? 92.447 49.223 49.446 1.00 66.22 340 VAL B N 1
ATOM 5282 C CA . VAL B 1 347 ? 93.107 48.125 48.735 1.00 63.65 340 VAL B CA 1
ATOM 5283 C C . VAL B 1 347 ? 94.605 48.112 48.983 1.00 66.79 340 VAL B C 1
ATOM 5284 O O . VAL B 1 347 ? 95.246 49.152 48.932 1.00 70.28 340 VAL B O 1
ATOM 5288 N N . TYR B 1 348 ? 95.149 46.925 49.243 1.00 66.30 341 TYR B N 1
ATOM 5289 C CA . TYR B 1 348 ? 96.589 46.703 49.275 1.00 69.75 341 TYR B CA 1
ATOM 5290 C C . TYR B 1 348 ? 96.933 45.738 48.159 1.00 69.47 341 TYR B C 1
ATOM 5291 O O . TYR B 1 348 ? 96.263 44.710 47.997 1.00 69.20 341 TYR B O 1
ATOM 5300 N N . GLY B 1 349 ? 97.982 46.042 47.402 1.00 72.89 342 GLY B N 1
ATOM 5301 C CA . GLY B 1 349 ? 98.463 45.111 46.383 1.00 72.32 342 GLY B CA 1
ATOM 5302 C C . GLY B 1 349 ? 98.878 45.684 45.048 1.00 75.68 342 GLY B C 1
ATOM 5303 O O . GLY B 1 349 ? 99.123 46.885 44.913 1.00 80.26 342 GLY B O 1
ATOM 5304 N N . SER B 1 350 ? 98.953 44.804 44.058 1.00 75.86 343 SER B N 1
ATOM 5305 C CA . SER B 1 350 ? 99.510 45.141 42.756 1.00 80.09 343 SER B CA 1
ATOM 5306 C C . SER B 1 350 ? 98.596 45.997 41.874 1.00 79.42 343 SER B C 1
ATOM 5307 O O . SER B 1 350 ? 99.084 46.775 41.062 1.00 86.52 343 SER B O 1
ATOM 5310 N N . SER B 1 351 ? 97.283 45.860 42.035 1.00 74.98 344 SER B N 1
ATOM 5311 C CA . SER B 1 351 ? 96.314 46.570 41.191 1.00 75.06 344 SER B CA 1
ATOM 5312 C C . SER B 1 351 ? 96.325 48.061 41.473 1.00 78.29 344 SER B C 1
ATOM 5313 O O . SER B 1 351 ? 95.744 48.868 40.738 1.00 80.70 344 SER B O 1
ATOM 5316 N N . VAL B 1 352 ? 97.027 48.407 42.543 1.00 79.07 345 VAL B N 1
ATOM 5317 C CA . VAL B 1 352 ? 97.019 49.737 43.111 1.00 80.84 345 VAL B CA 1
ATOM 5318 C C . VAL B 1 352 ? 98.461 50.223 43.325 1.00 85.80 345 VAL B C 1
ATOM 5319 O O . VAL B 1 352 ? 99.381 49.416 43.435 1.00 87.87 345 VAL B O 1
ATOM 5323 N N . LYS B 1 353 ? 98.664 51.534 43.361 1.00 89.43 346 LYS B N 1
ATOM 5324 C CA . LYS B 1 353 ? 100.017 52.092 43.346 1.00 95.76 346 LYS B CA 1
ATOM 5325 C C . LYS B 1 353 ? 100.458 52.752 44.671 1.00 97.98 346 LYS B C 1
ATOM 5326 O O . LYS B 1 353 ? 101.623 53.103 44.834 1.00 105.12 346 LYS B O 1
ATOM 5332 N N . HIS B 1 354 ? 99.524 52.946 45.599 1.00 92.82 347 HIS B N 1
ATOM 5333 C CA . HIS B 1 354 ? 99.853 53.365 46.960 1.00 92.41 347 HIS B CA 1
ATOM 5334 C C . HIS B 1 354 ? 99.390 52.297 47.877 1.00 87.44 347 HIS B C 1
ATOM 5335 O O . HIS B 1 354 ? 98.421 51.619 47.580 1.00 82.14 347 HIS B O 1
ATOM 5342 N N . GLN B 1 355 ? 100.051 52.138 49.014 1.00 90.12 348 GLN B N 1
ATOM 5343 C CA . GLN B 1 355 ? 99.736 51.004 49.878 1.00 87.84 348 GLN B CA 1
ATOM 5344 C C . GLN B 1 355 ? 99.321 51.417 51.297 1.00 89.10 348 GLN B C 1
ATOM 5345 O O . GLN B 1 355 ? 100.172 51.650 52.158 1.00 94.62 348 GLN B O 1
ATOM 5351 N N . PRO B 1 356 ? 98.000 51.493 51.549 1.00 84.90 349 PRO B N 1
ATOM 5352 C CA . PRO B 1 356 ? 96.908 51.180 50.626 1.00 78.47 349 PRO B CA 1
ATOM 5353 C C . PRO B 1 356 ? 96.433 52.378 49.797 1.00 79.11 349 PRO B C 1
ATOM 5354 O O . PRO B 1 356 ? 96.994 53.469 49.921 1.00 85.96 349 PRO B O 1
ATOM 5358 N N . GLN B 1 357 ? 95.430 52.152 48.947 1.00 74.64 350 GLN B N 1
ATOM 5359 C CA . GLN B 1 357 ? 94.712 53.208 48.229 1.00 75.22 350 GLN B CA 1
ATOM 5360 C C . GLN B 1 357 ? 93.214 53.092 48.432 1.00 73.63 350 GLN B C 1
ATOM 5361 O O . GLN B 1 357 ? 92.682 51.977 48.559 1.00 73.70 350 GLN B O 1
ATOM 5367 N N . TYR B 1 358 ? 92.524 54.227 48.438 1.00 74.09 351 TYR B N 1
ATOM 5368 C CA . TYR B 1 358 ? 91.069 54.201 48.338 1.00 72.56 351 TYR B CA 1
ATOM 5369 C C . TYR B 1 358 ? 90.666 53.986 46.891 1.00 72.59 351 TYR B C 1
ATOM 5370 O O . TYR B 1 358 ? 91.307 54.497 45.974 1.00 76.53 351 TYR B O 1
ATOM 5379 N N . VAL B 1 359 ? 89.593 53.232 46.690 1.00 70.94 352 VAL B N 1
ATOM 5380 C CA . VAL B 1 359 ? 89.235 52.757 45.364 1.00 69.71 352 VAL B CA 1
ATOM 5381 C C . VAL B 1 359 ? 87.723 52.662 45.178 1.00 70.03 352 VAL B C 1
ATOM 5382 O O . VAL B 1 359 ? 86.993 52.442 46.152 1.00 68.85 352 VAL B O 1
ATOM 5386 N N . GLY B 1 360 ? 87.274 52.853 43.930 1.00 72.84 353 GLY B N 1
ATOM 5387 C CA . GLY B 1 360 ? 85.853 52.790 43.553 1.00 75.06 353 GLY B CA 1
ATOM 5388 C C . GLY B 1 360 ? 85.369 51.390 43.198 1.00 75.17 353 GLY B C 1
ATOM 5389 O O 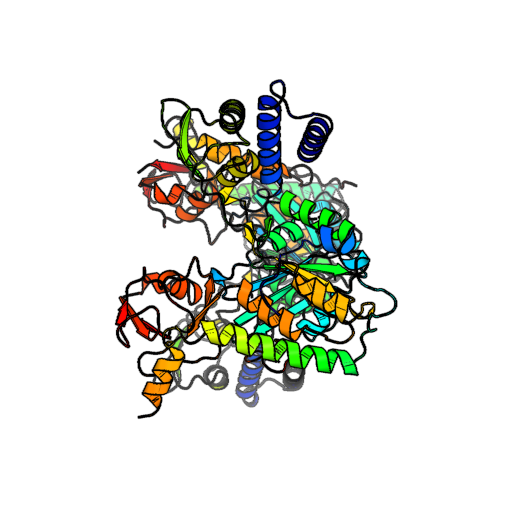. GLY B 1 360 ? 86.155 50.413 43.188 1.00 71.44 353 GLY B O 1
ATOM 5390 N N . LEU B 1 361 ? 84.073 51.280 42.908 1.00 77.50 354 LEU B N 1
ATOM 5391 C CA . LEU B 1 361 ? 83.482 49.988 42.547 1.00 77.90 354 LEU B CA 1
ATOM 5392 C C . LEU B 1 361 ? 84.015 49.443 41.221 1.00 79.28 354 LEU B C 1
ATOM 5393 O O . LEU B 1 361 ? 84.106 48.230 41.035 1.00 77.79 354 LEU B O 1
ATOM 5398 N N . SER B 1 362 ? 84.393 50.344 40.321 1.00 82.73 355 SER B N 1
ATOM 5399 C CA . SER B 1 362 ? 84.902 49.966 39.005 1.00 86.73 355 SER B CA 1
ATOM 5400 C C . SER B 1 362 ? 86.350 49.428 38.986 1.00 83.92 355 SER B C 1
ATOM 5401 O O . SER B 1 362 ? 86.790 48.863 37.976 1.00 85.91 355 SER B O 1
ATOM 5404 N N . HIS B 1 363 ? 87.081 49.596 40.088 1.00 79.31 356 HIS B N 1
ATOM 5405 C CA . HIS B 1 363 ? 88.491 49.200 40.143 1.00 77.17 356 HIS B CA 1
ATOM 5406 C C . HIS B 1 363 ? 88.720 47.741 39.901 1.00 75.82 356 HIS B C 1
ATOM 5407 O O . HIS B 1 363 ? 88.089 46.876 40.527 1.00 72.26 356 HIS B O 1
ATOM 5414 N N . ILE B 1 364 ? 89.659 47.466 39.003 1.00 78.16 357 ILE B N 1
ATOM 5415 C CA . ILE B 1 364 ? 90.013 46.101 38.641 1.00 76.27 357 ILE B CA 1
ATOM 5416 C C . ILE B 1 364 ? 90.978 45.540 39.678 1.00 72.28 357 ILE B C 1
ATOM 5417 O O . ILE B 1 364 ? 92.054 46.097 39.898 1.00 74.07 357 ILE B O 1
ATOM 5422 N N . LEU B 1 365 ? 90.582 44.449 40.326 1.00 69.14 358 LEU B N 1
ATOM 5423 C CA . LEU B 1 365 ? 91.446 43.797 41.312 1.00 65.12 358 LEU B CA 1
ATOM 5424 C C . LEU B 1 365 ? 92.492 42.894 40.662 1.00 65.47 358 LEU B C 1
ATOM 5425 O O . LEU B 1 365 ? 92.385 42.547 39.480 1.00 67.94 358 LEU B O 1
ATOM 5430 N N . GLU B 1 366 ? 93.513 42.539 41.434 1.00 63.78 359 GLU B N 1
ATOM 5431 C CA . GLU B 1 366 ? 94.572 41.638 40.958 1.00 65.97 359 GLU B CA 1
ATOM 5432 C C . GLU B 1 366 ? 94.896 40.566 41.994 1.00 61.47 359 GLU B C 1
ATOM 5433 O O . GLU B 1 366 ? 94.679 40.762 43.188 1.00 58.24 359 GLU B O 1
ATOM 5439 N N . ASP B 1 367 ? 95.392 39.429 41.520 1.00 62.48 360 ASP B N 1
ATOM 5440 C CA . ASP B 1 367 ? 95.683 38.280 42.374 1.00 60.45 360 ASP B CA 1
ATOM 5441 C C . ASP B 1 367 ? 96.350 38.674 43.684 1.00 59.78 360 ASP B C 1
ATOM 5442 O O . ASP B 1 367 ? 97.415 39.299 43.699 1.00 63.40 360 ASP B O 1
ATOM 5447 N N . GLU B 1 368 ? 95.700 38.307 44.778 1.00 56.76 361 GLU B N 1
ATOM 5448 C CA . GLU B 1 368 ? 96.255 38.445 46.125 1.00 58.21 361 GLU B CA 1
ATOM 5449 C C . GLU B 1 368 ? 96.239 39.866 46.651 1.00 57.85 361 GLU B C 1
ATOM 5450 O O . GLU B 1 368 ? 96.981 40.203 47.552 1.00 60.22 361 GLU B O 1
ATOM 5456 N N . ASP B 1 369 ? 95.363 40.692 46.092 1.00 57.98 362 ASP B N 1
ATOM 5457 C CA . ASP B 1 369 ? 95.035 41.986 46.678 1.00 58.72 362 ASP B CA 1
ATOM 5458 C C . ASP B 1 369 ? 94.358 41.773 48.027 1.00 59.13 362 ASP B C 1
ATOM 5459 O O . ASP B 1 369 ? 93.721 40.732 48.277 1.00 56.33 362 ASP B O 1
ATOM 5464 N N . VAL B 1 370 ? 94.476 42.783 48.880 1.00 59.32 363 VAL B N 1
ATOM 5465 C CA . VAL B 1 370 ? 93.844 42.761 50.176 1.00 59.55 363 VAL B CA 1
ATOM 5466 C C . VAL B 1 370 ? 92.860 43.908 50.215 1.00 59.88 363 VAL B C 1
ATOM 5467 O O . VAL B 1 370 ? 93.215 45.026 49.875 1.00 62.20 363 VAL B O 1
ATOM 5471 N N . VAL B 1 371 ? 91.623 43.621 50.618 1.00 59.42 364 VAL B N 1
ATOM 5472 C CA . VAL B 1 371 ? 90.531 44.589 50.522 1.00 59.74 364 VAL B CA 1
ATOM 5473 C C . VAL B 1 371 ? 89.686 44.750 51.803 1.00 63.32 364 VAL B C 1
ATOM 5474 O O . VAL B 1 371 ? 89.225 43.770 52.402 1.00 64.38 364 VAL B O 1
ATOM 5478 N N . THR B 1 372 ? 89.495 46.002 52.207 1.00 64.67 365 THR B N 1
ATOM 5479 C CA . THR B 1 372 ? 88.536 46.345 53.240 1.00 69.03 365 THR B CA 1
ATOM 5480 C C . THR B 1 372 ? 87.388 47.110 52.599 1.00 69.05 365 THR B C 1
ATOM 5481 O O . THR B 1 372 ? 87.615 48.079 51.868 1.00 69.83 365 THR B O 1
ATOM 5485 N N . ILE B 1 373 ? 86.162 46.680 52.859 1.00 69.64 366 ILE B N 1
ATOM 5486 C CA . ILE B 1 373 ? 85.005 47.445 52.428 1.00 72.09 366 ILE B CA 1
ATOM 5487 C C . ILE B 1 373 ? 84.543 48.359 53.562 1.00 78.05 366 ILE B C 1
ATOM 5488 O O . ILE B 1 373 ? 84.466 47.939 54.716 1.00 82.25 366 ILE B O 1
ATOM 5493 N N . LEU B 1 374 ? 84.273 49.619 53.236 1.00 80.27 367 LEU B N 1
ATOM 5494 C CA . LEU B 1 374 ? 83.779 50.585 54.215 1.00 85.30 367 LEU B CA 1
ATOM 5495 C C . LEU B 1 374 ? 82.324 50.863 53.898 1.00 88.70 367 LEU B C 1
ATOM 5496 O O . LEU B 1 374 ? 81.950 50.924 52.724 1.00 85.94 367 LEU B O 1
ATOM 5501 N N . LYS B 1 375 ? 81.501 51.013 54.936 1.00 95.48 368 LYS B N 1
ATOM 5502 C CA . LYS B 1 375 ? 80.046 50.957 54.751 1.00 101.19 368 LYS B CA 1
ATOM 5503 C C . LYS B 1 375 ? 79.276 52.144 55.332 1.00 107.84 368 LYS B C 1
ATOM 5504 O O . LYS B 1 375 ? 79.829 53.233 55.445 1.00 107.69 368 LYS B O 1
ATOM 5510 N N . LYS B 1 376 ? 78.002 51.925 55.676 1.00 115.53 369 LYS B N 1
ATOM 5511 C CA . LYS B 1 376 ? 77.080 52.973 56.168 1.00 123.55 369 LYS B CA 1
ATOM 5512 C C . LYS B 1 376 ? 76.956 54.149 55.197 1.00 123.11 369 LYS B C 1
ATOM 5513 O O . LYS B 1 376 ? 77.120 53.985 53.984 1.00 118.34 369 LYS B O 1
ATOM 5515 N N . LEU C 2 11 ? 25.966 22.308 60.397 1.00 184.70 214 LEU C N 1
ATOM 5516 C CA . LEU C 2 11 ? 27.334 21.854 60.800 1.00 174.41 214 LEU C CA 1
ATOM 5517 C C . LEU C 2 11 ? 28.331 23.022 60.907 1.00 177.04 214 LEU C C 1
ATOM 5518 O O . LEU C 2 11 ? 29.120 23.077 61.855 1.00 175.92 214 LEU C O 1
ATOM 5523 N N . GLU C 2 12 ? 28.284 23.938 59.932 1.00 180.70 215 GLU C N 1
ATOM 5524 C CA . GLU C 2 12 ? 29.085 25.184 59.903 1.00 182.43 215 GLU C CA 1
ATOM 5525 C C . GLU C 2 12 ? 30.587 25.035 60.223 1.00 172.43 215 GLU C C 1
ATOM 5526 O O . GLU C 2 12 ? 31.188 23.988 59.952 1.00 162.66 215 GLU C O 1
ATOM 5532 N N . LYS C 2 13 ? 31.178 26.097 60.776 1.00 174.54 216 LYS C N 1
ATOM 5533 C CA . LYS C 2 13 ? 32.575 26.099 61.231 1.00 165.10 216 LYS C CA 1
ATOM 5534 C C . LYS C 2 13 ? 32.802 25.056 62.345 1.00 155.48 216 LYS C C 1
ATOM 5535 O O . LYS C 2 13 ? 32.370 25.245 63.488 1.00 161.18 216 LYS C O 1
ATOM 5541 N N . GLN C 2 14 ? 33.459 23.950 61.989 1.00 140.11 217 GLN C N 1
ATOM 5542 C CA . GLN C 2 14 ? 33.741 22.855 62.930 1.00 129.24 217 GLN C CA 1
ATOM 5543 C C . GLN C 2 14 ? 35.218 22.796 63.338 1.00 119.98 217 GLN C C 1
ATOM 5544 O O . GLN C 2 14 ? 36.085 23.188 62.555 1.00 118.31 217 GLN C O 1
ATOM 5550 N N . PRO C 2 15 ? 35.508 22.303 64.564 1.00 114.56 218 PRO C N 1
ATOM 5551 C CA . PRO C 2 15 ? 36.892 22.348 65.029 1.00 107.80 218 PRO C CA 1
ATOM 5552 C C . PRO C 2 15 ? 37.773 21.426 64.198 1.00 96.21 218 PRO C C 1
ATOM 5553 O O . PRO C 2 15 ? 37.352 20.337 63.814 1.00 90.84 218 PRO C O 1
ATOM 5557 N N . LYS C 2 16 ? 38.978 21.890 63.906 1.00 92.54 219 LYS C N 1
ATOM 5558 C CA . LYS C 2 16 ? 39.919 21.124 63.1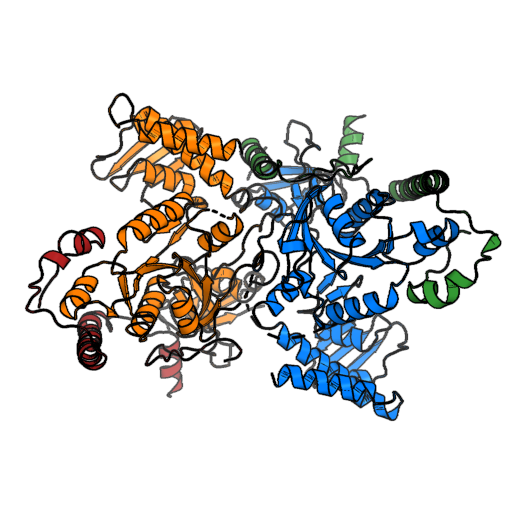20 1.00 84.51 219 LYS C CA 1
ATOM 5559 C C . LYS C 2 16 ? 40.513 19.965 63.905 1.00 78.17 219 LYS C C 1
ATOM 5560 O O . LYS C 2 16 ? 40.513 19.980 65.132 1.00 79.87 219 LYS C O 1
ATOM 5566 N N . ILE C 2 17 ? 40.966 18.937 63.191 1.00 70.61 220 ILE C N 1
ATOM 5567 C CA . ILE C 2 17 ? 41.541 17.752 63.825 1.00 66.02 220 ILE C CA 1
ATOM 5568 C C . ILE C 2 17 ? 42.865 17.365 63.195 1.00 63.85 220 ILE C C 1
ATOM 5569 O O . ILE C 2 17 ? 43.181 17.783 62.082 1.00 65.57 220 ILE C O 1
ATOM 5574 N N . THR C 2 18 ? 43.657 16.581 63.911 1.00 63.87 221 THR C N 1
ATOM 5575 C CA . THR C 2 18 ? 44.864 16.009 63.317 1.00 62.88 221 THR C CA 1
ATOM 5576 C C . THR C 2 18 ? 44.535 14.653 62.725 1.00 60.32 221 THR C C 1
ATOM 5577 O O . THR C 2 18 ? 43.505 14.052 63.021 1.00 59.98 221 THR C O 1
ATOM 5581 N N . LEU C 2 19 ? 45.430 14.173 61.885 1.00 61.03 222 LEU C N 1
ATOM 5582 C CA . LEU C 2 19 ? 45.338 12.832 61.346 1.00 59.39 222 LEU C CA 1
ATOM 5583 C C . LEU C 2 19 ? 45.448 11.806 62.483 1.00 61.22 222 LEU C C 1
ATOM 5584 O O . LEU C 2 19 ? 44.842 10.742 62.428 1.00 60.92 222 LEU C O 1
ATOM 5589 N N . GLU C 2 20 ? 46.209 12.150 63.518 1.00 65.21 223 GLU C N 1
ATOM 5590 C CA . GLU C 2 20 ? 46.329 11.317 64.715 1.00 68.46 223 GLU C CA 1
ATOM 5591 C C . GLU C 2 20 ? 44.974 11.236 65.402 1.00 67.75 223 GLU C C 1
ATOM 5592 O O . GLU C 2 20 ? 44.490 10.139 65.705 1.00 68.06 223 GLU C O 1
ATOM 5598 N N . GLU C 2 21 ? 44.362 12.397 65.632 1.00 67.36 224 GLU C N 1
ATOM 5599 C CA . GLU C 2 21 ? 43.053 12.459 66.274 1.00 68.01 224 GLU C CA 1
ATOM 5600 C C . GLU C 2 21 ? 42.022 11.666 65.475 1.00 65.67 224 GLU C C 1
ATOM 5601 O O . GLU C 2 21 ? 41.174 10.961 66.052 1.00 67.52 224 GLU C O 1
ATOM 5607 N N . PHE C 2 22 ? 42.113 11.779 64.149 1.00 61.70 225 PHE C N 1
ATOM 5608 C CA . PHE C 2 22 ? 41.233 11.053 63.234 1.00 58.31 225 PHE C CA 1
ATOM 5609 C C . PHE C 2 22 ? 41.344 9.553 63.421 1.00 57.93 225 PHE C C 1
ATOM 5610 O O . PHE C 2 22 ? 40.335 8.869 63.538 1.00 58.68 225 PHE C O 1
ATOM 5618 N N . ILE C 2 23 ? 42.573 9.050 63.429 1.00 58.50 226 ILE C N 1
ATOM 5619 C CA . ILE C 2 23 ? 42.823 7.622 63.551 1.00 60.21 226 ILE C CA 1
ATOM 5620 C C . ILE C 2 23 ? 42.450 7.121 64.937 1.00 65.27 226 ILE C C 1
ATOM 5621 O O . ILE C 2 23 ? 41.850 6.057 65.083 1.00 68.20 226 ILE C O 1
ATOM 5626 N N . GLU C 2 24 ? 42.780 7.900 65.950 1.00 68.60 227 GLU C N 1
ATOM 5627 C CA . GLU C 2 24 ? 42.725 7.384 67.294 1.00 75.89 227 GLU C CA 1
ATOM 5628 C C . GLU C 2 24 ? 41.367 7.518 67.964 1.00 78.07 227 GLU C C 1
ATOM 5629 O O . GLU C 2 24 ? 41.011 6.686 68.795 1.00 82.38 227 GLU C O 1
ATOM 5635 N N . THR C 2 25 ? 40.600 8.543 67.605 1.00 76.37 228 THR C N 1
ATOM 5636 C CA . THR C 2 25 ? 39.332 8.796 68.306 1.00 79.14 228 THR C CA 1
ATOM 5637 C C . THR C 2 25 ? 38.164 9.189 67.398 1.00 75.22 228 THR C C 1
ATOM 5638 O O . THR C 2 25 ? 37.037 8.760 67.627 1.00 77.02 228 THR C O 1
ATOM 5642 N N . GLU C 2 26 ? 38.426 10.004 66.380 1.00 70.12 229 GLU C N 1
ATOM 5643 C CA . GLU C 2 26 ? 37.334 10.618 65.625 1.00 68.81 229 GLU C CA 1
ATOM 5644 C C . GLU C 2 26 ? 36.579 9.638 64.746 1.00 66.08 229 GLU C C 1
ATOM 5645 O O . GLU C 2 26 ? 35.351 9.609 64.741 1.00 69.14 229 GLU C O 1
ATOM 5651 N N . ARG C 2 27 ? 37.331 8.821 64.030 1.00 62.50 230 ARG C N 1
ATOM 5652 C CA . ARG C 2 27 ? 36.793 7.794 63.170 1.00 59.81 230 ARG C CA 1
ATOM 5653 C C . ARG C 2 27 ? 35.889 6.834 63.932 1.00 64.16 230 ARG C C 1
ATOM 5654 O O . ARG C 2 27 ? 34.926 6.306 63.374 1.00 65.96 230 ARG C O 1
ATOM 5662 N N . GLY C 2 28 ? 36.192 6.617 65.209 1.00 67.05 231 GLY C N 1
ATOM 5663 C CA . GLY C 2 28 ? 35.449 5.657 66.013 1.00 69.67 231 GLY C CA 1
ATOM 5664 C C . GLY C 2 28 ? 34.161 6.191 66.608 1.00 73.95 231 GLY C C 1
ATOM 5665 O O . GLY C 2 28 ? 33.349 5.416 67.124 1.00 78.11 231 GLY C O 1
ATOM 5666 N N . LYS C 2 29 ? 33.971 7.509 66.555 1.00 74.30 232 LYS C N 1
ATOM 5667 C CA . LYS C 2 29 ? 32.736 8.122 67.057 1.00 79.63 232 LYS C CA 1
ATOM 5668 C C . LYS C 2 29 ? 31.564 7.782 66.133 1.00 78.89 232 LYS C C 1
ATOM 5669 O O . LYS C 2 29 ? 30.401 7.829 66.542 1.00 84.96 232 LYS C O 1
ATOM 5675 N N . LEU C 2 30 ? 31.893 7.437 64.891 1.00 73.30 233 LEU C N 1
ATOM 5676 C CA . LEU C 2 30 ? 30.913 7.138 63.849 1.00 72.29 233 LEU C CA 1
ATOM 5677 C C . LEU C 2 30 ? 30.229 5.796 64.045 1.00 74.36 233 LEU C C 1
ATOM 5678 O O . LEU C 2 30 ? 30.881 4.789 64.315 1.00 74.22 233 LEU C O 1
ATOM 5683 N N . ASP C 2 31 ? 28.909 5.790 63.902 1.00 78.63 234 ASP C N 1
ATOM 5684 C CA . ASP C 2 31 ? 28.146 4.550 63.942 1.00 80.81 234 ASP C CA 1
ATOM 5685 C C . ASP C 2 31 ? 28.342 3.814 62.616 1.00 75.31 234 ASP C C 1
ATOM 5686 O O . ASP C 2 31 ? 27.907 4.288 61.566 1.00 74.22 234 ASP C O 1
ATOM 5691 N N . LYS C 2 32 ? 29.009 2.665 62.672 1.00 72.98 235 LYS C N 1
ATOM 5692 C CA . LYS C 2 32 ? 29.451 1.961 61.462 1.00 67.90 235 LYS C CA 1
ATOM 5693 C C . LYS C 2 32 ? 28.310 1.442 60.587 1.00 67.59 235 LYS C C 1
ATOM 5694 O O . LYS C 2 32 ? 28.469 1.296 59.371 1.00 63.73 235 LYS C O 1
ATOM 5700 N N . SER C 2 33 ? 27.177 1.159 61.215 1.00 71.32 236 SER C N 1
ATOM 5701 C CA . SER C 2 33 ? 26.013 0.641 60.513 1.00 72.98 236 SER C CA 1
ATOM 5702 C C . SER C 2 33 ? 25.199 1.738 59.837 1.00 74.16 236 SER C C 1
ATOM 5703 O O . SER C 2 33 ? 24.147 1.455 59.275 1.00 76.25 236 SER C O 1
ATOM 5706 N N . LYS C 2 34 ? 25.669 2.983 59.915 1.00 73.49 237 LYS C N 1
ATOM 5707 C CA . LYS C 2 34 ? 25.001 4.112 59.259 1.00 75.10 237 LYS C CA 1
ATOM 5708 C C . LYS C 2 34 ? 25.840 4.659 58.106 1.00 69.72 237 LYS C C 1
ATOM 5709 O O . LYS C 2 34 ? 25.411 5.565 57.390 1.00 73.06 237 LYS C O 1
ATOM 5715 N N . LEU C 2 35 ? 27.037 4.119 57.935 1.00 62.60 238 LEU C N 1
ATOM 5716 C CA . LEU C 2 35 ? 27.960 4.645 56.951 1.00 58.91 238 LEU C CA 1
ATOM 5717 C C . LEU C 2 35 ? 27.447 4.523 55.512 1.00 58.22 238 LEU C C 1
ATOM 5718 O O . LEU C 2 35 ? 26.731 3.591 55.160 1.00 59.26 238 LEU C O 1
ATOM 5723 N N . THR C 2 36 ? 27.808 5.484 54.684 1.00 56.24 239 THR C N 1
ATOM 5724 C CA . THR C 2 36 ? 27.418 5.431 53.306 1.00 55.35 239 THR C CA 1
ATOM 5725 C C . THR C 2 36 ? 28.589 4.867 52.533 1.00 52.49 239 THR C C 1
ATOM 5726 O O . THR C 2 36 ? 29.693 5.424 52.555 1.00 50.96 239 THR C O 1
ATOM 5730 N N . PRO C 2 37 ? 28.354 3.748 51.840 1.00 52.08 240 PRO C N 1
ATOM 5731 C CA . PRO C 2 37 ? 29.419 3.096 51.081 1.00 48.40 240 PRO C CA 1
ATOM 5732 C C . PRO C 2 37 ? 30.044 4.087 50.088 1.00 50.44 240 PRO C C 1
ATOM 5733 O O . PRO C 2 37 ? 29.333 4.890 49.494 1.00 51.10 240 PRO C O 1
ATOM 5737 N N . ILE C 2 38 ? 31.362 4.034 49.924 1.00 46.33 241 ILE C N 1
ATOM 5738 C CA . ILE C 2 38 ? 32.016 4.877 48.955 1.00 43.33 241 ILE C CA 1
ATOM 5739 C C . ILE C 2 38 ? 32.141 4.149 47.609 1.00 45.03 241 ILE C C 1
ATOM 5740 O O . ILE C 2 38 ? 33.227 3.731 47.178 1.00 48.03 241 ILE C O 1
ATOM 5745 N N . THR C 2 39 ? 30.998 3.995 46.949 1.00 44.19 242 THR C N 1
ATOM 5746 C CA . THR C 2 39 ? 30.917 3.427 45.603 1.00 42.87 242 THR C CA 1
ATOM 5747 C C . THR C 2 39 ? 31.161 4.546 44.597 1.00 41.36 242 THR C C 1
ATOM 5748 O O . THR C 2 39 ? 31.174 5.717 44.981 1.00 39.98 242 THR C O 1
ATOM 5752 N N . ILE C 2 40 ? 31.308 4.192 43.314 1.00 42.27 243 ILE C N 1
ATOM 5753 C CA . ILE C 2 40 ? 31.393 5.185 42.238 1.00 42.18 243 ILE C CA 1
ATOM 5754 C C . ILE C 2 40 ? 30.208 6.160 42.251 1.00 45.94 243 ILE C C 1
ATOM 5755 O O . ILE C 2 40 ? 30.394 7.371 42.083 1.00 48.53 243 ILE C O 1
ATOM 5760 N N . ALA C 2 41 ? 28.997 5.640 42.466 1.00 48.88 244 ALA C N 1
ATOM 5761 C CA . ALA C 2 41 ? 27.800 6.463 42.454 1.00 51.12 244 ALA C CA 1
ATOM 5762 C C . ALA C 2 41 ? 27.783 7.400 43.657 1.00 51.92 244 ALA C C 1
ATOM 5763 O O . ALA C 2 41 ? 27.570 8.604 43.499 1.00 53.57 244 ALA C O 1
ATOM 5765 N N . ASN C 2 42 ? 28.028 6.862 44.852 1.00 49.95 245 ASN C N 1
ATOM 5766 C CA . ASN C 2 42 ? 27.983 7.689 46.054 1.00 46.61 245 ASN C CA 1
ATOM 5767 C C . ASN C 2 42 ? 29.083 8.742 46.043 1.00 45.16 245 ASN C C 1
ATOM 5768 O O . ASN C 2 42 ? 28.879 9.870 46.513 1.00 47.05 245 ASN C O 1
ATOM 5773 N N . PHE C 2 43 ? 30.247 8.392 45.497 1.00 42.34 246 PHE C N 1
ATOM 5774 C CA . PHE C 2 43 ? 31.326 9.367 45.428 1.00 41.04 246 PHE C CA 1
ATOM 5775 C C . PHE C 2 43 ? 30.955 10.479 44.468 1.00 43.46 246 PHE C C 1
ATOM 5776 O O . PHE C 2 43 ? 31.141 11.653 44.784 1.00 46.31 246 PHE C O 1
ATOM 5784 N N . ALA C 2 44 ? 30.431 10.119 43.300 1.00 44.63 247 ALA C N 1
ATOM 5785 C CA . ALA C 2 44 ? 30.018 11.139 42.342 1.00 47.76 247 ALA C CA 1
ATOM 5786 C C . ALA C 2 44 ? 29.026 12.142 42.955 1.00 49.60 247 ALA C C 1
ATOM 5787 O O . ALA C 2 44 ? 29.119 13.340 42.712 1.00 51.52 247 ALA C O 1
ATOM 5789 N N . GLN C 2 45 ? 28.086 11.660 43.762 1.00 53.87 248 GLN C N 1
ATOM 5790 C CA . GLN C 2 45 ? 27.112 12.561 44.401 1.00 57.67 248 GLN C CA 1
ATOM 5791 C C . GLN C 2 45 ? 27.843 13.458 45.416 1.00 54.46 248 GLN C C 1
ATOM 5792 O O . GLN C 2 45 ? 27.591 14.661 45.490 1.00 57.17 248 GLN C O 1
ATOM 5798 N N . TRP C 2 46 ? 28.781 12.881 46.157 1.00 48.50 249 TRP C N 1
ATOM 5799 C CA . TRP C 2 46 ? 29.505 13.643 47.160 1.00 47.59 249 TRP C CA 1
ATOM 5800 C C . TRP C 2 46 ? 30.351 14.698 46.502 1.00 46.59 249 TRP C C 1
ATOM 5801 O O . TRP C 2 46 ? 30.423 15.841 46.977 1.00 47.06 249 TRP C O 1
ATOM 5812 N N . LYS C 2 47 ? 31.002 14.308 45.403 1.00 44.05 250 LYS C N 1
ATOM 5813 C CA . LYS C 2 47 ? 31.875 15.193 44.622 1.00 41.41 250 LYS C CA 1
ATOM 5814 C C . LYS C 2 47 ? 31.055 16.348 44.063 1.00 43.35 250 LYS C C 1
ATOM 5815 O O . LYS C 2 47 ? 31.519 17.500 44.084 1.00 45.34 250 LYS C O 1
ATOM 5821 N N . LYS C 2 48 ? 29.843 16.043 43.591 1.00 41.93 251 LYS C N 1
ATOM 5822 C CA . LYS C 2 48 ? 28.980 17.058 42.997 1.00 45.94 251 LYS C CA 1
ATOM 5823 C C . LYS C 2 48 ? 28.757 18.148 44.026 1.00 48.31 251 LYS C C 1
ATOM 5824 O O . LYS C 2 48 ? 28.950 19.322 43.733 1.00 51.62 251 LYS C O 1
ATOM 5830 N N . ASP C 2 49 ? 28.414 17.759 45.248 1.00 49.34 252 ASP C N 1
ATOM 5831 C CA . ASP C 2 49 ? 28.188 18.729 46.315 1.00 51.82 252 ASP C CA 1
ATOM 5832 C C . ASP C 2 49 ? 29.466 19.400 46.785 1.00 49.66 252 ASP C C 1
ATOM 5833 O O . ASP C 2 49 ? 29.457 20.584 47.110 1.00 53.84 252 ASP C O 1
ATOM 5838 N N . HIS C 2 50 ? 30.572 18.659 46.788 1.00 46.71 253 HIS C N 1
ATOM 5839 C CA . HIS C 2 50 ? 31.859 19.213 47.189 1.00 45.07 253 HIS C CA 1
ATOM 5840 C C . HIS C 2 50 ? 32.232 20.377 46.320 1.00 46.12 253 HIS C C 1
ATOM 5841 O O . HIS C 2 50 ? 32.609 21.431 46.828 1.00 50.85 253 HIS C O 1
ATOM 5848 N N . VAL C 2 51 ? 32.108 20.211 45.007 1.00 43.06 254 VAL C N 1
ATOM 5849 C CA . VAL C 2 51 ? 32.529 21.224 44.051 1.00 43.78 254 VAL C CA 1
ATOM 5850 C C . VAL C 2 51 ? 31.593 22.426 44.127 1.00 48.21 254 VAL C C 1
ATOM 5851 O O . VAL C 2 51 ? 32.032 23.580 44.061 1.00 51.64 254 VAL C O 1
ATOM 5855 N N . ILE C 2 52 ? 30.303 22.161 44.312 1.00 49.48 255 ILE C N 1
ATOM 5856 C CA . ILE C 2 52 ? 29.322 23.227 44.424 1.00 52.32 255 ILE C CA 1
ATOM 5857 C C . ILE C 2 52 ? 29.620 24.125 45.631 1.00 54.36 255 ILE C C 1
ATOM 5858 O O . ILE C 2 52 ? 29.464 25.348 45.552 1.00 57.30 255 ILE C O 1
ATOM 5863 N N . ALA C 2 53 ? 30.062 23.536 46.738 1.00 52.34 256 ALA C N 1
ATOM 5864 C CA . ALA C 2 53 ? 30.405 24.344 47.904 1.00 55.90 256 ALA C CA 1
ATOM 5865 C C . ALA C 2 53 ? 31.625 25.227 47.620 1.00 58.54 256 ALA C C 1
ATOM 5866 O O . ALA C 2 53 ? 31.644 26.420 48.021 1.00 62.84 256 ALA C O 1
ATOM 5868 N N . LYS C 2 54 ? 32.618 24.674 46.910 1.00 55.58 257 LYS C N 1
ATOM 5869 C CA . LYS C 2 54 ? 33.818 25.456 46.582 1.00 59.89 257 LYS C CA 1
ATOM 5870 C C . LYS C 2 54 ? 33.396 26.684 45.824 1.00 61.84 257 LYS C C 1
ATOM 5871 O O . LYS C 2 54 ? 33.772 27.800 46.180 1.00 66.71 257 LYS C O 1
ATOM 5877 N N . ILE C 2 55 ? 32.593 26.466 44.791 1.00 59.97 258 ILE C N 1
ATOM 5878 C CA . ILE C 2 55 ? 32.099 27.553 43.957 1.00 63.02 258 ILE C CA 1
ATOM 5879 C C . ILE C 2 55 ? 31.395 28.620 44.797 1.00 67.29 258 ILE C C 1
ATOM 5880 O O . ILE C 2 55 ? 31.665 29.810 44.637 1.00 73.16 258 ILE C O 1
ATOM 5885 N N . ASN C 2 56 ? 30.545 28.201 45.727 1.00 67.28 259 ASN C N 1
ATOM 5886 C CA . ASN C 2 56 ? 29.876 29.149 46.622 1.00 72.95 259 ASN C CA 1
ATOM 5887 C C . ASN C 2 56 ? 30.826 29.895 47.560 1.00 75.57 259 ASN C C 1
ATOM 5888 O O . ASN C 2 56 ? 30.645 31.084 47.790 1.00 81.98 259 ASN C O 1
ATOM 5893 N N . ALA C 2 57 ? 31.825 29.195 48.092 1.00 73.58 260 ALA C N 1
ATOM 5894 C CA . ALA C 2 57 ? 32.855 29.808 48.929 1.00 77.52 260 ALA C CA 1
ATOM 5895 C C . ALA C 2 57 ? 33.663 30.848 48.150 1.00 81.66 260 ALA C C 1
ATOM 5896 O O . ALA C 2 57 ? 33.958 31.941 48.662 1.00 87.01 260 ALA C O 1
ATOM 5898 N N . GLU C 2 58 ? 34.005 30.494 46.910 1.00 80.64 261 GLU C N 1
ATOM 5899 C CA . GLU C 2 58 ? 34.822 31.325 46.028 1.00 85.34 261 GLU C CA 1
ATOM 5900 C C . GLU C 2 58 ? 34.068 32.586 45.605 1.00 90.45 261 GLU C C 1
ATOM 5901 O O . GLU C 2 58 ? 34.633 33.685 45.580 1.00 95.58 261 GLU C O 1
ATOM 5907 N N . LYS C 2 59 ? 32.788 32.410 45.293 1.00 90.13 262 LYS C N 1
ATOM 5908 C CA . LYS C 2 59 ? 31.881 33.504 44.973 1.00 95.39 262 LYS C CA 1
ATOM 5909 C C . LYS C 2 59 ? 31.925 34.597 46.040 1.00 100.15 262 LYS C C 1
ATOM 5910 O O . LYS C 2 59 ? 31.960 35.785 45.719 1.00 105.83 262 LYS C O 1
ATOM 5916 N N . LYS C 2 60 ? 31.924 34.183 47.306 1.00 99.13 263 LYS C N 1
ATOM 5917 C CA . LYS C 2 60 ? 31.974 35.108 48.437 1.00 104.50 263 LYS C CA 1
ATOM 5918 C C . LYS C 2 60 ? 33.332 35.797 48.542 1.00 106.12 263 LYS C C 1
ATOM 5919 O O . LYS C 2 60 ? 33.399 36.981 48.873 1.00 113.65 263 LYS C O 1
ATOM 5925 N N . LEU C 2 61 ? 34.404 35.062 48.250 1.00 100.77 264 LEU C N 1
ATOM 5926 C CA . LEU C 2 61 ? 35.755 35.620 48.297 1.00 103.81 264 LEU C CA 1
ATOM 5927 C C . LEU C 2 61 ? 36.011 36.612 47.162 1.00 107.56 264 LEU C C 1
ATOM 5928 O O . LEU C 2 61 ? 36.660 37.640 47.368 1.00 113.63 264 LEU C O 1
ATOM 5933 N N . SER C 2 62 ? 35.477 36.304 45.979 1.00 105.36 265 SER C N 1
ATOM 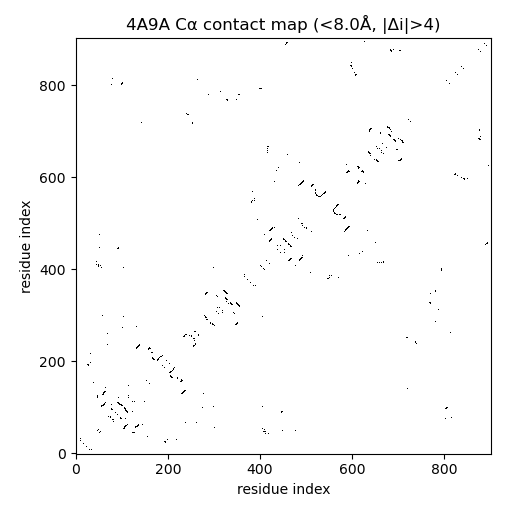5934 C CA . SER C 2 62 ? 35.583 37.166 44.794 1.00 109.07 265 SER C CA 1
ATOM 5935 C C . SER C 2 62 ? 35.033 38.569 45.016 1.00 115.50 265 SER C C 1
ATOM 5936 O O . SER C 2 62 ? 35.576 39.548 44.490 1.00 121.29 265 SER C O 1
ATOM 5939 N N . SER C 2 63 ? 33.956 38.657 45.792 1.00 115.11 266 SER C N 1
ATOM 5940 C CA . SER C 2 63 ? 33.310 39.932 46.078 1.00 122.82 266 SER C CA 1
ATOM 5941 C C . SER C 2 63 ? 34.207 40.834 46.928 1.00 127.85 266 SER C C 1
ATOM 5942 O O . SER C 2 63 ? 34.042 42.053 46.946 1.00 133.11 266 SER C O 1
ATOM 5945 N N . LYS C 2 64 ? 35.157 40.213 47.623 1.00 126.57 267 LYS C N 1
ATOM 5946 C CA . LYS C 2 64 ? 35.999 40.898 48.594 1.00 132.51 267 LYS C CA 1
ATOM 5947 C C . LYS C 2 64 ? 37.434 41.046 48.120 1.00 132.36 267 LYS C C 1
ATOM 5948 O O . LYS C 2 64 ? 38.173 41.881 48.637 1.00 138.69 267 LYS C O 1
ATOM 5954 N N . ARG C 2 65 ? 37.826 40.238 47.141 1.00 115.95 268 ARG C N 1
ATOM 5955 C CA . ARG C 2 65 ? 39.170 40.321 46.595 1.00 107.07 268 ARG C CA 1
ATOM 5956 C C . ARG C 2 65 ? 39.262 41.491 45.606 1.00 103.09 268 ARG C C 1
ATOM 5957 O O . ARG C 2 65 ? 38.298 41.777 44.878 1.00 105.34 268 ARG C O 1
ATOM 5965 N N . LYS C 2 66 ? 40.412 42.168 45.606 1.00 96.42 269 LYS C N 1
ATOM 5966 C CA . LYS C 2 66 ? 40.713 43.190 44.615 1.00 92.77 269 LYS C CA 1
ATOM 5967 C C . LYS C 2 66 ? 40.681 42.532 43.248 1.00 88.46 269 LYS C C 1
ATOM 5968 O O . LYS C 2 66 ? 41.131 41.405 43.108 1.00 86.44 269 LYS C O 1
ATOM 5974 N N . PRO C 2 67 ? 40.143 43.228 42.236 1.00 88.44 270 PRO C N 1
ATOM 5975 C CA . PRO C 2 67 ? 40.124 42.656 40.886 1.00 86.44 270 PRO C CA 1
ATOM 5976 C C . PRO C 2 67 ? 41.529 42.475 40.302 1.00 79.86 270 PRO C C 1
ATOM 5977 O O . PRO C 2 67 ? 42.426 43.260 40.597 1.00 77.56 270 PRO C O 1
ATOM 5981 N N . THR C 2 68 ? 41.717 41.446 39.484 1.00 77.81 271 THR C N 1
ATOM 5982 C CA . THR C 2 68 ? 43.016 41.224 38.851 1.00 73.77 271 THR C CA 1
ATOM 5983 C C . THR C 2 68 ? 43.199 42.152 37.658 1.00 72.82 271 THR C C 1
ATOM 5984 O O . THR C 2 68 ? 42.230 42.688 37.133 1.00 75.70 271 THR C O 1
ATOM 5988 N N . GLY C 2 69 ? 44.444 42.342 37.235 1.00 70.53 272 GLY C N 1
ATOM 5989 C CA . GLY C 2 69 ? 44.732 43.088 36.012 1.00 70.26 272 GLY C CA 1
ATOM 5990 C C . GLY C 2 69 ? 43.933 42.528 34.844 1.00 72.11 272 GLY C C 1
ATOM 5991 O O . GLY C 2 69 ? 43.432 43.276 34.010 1.00 75.24 272 GLY C O 1
ATOM 5992 N N . ARG C 2 70 ? 43.810 41.208 34.794 1.00 71.61 273 ARG C N 1
ATOM 5993 C CA . ARG C 2 70 ? 43.027 40.559 33.768 1.00 73.99 273 ARG C CA 1
ATOM 5994 C C . ARG C 2 70 ? 41.570 40.987 33.875 1.00 77.80 273 ARG C C 1
ATOM 5995 O O . ARG C 2 70 ? 40.991 41.437 32.890 1.00 81.46 273 ARG C O 1
ATOM 6003 N N . GLU C 2 71 ? 40.998 40.858 35.073 1.00 78.11 274 GLU C N 1
ATOM 6004 C CA . GLU C 2 71 ? 39.602 41.226 35.341 1.00 82.53 274 GLU C CA 1
ATOM 6005 C C . GLU C 2 71 ? 39.289 42.697 35.054 1.00 84.83 274 GLU C C 1
ATOM 6006 O O . GLU C 2 71 ? 38.192 43.023 34.599 1.00 90.94 274 GLU C O 1
ATOM 6012 N N . ILE C 2 72 ? 40.262 43.564 35.322 1.00 81.24 275 ILE C N 1
ATOM 6013 C CA . ILE C 2 72 ? 40.152 45.000 35.089 1.00 83.25 275 ILE C CA 1
ATOM 6014 C C . ILE C 2 72 ? 40.043 45.321 33.601 1.00 86.46 275 ILE C C 1
ATOM 6015 O O . ILE C 2 72 ? 39.142 46.060 33.187 1.00 92.79 275 ILE C O 1
ATOM 6020 N N . ILE C 2 73 ? 40.957 44.768 32.806 1.00 83.84 276 ILE C N 1
ATOM 6021 C CA . ILE C 2 73 ? 40.912 44.909 31.352 1.00 87.13 276 ILE C CA 1
ATOM 6022 C C . ILE C 2 73 ? 39.574 44.414 30.803 1.00 93.92 276 ILE C C 1
ATOM 6023 O O . ILE C 2 73 ? 38.987 45.054 29.932 1.00 100.10 276 ILE C O 1
ATOM 6028 N N . LEU C 2 74 ? 39.081 43.302 31.344 1.00 94.46 277 LEU C N 1
ATOM 6029 C CA . LEU C 2 74 ? 37.824 42.708 30.890 1.00 101.75 277 LEU C CA 1
ATOM 6030 C C . LEU C 2 74 ? 36.608 43.607 31.110 1.00 109.78 277 LEU C C 1
ATOM 6031 O O . LEU C 2 74 ? 35.680 43.582 30.304 1.00 117.16 277 LEU C O 1
ATOM 6036 N N . LYS C 2 75 ? 36.610 44.379 32.199 1.00 110.14 278 LYS C N 1
ATOM 6037 C CA . LYS C 2 75 ? 35.575 45.389 32.442 1.00 118.19 278 LYS C CA 1
ATOM 6038 C C . LYS C 2 75 ? 35.706 46.459 31.383 1.00 119.85 278 LYS C C 1
ATOM 6039 O O . LYS C 2 75 ? 34.752 46.759 30.667 1.00 128.35 278 LYS C O 1
ATOM 6045 N N . MET C 2 76 ? 36.911 47.016 31.290 1.00 112.47 279 MET C N 1
ATOM 6046 C CA . MET C 2 76 ? 37.233 48.063 30.332 1.00 113.19 279 MET C CA 1
ATOM 6047 C C . MET C 2 76 ? 36.896 47.649 28.905 1.00 116.77 279 MET C C 1
ATOM 6048 O O . MET C 2 76 ? 36.437 48.466 28.110 1.00 123.73 279 MET C O 1
ATOM 6053 N N . SER C 2 77 ? 37.109 46.374 28.598 1.00 112.82 280 SER C N 1
ATOM 6054 C CA . SER C 2 77 ? 36.812 45.824 27.280 1.00 115.79 280 SER C CA 1
ATOM 6055 C C . SER C 2 77 ? 35.309 45.661 27.019 1.00 124.60 280 SER C C 1
ATOM 6056 O O . SER C 2 77 ? 34.814 46.083 25.978 1.00 131.58 280 SER C O 1
ATOM 6059 N N . ALA C 2 78 ? 34.593 45.053 27.964 1.00 125.23 281 ALA C N 1
ATOM 6060 C CA . ALA C 2 78 ? 33.185 44.701 27.773 1.00 134.68 281 ALA C CA 1
ATOM 6061 C C . ALA C 2 78 ? 32.284 45.923 27.715 1.00 144.02 281 ALA C C 1
ATOM 6062 O O . ALA C 2 78 ? 31.293 45.934 26.981 1.00 154.35 281 ALA C O 1
ATOM 6064 N N . GLU C 2 79 ? 32.627 46.949 28.486 1.00 141.35 282 GLU C N 1
ATOM 6065 C CA . GLU C 2 79 ? 31.877 48.193 28.449 1.00 150.68 282 GLU C CA 1
ATOM 6066 C C . GLU C 2 79 ? 32.301 49.039 27.246 1.00 152.66 282 GLU C C 1
ATOM 6067 O O . GLU C 2 79 ? 31.657 49.014 26.197 1.00 161.03 282 GLU C O 1
ATOM 6073 N N . ALA C 2 99 ? 56.748 53.547 23.313 1.00 127.58 302 ALA C N 1
ATOM 6074 C CA . ALA C 2 99 ? 56.123 52.329 22.819 1.00 129.54 302 ALA C CA 1
ATOM 6075 C C . ALA C 2 99 ? 57.186 51.312 22.401 1.00 126.91 302 ALA C C 1
ATOM 6076 O O . ALA C 2 99 ? 58.015 51.582 21.524 1.00 126.75 302 ALA C O 1
ATOM 6078 N N . TRP C 2 100 ? 57.151 50.138 23.027 1.00 125.97 303 TRP C N 1
ATOM 6079 C CA . TRP C 2 100 ? 58.200 49.137 22.846 1.00 123.41 303 TRP C CA 1
ATOM 6080 C C . TRP C 2 100 ? 57.705 47.888 22.161 1.00 124.98 303 TRP C C 1
ATOM 6081 O O . TRP C 2 100 ? 56.847 47.177 22.688 1.00 127.48 303 TRP C O 1
ATOM 6092 N N . ASP C 2 101 ? 58.255 47.607 20.981 1.00 126.01 304 ASP C N 1
ATOM 6093 C CA . ASP C 2 101 ? 57.908 46.408 20.219 1.00 127.85 304 ASP C CA 1
ATOM 6094 C C . ASP C 2 101 ? 58.741 45.210 20.690 1.00 123.93 304 ASP C C 1
ATOM 6095 O O . ASP C 2 101 ? 59.901 45.046 20.298 1.00 123.47 304 ASP C O 1
ATOM 6100 N N . LEU C 2 102 ? 58.140 44.377 21.532 1.00 121.18 305 LEU C N 1
ATOM 6101 C CA . LEU C 2 102 ? 58.847 43.235 22.102 1.00 117.65 305 LEU C CA 1
ATOM 6102 C C . LEU C 2 102 ? 58.623 41.916 21.347 1.00 118.06 305 LEU C C 1
ATOM 6103 O O . LEU C 2 102 ? 59.256 40.904 21.661 1.00 115.77 305 LEU C O 1
ATOM 6108 N N . THR C 2 103 ? 57.747 41.950 20.342 1.00 121.84 306 THR C N 1
ATOM 6109 C CA . THR C 2 103 ? 57.388 40.777 19.524 1.00 124.62 306 THR C CA 1
ATOM 6110 C C . THR C 2 103 ? 58.526 39.773 19.332 1.00 122.77 306 THR C C 1
ATOM 6111 O O . THR C 2 103 ? 58.370 38.598 19.667 1.00 121.15 306 THR C O 1
ATOM 6115 N N . GLU C 2 104 ? 59.658 40.245 18.806 1.00 124.27 307 GLU C N 1
ATOM 6116 C CA . GLU C 2 104 ? 60.813 39.389 18.503 1.00 125.42 307 GLU C CA 1
ATOM 6117 C C . GLU C 2 104 ? 61.288 38.580 19.714 1.00 120.06 307 GLU C C 1
ATOM 6118 O O . GLU C 2 104 ? 61.594 37.389 19.594 1.00 120.45 307 GLU C O 1
ATOM 6120 N N . PHE C 2 105 ? 61.327 39.228 20.878 1.00 115.81 308 PHE C N 1
ATOM 6121 C CA . PHE C 2 105 ? 61.790 38.587 22.106 1.00 112.09 308 PHE C CA 1
ATOM 6122 C C . PHE C 2 105 ? 60.745 37.638 22.685 1.00 108.99 308 PHE C C 1
ATOM 6123 O O . PHE C 2 105 ? 61.087 36.532 23.117 1.00 108.42 308 PHE C O 1
ATOM 6131 N N . THR C 2 106 ? 59.481 38.064 22.681 1.00 107.71 309 THR C N 1
ATOM 6132 C CA . THR C 2 106 ? 58.380 37.221 23.158 1.00 107.47 309 THR C CA 1
ATOM 6133 C C . THR C 2 106 ? 58.179 35.986 22.276 1.00 108.96 309 THR C C 1
ATOM 6134 O O . THR C 2 106 ? 58.138 34.873 22.783 1.00 108.16 309 THR C O 1
ATOM 6138 N N . ASP C 2 107 ? 58.069 36.177 20.963 1.00 112.59 310 ASP C N 1
ATOM 6139 C CA . ASP C 2 107 ? 57.930 35.050 20.037 1.00 115.71 310 ASP C CA 1
ATOM 6140 C C . ASP C 2 107 ? 58.965 33.988 20.359 1.00 113.06 310 ASP C C 1
ATOM 6141 O O . ASP C 2 107 ? 58.627 32.814 20.491 1.00 112.92 310 ASP C O 1
ATOM 6146 N N . ALA C 2 108 ? 60.217 34.424 20.508 1.00 112.14 311 ALA C N 1
ATOM 6147 C CA . ALA C 2 108 ? 61.343 33.547 20.830 1.00 112.18 311 ALA C CA 1
ATOM 6148 C C . ALA C 2 108 ? 61.179 32.849 22.178 1.00 108.62 311 ALA C C 1
ATOM 6149 O O . ALA C 2 108 ? 61.563 31.690 22.339 1.00 109.35 311 ALA C O 1
ATOM 6151 N N . LEU C 2 109 ? 60.600 33.567 23.134 1.00 105.88 312 LEU C N 1
ATOM 6152 C CA . LEU C 2 109 ? 60.444 33.076 24.489 1.00 105.03 312 LEU C CA 1
ATOM 6153 C C . LEU C 2 109 ? 59.421 31.951 24.564 1.00 105.44 312 LEU C C 1
ATOM 6154 O O . LEU C 2 109 ? 59.682 30.929 25.200 1.00 106.11 312 LEU C O 1
ATOM 6159 N N . LYS C 2 110 ? 58.261 32.140 23.935 1.00 106.15 313 LYS C N 1
ATOM 6160 C CA . LYS C 2 110 ? 57.222 31.107 23.939 1.00 107.96 313 LYS C CA 1
ATOM 6161 C C . LYS C 2 110 ? 57.624 29.913 23.069 1.00 108.01 313 LYS C C 1
ATOM 6162 O O . LYS C 2 110 ? 57.281 28.769 23.375 1.00 109.04 313 LYS C O 1
ATOM 6168 N N . LYS C 2 111 ? 58.376 30.178 22.007 1.00 81.77 314 LYS C N 1
ATOM 6169 C CA . LYS C 2 111 ? 58.945 29.099 21.206 1.00 86.15 314 LYS C CA 1
ATOM 6170 C C . LYS C 2 111 ? 59.829 28.207 22.080 1.00 83.97 314 LYS C C 1
ATOM 6171 O O . LYS C 2 111 ? 59.617 26.998 22.146 1.00 83.08 314 LYS C O 1
ATOM 6177 N N . ALA C 2 112 ? 60.797 28.822 22.757 1.00 84.49 315 ALA C N 1
ATOM 6178 C CA . ALA C 2 112 ? 61.653 28.147 23.727 1.00 83.87 315 ALA C CA 1
ATOM 6179 C C . ALA C 2 112 ? 60.841 27.442 24.816 1.00 77.70 315 ALA C C 1
ATOM 6180 O O . ALA C 2 112 ? 61.090 26.277 25.134 1.00 77.13 315 ALA C O 1
ATOM 6182 N N . ASP C 2 113 ? 59.863 28.154 25.368 1.00 75.34 316 ASP C N 1
ATOM 6183 C CA . ASP C 2 113 ? 58.984 27.636 26.421 1.00 72.60 316 ASP C CA 1
ATOM 6184 C C . ASP C 2 113 ? 58.192 26.386 25.978 1.00 71.45 316 ASP C C 1
ATOM 6185 O O . ASP C 2 113 ? 57.931 25.471 26.776 1.00 67.03 316 ASP C O 1
ATOM 6190 N N . HIS C 2 114 ? 57.836 26.351 24.697 1.00 76.16 317 HIS C N 1
ATOM 6191 C CA . HIS C 2 114 ? 57.025 25.268 24.151 1.00 77.55 317 HIS C CA 1
ATOM 6192 C C . HIS C 2 114 ? 57.776 24.207 23.376 1.00 81.69 317 HIS C C 1
ATOM 6193 O O . HIS C 2 114 ? 57.184 23.217 22.961 1.00 81.84 317 HIS C O 1
ATOM 6200 N N . GLN C 2 115 ? 59.080 24.374 23.181 1.00 87.06 318 GLN C N 1
ATOM 6201 C CA . GLN C 2 115 ? 59.823 23.423 22.343 1.00 96.54 318 GLN C CA 1
ATOM 6202 C C . GLN C 2 115 ? 59.834 21.972 22.860 1.00 95.03 318 GLN C C 1
ATOM 6203 O O . GLN C 2 115 ? 59.822 21.032 22.069 1.00 98.65 318 GLN C O 1
ATOM 6209 N N . ASP C 2 116 ? 59.833 21.795 24.178 1.00 90.53 319 ASP C N 1
ATOM 6210 C CA . ASP C 2 116 ? 59.886 20.457 24.755 1.00 90.47 319 ASP C CA 1
ATOM 6211 C C . ASP C 2 116 ? 58.505 19.910 25.080 1.00 83.22 319 ASP C C 1
ATOM 6212 O O . ASP C 2 116 ? 58.375 18.879 25.751 1.00 80.35 319 ASP C O 1
ATOM 6217 N N . ASP C 2 117 ? 57.480 20.583 24.562 1.00 80.32 320 ASP C N 1
ATOM 6218 C CA . ASP C 2 117 ? 56.083 20.244 24.865 1.00 75.90 320 ASP C CA 1
ATOM 6219 C C . ASP C 2 117 ? 55.687 18.784 24.646 1.00 75.96 320 ASP C C 1
ATOM 6220 O O . ASP C 2 117 ? 54.786 18.290 25.315 1.00 74.87 320 ASP C O 1
ATOM 6225 N N . GLY C 2 118 ? 56.357 18.103 23.723 1.00 82.45 321 GLY C N 1
ATOM 6226 C CA . GLY C 2 118 ? 56.099 16.690 23.451 1.00 84.26 321 GLY C CA 1
ATOM 6227 C C . GLY C 2 118 ? 56.133 15.787 24.676 1.00 79.49 321 GLY C C 1
ATOM 6228 O O . GLY C 2 118 ? 55.301 14.893 24.811 1.00 78.39 321 GLY C O 1
ATOM 6229 N N . GLY C 2 119 ? 57.088 16.028 25.573 1.00 76.82 322 GLY C N 1
ATOM 6230 C CA . GLY C 2 119 ? 57.272 15.191 26.754 1.00 72.22 322 GLY C CA 1
ATOM 6231 C C . GLY C 2 119 ? 56.644 15.752 28.016 1.00 64.90 322 GLY C C 1
ATOM 6232 O O . GLY C 2 119 ? 56.936 15.287 29.117 1.00 63.96 322 GLY C O 1
ATOM 6233 N N . ILE C 2 120 ? 55.774 16.744 27.860 1.00 60.43 323 ILE C N 1
ATOM 6234 C CA . ILE C 2 120 ? 55.172 17.431 28.994 1.00 54.39 323 ILE C CA 1
ATOM 6235 C C . ILE C 2 120 ? 53.656 17.394 28.876 1.00 52.24 323 ILE C C 1
ATOM 6236 O O . ILE C 2 120 ? 53.097 17.854 27.876 1.00 57.16 323 ILE C O 1
ATOM 6241 N N . LYS C 2 121 ? 53.000 16.834 29.890 1.00 48.44 324 LYS C N 1
ATOM 6242 C CA . LYS C 2 121 ? 51.551 16.802 29.968 1.00 46.19 324 LYS C CA 1
ATOM 6243 C C . LYS C 2 121 ? 50.993 18.183 30.307 1.00 46.13 324 LYS C C 1
ATOM 6244 O O . LYS C 2 121 ? 51.369 18.789 31.316 1.00 46.28 324 LYS C O 1
ATOM 6250 N N . ASP C 2 122 ? 50.083 18.663 29.468 1.00 47.17 325 ASP C N 1
ATOM 6251 C CA . ASP C 2 122 ? 49.490 19.972 29.650 1.00 46.82 325 ASP C CA 1
ATOM 6252 C C . ASP C 2 122 ? 48.084 19.860 30.215 1.00 45.69 325 ASP C C 1
ATOM 6253 O O . ASP C 2 122 ? 47.188 19.339 29.569 1.00 46.61 325 ASP C O 1
ATOM 6258 N N . TYR C 2 123 ? 47.900 20.375 31.419 1.00 43.40 326 TYR C N 1
ATOM 6259 C CA . TYR C 2 123 ? 46.606 20.371 32.075 1.00 42.93 326 TYR C CA 1
ATOM 6260 C C . TYR C 2 123 ? 45.736 21.577 31.689 1.00 45.51 326 TYR C C 1
ATOM 6261 O O . TYR C 2 123 ? 44.620 21.741 32.207 1.00 45.07 326 TYR C O 1
ATOM 6270 N N . GLY C 2 124 ? 46.246 22.416 30.786 1.00 45.78 327 GLY C N 1
ATOM 6271 C CA . GLY C 2 124 ? 45.528 23.615 30.378 1.00 49.79 327 GLY C CA 1
ATOM 6272 C C . GLY C 2 124 ? 45.158 24.446 31.586 1.00 51.72 327 GLY C C 1
ATOM 6273 O O . GLY C 2 124 ? 46.022 24.778 32.398 1.00 51.50 327 GLY C O 1
ATOM 6274 N N . ASP C 2 125 ? 43.873 24.767 31.715 1.00 55.12 328 ASP C N 1
ATOM 6275 C CA . ASP C 2 125 ? 43.402 25.653 32.790 1.00 58.22 328 ASP C CA 1
ATOM 6276 C C . ASP C 2 125 ? 43.089 24.888 34.077 1.00 56.58 328 ASP C C 1
ATOM 6277 O O . ASP C 2 125 ? 42.616 25.468 35.057 1.00 59.25 328 ASP C O 1
ATOM 6282 N N . GLY C 2 126 ? 43.332 23.584 34.053 1.00 51.08 329 GLY C N 1
ATOM 6283 C CA . GLY C 2 126 ? 43.114 22.759 35.219 1.00 51.99 329 GLY C CA 1
ATOM 6284 C C . GLY C 2 126 ? 41.704 22.237 35.386 1.00 56.94 329 GLY C C 1
ATOM 6285 O O . GLY C 2 126 ? 41.432 21.489 36.328 1.00 59.98 329 GLY C O 1
ATOM 6286 N N . SER C 2 127 ? 40.786 22.606 34.500 1.00 60.29 330 SER C N 1
ATOM 6287 C CA . SER C 2 127 ? 39.437 22.036 34.604 1.00 65.75 330 SER C CA 1
ATOM 6288 C C . SER C 2 127 ? 39.363 20.646 33.959 1.00 63.83 330 SER C C 1
ATOM 6289 O O . SER C 2 127 ? 40.078 20.352 32.987 1.00 59.55 330 SER C O 1
ATOM 6292 N N . ASN C 2 128 ? 38.499 19.805 34.528 1.00 65.71 331 ASN C N 1
ATOM 6293 C CA . ASN C 2 128 ? 38.266 18.440 34.047 1.00 66.36 331 ASN C CA 1
ATOM 6294 C C . ASN C 2 128 ? 39.502 17.702 33.540 1.00 59.71 331 ASN C C 1
ATOM 6295 O O . ASN C 2 128 ? 39.581 17.357 32.366 1.00 61.76 331 ASN C O 1
ATOM 6300 N N . PRO C 2 129 ? 40.478 17.469 34.421 1.00 54.53 332 PRO C N 1
ATOM 6301 C CA . PRO C 2 129 ? 41.675 16.793 33.929 1.00 49.70 332 PRO C CA 1
ATOM 6302 C C . PRO C 2 129 ? 41.405 15.304 33.713 1.00 51.18 332 PRO C C 1
ATOM 6303 O O . PRO C 2 129 ? 40.476 14.760 34.319 1.00 55.83 332 PRO C O 1
ATOM 6307 N N . THR C 2 130 ? 42.178 14.666 32.833 1.00 48.51 333 THR C N 1
ATOM 6308 C CA . THR C 2 130 ? 42.111 13.221 32.630 1.00 48.38 333 THR C CA 1
ATOM 6309 C C . THR C 2 130 ? 43.483 12.667 32.963 1.00 47.16 333 THR C C 1
ATOM 6310 O O . THR C 2 130 ? 44.473 13.403 32.956 1.00 44.29 333 THR C O 1
ATOM 6314 N N . PHE C 2 131 ? 43.538 11.361 33.219 1.00 47.54 334 PHE C N 1
ATOM 6315 C CA . PHE C 2 131 ? 44.711 10.739 33.769 1.00 45.20 334 PHE C CA 1
ATOM 6316 C C . PHE C 2 131 ? 45.131 9.451 33.070 1.00 49.83 334 PHE C C 1
ATOM 6317 O O . PHE C 2 131 ? 45.483 8.464 33.715 1.00 52.26 334 PHE C O 1
ATOM 6325 N N . ASP C 2 132 ? 45.111 9.469 31.743 1.00 55.00 335 ASP C N 1
ATOM 6326 C CA . ASP C 2 132 ? 45.679 8.382 30.948 1.00 60.57 335 ASP C CA 1
ATOM 6327 C C . ASP C 2 132 ? 47.205 8.336 31.057 1.00 60.36 335 ASP C C 1
ATOM 6328 O O . ASP C 2 132 ? 47.868 9.379 31.024 1.00 56.52 335 ASP C O 1
ATOM 6333 N N . ILE C 2 133 ? 47.745 7.122 31.171 1.00 63.93 336 ILE C N 1
ATOM 6334 C CA . ILE C 2 133 ? 49.197 6.894 31.251 1.00 64.78 336 ILE C CA 1
ATOM 6335 C C . ILE C 2 133 ? 49.785 6.486 29.886 1.00 71.46 336 ILE C C 1
ATOM 6336 O O . ILE C 2 133 ? 49.284 5.563 29.236 1.00 75.18 336 ILE C O 1
ATOM 6341 N N . LYS C 2 134 ? 50.850 7.166 29.462 1.00 74.78 337 LYS C N 1
ATOM 6342 C CA . LYS C 2 134 ? 51.564 6.801 28.227 1.00 84.78 337 LYS C CA 1
ATOM 6343 C C . LYS C 2 134 ? 52.753 5.847 28.441 1.00 90.91 337 LYS C C 1
ATOM 6344 O O . LYS C 2 134 ? 53.215 5.656 29.565 1.00 86.46 337 LYS C O 1
ATOM 6350 N N . LYS C 2 135 ? 53.240 5.278 27.333 1.00 104.27 338 LYS C N 1
ATOM 6351 C CA . LYS C 2 135 ? 54.294 4.234 27.292 1.00 111.32 338 LYS C CA 1
ATOM 6352 C C . LYS C 2 135 ? 54.058 3.123 28.297 1.00 111.30 338 LYS C C 1
ATOM 6353 O O . LYS C 2 135 ? 53.196 2.282 28.086 1.00 115.19 338 LYS C O 1
ATOM 6359 N N . LEU D 2 11 ? 120.161 21.743 23.813 1.00 166.68 214 LEU D N 1
ATOM 6360 C CA . LEU D 2 11 ? 118.740 22.091 23.520 1.00 160.53 214 LEU D CA 1
ATOM 6361 C C . LEU D 2 11 ? 118.585 23.546 23.058 1.00 168.33 214 LEU D C 1
ATOM 6362 O O . LEU D 2 11 ? 119.382 24.417 23.426 1.00 178.53 214 LEU D O 1
ATOM 6364 N N . GLU D 2 12 ? 117.565 23.786 22.233 1.00 163.86 215 GLU D N 1
ATOM 6365 C CA . GLU D 2 12 ? 117.180 25.131 21.785 1.00 169.40 215 GLU D CA 1
ATOM 6366 C C . GLU D 2 12 ? 115.671 25.155 21.475 1.00 161.34 215 GLU D C 1
ATOM 6367 O O . GLU D 2 12 ? 114.908 24.388 22.073 1.00 153.21 215 GLU D O 1
ATOM 6369 N N . LYS D 2 13 ? 115.246 26.021 20.552 1.00 163.85 216 LYS D N 1
ATOM 6370 C CA . LYS D 2 13 ? 113.821 26.169 20.195 1.00 157.00 216 LYS D CA 1
ATOM 6371 C C . LYS D 2 13 ? 113.232 24.937 19.489 1.00 147.06 216 LYS D C 1
ATOM 6372 O O . LYS D 2 13 ? 113.945 24.214 18.788 1.00 147.07 216 LYS D O 1
ATOM 6378 N N . GLN D 2 14 ? 111.933 24.708 19.677 1.00 139.36 217 GLN D N 1
ATOM 6379 C CA . GLN D 2 14 ? 111.271 23.511 19.142 1.00 130.33 217 GLN D CA 1
ATOM 6380 C C . GLN D 2 14 ? 109.966 23.803 18.398 1.00 126.18 217 GLN D C 1
ATOM 6381 O O . GLN D 2 14 ? 109.188 24.663 18.818 1.00 127.99 217 GLN D O 1
ATOM 6387 N N . PRO D 2 15 ? 109.721 23.084 17.286 1.00 121.21 218 PRO D N 1
ATOM 6388 C CA . PRO D 2 15 ? 108.456 23.264 16.581 1.00 117.47 218 PRO D CA 1
ATOM 6389 C C . PRO D 2 15 ? 107.324 22.458 17.216 1.00 109.27 218 PRO D C 1
ATOM 6390 O O . PRO D 2 15 ? 107.466 21.258 17.460 1.00 104.59 218 PRO D O 1
ATOM 6394 N N . LYS D 2 16 ? 106.212 23.133 17.485 1.00 107.92 219 LYS D N 1
ATOM 6395 C CA . LYS D 2 16 ? 105.037 22.512 18.083 1.00 102.08 219 LYS D CA 1
ATOM 6396 C C . LYS D 2 16 ? 104.403 21.482 17.154 1.00 97.52 219 LYS D C 1
ATOM 6397 O O . LYS D 2 16 ? 104.280 21.720 15.958 1.00 100.35 219 LYS D O 1
ATOM 6403 N N . ILE D 2 17 ? 104.013 20.336 17.708 1.00 91.51 220 ILE D N 1
ATOM 6404 C CA . ILE D 2 17 ? 103.290 19.307 16.950 1.00 87.93 220 ILE D CA 1
ATOM 6405 C C . ILE D 2 17 ? 101.873 19.134 17.505 1.00 86.23 220 ILE D C 1
ATOM 6406 O O . ILE D 2 17 ? 101.573 19.598 18.607 1.00 86.75 220 ILE D O 1
ATOM 6411 N N . THR D 2 18 ? 100.992 18.506 16.730 1.00 85.65 221 THR D N 1
ATOM 6412 C CA . THR D 2 18 ? 99.639 18.185 17.201 1.00 84.63 221 THR D CA 1
ATOM 6413 C C . THR D 2 18 ? 99.656 16.714 17.587 1.00 82.28 221 THR D C 1
ATOM 6414 O O . THR D 2 18 ? 100.558 15.972 17.164 1.00 81.14 221 THR D O 1
ATOM 6418 N N . LEU D 2 19 ? 98.664 16.287 18.369 1.00 81.34 222 LEU D N 1
ATOM 6419 C CA . LEU D 2 19 ? 98.520 14.870 18.696 1.00 80.58 222 LEU D CA 1
ATOM 6420 C C . LEU D 2 19 ? 98.318 14.003 17.445 1.00 83.27 222 LEU D C 1
ATOM 6421 O O . LEU D 2 19 ? 98.708 12.835 17.419 1.00 83.31 222 LEU D O 1
ATOM 6426 N N . GLU D 2 20 ? 97.720 14.586 16.410 1.00 86.69 223 GLU D N 1
ATOM 6427 C CA . GLU D 2 20 ? 97.610 13.934 15.112 1.00 90.05 223 GLU D CA 1
ATOM 6428 C C . GLU D 2 20 ? 99.011 13.628 14.588 1.00 89.63 223 GLU D C 1
ATOM 6429 O O . GLU D 2 20 ? 99.326 12.468 14.311 1.00 90.87 223 GLU D O 1
ATOM 6435 N N . GLU D 2 21 ? 99.858 14.654 14.491 1.00 88.85 224 GLU D N 1
ATOM 6436 C CA . GLU D 2 21 ? 101.194 14.497 13.905 1.00 89.59 224 GLU D CA 1
ATOM 6437 C C . GLU D 2 21 ? 102.051 13.517 14.684 1.00 88.30 224 GLU D C 1
ATOM 6438 O O . GLU D 2 21 ? 102.826 12.751 14.088 1.00 89.19 224 GLU D O 1
ATOM 6444 N N . PHE D 2 22 ? 101.901 13.547 16.012 1.00 86.53 225 PHE D N 1
ATOM 6445 C CA . PHE D 2 22 ? 102.641 12.657 16.908 1.00 85.24 225 PHE D CA 1
ATOM 6446 C C . PHE D 2 22 ? 102.350 11.177 16.664 1.00 86.55 225 PHE D C 1
ATOM 6447 O O . PHE D 2 22 ? 103.278 10.382 16.508 1.00 87.71 225 PHE D O 1
ATOM 6455 N N . ILE D 2 23 ? 101.069 10.812 16.647 1.00 87.45 226 ILE D N 1
ATOM 6456 C CA . ILE D 2 23 ? 100.668 9.419 16.433 1.00 89.75 226 ILE D CA 1
ATOM 6457 C C . ILE D 2 23 ? 101.055 8.924 15.041 1.00 93.85 226 ILE D C 1
ATOM 6458 O O . ILE D 2 23 ? 101.614 7.838 14.894 1.00 96.00 226 ILE D O 1
ATOM 6463 N N . GLU D 2 24 ? 100.792 9.744 14.030 1.00 96.42 227 GLU D N 1
ATOM 6464 C CA . GLU D 2 24 ? 100.852 9.284 12.649 1.00 101.36 227 GLU D CA 1
ATOM 6465 C C . GLU D 2 24 ? 102.218 9.347 11.976 1.00 102.59 227 GLU D C 1
ATOM 6466 O O . GLU D 2 24 ? 102.435 8.683 10.965 1.00 107.47 227 GLU D O 1
ATOM 6472 N N . THR D 2 25 ? 103.134 10.138 12.528 1.00 99.82 228 THR D N 1
ATOM 6473 C CA . THR D 2 25 ? 104.477 10.241 11.956 1.00 101.50 228 THR D CA 1
ATOM 6474 C C . THR D 2 25 ? 105.581 10.388 12.995 1.00 98.92 228 THR D C 1
ATOM 6475 O O . THR D 2 25 ? 106.598 9.695 12.914 1.00 99.79 228 THR D O 1
ATOM 6479 N N . GLU D 2 26 ? 105.376 11.271 13.973 1.00 96.11 229 GLU D N 1
ATOM 6480 C CA . GLU D 2 26 ? 106.465 11.689 14.860 1.00 95.22 229 GLU D CA 1
ATOM 6481 C C . GLU D 2 26 ? 106.998 10.582 15.753 1.00 95.00 229 GLU D C 1
ATOM 6482 O O . GLU D 2 26 ? 108.213 10.372 15.843 1.00 96.78 229 GLU D O 1
ATOM 6488 N N . ARG D 2 27 ? 106.077 9.872 16.394 1.00 94.21 230 ARG D N 1
ATOM 6489 C CA . ARG D 2 27 ? 106.381 8.677 17.172 1.00 94.84 230 ARG D CA 1
ATOM 6490 C C . ARG D 2 27 ? 107.133 7.635 16.320 1.00 99.25 230 ARG D C 1
ATOM 6491 O O . ARG D 2 27 ? 108.105 7.029 16.779 1.00 100.59 230 ARG D O 1
ATOM 6499 N N . GLY D 2 28 ? 106.698 7.452 15.073 1.00 102.60 231 GLY D N 1
ATOM 6500 C CA . GLY D 2 28 ? 107.323 6.491 14.165 1.00 106.88 231 GLY D CA 1
ATOM 6501 C C . GLY D 2 28 ? 108.720 6.868 13.696 1.00 109.06 231 GLY D C 1
ATOM 6502 O O . GLY D 2 28 ? 109.427 6.040 13.120 1.00 112.46 231 GLY D O 1
ATOM 6503 N N . LYS D 2 29 ? 109.112 8.120 13.936 1.00 107.99 232 LYS D N 1
ATOM 6504 C CA . LYS D 2 29 ? 110.428 8.625 13.533 1.00 111.05 232 LYS D CA 1
ATOM 6505 C C . LYS D 2 29 ? 111.536 8.166 14.466 1.00 110.62 232 LYS D C 1
ATOM 6506 O O . LYS D 2 29 ? 112.702 8.117 14.067 1.00 114.37 232 LYS D O 1
ATOM 6512 N N . LEU D 2 30 ? 111.168 7.840 15.704 1.00 106.95 233 LEU D N 1
ATOM 6513 C CA . LEU D 2 30 ? 112.138 7.481 16.741 1.00 106.95 233 LEU D CA 1
ATOM 6514 C C . LEU D 2 30 ? 112.858 6.156 16.459 1.00 111.42 233 LEU D C 1
ATOM 6515 O O . LEU D 2 30 ? 112.294 5.249 15.842 1.00 114.36 233 LEU D O 1
ATOM 6520 N N . ASP D 2 31 ? 114.114 6.067 16.895 1.00 113.68 234 ASP D N 1
ATOM 6521 C CA . ASP D 2 31 ? 114.920 4.860 16.720 1.00 117.46 234 ASP D CA 1
ATOM 6522 C C . ASP D 2 31 ? 114.449 3.810 17.734 1.00 114.94 234 ASP D C 1
ATOM 6523 O O . ASP D 2 31 ? 114.778 3.894 18.926 1.00 112.25 234 ASP D O 1
ATOM 6528 N N . LYS D 2 32 ? 113.670 2.836 17.255 1.00 115.18 235 LYS D N 1
ATOM 6529 C CA . LYS D 2 32 ? 112.934 1.907 18.136 1.00 112.64 235 LYS D CA 1
ATOM 6530 C C . LYS D 2 32 ? 113.830 1.003 18.980 1.00 113.37 235 LYS D C 1
ATOM 6531 O O . LYS D 2 32 ? 113.454 0.599 20.082 1.00 111.18 235 LYS D O 1
ATOM 6537 N N . SER D 2 33 ? 115.012 0.697 18.456 1.00 117.26 236 SER D N 1
ATOM 6538 C CA . SER D 2 33 ? 115.985 -0.142 19.148 1.00 118.28 236 SER D CA 1
ATOM 6539 C C . SER D 2 33 ? 116.669 0.613 20.284 1.00 114.45 236 SER D C 1
ATOM 6540 O O . SER D 2 33 ? 117.202 0.000 21.210 1.00 114.70 236 SER D O 1
ATOM 6543 N N . LYS D 2 34 ? 116.639 1.943 20.213 1.00 110.91 237 LYS D N 1
ATOM 6544 C CA . LYS D 2 34 ? 117.345 2.777 21.179 1.00 108.83 237 LYS D CA 1
ATOM 6545 C C . LYS D 2 34 ? 116.435 3.590 22.104 1.00 102.76 237 LYS D C 1
ATOM 6546 O O . LYS D 2 34 ? 116.864 4.617 22.627 1.00 103.09 237 LYS D O 1
ATOM 6552 N N . LEU D 2 35 ? 115.200 3.128 22.323 1.00 98.13 238 LEU D N 1
ATOM 6553 C CA . LEU D 2 35 ? 114.268 3.835 23.224 1.00 93.08 238 LEU D CA 1
ATOM 6554 C C . LEU D 2 35 ? 113.984 3.159 24.588 1.00 90.68 238 LEU D C 1
ATOM 6555 O O . LEU D 2 35 ? 113.843 1.942 24.677 1.00 91.89 238 LEU D O 1
ATOM 6560 N N . THR D 2 36 ? 113.886 3.976 25.635 1.00 87.33 239 THR D N 1
ATOM 6561 C CA . THR D 2 36 ? 113.915 3.517 27.028 1.00 86.00 239 THR D CA 1
ATOM 6562 C C . THR D 2 36 ? 112.536 3.281 27.671 1.00 83.78 239 THR D C 1
ATOM 6563 O O . THR D 2 36 ? 111.818 4.240 27.960 1.00 81.85 239 THR D O 1
ATOM 6567 N N . PRO D 2 37 ? 112.171 2.006 27.921 1.00 85.29 240 PRO D N 1
ATOM 6568 C CA . PRO D 2 37 ? 110.951 1.696 28.681 1.00 84.62 240 PRO D CA 1
ATOM 6569 C C . PRO D 2 37 ? 110.913 2.437 30.013 1.00 83.97 240 PRO D C 1
ATOM 6570 O O . PRO D 2 37 ? 111.899 2.430 30.744 1.00 85.48 240 PRO D O 1
ATOM 6574 N N . ILE D 2 38 ? 109.786 3.078 30.312 1.00 67.79 241 ILE D N 1
ATOM 6575 C CA . ILE D 2 38 ? 109.644 3.867 31.534 1.00 63.47 241 ILE D CA 1
ATOM 6576 C C . ILE D 2 38 ? 109.512 2.944 32.743 1.00 62.44 241 ILE D C 1
ATOM 6577 O O . ILE D 2 38 ? 108.771 1.961 32.718 1.00 65.79 241 ILE D O 1
ATOM 6582 N N . THR D 2 39 ? 110.260 3.263 33.793 1.00 60.54 242 THR D N 1
ATOM 6583 C CA . THR D 2 39 ? 110.145 2.589 35.089 1.00 60.82 242 THR D CA 1
ATOM 6584 C C . THR D 2 39 ? 110.099 3.678 36.162 1.00 57.80 242 THR D C 1
ATOM 6585 O O . THR D 2 39 ? 110.473 4.810 35.906 1.00 55.70 242 THR D O 1
ATOM 6589 N N . ILE D 2 40 ? 109.637 3.323 37.354 1.00 60.59 243 ILE D N 1
ATOM 6590 C CA . ILE D 2 40 ? 109.629 4.221 38.504 1.00 60.41 243 ILE D CA 1
ATOM 6591 C C . ILE D 2 40 ? 110.976 4.928 38.644 1.00 59.69 243 ILE D C 1
ATOM 6592 O O . ILE D 2 40 ? 111.022 6.127 38.937 1.00 58.46 243 ILE D O 1
ATOM 6597 N N . ALA D 2 41 ? 112.057 4.177 38.409 1.00 61.50 244 ALA D N 1
ATOM 6598 C CA . ALA D 2 41 ? 113.431 4.668 38.545 1.00 60.42 244 ALA D CA 1
ATOM 6599 C C . ALA D 2 41 ? 113.801 5.731 37.499 1.00 59.19 244 ALA D C 1
ATOM 6600 O O . ALA D 2 41 ? 114.177 6.848 37.870 1.00 59.75 244 ALA D O 1
ATOM 6602 N N . ASN D 2 42 ? 113.707 5.419 36.208 1.00 58.36 245 ASN D N 1
ATOM 6603 C CA . ASN D 2 42 ? 114.106 6.426 35.230 1.00 59.68 245 ASN D CA 1
ATOM 6604 C C . ASN D 2 42 ? 113.102 7.574 35.030 1.00 58.20 245 ASN D C 1
ATOM 6605 O O . ASN D 2 42 ? 113.491 8.658 34.594 1.00 61.00 245 ASN D O 1
ATOM 6610 N N . PHE D 2 43 ? 111.829 7.337 35.350 1.00 55.82 246 PHE D N 1
ATOM 6611 C CA . PHE D 2 43 ? 110.852 8.420 35.364 1.00 54.84 246 PHE D CA 1
ATOM 6612 C C . PHE D 2 43 ? 111.177 9.414 36.467 1.00 54.61 246 PHE D C 1
ATOM 6613 O O . PHE D 2 43 ? 111.042 10.623 36.261 1.00 56.79 246 PHE D O 1
ATOM 6621 N N . ALA D 2 44 ? 111.569 8.910 37.636 1.00 52.78 247 ALA D N 1
ATOM 6622 C CA . ALA D 2 44 ? 112.001 9.776 38.718 1.00 52.56 247 ALA D CA 1
ATOM 6623 C C . ALA D 2 44 ? 113.183 10.658 38.283 1.00 54.25 247 ALA D C 1
ATOM 6624 O O . ALA D 2 44 ? 113.226 11.850 38.613 1.00 55.79 247 ALA D O 1
ATOM 6626 N N . GLN D 2 45 ? 114.120 10.078 37.529 1.00 56.29 248 GLN D N 1
ATOM 6627 C CA . GLN D 2 45 ? 115.263 10.823 36.966 1.00 56.88 248 GLN D CA 1
ATOM 6628 C C . GLN D 2 45 ? 114.814 11.848 35.932 1.00 56.50 248 GLN D C 1
ATOM 6629 O O . GLN D 2 45 ? 115.315 12.976 35.903 1.00 58.92 248 GLN D O 1
ATOM 6635 N N . TRP D 2 46 ? 113.867 11.458 35.086 1.00 54.07 249 TRP D N 1
ATOM 6636 C CA . TRP D 2 46 ? 113.364 12.353 34.074 1.00 54.53 249 TRP D CA 1
ATOM 6637 C C . TRP D 2 46 ? 112.649 13.498 34.745 1.00 54.49 249 TRP D C 1
ATOM 6638 O O . TRP D 2 46 ? 112.842 14.662 34.384 1.00 56.79 249 TRP D O 1
ATOM 6649 N N . LYS D 2 47 ? 111.846 13.171 35.754 1.00 52.10 250 LYS D N 1
ATOM 6650 C CA . LYS D 2 47 ? 111.039 14.143 36.463 1.00 52.15 250 LYS D CA 1
ATOM 6651 C C . LYS D 2 47 ? 111.918 15.227 37.097 1.00 53.53 250 LYS D C 1
ATOM 6652 O O . LYS D 2 47 ? 111.630 16.425 36.956 1.00 56.38 250 LYS D O 1
ATOM 6658 N N . LYS D 2 48 ? 112.992 14.813 37.769 1.00 52.36 251 LYS D N 1
ATOM 6659 C CA . LYS D 2 48 ? 113.894 15.767 38.423 1.00 53.39 251 LYS D CA 1
ATOM 6660 C C . LYS D 2 48 ? 114.412 16.793 37.405 1.00 56.79 251 LYS D C 1
ATOM 6661 O O . LYS D 2 48 ? 114.403 18.005 37.653 1.00 57.66 251 LYS D O 1
ATOM 6667 N N . ASP D 2 49 ? 114.843 16.291 36.252 1.00 57.76 252 ASP D N 1
ATOM 6668 C CA . ASP D 2 49 ? 115.388 17.132 35.213 1.00 60.55 252 ASP D CA 1
ATOM 6669 C C . ASP D 2 49 ? 114.317 18.043 34.647 1.00 61.88 252 ASP D C 1
ATOM 6670 O O . ASP D 2 49 ? 114.582 19.219 34.336 1.00 64.04 252 ASP D O 1
ATOM 6675 N N . HIS D 2 50 ? 113.102 17.497 34.571 1.00 58.46 253 HIS D N 1
ATOM 6676 C CA . HIS D 2 50 ? 111.956 18.180 33.996 1.00 58.84 253 HIS D CA 1
ATOM 6677 C C . HIS D 2 50 ? 111.568 19.350 34.860 1.00 59.48 253 HIS D C 1
ATOM 6678 O O . HIS D 2 50 ? 111.361 20.466 34.359 1.00 62.56 253 HIS D O 1
ATOM 6685 N N . VAL D 2 51 ? 111.491 19.113 36.172 1.00 56.30 254 VAL D N 1
ATOM 6686 C CA . VAL D 2 51 ? 111.028 20.132 37.114 1.00 57.02 254 VAL D CA 1
ATOM 6687 C C . VAL D 2 51 ? 112.046 21.270 37.191 1.00 60.20 254 VAL D C 1
ATOM 6688 O O . VAL D 2 51 ? 111.679 22.447 37.114 1.00 64.73 254 VAL D O 1
ATOM 6692 N N . ILE D 2 52 ? 113.321 20.905 37.304 1.00 58.22 255 ILE D N 1
ATOM 6693 C CA . ILE D 2 52 ? 114.400 21.860 37.393 1.00 60.10 255 ILE D CA 1
ATOM 6694 C C . ILE D 2 52 ? 114.542 22.706 36.128 1.00 65.08 255 ILE D C 1
ATOM 6695 O O . ILE D 2 52 ? 114.791 23.915 36.222 1.00 68.44 255 ILE D O 1
ATOM 6700 N N . ALA D 2 53 ? 114.364 22.087 34.963 1.00 65.13 256 ALA D N 1
ATOM 6701 C CA . ALA D 2 53 ? 114.370 22.836 33.709 1.00 71.89 256 ALA D CA 1
ATOM 6702 C C . ALA D 2 53 ? 113.252 23.882 33.710 1.00 76.41 256 ALA D C 1
ATOM 6703 O O . ALA D 2 53 ? 113.435 25.020 33.239 1.00 83.68 256 ALA D O 1
ATOM 6705 N N . LYS D 2 54 ? 112.110 23.490 34.266 1.00 74.21 257 LYS D N 1
ATOM 6706 C CA . LYS D 2 54 ? 110.955 24.354 34.411 1.00 79.91 257 LYS D CA 1
ATOM 6707 C C . LYS D 2 54 ? 111.295 25.542 35.312 1.00 81.17 257 LYS D C 1
ATOM 6708 O O . LYS D 2 54 ? 111.066 26.691 34.947 1.00 87.65 257 LYS D O 1
ATOM 6714 N N . ILE D 2 55 ? 111.872 25.261 36.475 1.00 76.71 258 ILE D N 1
ATOM 6715 C CA . ILE D 2 55 ? 112.292 26.313 37.398 1.00 79.90 258 ILE D CA 1
ATOM 6716 C C . ILE D 2 55 ? 113.265 27.302 36.717 1.00 86.39 258 ILE D C 1
ATOM 6717 O O . ILE D 2 55 ? 113.137 28.518 36.869 1.00 91.10 258 ILE D O 1
ATOM 6722 N N . ASN D 2 56 ? 114.214 26.779 35.947 1.00 86.69 259 ASN D N 1
ATOM 6723 C CA . ASN D 2 56 ? 115.242 27.617 35.335 1.00 94.93 259 ASN D CA 1
ATOM 6724 C C . ASN D 2 56 ? 114.763 28.517 34.185 1.00 104.23 259 ASN D C 1
ATOM 6725 O O . ASN D 2 56 ? 115.128 29.697 34.113 1.00 109.73 259 ASN D O 1
ATOM 6730 N N . ALA D 2 57 ? 113.953 27.948 33.297 1.00 106.67 260 ALA D N 1
ATOM 6731 C CA . ALA D 2 57 ? 113.449 28.670 32.135 1.00 117.75 260 ALA D CA 1
ATOM 6732 C C . ALA D 2 57 ? 112.451 29.760 32.537 1.00 123.95 260 ALA D C 1
ATOM 6733 O O . ALA D 2 57 ? 112.401 30.825 31.916 1.00 131.49 260 ALA D O 1
ATOM 6735 N N . GLU D 2 58 ? 111.672 29.481 33.583 1.00 122.22 261 GLU D N 1
ATOM 6736 C CA . GLU D 2 58 ? 110.592 30.366 34.024 1.00 129.32 261 GLU D CA 1
ATOM 6737 C C . GLU D 2 58 ? 111.069 31.487 34.929 1.00 131.78 261 GLU D C 1
ATOM 6738 O O . GLU D 2 58 ? 110.397 32.508 35.055 1.00 138.06 261 GLU D O 1
ATOM 6744 N N . LYS D 2 59 ? 112.223 31.295 35.561 1.00 128.71 262 LYS D N 1
ATOM 6745 C CA . LYS D 2 59 ? 112.787 32.330 36.425 1.00 132.68 262 LYS D CA 1
ATOM 6746 C C . LYS D 2 59 ? 113.666 33.267 35.605 1.00 140.42 262 LYS D C 1
ATOM 6747 O O . LYS D 2 59 ? 114.379 34.108 36.148 1.00 144.00 262 LYS D O 1
ATOM 6753 N N . LYS D 2 60 ? 113.594 33.105 34.286 1.00 144.37 263 LYS D N 1
ATOM 6754 C CA . LYS D 2 60 ? 114.107 34.081 33.335 1.00 155.10 263 LYS D CA 1
ATOM 6755 C C . LYS D 2 60 ? 113.030 35.140 33.103 1.00 163.43 263 LYS D C 1
ATOM 6756 O O . LYS D 2 60 ? 113.332 36.288 32.766 1.00 172.71 263 LYS D O 1
ATOM 6762 N N . LEU D 2 61 ? 111.775 34.736 33.307 1.00 160.42 264 LEU D N 1
ATOM 6763 C CA . LEU D 2 61 ? 110.601 35.587 33.083 1.00 168.54 264 LEU D CA 1
ATOM 6764 C C . LEU D 2 61 ? 109.927 36.041 34.394 1.00 166.54 264 LEU D C 1
ATOM 6765 O O . LEU D 2 61 ? 109.373 37.147 34.467 1.00 175.69 264 LEU D O 1
ATOM 6770 N N . SER D 2 62 ? 110.012 35.185 35.418 1.00 154.40 265 SER D N 1
ATOM 6771 C CA . SER D 2 62 ? 109.262 35.298 36.688 1.00 149.98 265 SER D CA 1
ATOM 6772 C C . SER D 2 62 ? 109.305 36.645 37.426 1.00 155.17 265 SER D C 1
ATOM 6773 O O . SER D 2 62 ? 108.354 37.430 37.337 1.00 163.09 265 SER D O 1
ATOM 6776 N N . SER D 2 63 ? 110.398 36.904 38.149 1.00 150.06 266 SER D N 1
ATOM 6777 C CA . SER D 2 63 ? 110.485 38.042 39.079 1.00 153.22 266 SER D CA 1
ATOM 6778 C C . SER D 2 63 ? 110.558 39.419 38.404 1.00 162.33 266 SER D C 1
ATOM 6779 O O . SER D 2 63 ? 111.237 40.330 38.885 1.00 165.65 266 SER D O 1
ATOM 6782 N N . LYS D 2 64 ? 109.841 39.560 37.294 1.00 166.06 267 LYS D N 1
ATOM 6783 C CA . LYS D 2 64 ? 109.666 40.852 36.652 1.00 177.30 267 LYS D CA 1
ATOM 6784 C C . LYS D 2 64 ? 108.279 41.405 36.972 1.00 183.56 267 LYS D C 1
ATOM 6785 O O . LYS D 2 64 ? 107.694 42.142 36.177 1.00 195.02 267 LYS D O 1
ATOM 6791 N N . ARG D 2 65 ? 107.769 41.048 38.152 1.00 200.39 268 ARG D N 1
ATOM 6792 C CA . ARG D 2 65 ? 106.411 41.421 38.584 1.00 181.46 268 ARG D CA 1
ATOM 6793 C C . ARG D 2 65 ? 106.372 42.276 39.864 1.00 170.29 268 ARG D C 1
ATOM 6794 O O . ARG D 2 65 ? 107.399 42.484 40.519 1.00 176.15 268 ARG D O 1
ATOM 6802 N N . LYS D 2 66 ? 105.179 42.769 40.197 1.00 155.12 269 LYS D N 1
ATOM 6803 C CA . LYS D 2 66 ? 104.955 43.597 41.382 1.00 144.77 269 LYS D CA 1
ATOM 6804 C C . LYS D 2 66 ? 104.601 42.742 42.606 1.00 132.51 269 LYS D C 1
ATOM 6805 O O . LYS D 2 66 ? 104.136 41.611 42.446 1.00 128.87 269 LYS D O 1
ATOM 6811 N N . PRO D 2 67 ? 104.826 43.276 43.830 1.00 127.89 270 PRO D N 1
ATOM 6812 C CA . PRO D 2 67 ? 104.417 42.593 45.065 1.00 118.68 270 PRO D CA 1
ATOM 6813 C C . PRO D 2 67 ? 102.897 42.468 45.211 1.00 107.39 270 PRO D C 1
ATOM 6814 O O . PRO D 2 67 ? 102.153 43.318 44.719 1.00 105.37 270 PRO D O 1
ATOM 6818 N N . THR D 2 68 ? 102.441 41.414 45.881 1.00 101.72 271 THR D N 1
ATOM 6819 C CA . THR D 2 68 ? 101.019 41.195 46.069 1.00 93.31 271 THR D CA 1
ATOM 6820 C C . THR D 2 68 ? 100.557 41.870 47.350 1.00 89.11 271 THR D C 1
ATOM 6821 O O . THR D 2 68 ? 101.377 42.221 48.214 1.00 91.18 271 THR D O 1
ATOM 6825 N N . GLY D 2 69 ? 99.240 42.046 47.468 1.00 84.22 272 GLY D N 1
ATOM 6826 C CA . GLY D 2 69 ? 98.630 42.555 48.696 1.00 81.99 272 GLY D CA 1
ATOM 6827 C C . GLY D 2 69 ? 99.103 41.764 49.896 1.00 84.40 272 GLY D C 1
ATOM 6828 O O . GLY D 2 69 ? 99.543 42.340 50.884 1.00 86.13 272 GLY D O 1
ATOM 6829 N N . ARG D 2 70 ? 99.034 40.436 49.785 1.00 86.08 273 ARG D N 1
ATOM 6830 C CA . ARG D 2 70 ? 99.533 39.514 50.805 1.00 90.50 273 ARG D CA 1
ATOM 6831 C C . ARG D 2 70 ? 100.970 39.846 51.201 1.00 94.90 273 ARG D C 1
ATOM 6832 O O . ARG D 2 70 ? 101.254 40.095 52.375 1.00 97.94 273 ARG D O 1
ATOM 6840 N N . GLU D 2 71 ? 101.861 39.860 50.209 1.00 97.08 274 GLU D N 1
ATOM 6841 C CA . GLU D 2 71 ? 103.279 40.157 50.417 1.00 103.58 274 GLU D CA 1
ATOM 6842 C C . GLU D 2 71 ? 103.471 41.512 51.093 1.00 104.61 274 GLU D C 1
ATOM 6843 O O . GLU D 2 71 ? 104.322 41.659 51.975 1.00 110.73 274 GLU D O 1
ATOM 6849 N N . ILE D 2 72 ? 102.654 42.488 50.688 1.00 100.16 275 ILE D N 1
ATOM 6850 C CA . ILE D 2 72 ? 102.739 43.849 51.220 1.00 101.58 275 ILE D CA 1
ATOM 6851 C C . ILE D 2 72 ? 102.353 43.889 52.699 1.00 102.77 275 ILE D C 1
ATOM 6852 O O . ILE D 2 72 ? 103.166 44.300 53.542 1.00 110.21 275 ILE D O 1
ATOM 6857 N N . ILE D 2 73 ? 101.131 43.454 53.008 1.00 98.17 276 ILE D N 1
ATOM 6858 C CA . ILE D 2 73 ? 100.680 43.312 54.396 1.00 101.89 276 ILE D CA 1
ATOM 6859 C C . ILE D 2 73 ? 101.746 42.651 55.273 1.00 110.31 276 ILE D C 1
ATOM 6860 O O . ILE D 2 73 ? 102.047 43.148 56.360 1.00 116.86 276 ILE D O 1
ATOM 6865 N N . LEU D 2 74 ? 102.328 41.554 54.787 1.00 111.83 277 LEU D N 1
ATOM 6866 C CA . LEU D 2 74 ? 103.301 40.801 55.570 1.00 121.13 277 LEU D CA 1
ATOM 6867 C C . LEU D 2 74 ? 104.586 41.586 55.835 1.00 129.29 277 LEU D C 1
ATOM 6868 O O . LEU D 2 74 ? 105.034 41.661 56.980 1.00 137.55 277 LEU D O 1
ATOM 6873 N N . LYS D 2 75 ? 105.163 42.190 54.794 1.00 129.58 278 LYS D N 1
ATOM 6874 C CA . LYS D 2 75 ? 106.308 43.092 54.981 1.00 138.76 278 LYS D CA 1
ATOM 6875 C C . LYS D 2 75 ? 105.983 44.195 55.974 1.00 141.29 278 LYS D C 1
ATOM 6876 O O . LYS D 2 75 ? 106.791 44.487 56.856 1.00 151.34 278 LYS D O 1
ATOM 6882 N N . MET D 2 76 ? 104.801 44.798 55.831 1.00 134.03 279 MET D N 1
ATOM 6883 C CA . MET D 2 76 ? 104.332 45.798 56.793 1.00 137.48 279 MET D CA 1
ATOM 6884 C C . MET D 2 76 ? 104.264 45.202 58.202 1.00 144.49 279 MET D C 1
ATOM 6885 O O . MET D 2 76 ? 104.655 45.846 59.177 1.00 153.77 279 MET D O 1
ATOM 6890 N N . SER D 2 77 ? 103.810 43.955 58.293 1.00 142.58 280 SER D N 1
ATOM 6891 C CA . SER D 2 77 ? 103.607 43.285 59.578 1.00 150.69 280 SER D CA 1
ATOM 6892 C C . SER D 2 77 ? 104.896 43.024 60.375 1.00 163.70 280 SER D C 1
ATOM 6893 O O . SER D 2 77 ? 104.829 42.702 61.562 1.00 173.17 280 SER D O 1
ATOM 6896 N N . ALA D 2 78 ? 106.055 43.180 59.732 1.00 166.74 281 ALA D N 1
ATOM 6897 C CA . ALA D 2 78 ? 107.349 42.849 60.351 1.00 180.20 281 ALA D CA 1
ATOM 6898 C C . ALA D 2 78 ? 107.958 43.936 61.253 1.00 192.18 281 ALA D C 1
ATOM 6899 O O . ALA D 2 78 ? 108.843 43.641 62.063 1.00 205.15 281 ALA D O 1
ATOM 6901 N N . GLU D 2 79 ? 107.488 45.178 61.116 1.00 189.36 282 GLU D N 1
ATOM 6902 C CA . GLU D 2 79 ? 108.038 46.311 61.880 1.00 201.03 282 GLU D CA 1
ATOM 6903 C C . GLU D 2 79 ? 107.059 46.828 62.936 1.00 202.57 282 GLU D C 1
ATOM 6904 O O . GLU D 2 79 ? 105.899 47.118 62.638 1.00 192.07 282 GLU D O 1
ATOM 6910 N N . ASP D 2 117 ? 90.815 17.460 56.139 1.00 121.70 320 ASP D N 1
ATOM 6911 C CA . ASP D 2 117 ? 89.628 17.379 55.289 1.00 119.41 320 ASP D CA 1
ATOM 6912 C C . ASP D 2 117 ? 88.307 17.545 56.073 1.00 133.24 320 ASP D C 1
ATOM 6913 O O . ASP D 2 117 ? 88.219 17.192 57.257 1.00 146.33 320 ASP D O 1
ATOM 6915 N N . GLY D 2 118 ? 87.294 18.100 55.408 1.00 130.24 321 GLY D N 1
ATOM 6916 C CA . GLY D 2 118 ? 85.949 18.186 55.977 1.00 141.94 321 GLY D CA 1
ATOM 6917 C C . GLY D 2 118 ? 84.892 18.771 55.051 1.00 138.31 321 GLY D C 1
ATOM 6918 O O . GLY D 2 118 ? 84.376 19.855 55.327 1.00 143.50 321 GLY D O 1
ATOM 6919 N N . GLY D 2 119 ? 84.573 18.096 53.939 1.00 129.74 322 GLY D N 1
ATOM 6920 C CA . GLY D 2 119 ? 85.297 16.914 53.435 1.00 119.86 322 GLY D CA 1
ATOM 6921 C C . GLY D 2 119 ? 86.143 17.261 52.211 1.00 102.96 322 GLY D C 1
ATOM 6922 O O . GLY D 2 119 ? 86.218 16.498 51.245 1.00 97.47 322 GLY D O 1
ATOM 6923 N N . ILE D 2 120 ? 86.782 18.424 52.261 1.00 96.06 323 ILE D N 1
ATOM 6924 C CA . ILE D 2 120 ? 87.527 18.965 51.139 1.00 82.74 323 ILE D CA 1
ATOM 6925 C C . ILE D 2 120 ? 88.984 18.531 51.262 1.00 75.62 323 ILE D C 1
ATOM 6926 O O . ILE D 2 120 ? 89.570 18.601 52.337 1.00 79.08 323 ILE D O 1
ATOM 6931 N N . LYS D 2 121 ? 89.563 18.054 50.169 1.00 67.62 324 LYS D N 1
ATOM 6932 C CA . LYS D 2 121 ? 90.980 17.752 50.160 1.00 62.78 324 LYS D CA 1
ATOM 6933 C C . LYS D 2 121 ? 91.783 19.019 49.868 1.00 60.03 324 LYS D C 1
ATOM 6934 O O . LYS D 2 121 ? 91.542 19.697 48.874 1.00 56.85 324 LYS D O 1
ATOM 6940 N N . ASP D 2 122 ? 92.740 19.323 50.744 1.00 62.53 325 ASP D N 1
ATOM 6941 C CA . ASP D 2 122 ? 93.478 20.580 50.699 1.00 62.24 325 ASP D CA 1
ATOM 6942 C C . ASP D 2 122 ? 94.885 20.380 50.168 1.00 58.07 325 ASP D C 1
ATOM 6943 O O . ASP D 2 122 ? 95.726 19.766 50.821 1.00 59.39 325 ASP D O 1
ATOM 6948 N N . TYR D 2 123 ? 95.147 20.920 48.990 1.00 55.29 326 TYR D N 1
ATOM 6949 C CA . TYR D 2 123 ? 96.467 20.806 48.403 1.00 54.11 326 TYR D CA 1
ATOM 6950 C C . TYR D 2 123 ? 97.421 21.842 48.954 1.00 57.83 326 TYR D C 1
ATOM 6951 O O . TYR D 2 123 ? 98.624 21.792 48.678 1.00 59.21 326 TYR D O 1
ATOM 6960 N N . GLY D 2 124 ? 96.894 22.764 49.754 1.00 61.05 327 GLY D N 1
ATOM 6961 C CA . GLY D 2 124 ? 97.725 23.820 50.324 1.00 66.17 327 GLY D CA 1
ATOM 6962 C C . GLY D 2 124 ? 98.233 24.687 49.192 1.00 68.75 327 GLY D C 1
ATOM 6963 O O . GLY D 2 124 ? 97.436 25.232 48.422 1.00 68.52 327 GLY D O 1
ATOM 6964 N N . ASP D 2 125 ? 99.554 24.778 49.062 1.00 72.24 328 ASP D N 1
ATOM 6965 C CA . ASP D 2 125 ? 100.154 25.618 48.020 1.00 79.26 328 ASP D CA 1
ATOM 6966 C C . ASP D 2 125 ? 100.511 24.840 46.750 1.00 77.42 328 ASP D C 1
ATOM 6967 O O . ASP D 2 125 ? 101.035 25.418 45.792 1.00 84.01 328 ASP D O 1
ATOM 6972 N N . GLY D 2 126 ? 100.221 23.540 46.750 1.00 68.37 329 GLY D N 1
ATOM 6973 C CA . GLY D 2 126 ? 100.465 22.714 45.580 1.00 69.36 329 GLY D CA 1
ATOM 6974 C C . GLY D 2 126 ? 101.768 21.932 45.545 1.00 72.82 329 GLY D C 1
ATOM 6975 O O . GLY D 2 126 ? 101.888 20.976 44.793 1.00 73.86 329 GLY D O 1
ATOM 6976 N N . SER D 2 127 ? 102.759 22.338 46.332 1.00 77.45 330 SER D N 1
ATOM 6977 C CA . SER D 2 127 ? 104.023 21.615 46.382 1.00 80.67 330 SER D CA 1
ATOM 6978 C C . SER D 2 127 ? 103.805 20.231 46.983 1.00 75.81 330 SER D C 1
ATOM 6979 O O . SER D 2 127 ? 102.888 20.035 47.785 1.00 71.30 330 SER D O 1
ATOM 6982 N N . ASN D 2 128 ? 104.652 19.283 46.581 1.00 79.33 331 ASN D N 1
ATOM 6983 C CA . ASN D 2 128 ? 104.563 17.870 46.991 1.00 76.06 331 ASN D CA 1
ATOM 6984 C C . ASN D 2 128 ? 103.147 17.348 47.316 1.00 68.05 331 ASN D C 1
ATOM 6985 O O . ASN D 2 128 ? 102.855 17.037 48.475 1.00 67.06 331 ASN D O 1
ATOM 6990 N N . PRO D 2 129 ? 102.266 17.264 46.301 1.00 63.13 332 PRO D N 1
ATOM 6991 C CA . PRO D 2 129 ? 100.954 16.681 46.554 1.00 58.33 332 PRO D CA 1
ATOM 6992 C C . PRO D 2 129 ? 101.013 15.157 46.721 1.00 59.28 332 PRO D C 1
ATOM 6993 O O . PRO D 2 129 ? 101.960 14.515 46.253 1.00 62.93 332 PRO D O 1
ATOM 6997 N N . THR D 2 130 ? 100.011 14.606 47.405 1.00 57.86 333 THR D N 1
ATOM 6998 C CA . THR D 2 130 ? 99.857 13.157 47.575 1.00 61.07 333 THR D CA 1
ATOM 6999 C C . THR D 2 130 ? 98.474 12.751 47.075 1.00 58.54 333 THR D C 1
ATOM 7000 O O . THR D 2 130 ? 97.563 13.588 47.016 1.00 54.96 333 THR D O 1
ATOM 7004 N N . PHE D 2 131 ? 98.320 11.472 46.729 1.00 60.58 334 PHE D N 1
ATOM 7005 C CA . PHE D 2 131 ? 97.128 11.009 46.021 1.00 61.32 334 PHE D CA 1
ATOM 7006 C C . PHE D 2 131 ? 96.507 9.731 46.578 1.00 68.13 334 PHE D C 1
ATOM 7007 O O . PHE D 2 131 ? 96.018 8.885 45.830 1.00 73.00 334 PHE D O 1
ATOM 7015 N N . ASP D 2 132 ? 96.505 9.619 47.903 1.00 72.42 335 ASP D N 1
ATOM 7016 C CA . ASP D 2 132 ? 95.940 8.471 48.604 1.00 81.39 335 ASP D CA 1
ATOM 7017 C C . ASP D 2 132 ? 94.417 8.526 48.604 1.00 82.90 335 ASP D C 1
ATOM 7018 O O . ASP D 2 132 ? 93.838 9.595 48.758 1.00 79.00 335 ASP D O 1
ATOM 7023 N N . ILE D 2 133 ? 93.778 7.371 48.446 1.00 91.57 336 ILE D N 1
ATOM 7024 C CA . ILE D 2 133 ? 92.315 7.265 48.465 1.00 96.12 336 ILE D CA 1
ATOM 7025 C C . ILE D 2 133 ? 91.842 6.563 49.746 1.00 108.17 336 ILE D C 1
ATOM 7026 O O . ILE D 2 133 ? 90.855 6.967 50.374 1.00 111.93 336 ILE D O 1
#

Nearest PDB structures (foldseek):
  4a9a-assembly2_B  TM=1.003E+00  e=1.981E-78  Saccharomyces cerevisiae
  4a9a-assembly1_A  TM=9.083E-01  e=5.514E-63  Saccharomyces cerevisiae
  7rr5-assembly1_R  TM=9.250E-01  e=2.154E-60  Saccharomyces cerevisiae
  7nrc-assembly1_So  TM=8.888E-01  e=1.163E-34  Saccharomyces cerevisiae S288C
  2eki-assembly1_A  TM=9.444E-01  e=6.595E-10  Homo sapiens

Organism: Saccharomyces cerevisiae (strain ATCC 204508 / S288c) (NCBI:txid559292)